Protein 2CDQ (pdb70)

Structure (mmCIF, N/CA/C/O backbone):
data_2CDQ
#
_entry.id   2CDQ
#
_cell.length_a   117.342
_cell.length_b   117.342
_cell.length_c   255.283
_cell.angle_alpha   90.00
_cell.angle_beta   90.00
_cell.angle_gamma   90.00
#
_symmetry.space_group_name_H-M   'I 41'
#
loop_
_entity.id
_entity.type
_entity.pdbx_description
1 polymer ASPARTOKINASE
2 non-polymer LYSINE
3 non-polymer 'D(-)-TARTARIC ACID'
4 non-polymer S-ADENOSYLMETHIONINE
5 water water
#
loop_
_atom_site.group_PDB
_atom_site.id
_atom_site.type_symbol
_atom_site.label_atom_id
_atom_site.label_alt_id
_atom_site.label_comp_id
_atom_site.label_asym_id
_atom_site.label_entity_id
_atom_site.label_seq_id
_atom_site.pdbx_PDB_ins_code
_atom_site.Cartn_x
_atom_site.Cartn_y
_atom_site.Cartn_z
_atom_site.occupancy
_atom_site.B_iso_or_equiv
_atom_site.auth_seq_id
_atom_site.auth_comp_id
_atom_site.auth_asym_id
_atom_site.auth_atom_id
_atom_site.pdbx_PDB_model_num
ATOM 1 N N . LYS A 1 25 ? 51.197 11.547 91.982 1.00 85.59 25 LYS A N 1
ATOM 2 C CA . LYS A 1 25 ? 50.608 11.094 93.280 1.00 86.13 25 LYS A CA 1
ATOM 3 C C . LYS A 1 25 ? 51.112 11.915 94.483 1.00 84.41 25 LYS A C 1
ATOM 4 O O . LYS A 1 25 ? 51.192 11.408 95.610 1.00 84.55 25 LYS A O 1
ATOM 10 N N . GLY A 1 26 ? 51.448 13.182 94.233 1.00 81.67 26 GLY A N 1
ATOM 11 C CA . GLY A 1 26 ? 51.794 14.124 95.301 1.00 80.30 26 GLY A CA 1
ATOM 12 C C . GLY A 1 26 ? 53.179 14.745 95.224 1.00 79.58 26 GLY A C 1
ATOM 13 O O . GLY A 1 26 ? 54.115 14.137 94.694 1.00 79.66 26 GLY A O 1
ATOM 14 N N . ILE A 1 27 ? 53.295 15.966 95.750 1.00 78.64 27 ILE A N 1
ATOM 15 C CA . ILE A 1 27 ? 54.581 16.652 95.917 1.00 77.54 27 ILE A CA 1
ATOM 16 C C . ILE A 1 27 ? 55.404 15.890 96.962 1.00 76.88 27 ILE A C 1
ATOM 17 O O . ILE A 1 27 ? 54.884 15.557 98.029 1.00 77.02 27 ILE A O 1
ATOM 22 N N . THR A 1 28 ? 56.673 15.608 96.659 1.00 75.82 28 THR A N 1
ATOM 23 C CA . THR A 1 28 ? 57.512 14.793 97.558 1.00 74.76 28 THR A CA 1
ATOM 24 C C . THR A 1 28 ? 58.522 15.581 98.391 1.00 73.94 28 THR A C 1
ATOM 25 O O . THR A 1 28 ? 58.869 15.165 99.501 1.00 74.03 28 THR A O 1
ATOM 29 N N . CYS A 1 29 ? 58.988 16.708 97.853 1.00 72.72 29 CYS A N 1
ATOM 30 C CA . CYS A 1 29 ? 59.996 17.543 98.514 1.00 71.42 29 CYS A CA 1
ATOM 31 C C . CYS A 1 29 ? 60.121 18.923 97.871 1.00 70.24 29 CYS A C 1
ATOM 32 O O . CYS A 1 29 ? 59.638 19.156 96.759 1.00 70.15 29 CYS A O 1
ATOM 35 N N . VAL A 1 30 ? 60.784 19.826 98.588 1.00 68.74 30 VAL A N 1
ATOM 36 C CA . VAL A 1 30 ? 61.102 21.162 98.088 1.00 67.13 30 VAL A CA 1
ATOM 37 C C . VAL A 1 30 ? 62.619 21.324 97.927 1.00 66.10 30 VAL A C 1
ATOM 38 O O . VAL A 1 30 ? 63.392 20.965 98.818 1.00 66.04 30 VAL A O 1
ATOM 42 N N . MET A 1 31 ? 63.032 21.837 96.770 1.00 64.75 31 MET A N 1
ATOM 43 C CA . MET A 1 31 ? 64.445 22.082 96.487 1.00 63.34 31 MET A CA 1
ATOM 44 C C . MET A 1 31 ? 64.689 23.574 96.331 1.00 62.50 31 MET A C 1
ATOM 45 O O . MET A 1 31 ? 64.030 24.245 95.532 1.00 62.50 31 MET A O 1
ATOM 50 N N . LYS A 1 32 ? 65.624 24.087 97.123 1.00 61.25 32 LYS A N 1
ATOM 51 C CA . LYS A 1 32 ? 65.947 25.503 97.116 1.00 60.09 32 LYS A CA 1
ATOM 52 C C . LYS A 1 32 ? 67.294 25.711 96.453 1.00 59.69 32 LYS A C 1
ATOM 53 O O . LYS A 1 32 ? 68.255 24.990 96.738 1.00 59.64 32 LYS A O 1
ATOM 59 N N . PHE A 1 33 ? 67.351 26.711 95.577 1.00 59.07 33 PHE A N 1
ATOM 60 C CA . PHE A 1 33 ? 68.575 27.060 94.862 1.00 58.25 33 PHE A CA 1
ATOM 61 C C . PHE A 1 33 ? 68.923 28.536 95.029 1.00 57.66 33 PHE A C 1
ATOM 62 O O . PHE A 1 33 ? 68.069 29.415 94.860 1.00 57.61 33 PHE A O 1
ATOM 70 N N . GLY A 1 34 ? 70.183 28.791 95.369 1.00 56.92 34 GLY A N 1
ATOM 71 C CA . GLY A 1 34 ? 70.687 30.144 95.570 1.00 56.24 34 GLY A CA 1
ATOM 72 C C . GLY A 1 34 ? 71.022 30.862 94.278 1.00 55.92 34 GLY A C 1
ATOM 73 O O . GLY A 1 34 ? 70.830 30.326 93.186 1.00 56.08 34 GLY A O 1
ATOM 74 N N . GLY A 1 35 ? 71.533 32.082 94.410 1.00 55.52 35 GLY A N 1
ATOM 75 C CA . GLY A 1 35 ? 71.835 32.936 93.268 1.00 54.85 35 GLY A CA 1
ATOM 76 C C . GLY A 1 35 ? 72.828 32.348 92.287 1.00 54.60 35 GLY A C 1
ATOM 77 O O . GLY A 1 35 ? 72.575 32.332 91.077 1.00 54.36 35 GLY A O 1
ATOM 78 N N . SER A 1 36 ? 73.952 31.856 92.807 1.00 54.46 36 SER A N 1
ATOM 79 C CA . SER A 1 36 ? 75.031 31.332 91.967 1.00 54.30 36 SER A CA 1
ATOM 80 C C . SER A 1 36 ? 74.605 30.088 91.181 1.00 54.07 36 SER A C 1
ATOM 81 O O . SER A 1 36 ? 75.088 29.862 90.074 1.00 53.80 36 SER A O 1
ATOM 84 N N . SER A 1 37 ? 73.691 29.305 91.759 1.00 54.09 37 SER A N 1
ATOM 85 C CA . SER A 1 37 ? 73.082 28.150 91.091 1.00 54.17 37 SER A CA 1
ATOM 86 C C . SER A 1 37 ? 72.275 28.525 89.856 1.00 54.37 37 SER A C 1
ATOM 87 O O . SER A 1 37 ? 72.102 27.713 88.955 1.00 54.46 37 SER A O 1
ATOM 90 N N . VAL A 1 38 ? 71.763 29.750 89.832 1.00 54.70 38 VAL A N 1
ATOM 91 C CA . VAL A 1 38 ? 71.017 30.256 88.684 1.00 54.82 38 VAL A CA 1
ATOM 92 C C . VAL A 1 38 ? 71.599 31.592 88.201 1.00 55.02 38 VAL A C 1
ATOM 93 O O . VAL A 1 38 ? 70.871 32.483 87.769 1.00 55.23 38 VAL A O 1
ATOM 97 N N . ALA A 1 39 ? 72.925 31.709 88.260 1.00 55.21 39 ALA A N 1
ATOM 98 C CA . ALA A 1 39 ? 73.629 32.939 87.871 1.00 55.34 39 ALA A CA 1
ATOM 99 C C . ALA A 1 39 ? 73.631 33.197 86.365 1.00 55.42 39 ALA A C 1
ATOM 100 O O . ALA A 1 39 ? 73.855 34.329 85.928 1.00 55.61 39 ALA A O 1
ATOM 102 N N . SER A 1 40 ? 73.395 32.142 85.583 1.00 55.37 40 SER A N 1
ATOM 103 C CA . SER A 1 40 ? 73.392 32.225 84.119 1.00 55.11 40 SER A CA 1
ATOM 104 C C . SER A 1 40 ? 72.550 31.110 83.497 1.00 55.18 40 SER A C 1
ATOM 105 O O . SER A 1 40 ? 72.178 30.142 84.172 1.00 55.03 40 SER A O 1
ATOM 108 N N . ALA A 1 41 ? 72.260 31.253 82.206 1.00 55.27 41 ALA A N 1
ATOM 109 C CA . ALA A 1 41 ? 71.595 30.207 81.435 1.00 55.58 41 ALA A CA 1
ATOM 110 C C . ALA A 1 41 ? 72.298 28.854 81.587 1.00 55.86 41 ALA A C 1
ATOM 111 O O . ALA A 1 41 ? 71.646 27.814 81.702 1.00 55.72 41 ALA A O 1
ATOM 113 N N . GLU A 1 42 ? 73.628 28.876 81.603 1.00 56.37 42 GLU A N 1
ATOM 114 C CA . GLU A 1 42 ? 74.407 27.649 81.718 1.00 57.00 42 GLU A CA 1
ATOM 115 C C . GLU A 1 42 ? 74.212 26.972 83.077 1.00 57.18 42 GLU A C 1
ATOM 116 O O . GLU A 1 42 ? 74.002 25.759 83.145 1.00 57.29 42 GLU A O 1
ATOM 122 N N . ARG A 1 43 ? 74.266 27.755 84.151 1.00 57.24 43 ARG A N 1
ATOM 123 C CA . ARG A 1 43 ? 74.058 27.205 85.485 1.00 57.32 43 ARG A CA 1
ATOM 124 C C . ARG A 1 43 ? 72.619 26.732 85.655 1.00 57.42 43 ARG A C 1
ATOM 125 O O . ARG A 1 43 ? 72.374 25.716 86.302 1.00 57.46 43 ARG A O 1
ATOM 133 N N . MET A 1 44 ? 71.679 27.460 85.055 1.00 57.58 44 MET A N 1
ATOM 134 C CA . MET A 1 44 ? 70.275 27.058 85.049 1.00 57.70 44 MET A CA 1
ATOM 135 C C . MET A 1 44 ? 70.124 25.675 84.425 1.00 58.10 44 MET A C 1
ATOM 136 O O . MET A 1 44 ? 69.352 24.852 84.911 1.00 58.05 44 MET A O 1
ATOM 141 N N . LYS A 1 45 ? 70.882 25.420 83.360 1.00 58.73 45 LYS A N 1
ATOM 142 C CA . LYS A 1 45 ? 70.853 24.123 82.685 1.00 59.45 45 LYS A CA 1
ATOM 143 C C . LYS A 1 45 ? 71.245 22.979 83.625 1.00 59.81 45 LYS A C 1
ATOM 144 O O . LYS A 1 45 ? 70.736 21.866 83.490 1.00 59.81 45 LYS A O 1
ATOM 150 N N . GLU A 1 46 ? 72.138 23.264 84.573 1.00 60.35 46 GLU A N 1
ATOM 151 C CA . GLU A 1 46 ? 72.536 22.289 85.594 1.00 60.86 46 GLU A CA 1
ATOM 152 C C . GLU A 1 46 ? 71.360 21.977 86.512 1.00 61.01 46 GLU A C 1
ATOM 153 O O . GLU A 1 46 ? 71.119 20.814 86.845 1.00 61.01 46 GLU A O 1
ATOM 159 N N . VAL A 1 47 ? 70.634 23.024 86.908 1.00 61.29 47 VAL A N 1
ATOM 160 C CA . VAL A 1 47 ? 69.495 22.890 87.817 1.00 61.54 47 VAL A CA 1
ATOM 161 C C . VAL A 1 47 ? 68.421 22.011 87.191 1.00 61.93 47 VAL A C 1
ATOM 162 O O . VAL A 1 47 ? 67.935 21.077 87.828 1.00 62.03 47 VAL A O 1
ATOM 166 N N . ALA A 1 48 ? 68.069 22.300 85.940 1.00 62.50 48 ALA A N 1
ATOM 167 C CA . ALA A 1 48 ? 67.081 21.504 85.219 1.00 63.25 48 ALA A CA 1
ATOM 168 C C . ALA A 1 48 ? 67.535 20.044 85.116 1.00 63.94 48 ALA A C 1
ATOM 169 O O . ALA A 1 48 ? 66.719 19.124 85.228 1.00 63.77 48 ALA A O 1
ATOM 171 N N . ASP A 1 49 ? 68.844 19.854 84.923 1.00 64.89 49 ASP A N 1
ATOM 172 C CA . ASP A 1 49 ? 69.472 18.531 84.910 1.00 65.80 49 ASP A CA 1
ATOM 173 C C . ASP A 1 49 ? 69.330 17.807 86.236 1.00 66.15 49 ASP A C 1
ATOM 174 O O . ASP A 1 49 ? 69.168 16.587 86.253 1.00 66.36 49 ASP A O 1
ATOM 179 N N . LEU A 1 50 ? 69.406 18.553 87.338 1.00 66.53 50 LEU A N 1
ATOM 180 C CA . LEU A 1 50 ? 69.159 17.990 88.663 1.00 66.93 50 LEU A CA 1
ATOM 181 C C . LEU A 1 50 ? 67.713 17.516 88.808 1.00 67.27 50 LEU A C 1
ATOM 182 O O . LEU A 1 50 ? 67.475 16.404 89.291 1.00 67.28 50 LEU A O 1
ATOM 187 N N . ILE A 1 51 ? 66.759 18.344 88.376 1.00 67.57 51 ILE A N 1
ATOM 188 C CA . ILE A 1 51 ? 65.346 17.962 88.398 1.00 68.05 51 ILE A CA 1
ATOM 189 C C . ILE A 1 51 ? 65.112 16.652 87.640 1.00 68.82 51 ILE A C 1
ATOM 190 O O . ILE A 1 51 ? 64.411 15.766 88.129 1.00 68.85 51 ILE A O 1
ATOM 195 N N . LEU A 1 52 ? 65.725 16.531 86.463 1.00 69.80 52 LEU A N 1
ATOM 196 C CA . LEU A 1 52 ? 65.582 15.340 85.620 1.00 70.72 52 LEU A CA 1
ATOM 197 C C . LEU A 1 52 ? 66.358 14.125 86.138 1.00 71.39 52 LEU A C 1
ATOM 198 O O . LEU A 1 52 ? 66.158 13.011 85.649 1.00 71.54 52 LEU A O 1
ATOM 203 N N . THR A 1 53 ? 67.238 14.341 87.118 1.00 72.13 53 THR A N 1
ATOM 204 C CA . THR A 1 53 ? 67.994 13.251 87.753 1.00 72.81 53 THR A CA 1
ATOM 205 C C . THR A 1 53 ? 67.096 12.404 88.665 1.00 73.14 53 THR A C 1
ATOM 206 O O . THR A 1 53 ? 67.370 11.224 88.895 1.00 73.26 53 THR A O 1
ATOM 210 N N . PHE A 1 54 ? 66.022 13.009 89.171 1.00 73.55 54 PHE A N 1
ATOM 211 C CA . PHE A 1 54 ? 65.091 12.321 90.064 1.00 73.93 54 PHE A CA 1
ATOM 212 C C . PHE A 1 54 ? 63.647 12.323 89.529 1.00 74.01 54 PHE A C 1
ATOM 213 O O . PHE A 1 54 ? 62.784 13.012 90.086 1.00 74.04 54 PHE A O 1
ATOM 221 N N . PRO A 1 55 ? 63.369 11.544 88.458 1.00 74.03 55 PRO A N 1
ATOM 222 C CA . PRO A 1 55 ? 62.019 11.545 87.871 1.00 73.94 55 PRO A CA 1
ATOM 223 C C . PRO A 1 55 ? 61.003 10.866 88.789 1.00 73.74 55 PRO A C 1
ATOM 224 O O . PRO A 1 55 ? 59.810 11.183 88.749 1.00 73.66 55 PRO A O 1
ATOM 228 N N . GLU A 1 56 ? 61.501 9.943 89.608 1.00 73.46 56 GLU A N 1
ATOM 229 C CA . GLU A 1 56 ? 60.732 9.288 90.666 1.00 73.18 56 GLU A CA 1
ATOM 230 C C . GLU A 1 56 ? 60.454 10.217 91.861 1.00 72.60 56 GLU A C 1
ATOM 231 O O . GLU A 1 56 ? 59.973 9.769 92.904 1.00 72.61 56 GLU A O 1
ATOM 237 N N . GLU A 1 57 ? 60.756 11.505 91.698 1.00 71.88 57 GLU A N 1
ATOM 238 C CA . GLU A 1 57 ? 60.514 12.518 92.726 1.00 71.04 57 GLU A CA 1
ATOM 239 C C . GLU A 1 57 ? 59.786 13.715 92.103 1.00 70.22 57 GLU A C 1
ATOM 240 O O . GLU A 1 57 ? 60.088 14.107 90.976 1.00 70.15 57 GLU A O 1
ATOM 246 N N . SER A 1 58 ? 58.820 14.278 92.826 1.00 69.30 58 SER A N 1
ATOM 247 C CA . SER A 1 58 ? 58.038 15.422 92.339 1.00 68.55 58 SER A CA 1
ATOM 248 C C . SER A 1 58 ? 58.319 16.658 93.193 1.00 67.90 58 SER A C 1
ATOM 249 O O . SER A 1 58 ? 57.724 16.820 94.263 1.00 68.10 58 SER A O 1
ATOM 252 N N . PRO A 1 59 ? 59.222 17.540 92.724 1.00 67.11 59 PRO A N 1
ATOM 253 C CA . PRO A 1 59 ? 59.723 18.623 93.571 1.00 66.30 59 PRO A CA 1
ATOM 254 C C . PRO A 1 59 ? 58.970 19.947 93.455 1.00 65.48 59 PRO A C 1
ATOM 255 O O . PRO A 1 59 ? 58.277 20.190 92.463 1.00 65.38 59 PRO A O 1
ATOM 259 N N . VAL A 1 60 ? 59.105 20.778 94.487 1.00 64.58 60 VAL A N 1
ATOM 260 C CA . VAL A 1 60 ? 58.765 22.199 94.407 1.00 63.72 60 VAL A CA 1
ATOM 261 C C . VAL A 1 60 ? 60.085 22.965 94.387 1.00 62.95 60 VAL A C 1
ATOM 262 O O . VAL A 1 60 ? 60.943 22.745 95.239 1.00 63.09 60 VAL A O 1
ATOM 266 N N . ILE A 1 61 ? 60.254 23.847 93.409 1.00 61.86 61 ILE A N 1
ATOM 267 C CA . ILE A 1 61 ? 61.513 24.565 93.258 1.00 60.72 61 ILE A CA 1
ATOM 268 C C . ILE A 1 61 ? 61.415 25.989 93.797 1.00 60.00 61 ILE A C 1
ATOM 269 O O . ILE A 1 61 ? 60.512 26.746 93.436 1.00 59.88 61 ILE A O 1
ATOM 274 N N . VAL A 1 62 ? 62.345 26.327 94.684 1.00 59.08 62 VAL A N 1
ATOM 275 C CA . VAL A 1 62 ? 62.446 27.669 95.239 1.00 58.19 62 VAL A CA 1
ATOM 276 C C . VAL A 1 62 ? 63.690 28.320 94.664 1.00 57.50 62 VAL A C 1
ATOM 277 O O . VAL A 1 62 ? 64.806 27.832 94.873 1.00 57.46 62 VAL A O 1
ATOM 281 N N . LEU A 1 63 ? 63.499 29.418 93.939 1.00 56.64 63 LEU A N 1
ATOM 282 C CA . LEU A 1 63 ? 64.620 30.122 93.322 1.00 55.93 63 LEU A CA 1
ATOM 283 C C . LEU A 1 63 ? 64.896 31.484 93.930 1.00 55.99 63 LEU A C 1
ATOM 284 O O . LEU A 1 63 ? 63.977 32.256 94.208 1.00 55.70 63 LEU A O 1
ATOM 289 N N . SER A 1 64 ? 66.182 31.763 94.118 1.00 56.25 64 SER A N 1
ATOM 290 C CA . SER A 1 64 ? 66.658 33.112 94.390 1.00 56.79 64 SER A CA 1
ATOM 291 C C . SER A 1 64 ? 66.718 33.905 93.081 1.00 56.85 64 SER A C 1
ATOM 292 O O . SER A 1 64 ? 66.364 33.382 92.025 1.00 57.01 64 SER A O 1
ATOM 295 N N . ALA A 1 65 ? 67.157 35.160 93.147 1.00 56.88 65 ALA A N 1
ATOM 296 C CA . ALA A 1 65 ? 67.386 35.958 91.946 1.00 57.14 65 ALA A CA 1
ATOM 297 C C . ALA A 1 65 ? 68.669 35.488 91.268 1.00 57.49 65 ALA A C 1
ATOM 298 O O . ALA A 1 65 ? 69.502 34.848 91.908 1.00 57.68 65 ALA A O 1
ATOM 300 N N . MET A 1 66 ? 68.829 35.799 89.983 1.00 57.97 66 MET A N 1
ATOM 301 C CA . MET A 1 66 ? 70.031 35.402 89.229 1.00 58.33 66 MET A CA 1
ATOM 302 C C . MET A 1 66 ? 71.283 36.047 89.811 1.00 58.62 66 MET A C 1
ATOM 303 O O . MET A 1 66 ? 71.428 37.271 89.803 1.00 58.71 66 MET A O 1
ATOM 308 N N . GLY A 1 67 ? 72.173 35.200 90.317 1.00 58.94 67 GLY A N 1
ATOM 309 C CA . GLY A 1 67 ? 73.350 35.604 91.087 1.00 59.45 67 GLY A CA 1
ATOM 310 C C . GLY A 1 67 ? 73.749 37.058 91.064 1.00 59.84 67 GLY A C 1
ATOM 311 O O . GLY A 1 67 ? 74.234 37.572 90.053 1.00 59.95 67 GLY A O 1
ATOM 312 N N . LYS A 1 68 ? 73.548 37.716 92.195 1.00 60.36 68 LYS A N 1
ATOM 313 C CA . LYS A 1 68 ? 73.971 39.110 92.391 1.00 61.32 68 LYS A CA 1
ATOM 314 C C . LYS A 1 68 ? 73.040 40.176 91.787 1.00 61.50 68 LYS A C 1
ATOM 315 O O . LYS A 1 68 ? 73.338 41.376 91.882 1.00 61.69 68 LYS A O 1
ATOM 321 N N . THR A 1 69 ? 71.925 39.763 91.183 1.00 61.46 69 THR A N 1
ATOM 322 C CA . THR A 1 69 ? 70.956 40.750 90.708 1.00 61.64 69 THR A CA 1
ATOM 323 C C . THR A 1 69 ? 70.266 41.433 91.884 1.00 61.46 69 THR A C 1
ATOM 324 O O . THR A 1 69 ? 70.010 42.631 91.829 1.00 61.53 69 THR A O 1
ATOM 328 N N . THR A 1 70 ? 69.998 40.683 92.952 1.00 61.39 70 THR A N 1
ATOM 329 C CA . THR A 1 70 ? 69.426 41.266 94.168 1.00 61.64 70 THR A CA 1
ATOM 330 C C . THR A 1 70 ? 70.276 42.428 94.656 1.00 61.83 70 THR A C 1
ATOM 331 O O . THR A 1 70 ? 69.765 43.515 94.905 1.00 62.19 70 THR A O 1
ATOM 335 N N . ASN A 1 71 ? 71.577 42.208 94.773 1.00 62.14 71 ASN A N 1
ATOM 336 C CA . ASN A 1 71 ? 72.466 43.272 95.202 1.00 62.27 71 ASN A CA 1
ATOM 337 C C . ASN A 1 71 ? 72.520 44.408 94.191 1.00 61.95 71 ASN A C 1
ATOM 338 O O . ASN A 1 71 ? 72.604 45.577 94.566 1.00 61.90 71 ASN A O 1
ATOM 343 N N . ASN A 1 72 ? 72.459 44.054 92.910 1.00 61.71 72 ASN A N 1
ATOM 344 C CA . ASN A 1 72 ? 72.515 45.042 91.840 1.00 61.42 72 ASN A CA 1
ATOM 345 C C . ASN A 1 72 ? 71.295 45.948 91.833 1.00 61.14 72 ASN A C 1
ATOM 346 O O . ASN A 1 72 ? 71.422 47.146 91.595 1.00 61.38 72 ASN A O 1
ATOM 351 N N . LEU A 1 73 ? 70.125 45.364 92.107 1.00 60.64 73 LEU A N 1
ATOM 352 C CA . LEU A 1 73 ? 68.870 46.106 92.235 1.00 60.01 73 LEU A CA 1
ATOM 353 C C . LEU A 1 73 ? 68.965 47.157 93.350 1.00 60.32 73 LEU A C 1
ATOM 354 O O . LEU A 1 73 ? 68.695 48.335 93.119 1.00 60.32 73 LEU A O 1
ATOM 359 N N . LEU A 1 74 ? 69.370 46.725 94.545 1.00 60.63 74 LEU A N 1
ATOM 360 C CA . LEU A 1 74 ? 69.576 47.619 95.682 1.00 61.06 74 LEU A CA 1
ATOM 361 C C . LEU A 1 74 ? 70.598 48.705 95.375 1.00 61.67 74 LEU A C 1
ATOM 362 O O . LEU A 1 74 ? 70.404 49.864 95.737 1.00 61.80 74 LEU A O 1
ATOM 367 N N . LEU A 1 75 ? 71.689 48.331 94.708 1.00 62.46 75 LEU A N 1
ATOM 368 C CA . LEU A 1 75 ? 72.704 49.303 94.311 1.00 63.17 75 LEU A CA 1
ATOM 369 C C . LEU A 1 75 ? 72.127 50.326 93.335 1.00 63.65 75 LEU A C 1
ATOM 370 O O . LEU A 1 75 ? 72.375 51.524 93.479 1.00 63.63 75 LEU A O 1
ATOM 375 N N . ALA A 1 76 ? 71.342 49.843 92.369 1.00 64.30 76 ALA A N 1
ATOM 376 C CA . ALA A 1 76 ? 70.633 50.695 91.407 1.00 64.93 76 ALA A CA 1
ATOM 377 C C . ALA A 1 76 ? 69.682 51.667 92.109 1.00 65.52 76 ALA A C 1
ATOM 378 O O . ALA A 1 76 ? 69.521 52.819 91.676 1.00 65.58 76 ALA A O 1
ATOM 380 N N . GLY A 1 77 ? 69.063 51.191 93.192 1.00 66.10 77 GLY A N 1
ATOM 381 C CA . GLY A 1 77 ? 68.192 52.011 94.027 1.00 66.87 77 GLY A CA 1
ATOM 382 C C . GLY A 1 77 ? 68.927 53.192 94.623 1.00 67.55 77 GLY A C 1
ATOM 383 O O . GLY A 1 77 ? 68.556 54.339 94.381 1.00 67.54 77 GLY A O 1
ATOM 384 N N . GLU A 1 78 ? 69.981 52.908 95.388 1.00 68.34 78 GLU A N 1
ATOM 385 C CA . GLU A 1 78 ? 70.802 53.955 96.001 1.00 69.12 78 GLU A CA 1
ATOM 386 C C . GLU A 1 78 ? 71.279 54.995 94.990 1.00 69.29 78 GLU A C 1
ATOM 387 O O . GLU A 1 78 ? 71.249 56.189 95.277 1.00 69.44 78 GLU A O 1
ATOM 393 N N . LYS A 1 79 ? 71.716 54.537 93.817 1.00 69.59 79 LYS A N 1
ATOM 394 C CA . LYS A 1 79 ? 72.255 55.428 92.790 1.00 69.88 79 LYS A CA 1
ATOM 395 C C . LYS A 1 79 ? 71.176 56.334 92.216 1.00 70.10 79 LYS A C 1
ATOM 396 O O . LYS A 1 79 ? 71.411 57.527 91.988 1.00 70.22 79 LYS A O 1
ATOM 402 N N . ALA A 1 80 ? 69.991 55.763 92.005 1.00 70.22 80 ALA A N 1
ATOM 403 C CA . ALA A 1 80 ? 68.842 56.508 91.496 1.00 70.21 80 ALA A CA 1
ATOM 404 C C . ALA A 1 80 ? 68.485 57.712 92.377 1.00 70.34 80 ALA A C 1
ATOM 405 O O . ALA A 1 80 ? 68.129 58.773 91.860 1.00 70.51 80 ALA A O 1
ATOM 407 N N . VAL A 1 81 ? 68.601 57.549 93.697 1.00 70.37 81 VAL A N 1
ATOM 408 C CA . VAL A 1 81 ? 68.260 58.600 94.663 1.00 70.46 81 VAL A CA 1
ATOM 409 C C . VAL A 1 81 ? 68.942 59.935 94.344 1.00 70.88 81 VAL A C 1
ATOM 410 O O . VAL A 1 81 ? 68.372 61.006 94.598 1.00 70.95 81 VAL A O 1
ATOM 414 N N . SER A 1 82 ? 70.140 59.876 93.764 1.00 71.20 82 SER A N 1
ATOM 415 C CA . SER A 1 82 ? 70.931 61.092 93.571 1.00 71.61 82 SER A CA 1
ATOM 416 C C . SER A 1 82 ? 71.682 61.230 92.238 1.00 71.91 82 SER A C 1
ATOM 417 O O . SER A 1 82 ? 72.709 61.906 92.179 1.00 72.17 82 SER A O 1
ATOM 420 N N . CYS A 1 83 ? 71.173 60.624 91.169 1.00 72.20 83 CYS A N 1
ATOM 421 C CA . CYS A 1 83 ? 71.813 60.781 89.856 1.00 72.59 83 CYS A CA 1
ATOM 422 C C . CYS A 1 83 ? 71.068 61.740 88.911 1.00 72.89 83 CYS A C 1
ATOM 423 O O . CYS A 1 83 ? 71.618 62.162 87.892 1.00 73.09 83 CYS A O 1
ATOM 426 N N . GLY A 1 84 ? 69.827 62.083 89.247 1.00 73.06 84 GLY A N 1
ATOM 427 C CA . GLY A 1 84 ? 69.001 62.901 88.366 1.00 73.42 84 GLY A CA 1
ATOM 428 C C . GLY A 1 84 ? 68.144 62.028 87.471 1.00 73.73 84 GLY A C 1
ATOM 429 O O . GLY A 1 84 ? 68.464 60.860 87.250 1.00 73.75 84 GLY A O 1
ATOM 430 N N . VAL A 1 85 ? 67.062 62.599 86.946 1.00 74.07 85 VAL A N 1
ATOM 431 C CA . VAL A 1 85 ? 66.072 61.841 86.172 1.00 74.44 85 VAL A CA 1
ATOM 432 C C . VAL A 1 85 ? 66.604 61.383 84.820 1.00 74.58 85 VAL A C 1
ATOM 433 O O . VAL A 1 85 ? 66.500 60.203 84.478 1.00 74.60 85 VAL A O 1
ATOM 437 N N . SER A 1 86 ? 67.160 62.324 84.057 1.00 74.80 86 SER A N 1
ATOM 438 C CA . SER A 1 86 ? 67.675 62.048 82.713 1.00 74.96 86 SER A CA 1
ATOM 439 C C . SER A 1 86 ? 68.714 60.928 82.713 1.00 75.06 86 SER A C 1
ATOM 440 O O . SER A 1 86 ? 68.865 60.213 81.717 1.00 75.20 86 SER A O 1
ATOM 443 N N . ASN A 1 87 ? 69.399 60.773 83.847 1.00 75.07 87 ASN A N 1
ATOM 444 C CA . ASN A 1 87 ? 70.520 59.845 83.989 1.00 75.05 87 ASN A CA 1
ATOM 445 C C . ASN A 1 87 ? 70.149 58.424 84.415 1.00 75.19 87 ASN A C 1
ATOM 446 O O . ASN A 1 87 ? 70.973 57.509 84.293 1.00 75.16 87 ASN A O 1
ATOM 451 N N . ALA A 1 88 ? 68.920 58.248 84.907 1.00 75.29 88 ALA A N 1
ATOM 452 C CA . ALA A 1 88 ? 68.454 56.965 85.455 1.00 75.47 88 ALA A CA 1
ATOM 453 C C . ALA A 1 88 ? 68.561 55.802 84.471 1.00 75.60 88 ALA A C 1
ATOM 454 O O . ALA A 1 88 ? 68.857 54.670 84.864 1.00 75.56 88 ALA A O 1
ATOM 456 N N . SER A 1 89 ? 68.326 56.095 83.194 1.00 75.87 89 SER A N 1
ATOM 4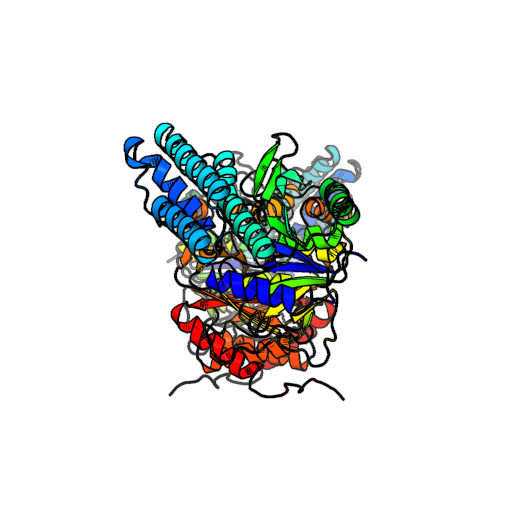57 C CA . SER A 1 89 ? 68.425 55.101 82.121 1.00 76.13 89 SER A CA 1
ATOM 458 C C . SER A 1 89 ? 69.853 54.570 81.945 1.00 76.03 89 SER A C 1
ATOM 459 O O . SER A 1 89 ? 70.056 53.527 81.318 1.00 76.08 89 SER A O 1
ATOM 462 N N . GLU A 1 90 ? 70.825 55.289 82.510 1.00 75.86 90 GLU A N 1
ATOM 463 C CA . GLU A 1 90 ? 72.247 54.978 82.348 1.00 75.73 90 GLU A CA 1
ATOM 464 C C . GLU A 1 90 ? 72.907 54.371 83.594 1.00 75.23 90 GLU A C 1
ATOM 465 O O . GLU A 1 90 ? 74.131 54.218 83.633 1.00 75.29 90 GLU A O 1
ATOM 471 N N . ILE A 1 91 ? 72.107 54.020 84.602 1.00 74.58 91 ILE A N 1
ATOM 472 C CA . ILE A 1 91 ? 72.644 53.410 85.823 1.00 73.82 91 ILE A CA 1
ATOM 473 C C . ILE A 1 91 ? 73.346 52.091 85.501 1.00 73.39 91 ILE A C 1
ATOM 474 O O . ILE A 1 91 ? 72.741 51.171 84.942 1.00 73.35 91 ILE A O 1
ATOM 479 N N . GLU A 1 92 ? 74.631 52.034 85.849 1.00 72.78 92 GLU A N 1
ATOM 480 C CA . GLU A 1 92 ? 75.491 50.869 85.624 1.00 72.07 92 GLU A CA 1
ATOM 481 C C . GLU A 1 92 ? 74.835 49.539 85.972 1.00 71.16 92 GLU A C 1
ATOM 482 O O . GLU A 1 92 ? 74.832 48.612 85.158 1.00 71.09 92 GLU A O 1
ATOM 488 N N . GLU A 1 93 ? 74.279 49.458 87.177 1.00 70.06 93 GLU A N 1
ATOM 489 C CA . GLU A 1 93 ? 73.616 48.247 87.648 1.00 69.09 93 GLU A CA 1
ATOM 490 C C . GLU A 1 93 ? 72.377 47.891 86.826 1.00 68.36 93 GLU A C 1
ATOM 491 O O . GLU A 1 93 ? 72.110 46.713 86.586 1.00 68.27 93 GLU A O 1
ATOM 497 N N . LEU A 1 94 ? 71.632 48.906 86.390 1.00 67.52 94 LEU A N 1
ATOM 498 C CA . LEU A 1 94 ? 70.467 48.691 85.534 1.00 66.63 94 LEU A CA 1
ATOM 499 C C . LEU A 1 94 ? 70.858 48.110 84.172 1.00 66.22 94 LEU A C 1
ATOM 500 O O . LEU A 1 94 ? 70.182 47.212 83.663 1.00 66.29 94 LEU A O 1
ATOM 505 N N . SER A 1 95 ? 71.948 48.618 83.595 1.00 65.53 95 SER A N 1
ATOM 506 C CA . SER A 1 95 ? 72.494 48.080 82.340 1.00 64.81 95 SER A CA 1
ATOM 507 C C . SER A 1 95 ? 72.930 46.619 82.486 1.00 64.11 95 SER A C 1
ATOM 508 O O . SER A 1 95 ? 72.760 45.816 81.564 1.00 64.12 95 SER A O 1
ATOM 511 N N . ILE A 1 96 ? 73.488 46.288 83.648 1.00 63.12 96 ILE A N 1
ATOM 512 C CA . ILE A 1 96 ? 73.945 44.934 83.928 1.00 62.22 96 ILE A CA 1
ATOM 513 C C . ILE A 1 96 ? 72.753 43.975 84.027 1.00 61.89 96 ILE A C 1
ATOM 514 O O . ILE A 1 96 ? 72.743 42.919 83.383 1.00 61.91 96 ILE A O 1
ATOM 519 N N . ILE A 1 97 ? 71.747 44.360 84.811 1.00 61.30 97 ILE A N 1
ATOM 520 C CA . ILE A 1 97 ? 70.564 43.527 85.023 1.00 60.71 97 ILE A CA 1
ATOM 521 C C . ILE A 1 97 ? 69.792 43.329 83.717 1.00 60.78 97 ILE A C 1
ATOM 522 O O . ILE A 1 97 ? 69.362 42.212 83.413 1.00 60.90 97 ILE A O 1
ATOM 527 N N . LYS A 1 98 ? 69.634 44.406 82.947 1.00 60.58 98 LYS A N 1
ATOM 528 C CA . LYS A 1 98 ? 68.976 44.333 81.641 1.00 60.41 98 LYS A CA 1
ATOM 529 C C . LYS A 1 98 ? 69.636 43.304 80.719 1.00 60.15 98 LYS A C 1
ATOM 530 O O . LYS A 1 98 ? 68.955 42.433 80.175 1.00 60.05 98 LYS A O 1
ATOM 536 N N . GLU A 1 99 ? 70.957 43.387 80.562 1.00 59.78 99 GLU A N 1
ATOM 537 C CA . GLU A 1 99 ? 71.638 42.518 79.608 1.00 59.56 99 GLU A CA 1
ATOM 538 C C . GLU A 1 99 ? 71.741 41.064 80.078 1.00 59.16 99 GLU A C 1
ATOM 539 O O . GLU A 1 99 ? 71.655 40.159 79.247 1.00 59.29 99 GLU A O 1
ATOM 545 N N . LEU A 1 100 ? 71.902 40.838 81.386 1.00 58.49 100 LEU A N 1
ATOM 546 C CA . LEU A 1 100 ? 71.978 39.470 81.917 1.00 57.91 100 LEU A CA 1
ATOM 547 C C . LEU A 1 100 ? 70.715 38.697 81.553 1.00 57.95 100 LEU A C 1
ATOM 548 O O . LEU A 1 100 ? 70.785 37.572 81.053 1.00 58.02 100 LEU A O 1
ATOM 553 N N . HIS A 1 101 ? 69.564 39.319 81.783 1.00 57.81 101 HIS A N 1
ATOM 554 C CA . HIS A 1 101 ? 68.282 38.662 81.586 1.00 57.75 101 HIS A CA 1
ATOM 555 C C . HIS A 1 101 ? 67.879 38.556 80.118 1.00 58.06 101 HIS A C 1
ATOM 556 O O . HIS A 1 101 ? 67.331 37.530 79.691 1.00 58.19 101 HIS A O 1
ATOM 563 N N . ILE A 1 102 ? 68.168 39.603 79.348 1.00 58.31 102 ILE A N 1
ATOM 564 C CA . ILE A 1 102 ? 67.967 39.576 77.896 1.00 58.47 102 ILE A CA 1
ATOM 565 C C . ILE A 1 102 ? 68.813 38.465 77.256 1.00 58.72 102 ILE A C 1
ATOM 566 O O . ILE A 1 102 ? 68.313 37.700 76.429 1.00 58.85 102 ILE A O 1
ATOM 571 N N . ARG A 1 103 ? 70.075 38.367 77.672 1.00 58.90 103 ARG A N 1
ATOM 572 C CA . ARG A 1 103 ? 71.003 37.355 77.156 1.00 59.26 103 ARG A CA 1
ATOM 573 C C . ARG A 1 103 ? 70.645 35.924 77.593 1.00 59.21 103 ARG A C 1
ATOM 574 O O . ARG A 1 103 ? 70.806 34.981 76.817 1.00 59.14 103 ARG A O 1
ATOM 582 N N . THR A 1 104 ? 70.171 35.774 78.829 1.00 59.12 104 THR A N 1
ATOM 583 C CA . THR A 1 104 ? 69.765 34.471 79.362 1.00 59.01 104 THR A CA 1
ATOM 584 C C . THR A 1 104 ? 68.567 33.916 78.589 1.00 59.28 104 THR A C 1
ATOM 585 O O . THR A 1 104 ? 68.503 32.723 78.284 1.00 59.05 104 THR A O 1
ATOM 589 N N . VAL A 1 105 ? 67.621 34.800 78.290 1.00 59.68 105 VAL A N 1
ATOM 590 C CA . VAL A 1 105 ? 66.474 34.479 77.452 1.00 60.17 105 VAL A CA 1
ATOM 591 C C . VAL A 1 105 ? 66.939 34.015 76.062 1.00 60.71 105 VAL A C 1
ATOM 592 O O . VAL A 1 105 ? 66.442 33.013 75.527 1.00 60.67 105 VAL A O 1
ATOM 596 N N . LYS A 1 106 ? 67.905 34.743 75.501 1.00 61.31 106 LYS A N 1
ATOM 597 C CA . LYS A 1 106 ? 68.478 34.438 74.193 1.00 61.95 106 LYS A CA 1
ATOM 598 C C . LYS A 1 106 ? 69.003 33.003 74.167 1.00 62.23 106 LYS A C 1
ATOM 599 O O . LYS A 1 106 ? 68.649 32.224 73.287 1.00 62.25 106 LYS A O 1
ATOM 605 N N . GLU A 1 107 ? 69.828 32.662 75.152 1.00 62.70 107 GLU A N 1
ATOM 606 C CA . GLU A 1 107 ? 70.492 31.366 75.198 1.00 63.32 107 GLU A CA 1
ATOM 607 C C . GLU A 1 107 ? 69.553 30.211 75.525 1.00 63.35 107 GLU A C 1
ATOM 608 O O . GLU A 1 107 ? 69.706 29.113 74.996 1.00 63.54 107 GLU A O 1
ATOM 614 N N . LEU A 1 108 ? 68.593 30.446 76.407 1.00 63.52 108 LEU A N 1
ATOM 615 C CA . LEU A 1 108 ? 67.667 29.388 76.772 1.00 63.70 108 LEU A CA 1
ATOM 616 C C . LEU A 1 108 ? 66.595 29.235 75.704 1.00 64.14 108 LEU A C 1
ATOM 617 O O . LEU A 1 108 ? 65.778 28.307 75.755 1.00 64.30 108 LEU A O 1
ATOM 622 N N . ASN A 1 109 ? 66.627 30.147 74.731 1.00 64.60 109 ASN A N 1
ATOM 623 C CA . ASN A 1 109 ? 65.731 30.128 73.576 1.00 65.03 109 ASN A CA 1
ATOM 624 C C . ASN A 1 109 ? 64.246 30.241 73.961 1.00 65.31 109 ASN A C 1
ATOM 625 O O . ASN A 1 109 ? 63.402 29.457 73.505 1.00 65.18 109 ASN A O 1
ATOM 630 N N . ILE A 1 110 ? 63.949 31.232 74.803 1.00 65.70 110 ILE A N 1
ATOM 631 C CA . ILE A 1 110 ? 62.591 31.506 75.274 1.00 66.11 110 ILE A CA 1
ATOM 632 C C . ILE A 1 110 ? 62.042 32.777 74.629 1.00 66.32 110 ILE A C 1
ATOM 633 O O . ILE A 1 110 ? 62.810 33.633 74.175 1.00 66.27 110 ILE A O 1
ATOM 638 N N . ASP A 1 111 ? 60.713 32.882 74.589 1.00 66.75 111 ASP A N 1
ATOM 639 C CA . ASP A 1 111 ? 60.024 34.101 74.174 1.00 67.21 111 ASP A CA 1
ATOM 640 C C . ASP A 1 111 ? 60.357 35.263 75.120 1.00 67.44 111 ASP A C 1
ATOM 641 O O . ASP A 1 111 ? 60.038 35.211 76.313 1.00 67.40 111 ASP A O 1
ATOM 646 N N . PRO A 1 112 ? 60.993 36.322 74.584 1.00 67.74 112 PRO A N 1
ATOM 647 C CA . PRO A 1 112 ? 61.523 37.397 75.417 1.00 68.12 112 PRO A CA 1
ATOM 648 C C . PRO A 1 112 ? 60.458 38.348 75.970 1.00 68.52 112 PRO A C 1
ATOM 649 O O . PRO A 1 112 ? 60.783 39.219 76.777 1.00 68.64 112 PRO A O 1
ATOM 653 N N . SER A 1 113 ? 59.205 38.171 75.553 1.00 68.90 113 SER A N 1
ATOM 654 C CA . SER A 1 113 ? 58.132 39.110 75.889 1.00 69.25 113 SER A CA 1
ATOM 655 C C . SER A 1 113 ? 57.993 39.389 77.381 1.00 69.27 113 SER A C 1
ATOM 656 O O . SER A 1 113 ? 58.162 40.532 77.818 1.00 69.39 113 SER A O 1
ATOM 659 N N . VAL A 1 114 ? 57.698 38.346 78.154 1.00 69.21 114 VAL A N 1
ATOM 660 C CA . VAL A 1 114 ? 57.408 38.502 79.579 1.00 69.08 114 VAL A CA 1
ATOM 661 C C . VAL A 1 114 ? 58.549 39.233 80.283 1.00 68.94 114 VAL A C 1
ATOM 662 O O . VAL A 1 114 ? 58.316 40.210 81.000 1.00 69.10 114 VAL A O 1
ATOM 666 N N . ILE A 1 115 ? 59.775 38.775 80.044 1.00 68.63 115 ILE A N 1
ATOM 667 C CA . ILE A 1 115 ? 60.966 39.388 80.632 1.00 68.44 115 ILE A CA 1
ATOM 668 C C . ILE A 1 115 ? 61.106 40.866 80.256 1.00 68.27 115 ILE A C 1
ATOM 669 O O . ILE A 1 115 ? 61.396 41.700 81.119 1.00 68.38 115 ILE A O 1
ATOM 674 N N . LEU A 1 116 ? 60.871 41.185 78.982 1.00 67.93 116 LEU A N 1
ATOM 675 C CA . LEU A 1 116 ? 61.008 42.557 78.484 1.00 67.58 116 LEU A CA 1
ATOM 676 C C . LEU A 1 116 ? 60.059 43.531 79.176 1.00 67.24 116 LEU A C 1
ATOM 677 O O . LEU A 1 116 ? 60.426 44.680 79.433 1.00 67.34 116 LEU A O 1
ATOM 682 N N . THR A 1 117 ? 58.850 43.066 79.483 1.00 66.62 117 THR A N 1
ATOM 683 C CA . THR A 1 117 ? 57.870 43.879 80.195 1.00 66.11 117 THR A CA 1
ATOM 684 C C . THR A 1 117 ? 58.371 44.207 81.601 1.00 65.67 117 THR A C 1
ATOM 685 O O . THR A 1 117 ? 58.258 45.349 82.061 1.00 65.64 117 THR A O 1
ATOM 689 N N . TYR A 1 118 ? 58.937 43.204 82.267 1.00 64.96 118 TYR A N 1
ATOM 690 C CA . TYR A 1 118 ? 59.425 43.372 83.630 1.00 64.38 118 TYR A CA 1
ATOM 691 C C . TYR A 1 118 ? 60.625 44.310 83.719 1.00 64.35 118 TYR A C 1
ATOM 692 O O . TYR A 1 118 ? 60.772 45.040 84.703 1.00 64.11 118 TYR A O 1
ATOM 701 N N . LEU A 1 119 ? 61.468 44.298 82.687 1.00 64.36 119 LEU A N 1
ATOM 702 C CA . LEU A 1 119 ? 62.630 45.180 82.628 1.00 64.43 119 LEU A CA 1
ATOM 703 C C . LEU A 1 119 ? 62.213 46.625 82.361 1.00 64.97 119 LEU A C 1
ATOM 704 O O . LEU A 1 119 ? 62.787 47.557 82.937 1.00 64.87 119 LEU A O 1
ATOM 709 N N . GLU A 1 120 ? 61.212 46.799 81.496 1.00 65.64 120 GLU A N 1
ATOM 710 C CA . GLU A 1 120 ? 60.586 48.104 81.266 1.00 66.42 120 GLU A CA 1
ATOM 711 C C . GLU A 1 120 ? 60.158 48.719 82.592 1.00 66.40 120 GLU A C 1
ATOM 712 O O . GLU A 1 120 ? 60.547 49.841 82.922 1.00 66.30 120 GLU A O 1
ATOM 718 N N . GLU A 1 121 ? 59.362 47.959 83.344 1.00 66.57 121 GLU A N 1
ATOM 719 C CA . GLU A 1 121 ? 58.911 48.338 84.678 1.00 66.75 121 GLU A CA 1
ATOM 720 C C . GLU A 1 121 ? 60.057 48.757 85.598 1.00 66.48 121 GLU A C 1
ATOM 721 O O . GLU A 1 121 ? 59.999 49.824 86.211 1.00 66.48 121 GLU A O 1
ATOM 727 N N . LEU A 1 122 ? 61.088 47.914 85.689 1.00 66.28 122 LEU A N 1
ATOM 728 C CA . LEU A 1 122 ? 62.255 48.180 86.535 1.00 65.89 122 LEU A CA 1
ATOM 729 C C . LEU A 1 122 ? 62.869 49.546 86.241 1.00 65.78 122 LEU A C 1
ATOM 730 O O . LEU A 1 122 ? 63.114 50.332 87.158 1.00 65.61 122 LEU A O 1
ATOM 735 N N . GLU A 1 123 ? 63.104 49.820 84.960 1.00 65.81 123 GLU A N 1
ATOM 736 C CA . GLU A 1 123 ? 63.621 51.115 84.523 1.00 65.95 123 GLU A CA 1
ATOM 737 C C . GLU A 1 123 ? 62.655 52.255 84.880 1.00 66.13 123 GLU A C 1
ATOM 738 O O . GLU A 1 123 ? 63.085 53.338 85.290 1.00 66.20 123 GLU A O 1
ATOM 744 N N . GLN A 1 124 ? 61.357 52.001 84.731 1.00 66.15 124 GLN A N 1
ATOM 745 C CA . GLN A 1 124 ? 60.342 52.978 85.100 1.00 66.33 124 GLN A CA 1
ATOM 746 C C . GLN A 1 124 ? 60.361 53.278 86.599 1.00 66.16 124 GLN A C 1
ATOM 747 O O . GLN A 1 124 ? 60.258 54.444 87.001 1.00 66.45 124 GLN A O 1
ATOM 753 N N . LEU A 1 125 ? 60.507 52.233 87.417 1.00 65.72 125 LEU A N 1
ATOM 754 C CA . LEU A 1 125 ? 60.543 52.394 88.872 1.00 65.25 125 LEU A CA 1
ATOM 755 C C . LEU A 1 125 ? 61.746 53.213 89.312 1.00 65.11 125 LEU A C 1
ATOM 756 O O . LEU A 1 125 ? 61.631 54.074 90.184 1.00 65.11 125 LEU A O 1
ATOM 761 N N . LEU A 1 126 ? 62.896 52.942 88.703 1.00 65.01 126 LEU A N 1
ATOM 762 C CA . LEU A 1 126 ? 64.122 53.672 89.010 1.00 64.82 126 LEU A CA 1
ATOM 763 C C . LEU A 1 126 ? 64.019 55.124 88.550 1.00 64.90 126 LEU A C 1
ATOM 764 O O . LEU A 1 126 ? 64.514 56.032 89.220 1.00 64.77 126 LEU A O 1
ATOM 769 N N . LYS A 1 127 ? 63.361 55.332 87.411 1.00 65.02 127 LYS A N 1
ATOM 770 C CA . LYS A 1 127 ? 63.079 56.674 86.908 1.00 65.22 127 LYS A CA 1
ATOM 771 C C . LYS A 1 127 ? 62.245 57.433 87.939 1.00 65.07 127 LYS A C 1
ATOM 772 O O . LYS A 1 127 ? 62.438 58.637 88.144 1.00 65.15 127 LYS A O 1
ATOM 778 N N . GLY A 1 128 ? 61.334 56.712 88.594 1.00 64.82 128 GLY A N 1
ATOM 779 C CA . GLY A 1 128 ? 60.525 57.259 89.679 1.00 64.74 128 GLY A CA 1
ATOM 780 C C . GLY A 1 128 ? 61.357 57.668 90.882 1.00 64.63 128 GLY A C 1
ATOM 781 O O . GLY A 1 128 ? 61.274 58.807 91.340 1.00 64.65 128 GLY A O 1
ATOM 782 N N . ILE A 1 129 ? 62.164 56.734 91.384 1.00 64.64 129 ILE A N 1
ATOM 783 C CA . ILE A 1 129 ? 63.101 56.991 92.486 1.00 64.44 129 ILE A CA 1
ATOM 784 C C . ILE A 1 129 ? 64.007 58.193 92.173 1.00 64.37 129 ILE A C 1
ATOM 785 O O . ILE A 1 129 ? 64.233 59.046 93.033 1.00 64.39 129 ILE A O 1
ATOM 790 N N . ALA A 1 130 ? 64.495 58.254 90.934 1.00 64.29 130 ALA A N 1
ATOM 791 C CA . ALA A 1 130 ? 65.383 59.324 90.479 1.00 64.18 130 ALA A CA 1
ATOM 792 C C . ALA A 1 130 ? 64.728 60.695 90.547 1.00 64.14 130 ALA A C 1
ATOM 793 O O . ALA A 1 130 ? 65.357 61.655 90.989 1.00 64.18 130 ALA A O 1
ATOM 795 N N . MET A 1 131 ? 63.473 60.773 90.099 1.00 64.09 131 MET A N 1
ATOM 796 C CA . MET A 1 131 ? 62.677 62.008 90.152 1.00 64.07 131 MET A CA 1
ATOM 797 C C . MET A 1 131 ? 62.412 62.482 91.578 1.00 63.65 131 MET A C 1
ATOM 798 O O . MET A 1 131 ? 62.549 63.671 91.884 1.00 63.60 131 MET A O 1
ATOM 803 N N . MET A 1 132 ? 62.041 61.535 92.437 1.00 63.13 132 MET A N 1
ATOM 804 C CA . MET A 1 132 ? 61.552 61.832 93.778 1.00 62.59 132 MET A CA 1
ATOM 805 C C . MET A 1 132 ? 62.671 61.979 94.812 1.00 62.41 132 MET A C 1
ATOM 806 O O . MET A 1 132 ? 62.454 62.559 95.880 1.00 62.23 132 MET A O 1
ATOM 811 N N . LYS A 1 133 ? 63.854 61.452 94.487 1.00 62.28 133 LYS A N 1
ATOM 812 C CA . LYS A 1 133 ? 65.027 61.439 95.389 1.00 62.16 133 LYS A CA 1
ATOM 813 C C . LYS A 1 133 ? 64.752 60.800 96.759 1.00 61.91 133 LYS A C 1
ATOM 814 O O . LYS A 1 133 ? 65.333 61.205 97.767 1.00 61.71 133 LYS A O 1
ATOM 820 N N . GLU A 1 134 ? 63.872 59.797 96.772 1.00 61.86 134 GLU A N 1
ATOM 821 C CA . GLU A 1 134 ? 63.415 59.128 97.997 1.00 61.81 134 GLU A CA 1
ATOM 822 C C . GLU A 1 134 ? 63.284 57.621 97.778 1.00 61.78 134 GLU A C 1
ATOM 823 O O . GLU A 1 134 ? 62.667 57.171 96.801 1.00 61.85 134 GLU A O 1
ATOM 829 N N . LEU A 1 135 ? 63.853 56.850 98.700 1.00 61.65 135 LEU A N 1
ATOM 830 C CA . LEU A 1 135 ? 63.790 55.396 98.640 1.00 61.53 135 LEU A CA 1
ATOM 831 C C . LEU A 1 135 ? 63.320 54.818 99.981 1.00 61.49 135 LEU A C 1
ATOM 832 O O . LEU A 1 135 ? 64.121 54.597 100.893 1.00 61.37 135 LEU A O 1
ATOM 837 N N . THR A 1 136 ? 62.013 54.595 100.096 1.00 61.48 136 THR A N 1
ATOM 838 C CA . THR A 1 136 ? 61.432 54.032 101.312 1.00 61.63 136 THR A CA 1
ATOM 839 C C . THR A 1 136 ? 61.669 52.530 101.345 1.00 61.83 136 THR A C 1
ATOM 840 O O . THR A 1 136 ? 61.895 51.915 100.301 1.00 61.88 136 THR A O 1
ATOM 844 N N . LEU A 1 137 ? 61.600 51.946 102.542 1.00 62.16 137 LEU A N 1
ATOM 845 C CA . LEU A 1 137 ? 61.725 50.493 102.715 1.00 62.46 137 LEU A CA 1
ATOM 846 C C . LEU A 1 137 ? 60.607 49.741 101.990 1.00 62.80 137 LEU A C 1
ATOM 847 O O . LEU A 1 137 ? 60.804 48.614 101.545 1.00 63.07 137 LEU A O 1
ATOM 852 N N . ARG A 1 138 ? 59.441 50.370 101.865 1.00 63.19 138 ARG A N 1
ATOM 853 C CA . ARG A 1 138 ? 58.354 49.816 101.059 1.00 63.63 138 ARG A CA 1
ATOM 854 C C . ARG A 1 138 ? 58.774 49.681 99.583 1.00 63.57 138 ARG A C 1
ATOM 855 O O . ARG A 1 138 ? 58.516 48.649 98.953 1.00 63.70 138 ARG A O 1
ATOM 863 N N . THR A 1 139 ? 59.418 50.717 99.044 1.00 63.44 139 THR A N 1
ATOM 864 C CA . THR A 1 139 ? 59.870 50.708 97.653 1.00 63.45 139 THR A CA 1
ATOM 865 C C . THR A 1 139 ? 61.007 49.710 97.492 1.00 63.57 139 THR A C 1
ATOM 866 O O . THR A 1 139 ? 61.046 48.943 96.525 1.00 63.63 139 THR A O 1
ATOM 870 N N . ARG A 1 140 ? 61.916 49.727 98.463 1.00 63.63 140 ARG A N 1
ATOM 871 C CA . ARG A 1 140 ? 63.079 48.849 98.489 1.00 63.64 140 ARG A CA 1
ATOM 872 C C . ARG A 1 140 ? 62.659 47.388 98.325 1.00 63.15 140 ARG A C 1
ATOM 873 O O . ARG A 1 140 ? 63.280 46.643 97.565 1.00 63.16 140 ARG A O 1
ATOM 881 N N . ASP A 1 141 ? 61.590 46.995 99.015 1.00 62.53 141 ASP A N 1
ATOM 882 C CA . ASP A 1 141 ? 61.034 45.652 98.871 1.00 62.09 141 ASP A CA 1
ATOM 883 C C . ASP A 1 141 ? 60.476 45.374 97.478 1.00 61.65 141 ASP A C 1
ATOM 884 O O . ASP A 1 141 ? 60.648 44.275 96.945 1.00 61.56 141 ASP A O 1
ATOM 889 N N . TYR A 1 142 ? 59.806 46.367 96.896 1.00 61.00 142 TYR A N 1
ATOM 890 C CA . TYR A 1 142 ? 59.261 46.228 95.550 1.00 60.32 142 TYR A CA 1
ATOM 891 C C . TYR A 1 142 ? 60.395 46.080 94.538 1.00 59.67 142 TYR A C 1
ATOM 892 O O . TYR A 1 142 ? 60.372 45.180 93.700 1.00 59.03 142 TYR A O 1
ATOM 901 N N . LEU A 1 143 ? 61.393 46.956 94.656 1.00 59.37 143 LEU A N 1
ATOM 902 C CA . LEU A 1 143 ? 62.575 46.956 93.801 1.00 59.10 143 LEU A CA 1
ATOM 903 C C . LEU A 1 143 ? 63.220 45.566 93.739 1.00 59.24 143 LEU A C 1
ATOM 904 O O . LEU A 1 143 ? 63.337 44.983 92.654 1.00 59.20 143 LEU A O 1
ATOM 909 N N . VAL A 1 144 ? 63.609 45.020 94.892 1.00 59.28 144 VAL A N 1
ATOM 910 C CA . VAL A 1 144 ? 64.284 43.718 94.903 1.00 59.52 144 VAL A CA 1
ATOM 911 C C . VAL A 1 144 ? 63.390 42.555 94.441 1.00 59.85 144 VAL A C 1
ATOM 912 O O . VAL A 1 144 ? 63.908 41.516 94.027 1.00 60.16 144 VAL A O 1
ATOM 916 N N . SER A 1 145 ? 62.065 42.734 94.491 1.00 59.98 145 SER A N 1
ATOM 917 C CA . SER A 1 145 ? 61.128 41.674 94.093 1.00 60.00 145 SER A CA 1
ATOM 918 C C . SER A 1 145 ? 61.288 41.297 92.619 1.00 60.21 145 SER A C 1
ATOM 919 O O . SER A 1 145 ? 61.019 40.161 92.229 1.00 60.33 145 SER A O 1
ATOM 922 N N . PHE A 1 146 ? 61.748 42.252 91.816 1.00 60.31 146 PHE A N 1
ATOM 923 C CA . PHE A 1 146 ? 62.027 42.018 90.402 1.00 60.34 146 PHE A CA 1
ATOM 924 C C . PHE A 1 146 ? 63.024 40.894 90.190 1.00 60.31 146 PHE A C 1
ATOM 925 O O . PHE A 1 146 ? 62.928 40.150 89.220 1.00 60.46 146 PHE A O 1
ATOM 933 N N . GLY A 1 147 ? 63.977 40.777 91.106 1.00 60.22 147 GLY A N 1
ATOM 934 C CA . GLY A 1 147 ? 64.996 39.749 91.023 1.00 60.23 147 GLY A CA 1
ATOM 935 C C . GLY A 1 147 ? 64.419 38.364 90.859 1.00 60.12 147 GLY A C 1
ATOM 936 O O . GLY A 1 147 ? 64.617 37.730 89.829 1.00 60.17 147 GLY A O 1
ATOM 937 N N . GLU A 1 148 ? 63.696 37.905 91.875 1.00 60.25 148 GLU A N 1
ATOM 938 C CA . GLU A 1 148 ? 63.105 36.566 91.876 1.00 60.37 148 GLU A CA 1
ATOM 939 C C . GLU A 1 148 ? 61.957 36.449 90.882 1.00 60.24 148 GLU A C 1
ATOM 940 O O . GLU A 1 148 ? 61.687 35.364 90.369 1.00 60.46 148 GLU A O 1
ATOM 946 N N . CYS A 1 149 ? 61.287 37.566 90.610 1.00 59.99 149 CYS A N 1
ATOM 947 C CA . CYS A 1 149 ? 60.218 37.577 89.618 1.00 59.88 149 CYS A CA 1
ATOM 948 C C . CYS A 1 149 ? 60.748 37.280 88.223 1.00 59.56 149 CYS A C 1
ATOM 949 O O . CYS A 1 149 ? 60.115 36.550 87.458 1.00 59.67 149 CYS A O 1
ATOM 952 N N . LEU A 1 150 ? 61.911 37.846 87.902 1.00 59.03 150 LEU A N 1
ATOM 953 C CA . LEU A 1 150 ? 62.590 37.548 86.655 1.00 58.40 150 LEU A CA 1
ATOM 954 C C . LEU A 1 150 ? 63.104 36.116 86.688 1.00 58.51 150 LEU A C 1
ATOM 955 O O . LEU A 1 150 ? 62.777 35.301 85.821 1.00 58.52 150 LEU A O 1
ATOM 960 N N . SER A 1 151 ? 63.890 35.820 87.718 1.00 58.56 151 SER A N 1
ATOM 961 C CA . SER A 1 151 ? 64.540 34.531 87.894 1.00 58.61 151 SER A CA 1
ATOM 962 C C . SER A 1 151 ? 63.604 33.347 87.659 1.00 58.43 151 SER A C 1
ATOM 963 O O . SER A 1 151 ? 63.849 32.524 86.776 1.00 58.49 151 SER A O 1
ATOM 966 N N . THR A 1 152 ? 62.535 33.270 88.449 1.00 58.25 152 THR A N 1
ATOM 967 C CA . THR A 1 152 ? 61.569 32.176 88.343 1.00 57.93 152 THR A CA 1
ATOM 968 C C . THR A 1 152 ? 60.933 32.051 86.955 1.00 57.91 152 THR A C 1
ATOM 969 O O . THR A 1 152 ? 60.805 30.940 86.438 1.00 58.04 152 THR A O 1
ATOM 973 N N . ARG A 1 153 ? 60.552 33.187 86.363 1.00 57.61 153 ARG A N 1
ATOM 974 C CA . ARG A 1 153 ? 59.884 33.213 85.051 1.00 57.25 153 ARG A CA 1
ATOM 975 C C . ARG A 1 153 ? 60.755 32.689 83.905 1.00 57.00 153 ARG A C 1
ATOM 976 O O . ARG A 1 153 ? 60.267 31.982 83.020 1.00 56.92 153 ARG A O 1
ATOM 984 N N . ILE A 1 154 ? 62.037 33.043 83.927 1.00 56.73 154 ILE A N 1
ATOM 985 C CA . ILE A 1 154 ? 62.994 32.512 82.965 1.00 56.42 154 ILE A CA 1
ATOM 986 C C . ILE A 1 154 ? 63.070 30.993 83.114 1.00 56.77 154 ILE A C 1
ATOM 987 O O . ILE A 1 154 ? 62.883 30.257 82.141 1.00 56.85 154 ILE A O 1
ATOM 992 N N . PHE A 1 155 ? 63.304 30.527 84.338 1.00 56.96 155 PHE A N 1
ATOM 993 C CA . PHE A 1 155 ? 63.482 29.100 84.574 1.00 57.27 155 PHE A CA 1
ATOM 994 C C . PHE A 1 155 ? 62.227 28.291 84.239 1.00 57.29 155 PHE A C 1
ATOM 995 O O . PHE A 1 155 ? 62.320 27.229 83.614 1.00 57.42 155 PHE A O 1
ATOM 1003 N N . ALA A 1 156 ? 61.062 28.802 84.638 1.00 57.15 156 ALA A N 1
ATOM 1004 C CA . ALA A 1 156 ? 59.796 28.120 84.380 1.00 57.21 156 ALA A CA 1
ATOM 1005 C C . ALA A 1 156 ? 59.564 27.948 82.880 1.00 57.17 156 ALA A C 1
ATOM 1006 O O . ALA A 1 156 ? 59.268 26.842 82.413 1.00 57.18 156 ALA A O 1
ATOM 1008 N N . ALA A 1 157 ? 59.720 29.045 82.138 1.00 56.92 157 ALA A N 1
ATOM 1009 C CA . ALA A 1 157 ? 59.598 29.032 80.685 1.00 56.56 157 ALA A CA 1
ATOM 1010 C C . ALA A 1 157 ? 60.569 28.038 80.060 1.00 56.55 157 ALA A C 1
ATOM 1011 O O . ALA A 1 157 ? 60.192 27.291 79.157 1.00 56.59 157 ALA A O 1
ATOM 1013 N N . TYR A 1 158 ? 61.806 28.013 80.560 1.00 56.66 158 TYR A N 1
ATOM 1014 C CA . TYR A 1 158 ? 62.835 27.098 80.044 1.00 56.67 158 TYR A CA 1
ATOM 1015 C C . TYR A 1 158 ? 62.484 25.622 80.241 1.00 56.88 158 TYR A C 1
ATOM 1016 O O . TYR A 1 158 ? 62.651 24.822 79.318 1.00 56.98 158 TYR A O 1
ATOM 1025 N N . LEU A 1 159 ? 62.002 25.262 81.430 1.00 57.05 159 LEU A N 1
ATOM 1026 C CA . LEU A 1 159 ? 61.558 23.889 81.681 1.00 57.46 159 LEU A CA 1
ATOM 1027 C C . LEU A 1 159 ? 60.499 23.417 80.661 1.00 58.05 159 LEU A C 1
ATOM 1028 O O . LEU A 1 159 ? 60.600 22.310 80.119 1.00 57.82 159 LEU A O 1
ATOM 1033 N N . ASN A 1 160 ? 59.509 24.274 80.395 1.00 58.75 160 ASN A N 1
ATOM 1034 C CA . ASN A 1 160 ? 58.453 24.001 79.411 1.00 59.51 160 ASN A CA 1
ATOM 1035 C C . ASN A 1 160 ? 58.990 23.882 77.977 1.00 59.94 160 ASN A C 1
ATOM 1036 O O . ASN A 1 160 ? 58.410 23.189 77.133 1.00 59.96 160 ASN A O 1
ATOM 1041 N N . THR A 1 161 ? 60.101 24.569 77.720 1.00 60.37 161 THR A N 1
ATOM 1042 C CA . THR A 1 161 ? 60.815 24.483 76.455 1.00 60.66 161 THR A CA 1
ATOM 1043 C C . THR A 1 161 ? 61.328 23.059 76.224 1.00 60.83 161 THR A C 1
ATOM 1044 O O . THR A 1 161 ? 61.250 22.542 75.110 1.00 60.84 161 THR A O 1
ATOM 1048 N N . ILE A 1 162 ? 61.811 22.423 77.289 1.00 61.11 162 ILE A N 1
ATOM 1049 C CA . ILE A 1 162 ? 62.540 21.155 77.179 1.00 61.40 162 ILE A CA 1
ATOM 1050 C C . ILE A 1 162 ? 61.733 19.907 77.598 1.00 61.79 162 ILE A C 1
ATOM 1051 O O . ILE A 1 162 ? 62.302 18.824 77.790 1.00 61.91 162 ILE A O 1
ATOM 1056 N N . GLY A 1 163 ? 60.417 20.061 77.734 1.00 62.10 163 GLY A N 1
ATOM 1057 C CA . GLY A 1 163 ? 59.530 18.932 78.037 1.00 62.54 163 GLY A CA 1
ATOM 1058 C C . GLY A 1 163 ? 59.166 18.715 79.499 1.00 62.88 163 GLY A C 1
ATOM 1059 O O . GLY A 1 163 ? 58.638 17.663 79.858 1.00 63.02 163 GLY A O 1
ATOM 1060 N N . VAL A 1 164 ? 59.449 19.703 80.344 1.00 63.28 164 VAL A N 1
ATOM 1061 C CA . VAL A 1 164 ? 59.103 19.642 81.766 1.00 63.52 164 VAL A CA 1
ATOM 1062 C C . VAL A 1 164 ? 57.959 20.622 82.026 1.00 63.87 164 VAL A C 1
ATOM 1063 O O . VAL A 1 164 ? 58.161 21.842 82.028 1.00 63.98 164 VAL A O 1
ATOM 1067 N N . LYS A 1 165 ? 56.756 20.087 82.223 1.00 64.26 165 LYS A N 1
ATOM 1068 C CA . LYS A 1 165 ? 55.597 20.916 82.541 1.00 64.64 165 LYS A CA 1
ATOM 1069 C C . LYS A 1 165 ? 55.831 21.622 83.877 1.00 64.73 165 LYS A C 1
ATOM 1070 O O . LYS A 1 165 ? 56.057 20.972 84.906 1.00 64.77 165 LYS A O 1
ATOM 1076 N N . ALA A 1 166 ? 55.798 22.956 83.838 1.00 64.78 166 ALA A N 1
ATOM 1077 C CA . ALA A 1 166 ? 56.162 23.789 84.985 1.00 64.64 166 ALA A CA 1
ATOM 1078 C C . ALA A 1 166 ? 55.343 25.078 85.062 1.00 64.66 166 ALA A C 1
ATOM 1079 O O . ALA A 1 166 ? 54.975 25.660 84.036 1.00 64.47 166 ALA A O 1
ATOM 1081 N N . ARG A 1 167 ? 55.069 25.513 86.292 1.00 64.78 167 ARG A N 1
ATOM 1082 C CA . ARG A 1 167 ? 54.266 26.706 86.557 1.00 64.87 167 ARG A CA 1
ATOM 1083 C C . ARG A 1 167 ? 55.014 27.610 87.527 1.00 64.89 167 ARG A C 1
ATOM 1084 O O . ARG A 1 167 ? 55.394 27.181 88.619 1.00 64.95 167 ARG A O 1
ATOM 1092 N N . GLN A 1 168 ? 55.238 28.857 87.122 1.00 64.90 168 GLN A N 1
ATOM 1093 C CA . GLN A 1 168 ? 55.945 29.805 87.974 1.00 64.95 168 GLN A CA 1
ATOM 1094 C C . GLN A 1 168 ? 54.975 30.438 88.956 1.00 64.84 168 GLN A C 1
ATOM 1095 O O . GLN A 1 168 ? 53.836 30.749 88.607 1.00 65.11 168 GLN A O 1
ATOM 1101 N N . TYR A 1 169 ? 55.436 30.624 90.186 1.00 64.62 169 TYR A N 1
ATOM 1102 C CA . TYR A 1 169 ? 54.613 31.201 91.227 1.00 64.23 169 TYR A CA 1
ATOM 1103 C C . TYR A 1 169 ? 55.291 32.398 91.864 1.00 64.27 169 TYR A C 1
ATOM 1104 O O . TYR A 1 169 ? 56.434 32.306 92.318 1.00 64.34 169 TYR A O 1
ATOM 1113 N N . ASP A 1 170 ? 54.587 33.523 91.889 1.00 64.18 170 ASP A N 1
ATOM 1114 C CA . ASP A 1 170 ? 54.978 34.629 92.740 1.00 64.22 170 ASP A CA 1
ATOM 1115 C C . ASP A 1 170 ? 54.486 34.297 94.146 1.00 64.36 170 ASP A C 1
ATOM 1116 O O . ASP A 1 170 ? 53.290 34.071 94.355 1.00 64.51 170 ASP A O 1
ATOM 1121 N N . ALA A 1 171 ? 55.416 34.234 95.097 1.00 64.44 171 ALA A N 1
ATOM 1122 C CA . ALA A 1 171 ? 55.101 33.891 96.485 1.00 64.44 171 ALA A CA 1
ATOM 1123 C C . ALA A 1 171 ? 53.999 34.772 97.063 1.00 64.45 171 ALA A C 1
ATOM 1124 O O . ALA A 1 171 ? 53.122 34.283 97.780 1.00 64.30 171 ALA A O 1
ATOM 1126 N N . PHE A 1 172 ? 54.044 36.063 96.733 1.00 64.54 172 PHE A N 1
ATOM 1127 C CA . PHE A 1 172 ? 53.087 37.035 97.265 1.00 64.79 172 PHE A CA 1
ATOM 1128 C C . PHE A 1 172 ? 51.675 36.864 96.706 1.00 64.97 172 PHE A C 1
ATOM 1129 O O . PHE A 1 172 ? 50.714 37.406 97.260 1.00 65.16 172 PHE A O 1
ATOM 1137 N N . GLU A 1 173 ? 51.556 36.099 95.621 1.00 65.13 173 GLU A N 1
ATOM 1138 C CA . GLU A 1 173 ? 50.267 35.858 94.971 1.00 65.29 173 GLU A CA 1
ATOM 1139 C C . GLU A 1 173 ? 49.653 34.504 95.364 1.00 65.09 173 GLU A C 1
ATOM 1140 O O . GLU A 1 173 ? 48.486 34.247 95.070 1.00 65.30 173 GLU A O 1
ATOM 1146 N N . ILE A 1 174 ? 50.419 33.653 96.046 1.00 64.91 174 ILE A N 1
ATOM 1147 C CA . ILE A 1 174 ? 49.933 32.308 96.406 1.00 64.79 174 ILE A CA 1
ATOM 1148 C C . ILE A 1 174 ? 49.617 32.084 97.896 1.00 64.81 174 ILE A C 1
ATOM 1149 O O . ILE A 1 174 ? 49.275 30.966 98.305 1.00 64.88 174 ILE A O 1
ATOM 1154 N N . GLY A 1 175 ? 49.729 33.136 98.702 1.00 64.71 175 GLY A N 1
ATOM 1155 C CA . GLY A 1 175 ? 49.389 33.023 100.114 1.00 64.70 175 GLY A CA 1
ATOM 1156 C C . GLY A 1 175 ? 50.557 33.028 101.085 1.00 64.75 175 GLY A C 1
ATOM 1157 O O . GLY A 1 175 ? 50.467 32.445 102.168 1.00 64.80 175 GLY A O 1
ATOM 1158 N N . PHE A 1 176 ? 51.661 33.665 100.697 1.00 64.70 176 PHE A N 1
ATOM 1159 C CA . PHE A 1 176 ? 52.694 34.030 101.658 1.00 64.42 176 PHE A CA 1
ATOM 1160 C C . PHE A 1 176 ? 52.218 35.320 102.313 1.00 64.85 176 PHE A C 1
ATOM 1161 O O . PHE A 1 176 ? 52.345 36.407 101.739 1.00 64.87 176 PHE A O 1
ATOM 1169 N N . ILE A 1 177 ? 51.628 35.180 103.499 1.00 65.35 177 ILE A N 1
ATOM 1170 C CA . ILE A 1 177 ? 51.043 36.315 104.219 1.00 65.93 177 ILE A CA 1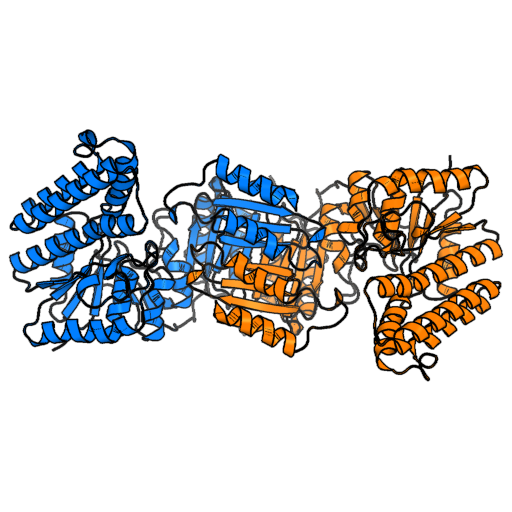
ATOM 1171 C C . ILE A 1 177 ? 51.998 36.796 105.314 1.00 66.20 177 ILE A C 1
ATOM 1172 O O . ILE A 1 177 ? 52.520 35.995 106.095 1.00 66.22 177 ILE A O 1
ATOM 1177 N N . THR A 1 178 ? 52.200 38.111 105.366 1.00 66.57 178 THR A N 1
ATOM 1178 C CA . THR A 1 178 ? 53.304 38.706 106.108 1.00 66.91 178 THR A CA 1
ATOM 1179 C C . THR A 1 178 ? 52.928 39.995 106.849 1.00 67.25 178 THR A C 1
ATOM 1180 O O . THR A 1 178 ? 51.953 40.660 106.491 1.00 67.38 178 THR A O 1
ATOM 1184 N N . THR A 1 179 ? 53.701 40.333 107.886 1.00 67.59 179 THR A N 1
ATOM 1185 C CA . THR A 1 179 ? 53.584 41.637 108.559 1.00 67.82 179 THR A CA 1
ATOM 1186 C C . THR A 1 179 ? 54.055 42.754 107.634 1.00 68.19 179 THR A C 1
ATOM 1187 O O . THR A 1 179 ? 54.791 42.514 106.680 1.00 68.21 179 THR A O 1
ATOM 1191 N N . ASP A 1 180 ? 53.640 43.979 107.922 1.00 68.72 180 ASP A N 1
ATOM 1192 C CA . ASP A 1 180 ? 53.899 45.078 107.005 1.00 69.35 180 ASP A CA 1
ATOM 1193 C C . ASP A 1 180 ? 55.169 45.877 107.323 1.00 69.82 180 ASP A C 1
ATOM 1194 O O . ASP A 1 180 ? 55.270 47.048 106.949 1.00 69.94 180 ASP A O 1
ATOM 1199 N N . ASP A 1 181 ? 56.133 45.254 108.005 1.00 70.40 181 ASP A N 1
ATOM 1200 C CA . ASP A 1 181 ? 57.470 45.854 108.139 1.00 71.03 181 ASP A CA 1
ATOM 1201 C C . ASP A 1 181 ? 58.361 45.299 107.041 1.00 71.22 181 ASP A C 1
ATOM 1202 O O . ASP A 1 181 ? 58.528 44.086 106.916 1.00 71.24 181 ASP A O 1
ATOM 1207 N N . PHE A 1 182 ? 58.936 46.202 106.254 1.00 71.45 182 PHE A N 1
ATOM 1208 C CA . PHE A 1 182 ? 59.385 45.853 104.913 1.00 71.84 182 PHE A CA 1
ATOM 1209 C C . PHE A 1 182 ? 60.705 45.072 104.761 1.00 72.12 182 PHE A C 1
ATOM 1210 O O . PHE A 1 182 ? 60.723 43.970 104.203 1.00 72.32 182 PHE A O 1
ATOM 1218 N N . THR A 1 183 ? 61.802 45.629 105.253 1.00 72.08 183 THR A N 1
ATOM 1219 C CA . THR A 1 183 ? 63.073 44.932 105.167 1.00 71.99 183 THR A CA 1
ATOM 1220 C C . THR A 1 183 ? 62.985 43.556 105.858 1.00 71.75 183 THR A C 1
ATOM 1221 O O . THR A 1 183 ? 63.725 42.632 105.512 1.00 71.77 183 THR A O 1
ATOM 1225 N N . ASN A 1 184 ? 62.036 43.416 106.788 1.00 71.42 184 ASN A N 1
ATOM 1226 C CA . ASN A 1 184 ? 61.936 42.227 107.642 1.00 71.01 184 ASN A CA 1
ATOM 1227 C C . ASN A 1 184 ? 60.512 41.673 107.825 1.00 70.51 184 ASN A C 1
ATOM 1228 O O . ASN A 1 184 ? 60.037 41.509 108.949 1.00 70.57 184 ASN A O 1
ATOM 1233 N N . GLY A 1 185 ? 59.843 41.367 106.719 1.00 69.99 185 GLY A N 1
ATOM 1234 C CA . GLY A 1 185 ? 58.498 40.794 106.759 1.00 69.41 185 GLY A CA 1
ATOM 1235 C C . GLY A 1 185 ? 58.385 39.447 107.455 1.00 69.13 185 GLY A C 1
ATOM 1236 O O . GLY A 1 185 ? 59.023 38.471 107.060 1.00 69.31 185 GLY A O 1
ATOM 1237 N N . ASP A 1 186 ? 57.555 39.395 108.489 1.00 68.74 186 ASP A N 1
ATOM 1238 C CA . ASP A 1 186 ? 57.384 38.190 109.291 1.00 68.41 186 ASP A CA 1
ATOM 1239 C C . ASP A 1 186 ? 56.243 37.324 108.758 1.00 67.99 186 ASP A C 1
ATOM 1240 O O . ASP A 1 186 ? 55.139 37.818 108.518 1.00 67.82 186 ASP A O 1
ATOM 1245 N N . ILE A 1 187 ? 56.512 36.033 108.574 1.00 67.61 187 ILE A N 1
ATOM 1246 C CA . ILE A 1 187 ? 55.495 35.091 108.094 1.00 67.36 187 ILE A CA 1
ATOM 1247 C C . ILE A 1 187 ? 54.414 34.828 109.151 1.00 67.38 187 ILE A C 1
ATOM 1248 O O . ILE A 1 187 ? 54.722 34.405 110.269 1.00 67.33 187 ILE A O 1
ATOM 1253 N N . LEU A 1 188 ? 53.156 35.080 108.779 1.00 67.42 188 LEU A N 1
ATOM 1254 C CA . LEU A 1 188 ? 51.996 34.892 109.668 1.00 67.40 188 LEU A CA 1
ATOM 1255 C C . LEU A 1 188 ? 51.372 33.497 109.542 1.00 67.56 188 LEU A C 1
ATOM 1256 O O . LEU A 1 188 ? 51.381 32.902 108.464 1.00 67.56 188 LEU A O 1
ATOM 1261 N N . GLU A 1 189 ? 50.812 32.995 110.643 1.00 67.77 189 GLU A N 1
ATOM 1262 C CA . GLU A 1 189 ? 50.304 31.614 110.712 1.00 68.02 189 GLU A CA 1
ATOM 1263 C C . GLU A 1 189 ? 49.305 31.209 109.620 1.00 68.00 189 GLU A C 1
ATOM 1264 O O . GLU A 1 189 ? 49.201 30.025 109.288 1.00 68.07 189 GLU A O 1
ATOM 1270 N N . ALA A 1 190 ? 48.587 32.186 109.065 1.00 67.99 190 ALA A N 1
ATOM 1271 C CA . ALA A 1 190 ? 47.599 31.937 108.002 1.00 67.97 190 ALA A CA 1
ATOM 1272 C C . ALA A 1 190 ? 48.223 31.485 106.674 1.00 67.99 190 ALA A C 1
ATOM 1273 O O . ALA A 1 190 ? 47.516 31.046 105.759 1.00 67.94 190 ALA A O 1
ATOM 1275 N N . THR A 1 191 ? 49.549 31.589 106.588 1.00 68.02 191 THR A N 1
ATOM 1276 C CA . THR A 1 191 ? 50.306 31.241 105.388 1.00 67.95 191 THR A CA 1
ATOM 1277 C C . THR A 1 191 ? 50.240 29.744 105.074 1.00 68.05 191 THR A C 1
ATOM 1278 O O . THR A 1 191 ? 50.032 29.368 103.918 1.00 68.10 191 THR A O 1
ATOM 1282 N N . TYR A 1 192 ? 50.398 28.898 106.092 1.00 68.21 192 TYR A N 1
ATOM 1283 C CA . TYR A 1 192 ? 50.439 27.442 105.880 1.00 68.59 192 TYR A CA 1
ATOM 1284 C C . TYR A 1 192 ? 49.173 26.859 105.227 1.00 68.73 192 TYR A C 1
ATOM 1285 O O . TYR A 1 192 ? 49.279 26.140 104.227 1.00 68.66 192 TYR A O 1
ATOM 1294 N N . PRO A 1 193 ? 47.977 27.158 105.784 1.00 68.95 193 PRO A N 1
ATOM 1295 C CA . PRO A 1 193 ? 46.746 26.677 105.136 1.00 69.04 193 PRO A CA 1
ATOM 1296 C C . PRO A 1 193 ? 46.494 27.279 103.744 1.00 69.07 193 PRO A C 1
ATOM 1297 O O . PRO A 1 193 ? 46.018 26.566 102.849 1.00 69.08 193 PRO A O 1
ATOM 1301 N N . ALA A 1 194 ? 46.819 28.565 103.570 1.00 69.02 194 ALA A N 1
ATOM 1302 C CA . ALA A 1 194 ? 46.596 29.268 102.301 1.00 68.99 194 ALA A CA 1
ATOM 1303 C C . ALA A 1 194 ? 47.456 28.713 101.172 1.00 69.08 194 ALA A C 1
ATOM 1304 O O . ALA A 1 194 ? 46.980 28.537 100.048 1.00 69.14 194 ALA A O 1
ATOM 1306 N N . VAL A 1 195 ? 48.719 28.435 101.485 1.00 69.25 195 VAL A N 1
ATOM 1307 C CA . VAL A 1 195 ? 49.689 27.956 100.500 1.00 69.37 195 VAL A CA 1
ATOM 1308 C C . VAL A 1 195 ? 49.443 26.495 100.113 1.00 69.61 195 VAL A C 1
ATOM 1309 O O . VAL A 1 195 ? 49.486 26.151 98.926 1.00 69.55 195 VAL A O 1
ATOM 1313 N N . ALA A 1 196 ? 49.177 25.649 101.109 1.00 69.95 196 ALA A N 1
ATOM 1314 C CA . ALA A 1 196 ? 48.864 24.239 100.867 1.00 70.36 196 ALA A CA 1
ATOM 1315 C C . ALA A 1 196 ? 47.645 24.090 99.954 1.00 70.71 196 ALA A C 1
ATOM 1316 O O . ALA A 1 196 ? 47.640 23.255 99.045 1.00 70.53 196 ALA A O 1
ATOM 1318 N N . LYS A 1 197 ? 46.636 24.928 100.193 1.00 71.30 197 LYS A N 1
ATOM 1319 C CA . LYS A 1 197 ? 45.387 24.923 99.427 1.00 71.94 197 LYS A CA 1
ATOM 1320 C C . LYS A 1 197 ? 45.596 25.366 97.979 1.00 72.41 197 LYS A C 1
ATOM 1321 O O . LYS A 1 197 ? 45.059 24.752 97.052 1.00 72.45 197 LYS A O 1
ATOM 1327 N N . ARG A 1 198 ? 46.381 26.428 97.795 1.00 73.03 198 ARG A N 1
ATOM 1328 C CA . ARG A 1 198 ? 46.640 26.984 96.467 1.00 73.55 198 ARG A CA 1
ATOM 1329 C C . ARG A 1 198 ? 47.537 26.065 95.637 1.00 74.16 198 ARG A C 1
ATOM 1330 O O . ARG A 1 198 ? 47.298 25.868 94.442 1.00 74.11 198 ARG A O 1
ATOM 1338 N N . LEU A 1 199 ? 48.561 25.503 96.277 1.00 74.98 199 LEU A N 1
ATOM 1339 C CA . LEU A 1 199 ? 49.498 24.613 95.593 1.00 75.78 199 LEU A CA 1
ATOM 1340 C C . LEU A 1 199 ? 48.905 23.241 95.294 1.00 76.45 199 LEU A C 1
ATOM 1341 O O . LEU A 1 199 ? 49.324 22.586 94.342 1.00 76.56 199 LEU A O 1
ATOM 1346 N N . TYR A 1 200 ? 47.932 22.809 96.096 1.00 77.43 200 TYR A N 1
ATOM 1347 C CA . TYR A 1 200 ? 47.261 21.527 95.841 1.00 78.44 200 TYR A CA 1
ATOM 1348 C C . TYR A 1 200 ? 46.142 21.576 94.802 1.00 78.51 200 TYR A C 1
ATOM 1349 O O . TYR A 1 200 ? 46.009 20.653 93.996 1.00 78.43 200 TYR A O 1
ATOM 1358 N N . ASP A 1 201 ? 45.355 22.650 94.816 1.00 78.73 201 ASP A N 1
ATOM 1359 C CA . ASP A 1 201 ? 44.323 22.856 93.804 1.00 79.04 201 ASP A CA 1
ATOM 1360 C C . ASP A 1 201 ? 44.913 22.879 92.391 1.00 79.17 201 ASP A C 1
ATOM 1361 O O . ASP A 1 201 ? 44.319 22.332 91.451 1.00 79.32 201 ASP A O 1
ATOM 1366 N N . ASP A 1 202 ? 46.089 23.499 92.257 1.00 79.16 202 ASP A N 1
ATOM 1367 C CA . ASP A 1 202 ? 46.771 23.607 90.968 1.00 79.07 202 ASP A CA 1
ATOM 1368 C C . ASP A 1 202 ? 47.381 22.280 90.506 1.00 79.08 202 ASP A C 1
ATOM 1369 O O . ASP A 1 202 ? 47.371 21.976 89.311 1.00 79.13 202 ASP A O 1
ATOM 1374 N N . TRP A 1 203 ? 47.909 21.501 91.450 1.00 79.05 203 TRP A N 1
ATOM 1375 C CA . TRP A 1 203 ? 48.584 20.237 91.138 1.00 79.14 203 TRP A CA 1
ATOM 1376 C C . TRP A 1 203 ? 47.600 19.138 90.755 1.00 79.02 203 TRP A C 1
ATOM 1377 O O . TRP A 1 203 ? 47.874 18.338 89.857 1.00 79.11 203 TRP A O 1
ATOM 1388 N N . MET A 1 204 ? 46.462 19.098 91.444 1.00 78.74 204 MET A N 1
ATOM 1389 C CA . MET A 1 204 ? 45.436 18.100 91.165 1.00 78.39 204 MET A CA 1
ATOM 1390 C C . MET A 1 204 ? 44.737 18.378 89.839 1.00 77.83 204 MET A C 1
ATOM 1391 O O . MET A 1 204 ? 44.479 17.446 89.071 1.00 77.90 204 MET A O 1
ATOM 1396 N N . HIS A 1 205 ? 44.445 19.655 89.570 1.00 77.13 205 HIS A N 1
ATOM 1397 C CA . HIS A 1 205 ? 43.868 20.058 88.283 1.00 76.52 205 HIS A CA 1
ATOM 1398 C C . HIS A 1 205 ? 44.766 19.609 87.119 1.00 75.82 205 HIS A C 1
ATOM 1399 O O . HIS A 1 205 ? 44.313 18.863 86.245 1.00 75.89 205 HIS A O 1
ATOM 1406 N N . ASP A 1 206 ? 46.024 20.060 87.117 1.00 74.78 206 ASP A N 1
ATOM 1407 C CA . ASP A 1 206 ? 47.066 19.499 86.237 1.00 73.78 206 ASP A CA 1
ATOM 1408 C C . ASP A 1 206 ? 48.481 19.660 86.819 1.00 72.88 206 ASP A C 1
ATOM 1409 O O . ASP A 1 206 ? 48.953 20.786 87.019 1.00 72.80 206 ASP A O 1
ATOM 1414 N N . PRO A 1 207 ? 49.157 18.525 87.095 1.00 71.94 207 PRO A N 1
ATOM 1415 C CA . PRO A 1 207 ? 50.475 18.524 87.739 1.00 71.20 207 PRO A CA 1
ATOM 1416 C C . PRO A 1 207 ? 51.592 19.175 86.911 1.00 70.38 207 PRO A C 1
ATOM 1417 O O . PRO A 1 207 ? 51.884 18.751 85.788 1.00 70.44 207 PRO A O 1
ATOM 1421 N N . ALA A 1 208 ? 52.193 20.214 87.484 1.00 69.41 208 ALA A N 1
ATOM 1422 C CA . ALA A 1 208 ? 53.361 20.880 86.916 1.00 68.32 208 ALA A CA 1
ATOM 1423 C C . ALA A 1 208 ? 54.331 21.168 88.052 1.00 67.50 208 ALA A C 1
ATOM 1424 O O . ALA A 1 208 ? 53.906 21.341 89.196 1.00 67.55 208 ALA A O 1
ATOM 1426 N N . VAL A 1 209 ? 55.626 21.208 87.744 1.00 66.47 209 VAL A N 1
ATOM 1427 C CA . VAL A 1 209 ? 56.651 21.509 88.753 1.00 65.37 209 VAL A CA 1
ATOM 1428 C C . VAL A 1 209 ? 56.588 22.992 89.146 1.00 64.53 209 VAL A C 1
ATOM 1429 O O . VAL A 1 209 ? 56.884 23.868 88.324 1.00 64.09 209 VAL A O 1
ATOM 1433 N N . PRO A 1 210 ? 56.181 23.276 90.398 1.00 63.87 210 PRO A N 1
ATOM 1434 C CA . PRO A 1 210 ? 56.076 24.659 90.872 1.00 63.48 210 PRO A CA 1
ATOM 1435 C C . PRO A 1 210 ? 57.445 25.337 91.013 1.00 63.09 210 PRO A C 1
ATOM 1436 O O . PRO A 1 210 ? 58.381 24.749 91.571 1.00 63.15 210 PRO A O 1
ATOM 1440 N N . ILE A 1 211 ? 57.553 26.556 90.486 1.00 62.50 211 ILE A N 1
ATOM 1441 C CA . ILE A 1 211 ? 58.773 27.348 90.580 1.00 61.88 211 ILE A CA 1
ATOM 1442 C C . ILE A 1 211 ? 58.440 28.633 91.329 1.00 61.58 211 ILE A C 1
ATOM 1443 O O . ILE A 1 211 ? 57.875 29.561 90.751 1.00 61.58 211 ILE A O 1
ATOM 1448 N N . VAL A 1 212 ? 58.790 28.673 92.616 1.00 61.20 212 VAL A N 1
ATOM 1449 C CA . VAL A 1 212 ? 58.381 29.764 93.510 1.00 60.87 212 VAL A CA 1
ATOM 1450 C C . VAL A 1 212 ? 59.511 30.760 93.823 1.00 60.81 212 VAL A C 1
ATOM 1451 O O . VAL A 1 212 ? 60.652 30.364 94.095 1.00 60.79 212 VAL A O 1
ATOM 1455 N N . THR A 1 213 ? 59.169 32.051 93.780 1.00 60.66 213 THR A N 1
ATOM 1456 C CA . THR A 1 213 ? 60.054 33.139 94.203 1.00 60.47 213 THR A CA 1
ATOM 1457 C C . THR A 1 213 ? 60.373 32.980 95.688 1.00 60.84 213 THR A C 1
ATOM 1458 O O . THR A 1 213 ? 59.500 32.607 96.474 1.00 60.81 213 THR A O 1
ATOM 1462 N N . GLY A 1 214 ? 61.605 33.293 96.074 1.00 60.96 214 GLY A N 1
ATOM 1463 C CA . GLY A 1 214 ? 62.102 32.871 97.371 1.00 61.33 214 GLY A CA 1
ATOM 1464 C C . GLY A 1 214 ? 62.077 33.899 98.481 1.00 61.70 214 GLY A C 1
ATOM 1465 O O . GLY A 1 214 ? 61.874 33.572 99.652 1.00 62.03 214 GLY A O 1
ATOM 1466 N N . PHE A 1 215 ? 62.283 35.152 98.132 1.00 61.65 215 PHE A N 1
ATOM 1467 C CA . PHE A 1 215 ? 62.612 36.140 99.149 1.00 61.61 215 PHE A CA 1
ATOM 1468 C C . PHE A 1 215 ? 61.363 36.954 99.534 1.00 62.14 215 PHE A C 1
ATOM 1469 O O . PHE A 1 215 ? 61.450 37.926 100.282 1.00 62.27 215 PHE A O 1
ATOM 1477 N N . LEU A 1 216 ? 60.197 36.512 99.064 1.00 62.56 216 LEU A N 1
ATOM 1478 C CA . LEU A 1 216 ? 59.032 37.394 98.967 1.00 63.11 216 LEU A CA 1
ATOM 1479 C C . LEU A 1 216 ? 57.769 36.979 99.723 1.00 63.97 216 LEU A C 1
ATOM 1480 O O . LEU A 1 216 ? 57.511 35.791 99.946 1.00 64.09 216 LEU A O 1
ATOM 1485 N N . GLY A 1 217 ? 56.986 37.991 100.096 1.00 64.82 217 GLY A N 1
ATOM 1486 C CA . GLY A 1 217 ? 55.692 37.817 100.752 1.00 66.01 217 GLY A CA 1
ATOM 1487 C C . GLY A 1 217 ? 54.778 39.008 100.507 1.00 66.81 217 GLY A C 1
ATOM 1488 O O . GLY A 1 217 ? 55.175 39.991 99.868 1.00 66.82 217 GLY A O 1
ATOM 1489 N N . LYS A 1 218 ? 53.547 38.912 101.009 1.00 67.56 218 LYS A N 1
ATOM 1490 C CA . LYS A 1 218 ? 52.561 39.985 100.873 1.00 68.37 218 LYS A CA 1
ATOM 1491 C C . LYS A 1 218 ? 52.087 40.470 102.241 1.00 68.76 218 LYS A C 1
ATOM 1492 O O . LYS A 1 218 ? 51.673 39.665 103.090 1.00 68.87 218 LYS A O 1
ATOM 1498 N N . GLY A 1 219 ? 52.155 41.786 102.443 1.00 69.13 219 GLY A N 1
ATOM 1499 C CA . GLY A 1 219 ? 51.715 42.412 103.689 1.00 69.67 219 GLY A CA 1
ATOM 1500 C C . GLY A 1 219 ? 50.237 42.191 103.951 1.00 70.04 219 GLY A C 1
ATOM 1501 O O . GLY A 1 219 ? 49.431 42.200 103.019 1.00 70.14 219 GLY A O 1
ATOM 1502 N N . TRP A 1 220 ? 49.885 41.986 105.220 1.00 70.28 220 TRP A N 1
ATOM 1503 C CA . TRP A 1 220 ? 48.501 41.729 105.619 1.00 70.51 220 TRP A CA 1
ATOM 1504 C C . TRP A 1 220 ? 47.583 42.918 105.314 1.00 70.03 220 TRP A C 1
ATOM 1505 O O . TRP A 1 220 ? 46.559 42.753 104.649 1.00 70.04 220 TRP A O 1
ATOM 1516 N N . LYS A 1 221 ? 47.965 44.112 105.763 1.00 69.43 221 LYS A N 1
ATOM 1517 C CA . LYS A 1 221 ? 47.097 45.286 105.628 1.00 68.84 221 LYS A CA 1
ATOM 1518 C C . LYS A 1 221 ? 47.511 46.313 104.560 1.00 68.17 221 LYS A C 1
ATOM 1519 O O . LYS A 1 221 ? 46.781 47.275 104.308 1.00 68.15 221 LYS A O 1
ATOM 1525 N N . THR A 1 222 ? 48.663 46.107 103.928 1.00 67.38 222 THR A N 1
ATOM 1526 C CA . THR A 1 222 ? 49.073 46.952 102.799 1.00 66.61 222 THR A CA 1
ATOM 1527 C C . THR A 1 222 ? 48.782 46.270 101.470 1.00 66.06 222 THR A C 1
ATOM 1528 O O . THR A 1 222 ? 48.562 46.937 100.455 1.00 65.90 222 THR A O 1
ATOM 1532 N N . GLY A 1 223 ? 48.794 44.938 101.488 1.00 65.48 223 GLY A N 1
ATOM 1533 C CA . GLY A 1 223 ? 48.688 44.132 100.272 1.00 64.68 223 GLY A CA 1
ATOM 1534 C C . GLY A 1 223 ? 49.930 44.246 99.406 1.00 64.12 223 GLY A C 1
ATOM 1535 O O . GLY A 1 223 ? 49.958 43.730 98.293 1.00 64.10 223 GLY A O 1
ATOM 1536 N N . ALA A 1 224 ? 50.957 44.913 99.938 1.00 63.62 224 ALA A N 1
ATOM 1537 C CA . ALA A 1 224 ? 52.171 45.258 99.195 1.00 63.17 224 ALA A CA 1
ATOM 1538 C C . ALA A 1 224 ? 53.273 44.188 99.283 1.00 62.85 224 ALA A C 1
ATOM 1539 O O . ALA A 1 224 ? 53.359 43.440 100.265 1.00 62.75 224 ALA A O 1
ATOM 1541 N N . VAL A 1 225 ? 54.109 44.131 98.246 1.00 62.41 225 VAL A N 1
ATOM 1542 C CA . VAL A 1 225 ? 55.175 43.133 98.151 1.00 62.07 225 VAL A CA 1
ATOM 1543 C C . VAL A 1 225 ? 56.175 43.289 99.295 1.00 61.97 225 VAL A C 1
ATOM 1544 O O . VAL A 1 225 ? 56.583 44.402 99.642 1.00 62.14 225 VAL A O 1
ATOM 1548 N N . THR A 1 226 ? 56.563 42.159 99.870 1.00 61.59 226 THR A N 1
ATOM 1549 C CA . THR A 1 226 ? 57.395 42.138 101.059 1.00 61.40 226 THR A CA 1
ATOM 1550 C C . THR A 1 226 ? 58.551 41.143 100.915 1.00 61.03 226 THR A C 1
ATOM 1551 O O . THR A 1 226 ? 58.383 40.091 100.303 1.00 60.95 226 THR A O 1
ATOM 1555 N N . THR A 1 227 ? 59.717 41.483 101.467 1.00 60.66 227 THR A N 1
ATOM 1556 C CA . THR A 1 227 ? 60.832 40.531 101.566 1.00 60.44 227 THR A CA 1
ATOM 1557 C C . THR A 1 227 ? 60.938 39.953 102.972 1.00 60.52 227 THR A C 1
ATOM 1558 O O . THR A 1 227 ? 60.661 40.640 103.951 1.00 60.31 227 THR A O 1
ATOM 1562 N N . LEU A 1 228 ? 61.358 38.694 103.061 1.00 60.85 228 LEU A N 1
ATOM 1563 C CA . LEU A 1 228 ? 61.307 37.940 104.318 1.00 61.28 228 LEU A CA 1
ATOM 1564 C C . LEU A 1 228 ? 62.477 38.182 105.283 1.00 61.76 228 LEU A C 1
ATOM 1565 O O . LEU A 1 228 ? 62.593 37.497 106.301 1.00 61.75 228 LEU A O 1
ATOM 1570 N N . GLY A 1 229 ? 63.321 39.168 104.971 1.00 62.37 229 GLY A N 1
ATOM 1571 C CA . GLY A 1 229 ? 64.489 39.498 105.789 1.00 62.94 229 GLY A CA 1
ATOM 1572 C C . GLY A 1 229 ? 65.549 38.420 105.688 1.00 63.50 229 GLY A C 1
ATOM 1573 O O . GLY A 1 229 ? 65.571 37.654 104.723 1.00 63.68 229 GLY A O 1
ATOM 1574 N N . ARG A 1 230 ? 66.434 38.356 106.682 1.00 63.84 230 ARG A N 1
ATOM 1575 C CA . ARG A 1 230 ? 67.375 37.242 106.805 1.00 63.99 230 ARG A CA 1
ATOM 1576 C C . ARG A 1 230 ? 66.568 35.952 106.779 1.00 63.86 230 ARG A C 1
ATOM 1577 O O . ARG A 1 230 ? 65.376 35.943 107.118 1.00 64.00 230 ARG A O 1
ATOM 1585 N N . GLY A 1 231 ? 67.197 34.860 106.379 1.00 63.53 231 GLY A N 1
ATOM 1586 C CA . GLY A 1 231 ? 66.448 33.621 106.213 1.00 63.20 231 GLY A CA 1
ATOM 1587 C C . GLY A 1 231 ? 66.041 33.467 104.765 1.00 62.85 231 GLY A C 1
ATOM 1588 O O . GLY A 1 231 ? 66.083 32.367 104.222 1.00 63.19 231 GLY A O 1
ATOM 1589 N N . GLY A 1 232 ? 65.643 34.580 104.152 1.00 62.26 232 GLY A N 1
ATOM 1590 C CA . GLY A 1 232 ? 65.484 34.685 102.706 1.00 61.54 232 GLY A CA 1
ATOM 1591 C C . GLY A 1 232 ? 64.804 33.509 102.045 1.00 61.24 232 GLY A C 1
ATOM 1592 O O . GLY A 1 232 ? 63.782 33.016 102.531 1.00 61.47 232 GLY A O 1
ATOM 1593 N N . SER A 1 233 ? 65.381 33.052 100.938 1.00 60.69 233 SER A N 1
ATOM 1594 C CA . SER A 1 233 ? 64.800 31.960 100.168 1.00 60.17 233 SER A CA 1
ATOM 1595 C C . SER A 1 233 ? 64.778 30.642 100.937 1.00 59.95 233 SER A C 1
ATOM 1596 O O . SER A 1 233 ? 63.888 29.813 100.714 1.00 60.31 233 SER A O 1
ATOM 1599 N N . ASP A 1 234 ? 65.737 30.453 101.845 1.00 59.27 234 ASP A N 1
ATOM 1600 C CA . ASP A 1 234 ? 65.754 29.264 102.703 1.00 58.88 234 ASP A CA 1
ATOM 1601 C C . ASP A 1 234 ? 64.431 29.160 103.471 1.00 58.56 234 ASP A C 1
ATOM 1602 O O . ASP A 1 234 ? 63.802 28.095 103.498 1.00 58.57 234 ASP A O 1
ATOM 1607 N N . LEU A 1 235 ? 64.006 30.276 104.069 1.00 58.04 235 LEU A N 1
ATOM 1608 C CA . LEU A 1 235 ? 62.741 30.343 104.803 1.00 57.69 235 LEU A CA 1
ATOM 1609 C C . LEU A 1 235 ? 61.541 29.933 103.942 1.00 57.49 235 LEU A C 1
ATOM 1610 O O . LEU A 1 235 ? 60.674 29.179 104.396 1.00 57.58 235 LEU A O 1
ATOM 1615 N N . THR A 1 236 ? 61.507 30.430 102.707 1.00 56.98 236 THR A N 1
ATOM 1616 C CA . THR A 1 236 ? 60.470 30.069 101.748 1.00 56.36 236 THR A CA 1
ATOM 1617 C C . THR A 1 236 ? 60.411 28.564 101.567 1.00 56.17 236 THR A C 1
ATOM 1618 O O . THR A 1 236 ? 59.322 27.984 101.556 1.00 56.09 236 THR A O 1
ATOM 1622 N N . ALA A 1 237 ? 61.582 27.940 101.442 1.00 55.78 237 ALA A N 1
ATOM 1623 C CA . ALA A 1 237 ? 61.662 26.496 101.250 1.00 55.61 237 ALA A CA 1
ATOM 1624 C C . ALA A 1 237 ? 61.103 25.723 102.447 1.00 55.54 237 ALA A C 1
ATOM 1625 O O . ALA A 1 237 ? 60.310 24.804 102.268 1.00 55.34 237 ALA A O 1
ATOM 1627 N N . THR A 1 238 ? 61.504 26.108 103.659 1.00 55.72 238 THR A N 1
ATOM 1628 C CA . THR A 1 238 ? 61.047 25.432 104.881 1.00 55.87 238 THR A CA 1
ATOM 1629 C C . THR A 1 238 ? 59.566 25.684 105.166 1.00 56.33 238 THR A C 1
ATOM 1630 O O . THR A 1 238 ? 58.857 24.785 105.620 1.00 56.35 238 THR A O 1
ATOM 1634 N N . THR A 1 239 ? 59.112 26.909 104.899 1.00 56.74 239 THR A N 1
ATOM 1635 C CA . THR A 1 239 ? 57.701 27.260 105.013 1.00 57.15 239 THR A CA 1
ATOM 1636 C C . THR A 1 239 ? 56.850 26.324 104.152 1.00 57.46 239 THR A C 1
ATOM 1637 O O . THR A 1 239 ? 55.964 25.643 104.665 1.00 57.60 239 THR A O 1
ATOM 1641 N N . ILE A 1 240 ? 57.144 26.276 102.853 1.00 57.95 240 ILE A N 1
ATOM 1642 C CA . ILE A 1 240 ? 56.479 25.350 101.930 1.00 58.34 240 ILE A CA 1
ATOM 1643 C C . ILE A 1 240 ? 56.528 23.904 102.445 1.00 59.02 240 ILE A C 1
ATOM 1644 O O . ILE A 1 240 ? 55.536 23.173 102.360 1.00 59.26 240 ILE A O 1
ATOM 1649 N N . GLY A 1 241 ? 57.674 23.512 102.995 1.00 59.71 241 GLY A N 1
ATOM 1650 C CA . GLY A 1 241 ? 57.846 22.192 103.602 1.00 60.64 241 GLY A CA 1
ATOM 1651 C C . GLY A 1 241 ? 56.811 21.887 104.671 1.00 61.28 241 GLY A C 1
ATOM 1652 O O . GLY A 1 241 ? 56.120 20.865 104.588 1.00 61.46 241 GLY A O 1
ATOM 1653 N N . LYS A 1 242 ? 56.703 22.776 105.664 1.00 61.73 242 LYS A N 1
ATOM 1654 C CA . LYS A 1 242 ? 55.728 22.643 106.756 1.00 62.31 242 LYS A CA 1
ATOM 1655 C C . LYS A 1 242 ? 54.286 22.674 106.242 1.00 62.80 242 LYS A C 1
ATOM 1656 O O . LYS A 1 242 ? 53.444 21.887 106.683 1.00 62.79 242 LYS A O 1
ATOM 1662 N N . ALA A 1 243 ? 54.020 23.576 105.301 1.00 63.45 243 ALA A N 1
ATOM 1663 C CA . ALA A 1 243 ? 52.682 23.754 104.744 1.00 64.14 243 ALA A CA 1
ATOM 1664 C C . ALA A 1 243 ? 52.189 22.513 104.002 1.00 64.60 243 ALA A C 1
ATOM 1665 O O . ALA A 1 243 ? 50.989 22.220 103.998 1.00 64.82 243 ALA A O 1
ATOM 1667 N N . LEU A 1 244 ? 53.118 21.784 103.387 1.00 65.03 244 LEU A N 1
ATOM 1668 C CA . LEU A 1 244 ? 52.776 20.603 102.594 1.00 65.34 244 LEU A CA 1
ATOM 1669 C C . LEU A 1 244 ? 53.174 19.286 103.275 1.00 65.44 244 LEU A C 1
ATOM 1670 O O . LEU A 1 244 ? 53.000 18.210 102.697 1.00 65.37 244 LEU A O 1
ATOM 1675 N N . GLY A 1 245 ? 53.705 19.383 104.495 1.00 65.59 245 GLY A N 1
ATOM 1676 C CA . GLY A 1 245 ? 54.105 18.216 105.287 1.00 65.99 245 GLY A CA 1
ATOM 1677 C C . GLY A 1 245 ? 55.003 17.226 104.562 1.00 66.36 245 GLY A C 1
ATOM 1678 O O . GLY A 1 245 ? 54.804 16.012 104.657 1.00 66.35 245 GLY A O 1
ATOM 1679 N N . LEU A 1 246 ? 55.998 17.745 103.845 1.00 66.57 246 LEU A N 1
ATOM 1680 C CA . LEU A 1 246 ? 56.873 16.915 103.016 1.00 66.80 246 LEU A CA 1
ATOM 1681 C C . LEU A 1 246 ? 57.888 16.117 103.844 1.00 66.96 246 LEU A C 1
ATOM 1682 O O . LEU A 1 246 ? 58.055 16.368 105.042 1.00 66.98 246 LEU A O 1
ATOM 1687 N N . LYS A 1 247 ? 58.548 15.151 103.203 1.00 67.05 247 LYS A N 1
ATOM 1688 C CA . LYS A 1 247 ? 59.516 14.277 103.882 1.00 67.06 247 LYS A CA 1
ATOM 1689 C C . LYS A 1 247 ? 60.775 15.029 104.312 1.00 66.63 247 LYS A C 1
ATOM 1690 O O . LYS A 1 247 ? 61.260 14.834 105.428 1.00 66.71 247 LYS A O 1
ATOM 1696 N N . GLU A 1 248 ? 61.307 15.866 103.416 1.00 66.08 248 GLU A N 1
ATOM 1697 C CA . GLU A 1 248 ? 62.479 16.707 103.716 1.00 65.41 248 GLU A CA 1
ATOM 1698 C C . GLU A 1 248 ? 62.533 18.012 102.914 1.00 64.94 248 GLU A C 1
ATOM 1699 O O . GLU A 1 248 ? 61.914 18.136 101.855 1.00 64.87 248 GLU A O 1
ATOM 1705 N N . ILE A 1 249 ? 63.278 18.980 103.446 1.00 64.39 249 ILE A N 1
ATOM 1706 C CA . ILE A 1 249 ? 63.578 20.229 102.747 1.00 63.76 249 ILE A CA 1
ATOM 1707 C C . ILE A 1 249 ? 65.051 20.211 102.353 1.00 63.31 249 ILE A C 1
ATOM 1708 O O . ILE A 1 249 ? 65.918 19.995 103.196 1.00 63.21 249 ILE A O 1
ATOM 1713 N N . GLN A 1 250 ? 65.318 20.414 101.065 1.00 62.93 250 GLN A N 1
ATOM 1714 C CA . GLN A 1 250 ? 66.673 20.350 100.525 1.00 62.67 250 GLN A CA 1
ATOM 1715 C C . GLN A 1 250 ? 67.199 21.734 100.195 1.00 62.34 250 GLN A C 1
ATOM 1716 O O . GLN A 1 250 ? 66.521 22.518 99.539 1.00 62.32 250 GLN A O 1
ATOM 1722 N N . VAL A 1 251 ? 68.409 22.030 100.652 1.00 62.17 251 VAL A N 1
ATOM 1723 C CA . VAL A 1 251 ? 69.080 23.287 100.319 1.00 62.05 251 VAL A CA 1
ATOM 1724 C C . VAL A 1 251 ? 70.328 22.959 99.504 1.00 62.11 251 VAL A C 1
ATOM 1725 O O . VAL A 1 251 ? 71.194 22.207 99.954 1.00 62.02 251 VAL A O 1
ATOM 1729 N N . TRP A 1 252 ? 70.407 23.514 98.299 1.00 62.24 252 TRP A N 1
ATOM 1730 C CA . TRP A 1 252 ? 71.501 23.192 97.383 1.00 62.47 252 TRP A CA 1
ATOM 1731 C C . TRP A 1 252 ? 72.690 24.165 97.428 1.00 62.91 252 TRP A C 1
ATOM 1732 O O . TRP A 1 252 ? 72.519 25.385 97.510 1.00 62.40 252 TRP A O 1
ATOM 1743 N N . LYS A 1 253 ? 73.891 23.588 97.393 1.00 63.70 253 LYS A N 1
ATOM 1744 C CA . LYS A 1 253 ? 75.155 24.326 97.395 1.00 64.57 253 LYS A CA 1
ATOM 1745 C C . LYS A 1 253 ? 76.141 23.712 96.392 1.00 64.90 253 LYS A C 1
ATOM 1746 O O . LYS A 1 253 ? 75.831 22.705 95.753 1.00 64.98 253 LYS A O 1
ATOM 1752 N N . ASP A 1 254 ? 77.326 24.313 96.265 1.00 65.22 254 ASP A N 1
ATOM 1753 C CA . ASP A 1 254 ? 78.354 23.828 95.335 1.00 65.58 254 ASP A CA 1
ATOM 1754 C C . ASP A 1 254 ? 79.429 22.940 95.978 1.00 65.47 254 ASP A C 1
ATOM 1755 O O . ASP A 1 254 ? 80.369 22.503 95.304 1.00 65.57 254 ASP A O 1
ATOM 1760 N N . VAL A 1 255 ? 79.273 22.668 97.273 1.00 65.24 255 VAL A N 1
ATOM 1761 C CA . VAL A 1 255 ? 80.197 21.823 98.036 1.00 64.87 255 VAL A CA 1
ATOM 1762 C C . VAL A 1 255 ? 79.427 20.725 98.772 1.00 64.89 255 VAL A C 1
ATOM 1763 O O . VAL A 1 255 ? 78.196 20.750 98.809 1.00 65.08 255 VAL A O 1
ATOM 1767 N N . ASP A 1 256 ? 80.139 19.771 99.367 1.00 64.64 256 ASP A N 1
ATOM 1768 C CA . ASP A 1 256 ? 79.487 18.621 100.010 1.00 64.61 256 ASP A CA 1
ATOM 1769 C C . ASP A 1 256 ? 78.877 18.933 101.399 1.00 64.26 256 ASP A C 1
ATOM 1770 O O . ASP A 1 256 ? 79.323 18.415 102.433 1.00 64.42 256 ASP A O 1
ATOM 1775 N N . GLY A 1 257 ? 77.851 19.783 101.402 1.00 63.63 257 GLY A N 1
ATOM 1776 C CA . GLY A 1 257 ? 77.103 20.119 102.614 1.00 62.77 257 GLY A CA 1
ATOM 1777 C C . GLY A 1 257 ? 77.748 21.185 103.482 1.00 62.25 257 GLY A C 1
ATOM 1778 O O . GLY A 1 257 ? 78.234 22.208 102.983 1.00 62.31 257 GLY A O 1
ATOM 1779 N N . VAL A 1 258 ? 77.722 20.947 104.793 1.00 61.43 258 VAL A N 1
ATOM 1780 C CA . VAL A 1 258 ? 78.432 21.774 105.756 1.00 60.48 258 VAL A CA 1
ATOM 1781 C C . VAL A 1 258 ? 79.778 21.105 106.021 1.00 60.22 258 VAL A C 1
ATOM 1782 O O . VAL A 1 258 ? 79.846 19.886 106.224 1.00 60.18 258 VAL A O 1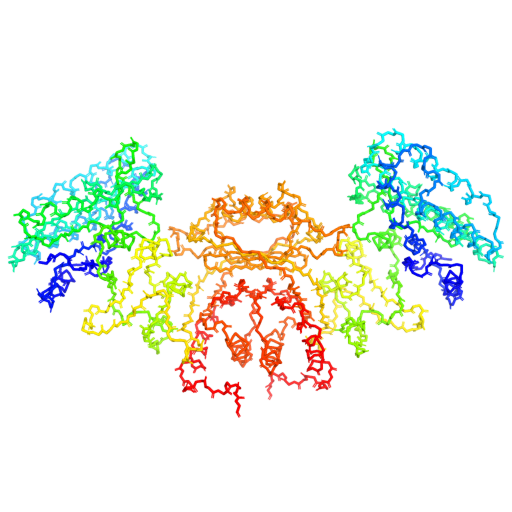
ATOM 1786 N N . LEU A 1 259 ? 80.845 21.902 106.008 1.00 59.63 259 LEU A N 1
ATOM 1787 C CA . LEU A 1 259 ? 82.198 21.369 106.130 1.00 58.98 259 LEU A CA 1
ATOM 1788 C C . LEU A 1 259 ? 82.811 21.687 107.481 1.00 58.90 259 LEU A C 1
ATOM 1789 O O . LEU A 1 259 ? 82.268 22.481 108.239 1.00 58.82 259 LEU A O 1
ATOM 1794 N N . THR A 1 260 ? 83.942 21.057 107.782 1.00 59.04 260 THR A N 1
ATOM 1795 C CA . THR A 1 260 ? 84.598 21.225 109.077 1.00 59.43 260 THR A CA 1
ATOM 1796 C C . THR A 1 260 ? 85.211 22.614 109.236 1.00 59.65 260 THR A C 1
ATOM 1797 O O . THR A 1 260 ? 85.591 23.001 110.341 1.00 59.84 260 THR A O 1
ATOM 1801 N N . CYS A 1 261 ? 85.316 23.344 108.124 1.00 59.82 261 CYS A N 1
ATOM 1802 C CA . CYS A 1 261 ? 85.674 24.769 108.106 1.00 60.08 261 CYS A CA 1
ATOM 1803 C C . CYS A 1 261 ? 85.440 25.300 106.697 1.00 60.13 261 CYS A C 1
ATOM 1804 O O . CYS A 1 261 ? 84.964 24.564 105.831 1.00 60.06 261 CYS A O 1
ATOM 1807 N N . ASP A 1 262 ? 85.772 26.569 106.466 1.00 60.20 262 ASP A N 1
ATOM 1808 C CA . ASP A 1 262 ? 85.623 27.167 105.138 1.00 60.25 262 ASP A CA 1
ATOM 1809 C C . ASP A 1 262 ? 86.813 26.790 104.234 1.00 59.94 262 ASP A C 1
ATOM 1810 O O . ASP A 1 262 ? 87.952 27.139 104.533 1.00 60.08 262 ASP A O 1
ATOM 1815 N N . PRO A 1 263 ? 86.548 26.049 103.136 1.00 59.65 263 PRO A N 1
ATOM 1816 C CA . PRO A 1 263 ? 87.588 25.600 102.200 1.00 59.33 263 PRO A CA 1
ATOM 1817 C C . PRO A 1 263 ? 88.371 26.736 101.547 1.00 59.11 263 PRO A C 1
ATOM 1818 O O . PRO A 1 263 ? 89.505 26.530 101.110 1.00 59.22 263 PRO A O 1
ATOM 1822 N N . THR A 1 264 ? 87.761 27.917 101.488 1.00 58.87 264 THR A N 1
ATOM 1823 C CA . THR A 1 264 ? 88.415 29.137 101.028 1.00 58.68 264 THR A CA 1
ATOM 1824 C C . THR A 1 264 ? 89.602 29.489 101.921 1.00 58.36 264 THR A C 1
ATOM 1825 O O . THR A 1 264 ? 90.546 30.137 101.481 1.00 58.62 264 THR A O 1
ATOM 1829 N N . ILE A 1 265 ? 89.541 29.044 103.172 1.00 57.92 265 ILE A N 1
ATOM 1830 C CA . ILE A 1 265 ? 90.519 29.386 104.197 1.00 57.45 265 ILE A CA 1
ATOM 1831 C C . ILE A 1 265 ? 91.562 28.278 104.338 1.00 57.38 265 ILE A C 1
ATOM 1832 O O . ILE A 1 265 ? 92.762 28.552 104.487 1.00 57.23 265 ILE A O 1
ATOM 1837 N N . TYR A 1 266 ? 91.093 27.034 104.284 1.00 57.20 266 TYR A N 1
ATOM 1838 C CA . TYR A 1 266 ? 91.952 25.859 104.393 1.00 57.27 266 TYR A CA 1
ATOM 1839 C C . TYR A 1 266 ? 91.364 24.727 103.542 1.00 57.53 266 TYR A C 1
ATOM 1840 O O . TYR A 1 266 ? 90.222 24.307 103.759 1.00 57.71 266 TYR A O 1
ATOM 1849 N N . LYS A 1 267 ? 92.142 24.254 102.568 1.00 57.69 267 LYS A N 1
ATOM 1850 C CA . LYS A 1 267 ? 91.661 23.306 101.546 1.00 57.99 267 LYS A CA 1
ATOM 1851 C C . LYS A 1 267 ? 91.095 21.993 102.095 1.00 57.78 267 LYS A C 1
ATOM 1852 O O . LYS A 1 267 ? 90.278 21.341 101.438 1.00 57.96 267 LYS A O 1
ATOM 1858 N N . ARG A 1 268 ? 91.517 21.630 103.305 1.00 57.36 268 ARG A N 1
ATOM 1859 C CA . ARG A 1 268 ? 91.234 20.320 103.885 1.00 56.83 268 ARG A CA 1
ATOM 1860 C C . ARG A 1 268 ? 89.871 20.192 104.564 1.00 56.40 268 ARG A C 1
ATOM 1861 O O . ARG A 1 268 ? 89.607 19.196 105.243 1.00 56.07 268 ARG A O 1
ATOM 1869 N N . ALA A 1 269 ? 89.009 21.189 104.379 1.00 56.08 269 ALA A N 1
ATOM 1870 C CA . ALA A 1 269 ? 87.639 21.134 104.888 1.00 55.92 269 ALA A CA 1
ATOM 1871 C C . ALA A 1 269 ? 86.961 19.820 104.485 1.00 55.90 269 ALA A C 1
ATOM 1872 O O . ALA A 1 269 ? 87.024 19.423 103.326 1.00 56.24 269 ALA A O 1
ATOM 1874 N N . THR A 1 270 ? 86.331 19.147 105.445 1.00 55.87 270 THR A N 1
ATOM 1875 C CA . THR A 1 270 ? 85.717 17.828 105.225 1.00 56.01 270 THR A CA 1
ATOM 1876 C C . THR A 1 270 ? 84.209 17.913 105.482 1.00 55.82 270 THR A C 1
ATOM 1877 O O . THR A 1 270 ? 83.780 18.710 106.314 1.00 55.84 270 THR A O 1
ATOM 1881 N N . PRO A 1 271 ? 83.397 17.119 104.750 1.00 55.66 271 PRO A N 1
ATOM 1882 C CA . PRO A 1 271 ? 81.951 17.066 105.002 1.00 55.49 271 PRO A CA 1
ATOM 1883 C C . PRO A 1 271 ? 81.583 16.708 106.445 1.00 55.39 271 PRO A C 1
ATOM 1884 O O . PRO A 1 271 ? 82.206 15.828 107.047 1.00 55.15 271 PRO A O 1
ATOM 1888 N N . VAL A 1 272 ? 80.582 17.407 106.981 1.00 55.51 272 VAL A N 1
ATOM 1889 C CA . VAL A 1 272 ? 79.992 17.086 108.284 1.00 55.64 272 VAL A CA 1
ATOM 1890 C C . VAL A 1 272 ? 78.638 16.396 108.052 1.00 55.78 272 VAL A C 1
ATOM 1891 O O . VAL A 1 272 ? 77.618 17.075 107.890 1.00 55.66 272 VAL A O 1
ATOM 1895 N N . PRO A 1 273 ? 78.635 15.041 108.023 1.00 55.99 273 PRO A N 1
ATOM 1896 C CA . PRO A 1 273 ? 77.485 14.227 107.590 1.00 56.10 273 PRO A CA 1
ATOM 1897 C C . PRO A 1 273 ? 76.179 14.504 108.335 1.00 56.28 273 PRO A C 1
ATOM 1898 O O . PRO A 1 273 ? 75.122 14.558 107.707 1.00 56.12 273 PRO A O 1
ATOM 1902 N N . TYR A 1 274 ? 76.254 14.682 109.653 1.00 56.73 274 TYR A N 1
ATOM 1903 C CA . TYR A 1 274 ? 75.054 14.869 110.467 1.00 57.28 274 TYR A CA 1
ATOM 1904 C C . TYR A 1 274 ? 75.147 16.102 111.352 1.00 57.66 274 TYR A C 1
ATOM 1905 O O . TYR A 1 274 ? 76.200 16.392 111.931 1.00 57.70 274 TYR A O 1
ATOM 1914 N N . LEU A 1 275 ? 74.028 16.812 111.459 1.00 58.11 275 LEU A N 1
ATOM 1915 C CA . LEU A 1 275 ? 73.964 18.027 112.245 1.00 58.69 275 LEU A CA 1
ATOM 1916 C C . LEU A 1 275 ? 72.647 18.110 113.007 1.00 59.48 275 LEU A C 1
ATOM 1917 O O . LEU A 1 275 ? 71.635 17.531 112.603 1.00 59.65 275 LEU A O 1
ATOM 1922 N N . THR A 1 276 ? 72.673 18.835 114.116 1.00 60.35 276 THR A N 1
ATOM 1923 C CA . THR A 1 276 ? 71.491 19.063 114.933 1.00 61.31 276 THR A CA 1
ATOM 1924 C C . THR A 1 276 ? 70.938 20.448 114.607 1.00 61.77 276 THR A C 1
ATOM 1925 O O . THR A 1 276 ? 71.707 21.363 114.306 1.00 62.15 276 THR A O 1
ATOM 1929 N N . PHE A 1 277 ? 69.617 20.608 114.652 1.00 62.28 277 PHE A N 1
ATOM 1930 C CA . PHE A 1 277 ? 69.004 21.928 114.456 1.00 62.92 277 PHE A CA 1
ATOM 1931 C C . PHE A 1 277 ? 69.615 23.012 115.350 1.00 63.22 277 PHE A C 1
ATOM 1932 O O . PHE A 1 277 ? 69.688 24.179 114.951 1.00 63.23 277 PHE A O 1
ATOM 1940 N N . ASP A 1 278 ? 70.036 22.619 116.556 1.00 63.58 278 ASP A N 1
ATOM 1941 C CA . ASP A 1 278 ? 70.734 23.513 117.485 1.00 63.98 278 ASP A CA 1
ATOM 1942 C C . ASP A 1 278 ? 72.147 23.802 117.015 1.00 63.60 278 ASP A C 1
ATOM 1943 O O . ASP A 1 278 ? 72.614 24.935 117.092 1.00 63.74 278 ASP A O 1
ATOM 1948 N N . GLU A 1 279 ? 72.828 22.769 116.535 1.00 63.11 279 GLU A N 1
ATOM 1949 C CA . GLU A 1 279 ? 74.169 22.931 116.014 1.00 62.62 279 GLU A CA 1
ATOM 1950 C C . GLU A 1 279 ? 74.107 23.837 114.796 1.00 62.43 279 GLU A C 1
ATOM 1951 O O . GLU A 1 279 ? 74.876 24.796 114.694 1.00 62.61 279 GLU A O 1
ATOM 1957 N N . ALA A 1 280 ? 73.165 23.551 113.899 1.00 61.96 280 ALA A N 1
ATOM 1958 C CA . ALA A 1 280 ? 72.986 24.337 112.680 1.00 61.73 280 ALA A CA 1
ATOM 1959 C C . ALA A 1 280 ? 72.747 25.817 112.977 1.00 61.68 280 ALA A C 1
ATOM 1960 O O . ALA A 1 280 ? 73.279 26.684 112.285 1.00 61.80 280 ALA A O 1
ATOM 1962 N N . ALA A 1 281 ? 71.966 26.096 114.020 1.00 61.66 281 ALA A N 1
ATOM 1963 C CA . ALA A 1 281 ? 71.629 27.466 114.409 1.00 61.66 281 ALA A CA 1
ATOM 1964 C C . ALA A 1 281 ? 72.859 28.274 114.836 1.00 61.82 281 ALA A C 1
ATOM 1965 O O . ALA A 1 281 ? 72.841 29.512 114.813 1.00 61.67 281 ALA A O 1
ATOM 1967 N N . GLU A 1 282 ? 73.920 27.563 115.215 1.00 62.00 282 GLU A N 1
ATOM 1968 C CA . GLU A 1 282 ? 75.163 28.185 115.673 1.00 62.32 282 GLU A CA 1
ATOM 1969 C C . GLU A 1 282 ? 76.248 28.129 114.599 1.00 62.77 282 GLU A C 1
ATOM 1970 O O . GLU A 1 282 ? 77.342 28.676 114.781 1.00 62.70 282 GLU A O 1
ATOM 1976 N N . LEU A 1 283 ? 75.935 27.481 113.477 1.00 63.28 283 LEU A N 1
ATOM 1977 C CA . LEU A 1 283 ? 76.953 27.087 112.513 1.00 63.80 283 LEU A CA 1
ATOM 1978 C C . LEU A 1 283 ? 76.643 27.460 111.070 1.00 64.58 283 LEU A C 1
ATOM 1979 O O . LEU A 1 283 ? 77.463 28.083 110.409 1.00 64.53 283 LEU A O 1
ATOM 1984 N N . ALA A 1 284 ? 75.463 27.069 110.593 1.00 65.77 284 ALA A N 1
ATOM 1985 C CA . ALA A 1 284 ? 75.117 27.132 109.164 1.00 66.91 284 ALA A CA 1
ATOM 1986 C C . ALA A 1 284 ? 75.206 28.508 108.494 1.00 67.74 284 ALA A C 1
ATOM 1987 O O . ALA A 1 284 ? 75.569 28.592 107.323 1.00 67.82 284 ALA A O 1
ATOM 1989 N N . TYR A 1 285 ? 74.875 29.573 109.221 1.00 68.85 285 TYR A N 1
ATOM 1990 C CA . TYR A 1 285 ? 74.826 30.911 108.624 1.00 69.95 285 TYR A CA 1
ATOM 1991 C C . TYR A 1 285 ? 76.212 31.505 108.364 1.00 70.39 285 TYR A C 1
ATOM 1992 O O . TYR A 1 285 ? 76.442 32.111 107.313 1.00 70.49 285 TYR A O 1
ATOM 2001 N N . PHE A 1 286 ? 77.125 31.324 109.316 1.00 71.04 286 PHE A N 1
ATOM 2002 C CA . PHE A 1 286 ? 78.493 31.836 109.200 1.00 71.71 286 PHE A CA 1
ATOM 2003 C C . PHE A 1 286 ? 79.492 30.805 108.661 1.00 72.14 286 PHE A C 1
ATOM 2004 O O . PHE A 1 286 ? 80.505 31.182 108.075 1.00 72.46 286 PHE A O 1
ATOM 2012 N N . GLY A 1 287 ? 79.211 29.517 108.871 1.00 72.46 287 GLY A N 1
ATOM 2013 C CA . GLY A 1 287 ? 80.102 28.427 108.448 1.00 72.87 287 GLY A CA 1
ATOM 2014 C C . GLY A 1 287 ? 79.914 28.100 106.982 1.00 73.20 287 GLY A C 1
ATOM 2015 O O . GLY A 1 287 ? 80.863 28.150 106.202 1.00 73.54 287 GLY A O 1
ATOM 2016 N N . ALA A 1 288 ? 78.688 27.732 106.618 1.00 73.34 288 ALA A N 1
ATOM 2017 C CA . ALA A 1 288 ? 78.235 27.796 105.233 1.00 73.46 288 ALA A CA 1
ATOM 2018 C C . ALA A 1 288 ? 77.651 29.202 105.038 1.00 73.57 288 ALA A C 1
ATOM 2019 O O . ALA A 1 288 ? 77.788 30.056 105.921 1.00 73.77 288 ALA A O 1
ATOM 2021 N N . GLN A 1 289 ? 77.010 29.467 103.906 1.00 73.35 289 GLN A N 1
ATOM 2022 C CA . GLN A 1 289 ? 76.321 30.747 103.753 1.00 73.24 289 GLN A CA 1
ATOM 2023 C C . GLN A 1 289 ? 74.830 30.515 103.569 1.00 72.77 289 GLN A C 1
ATOM 2024 O O . GLN A 1 289 ? 74.193 31.112 102.697 1.00 72.89 289 GLN A O 1
ATOM 2030 N N . VAL A 1 290 ? 74.281 29.640 104.407 1.00 72.03 290 VAL A N 1
ATOM 2031 C CA . VAL A 1 290 ? 72.889 29.202 104.283 1.00 71.13 290 VAL A CA 1
ATOM 2032 C C . VAL A 1 290 ? 72.189 29.038 105.634 1.00 70.57 290 VAL A C 1
ATOM 2033 O O . VAL A 1 290 ? 72.832 28.999 106.686 1.00 70.44 290 VAL A O 1
ATOM 2037 N N . LEU A 1 291 ? 70.863 28.948 105.581 1.00 69.70 291 LEU A N 1
ATOM 2038 C CA . LEU A 1 291 ? 70.041 28.584 106.727 1.00 68.87 291 LEU A CA 1
ATOM 2039 C C . LEU A 1 291 ? 70.280 29.454 107.962 1.00 68.51 291 LEU A C 1
ATOM 2040 O O . LEU A 1 291 ? 70.792 28.988 108.987 1.00 68.50 291 LEU A O 1
ATOM 2045 N N . HIS A 1 292 ? 69.911 30.727 107.844 1.00 67.96 292 HIS A N 1
ATOM 2046 C CA . HIS A 1 292 ? 69.841 31.616 108.992 1.00 67.63 292 HIS A CA 1
ATOM 2047 C C . HIS A 1 292 ? 68.920 30.946 110.014 1.00 67.60 292 HIS A C 1
ATOM 2048 O O . HIS A 1 292 ? 67.946 30.299 109.626 1.00 67.87 292 HIS A O 1
ATOM 2055 N N . PRO A 1 293 ? 69.229 31.079 111.320 1.00 67.38 293 PRO A N 1
ATOM 2056 C CA . PRO A 1 293 ? 68.454 30.397 112.361 1.00 67.39 293 PRO A CA 1
ATOM 2057 C C . PRO A 1 293 ? 66.943 30.554 112.226 1.00 67.43 293 PRO A C 1
ATOM 2058 O O . PRO A 1 293 ? 66.202 29.605 112.477 1.00 67.17 293 PRO A O 1
ATOM 2062 N N . GLN A 1 294 ? 66.511 31.740 111.813 1.00 67.85 294 GLN A N 1
ATOM 2063 C CA . GLN A 1 294 ? 65.099 32.070 111.677 1.00 68.47 294 GLN A CA 1
ATOM 2064 C C . GLN A 1 294 ? 64.423 31.284 110.556 1.00 68.56 294 GLN A C 1
ATOM 2065 O O . GLN A 1 294 ? 63.199 31.148 110.536 1.00 68.74 294 GLN A O 1
ATOM 2071 N N . SER A 1 295 ? 65.221 30.769 109.628 1.00 68.74 295 SER A N 1
ATOM 2072 C CA . SER A 1 295 ? 64.688 30.022 108.497 1.00 68.86 295 SER A CA 1
ATOM 2073 C C . SER A 1 295 ? 64.417 28.554 108.830 1.00 69.11 295 SER A C 1
ATOM 2074 O O . SER A 1 295 ? 63.687 27.881 108.106 1.00 69.15 295 SER A O 1
ATOM 2077 N N . MET A 1 296 ? 65.000 28.059 109.916 1.00 69.38 296 MET A N 1
ATOM 2078 C CA . MET A 1 296 ? 64.838 26.655 110.277 1.00 69.98 296 MET A CA 1
ATOM 2079 C C . MET A 1 296 ? 63.637 26.394 111.187 1.00 70.14 296 MET A C 1
ATOM 2080 O O . MET A 1 296 ? 63.227 25.244 111.376 1.00 70.18 296 MET A O 1
ATOM 2085 N N . ARG A 1 297 ? 63.070 27.465 111.734 1.00 70.30 297 ARG A N 1
ATOM 2086 C CA . ARG A 1 297 ? 61.930 27.357 112.642 1.00 70.43 297 ARG A CA 1
ATOM 2087 C C . ARG A 1 297 ? 60.726 26.586 112.078 1.00 70.12 297 ARG A C 1
ATOM 2088 O O . ARG A 1 297 ? 60.224 25.688 112.758 1.00 70.14 297 ARG A O 1
ATOM 2096 N N . PRO A 1 298 ? 60.271 26.907 110.842 1.00 69.80 298 PRO A N 1
ATOM 2097 C CA . PRO A 1 298 ? 59.158 26.127 110.277 1.00 69.64 298 PRO A CA 1
ATOM 2098 C C . PRO A 1 298 ? 59.468 24.636 110.134 1.00 69.57 298 PRO A C 1
ATOM 2099 O O . PRO A 1 298 ? 58.557 23.817 110.222 1.00 69.61 298 PRO A O 1
ATOM 2103 N N . ALA A 1 299 ? 60.737 24.292 109.922 1.00 69.52 299 ALA A N 1
ATOM 2104 C CA . ALA A 1 299 ? 61.145 22.891 109.810 1.00 69.49 299 ALA A CA 1
ATOM 2105 C C . ALA A 1 299 ? 61.248 22.248 111.186 1.00 69.59 299 ALA A C 1
ATOM 2106 O O . ALA A 1 299 ? 60.956 21.059 111.343 1.00 69.59 299 ALA A O 1
ATOM 2108 N N . ARG A 1 300 ? 61.666 23.040 112.175 1.00 69.64 300 ARG A N 1
ATOM 2109 C CA . ARG A 1 300 ? 61.759 22.570 113.557 1.00 69.52 300 ARG A CA 1
ATOM 2110 C C . ARG A 1 300 ? 60.375 22.197 114.082 1.00 69.24 300 ARG A C 1
ATOM 2111 O O . ARG A 1 300 ? 60.163 21.064 114.523 1.00 69.04 300 ARG A O 1
ATOM 2119 N N . GLU A 1 301 ? 59.437 23.145 114.007 1.00 69.02 301 GLU A N 1
ATOM 2120 C CA . GLU A 1 301 ? 58.083 22.931 114.523 1.00 68.97 301 GLU A CA 1
ATOM 2121 C C . GLU A 1 301 ? 57.267 21.962 113.662 1.00 68.79 301 GLU A C 1
ATOM 2122 O O . GLU A 1 301 ? 56.414 21.234 114.178 1.00 68.87 301 GLU A O 1
ATOM 2128 N N . GLY A 1 302 ? 57.550 21.941 112.359 1.00 68.49 302 GLY A N 1
ATOM 2129 C CA . GLY A 1 302 ? 56.928 20.977 111.453 1.00 68.03 302 GLY A CA 1
ATOM 2130 C C . GLY A 1 302 ? 57.573 19.601 111.522 1.00 67.82 302 GLY A C 1
ATOM 2131 O O . GLY A 1 302 ? 57.055 18.641 110.945 1.00 67.87 302 GLY A O 1
ATOM 2132 N N . GLU A 1 303 ? 58.704 19.517 112.228 1.00 67.48 303 GLU A N 1
ATOM 2133 C CA . GLU A 1 303 ? 59.486 18.280 112.389 1.00 67.14 303 GLU A CA 1
ATOM 2134 C C . GLU A 1 303 ? 59.862 17.621 111.061 1.00 66.58 303 GLU A C 1
ATOM 2135 O O . GLU A 1 303 ? 59.544 16.455 110.809 1.00 66.76 303 GLU A O 1
ATOM 2141 N N . ILE A 1 304 ? 60.546 18.397 110.224 1.00 65.81 304 ILE A N 1
ATOM 2142 C CA . ILE A 1 304 ? 60.983 17.970 108.898 1.00 64.83 304 ILE A CA 1
ATOM 2143 C C . ILE A 1 304 ? 62.491 18.196 108.789 1.00 64.43 304 ILE A C 1
ATOM 2144 O O . ILE A 1 304 ? 62.959 19.333 108.939 1.00 64.45 304 ILE A O 1
ATOM 2149 N N . PRO A 1 305 ? 63.259 17.118 108.530 1.00 63.86 305 PRO A N 1
ATOM 2150 C CA . PRO A 1 305 ? 64.713 17.243 108.373 1.00 63.27 305 PRO A CA 1
ATOM 2151 C C . PRO A 1 305 ? 65.089 18.151 107.204 1.00 62.62 305 PRO A C 1
ATOM 2152 O O . PRO A 1 305 ? 64.403 18.155 106.178 1.00 62.63 305 PRO A O 1
ATOM 2156 N N . VAL A 1 306 ? 66.153 18.932 107.379 1.00 61.87 306 VAL A N 1
ATOM 2157 C CA . VAL A 1 306 ? 66.691 19.772 106.305 1.00 60.89 306 VAL A CA 1
ATOM 2158 C C . VAL A 1 306 ? 67.977 19.132 105.785 1.00 60.60 306 VAL A C 1
ATOM 2159 O O . VAL A 1 306 ? 68.812 18.680 106.572 1.00 60.50 306 VAL A O 1
ATOM 2163 N N . ARG A 1 307 ? 68.111 19.064 104.462 1.00 60.26 307 ARG A N 1
ATOM 2164 C CA . ARG A 1 307 ? 69.296 18.480 103.834 1.00 60.17 307 ARG A CA 1
ATOM 2165 C C . ARG A 1 307 ? 70.059 19.497 102.988 1.00 60.11 307 ARG A C 1
ATOM 2166 O O . ARG A 1 307 ? 69.465 20.225 102.185 1.00 60.15 307 ARG A O 1
ATOM 2174 N N . VAL A 1 308 ? 71.375 19.537 103.172 1.00 59.85 308 VAL A N 1
ATOM 2175 C CA . VAL A 1 308 ? 72.222 20.413 102.377 1.00 59.74 308 VAL A CA 1
ATOM 2176 C C . VAL A 1 308 ? 73.011 19.558 101.391 1.00 60.10 308 VAL A C 1
ATOM 2177 O O . VAL A 1 308 ? 73.815 18.711 101.794 1.00 60.00 308 VAL A O 1
ATOM 2181 N N . LYS A 1 309 ? 72.758 19.783 100.099 1.00 60.57 309 LYS A N 1
ATOM 2182 C CA . LYS A 1 309 ? 73.291 18.942 99.025 1.00 61.05 309 LYS A CA 1
ATOM 2183 C C . LYS A 1 309 ? 74.238 19.671 98.076 1.00 61.61 309 LYS A C 1
ATOM 2184 O O . LYS A 1 309 ? 74.208 20.903 97.956 1.00 61.79 309 LYS A O 1
ATOM 2190 N N . ASN A 1 310 ? 75.067 18.886 97.394 1.00 62.18 310 ASN A N 1
ATOM 2191 C CA . ASN A 1 310 ? 76.027 19.395 96.426 1.00 62.85 310 ASN A CA 1
ATOM 2192 C C . ASN A 1 310 ? 75.520 19.194 94.998 1.00 63.00 310 ASN A C 1
ATOM 2193 O O . ASN A 1 310 ? 75.308 18.063 94.565 1.00 63.07 310 ASN A O 1
ATOM 2198 N N . SER A 1 311 ? 75.324 20.290 94.269 1.00 63.29 311 SER A N 1
ATOM 2199 C CA . SER A 1 311 ? 74.825 20.198 92.899 1.00 63.67 311 SER A CA 1
ATOM 2200 C C . SER A 1 311 ? 75.819 19.484 91.986 1.00 63.84 311 SER A C 1
ATOM 2201 O O . SER A 1 311 ? 75.431 18.911 90.971 1.00 64.09 311 SER A O 1
ATOM 2204 N N . TYR A 1 312 ? 77.092 19.497 92.369 1.00 64.04 312 TYR A N 1
ATOM 2205 C CA . TYR A 1 312 ? 78.121 18.779 91.624 1.00 64.34 312 TYR A CA 1
ATOM 2206 C C . TYR A 1 312 ? 78.279 17.333 92.090 1.00 64.59 312 TYR A C 1
ATOM 2207 O O . TYR A 1 312 ? 79.119 16.594 91.570 1.00 64.79 312 TYR A O 1
ATOM 2216 N N . ASN A 1 313 ? 77.462 16.929 93.060 1.00 64.74 313 ASN A N 1
ATOM 2217 C CA . ASN A 1 313 ? 77.555 15.597 93.653 1.00 64.83 313 ASN A CA 1
ATOM 2218 C C . ASN A 1 313 ? 76.186 15.157 94.188 1.00 65.05 313 ASN A C 1
ATOM 2219 O O . ASN A 1 313 ? 76.036 14.867 95.378 1.00 65.27 313 ASN A O 1
ATOM 2224 N N . PRO A 1 314 ? 75.182 15.084 93.298 1.00 65.12 314 PRO A N 1
ATOM 2225 C CA . PRO A 1 314 ? 73.785 15.072 93.734 1.00 65.32 314 PRO A CA 1
ATOM 2226 C C . PRO A 1 314 ? 73.322 13.764 94.370 1.00 65.58 314 PRO A C 1
ATOM 2227 O O . PRO A 1 314 ? 72.342 13.754 95.112 1.00 65.58 314 PRO A O 1
ATOM 2231 N N . LYS A 1 315 ? 74.022 12.674 94.076 1.00 65.95 315 LYS A N 1
ATOM 2232 C CA . LYS A 1 315 ? 73.674 11.359 94.606 1.00 66.14 315 LYS A CA 1
ATOM 2233 C C . LYS A 1 315 ? 74.242 11.140 96.012 1.00 65.93 315 LYS A C 1
ATOM 2234 O O . LYS A 1 315 ? 73.936 10.141 96.666 1.00 66.00 315 LYS A O 1
ATOM 2240 N N . ALA A 1 316 ? 75.065 12.080 96.473 1.00 65.67 316 ALA A N 1
ATOM 2241 C CA . ALA A 1 316 ? 75.689 11.980 97.786 1.00 65.37 316 ALA A CA 1
ATOM 2242 C C . ALA A 1 316 ? 74.741 12.470 98.885 1.00 65.26 316 ALA A C 1
ATOM 2243 O O . ALA A 1 316 ? 73.862 13.305 98.622 1.00 65.10 316 ALA A O 1
ATOM 2245 N N . PRO A 1 317 ? 74.902 11.933 100.115 1.00 65.15 317 PRO A N 1
ATOM 2246 C CA . PRO A 1 317 ? 74.087 12.316 101.282 1.00 65.03 317 PRO A CA 1
ATOM 2247 C C . PRO A 1 317 ? 74.180 13.799 101.674 1.00 64.81 317 PRO A C 1
ATOM 2248 O O . PRO A 1 317 ? 73.153 14.426 101.948 1.00 64.99 317 PRO A O 1
ATOM 2252 N N . GLY A 1 318 ? 75.393 14.348 101.694 1.00 64.37 318 GLY A N 1
ATOM 2253 C CA . GLY A 1 318 ? 75.607 15.729 102.105 1.00 63.88 318 GLY A CA 1
ATOM 2254 C C . GLY A 1 318 ? 75.557 15.882 103.615 1.00 63.57 318 GLY A C 1
ATOM 2255 O O . GLY A 1 318 ? 76.335 15.255 104.335 1.00 63.75 318 GLY A O 1
ATOM 2256 N N . THR A 1 319 ? 74.638 16.722 104.087 1.00 63.05 319 THR A N 1
ATOM 2257 C CA . THR A 1 319 ? 74.457 16.974 105.513 1.00 62.36 319 THR A CA 1
ATOM 2258 C C . THR A 1 319 ? 72.968 16.985 105.841 1.00 62.19 319 THR A C 1
ATOM 2259 O O . THR A 1 319 ? 72.227 17.827 105.326 1.00 62.15 319 THR A O 1
ATOM 2263 N N . ILE A 1 320 ? 72.532 16.042 106.679 1.00 61.96 320 ILE A N 1
ATOM 2264 C CA . ILE A 1 320 ? 71.143 16.016 107.147 1.00 62.06 320 ILE A CA 1
ATOM 2265 C C . ILE A 1 320 ? 71.067 16.703 108.499 1.00 62.14 320 ILE A C 1
ATOM 2266 O O . ILE A 1 320 ? 71.757 16.310 109.445 1.00 62.40 320 ILE A O 1
ATOM 2271 N N . ILE A 1 321 ? 70.236 17.738 108.582 1.00 62.17 321 ILE A N 1
ATOM 2272 C CA . ILE A 1 321 ? 69.981 18.409 109.848 1.00 62.10 321 ILE A CA 1
ATOM 2273 C C . ILE A 1 321 ? 68.696 17.857 110.470 1.00 62.39 321 ILE A C 1
ATOM 2274 O O . ILE A 1 321 ? 67.614 17.950 109.879 1.00 62.29 321 ILE A O 1
ATOM 2279 N N . THR A 1 322 ? 68.838 17.267 111.657 1.00 62.69 322 THR A N 1
ATOM 2280 C CA . THR A 1 322 ? 67.722 16.644 112.376 1.00 62.81 322 THR A CA 1
ATOM 2281 C C . THR A 1 322 ? 67.640 17.158 113.814 1.00 62.90 322 THR A C 1
ATOM 2282 O O . THR A 1 322 ? 68.554 17.845 114.288 1.00 62.95 322 THR A O 1
ATOM 2286 N N . LYS A 1 323 ? 66.534 16.832 114.488 1.00 63.00 323 LYS A N 1
ATOM 2287 C CA . LYS A 1 323 ? 66.309 17.188 115.896 1.00 63.01 323 LYS A CA 1
ATOM 2288 C C . LYS A 1 323 ? 67.464 16.700 116.778 1.00 62.62 323 LYS A C 1
ATOM 2289 O O . LYS A 1 323 ? 68.044 17.476 117.544 1.00 62.48 323 LYS A O 1
ATOM 2295 N N . THR A 1 324 ? 67.792 15.415 116.645 1.00 62.10 324 THR A N 1
ATOM 2296 C CA . THR A 1 324 ? 68.854 14.777 117.421 1.00 61.54 324 THR A CA 1
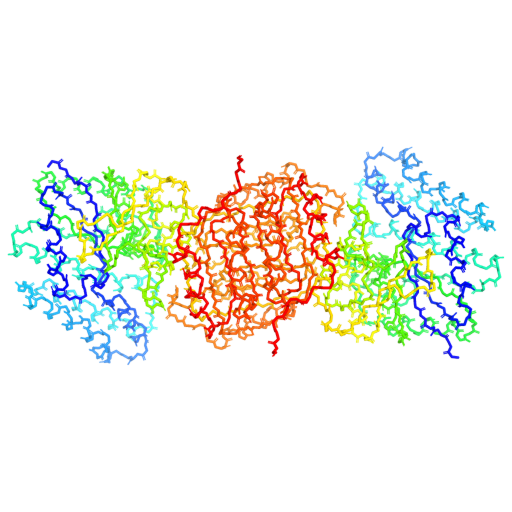ATOM 2297 C C . THR A 1 324 ? 69.717 13.880 116.527 1.00 61.18 324 THR A C 1
ATOM 2298 O O . THR A 1 324 ? 69.315 13.529 115.411 1.00 61.12 324 THR A O 1
ATOM 2302 N N . ARG A 1 325 ? 70.900 13.516 117.021 1.00 60.52 325 ARG A N 1
ATOM 2303 C CA . ARG A 1 325 ? 71.822 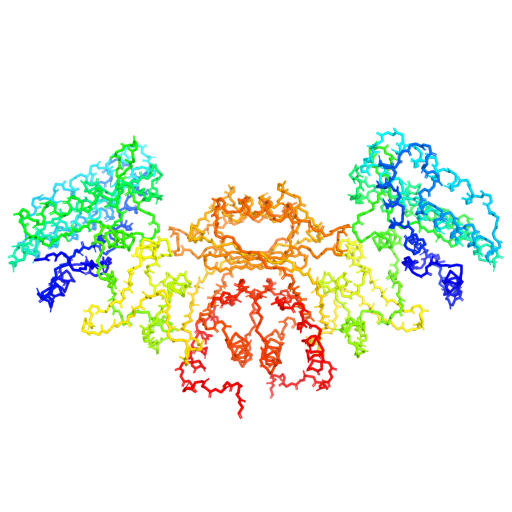12.652 116.282 1.00 59.83 325 ARG A CA 1
ATOM 2304 C C . ARG A 1 325 ? 72.719 11.850 117.229 1.00 59.50 325 ARG A C 1
ATOM 2305 O O . ARG A 1 325 ? 72.874 12.205 118.398 1.00 59.22 325 ARG A O 1
ATOM 2313 N N . ASP A 1 326 ? 73.297 10.769 116.710 1.00 59.30 326 ASP A N 1
ATOM 2314 C CA . ASP A 1 326 ? 74.197 9.907 117.469 1.00 59.31 326 ASP A CA 1
ATOM 2315 C C . ASP A 1 326 ? 75.491 10.653 117.805 1.00 59.44 326 ASP A C 1
ATOM 2316 O O . ASP A 1 326 ? 76.325 10.909 116.929 1.00 59.58 326 ASP A O 1
ATOM 2321 N N . MET A 1 327 ? 75.653 10.993 119.081 1.00 59.42 327 MET A N 1
ATOM 2322 C CA . MET A 1 327 ? 76.763 11.838 119.512 1.00 59.36 327 MET A CA 1
ATOM 2323 C C . MET A 1 327 ? 78.009 11.047 119.906 1.00 59.10 327 MET A C 1
ATOM 2324 O O . MET A 1 327 ? 79.056 11.632 120.158 1.00 59.17 327 MET A O 1
ATOM 2329 N N . THR A 1 328 ? 77.895 9.723 119.961 1.00 59.12 328 THR A N 1
ATOM 2330 C CA . THR A 1 328 ? 79.057 8.839 120.113 1.00 59.06 328 THR A CA 1
ATOM 2331 C C . THR A 1 328 ? 80.078 9.201 119.042 1.00 59.05 328 THR A C 1
ATOM 2332 O O . THR A 1 328 ? 79.710 9.515 117.898 1.00 59.25 328 THR A O 1
ATOM 2336 N N . LYS A 1 329 ? 81.355 9.177 119.405 1.00 58.75 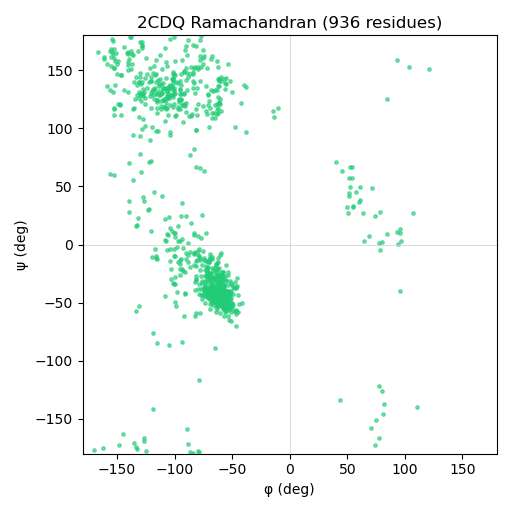329 LYS A N 1
ATOM 2337 C CA . LYS A 1 329 ? 82.426 9.533 118.459 1.00 58.59 329 LYS A CA 1
ATOM 2338 C C . LYS A 1 329 ? 82.400 11.001 117.980 1.00 57.74 329 LYS A C 1
ATOM 2339 O O . LYS A 1 329 ? 83.212 11.381 117.138 1.00 57.83 329 LYS A O 1
ATOM 2345 N N . SER A 1 330 ? 81.479 11.814 118.502 1.00 56.75 330 SER A N 1
ATOM 2346 C CA . SER A 1 330 ? 81.441 13.244 118.170 1.00 55.86 330 SER A CA 1
ATOM 2347 C C . SER A 1 330 ? 82.210 14.089 119.184 1.00 55.11 330 SER A C 1
ATOM 2348 O O . SER A 1 330 ? 81.882 14.094 120.373 1.00 55.25 330 SER A O 1
ATOM 2351 N N . ILE A 1 331 ? 83.227 14.801 118.703 1.00 53.87 331 ILE A N 1
ATOM 2352 C CA . ILE A 1 331 ? 84.039 15.669 119.551 1.00 52.67 331 ILE A CA 1
ATOM 2353 C C . ILE A 1 331 ? 83.934 17.123 119.091 1.00 51.91 331 ILE A C 1
ATOM 2354 O O . ILE A 1 331 ? 83.242 17.910 119.732 1.00 52.05 331 ILE A O 1
ATOM 2359 N N . LEU A 1 332 ? 84.604 17.484 117.998 1.00 50.69 332 LEU A N 1
ATOM 2360 C CA . LEU A 1 332 ? 84.420 18.815 117.415 1.00 49.63 332 LEU A CA 1
ATOM 2361 C C . LEU A 1 332 ? 83.630 18.671 116.131 1.00 49.21 332 LEU A C 1
ATOM 2362 O O . LEU A 1 332 ? 83.795 17.690 115.414 1.00 49.02 332 LEU A O 1
ATOM 2367 N N . THR A 1 333 ? 82.759 19.634 115.852 1.00 48.78 333 THR A N 1
ATOM 2368 C CA . THR A 1 333 ? 81.906 19.556 114.668 1.00 48.55 333 THR A CA 1
ATOM 2369 C C . THR A 1 333 ? 82.459 20.381 113.502 1.00 48.54 333 THR A C 1
ATOM 2370 O O . THR A 1 333 ? 82.616 19.871 112.388 1.00 48.57 333 THR A O 1
ATOM 2374 N N . SER A 1 334 ? 82.747 21.654 113.768 1.00 48.31 334 SER A N 1
ATOM 2375 C CA . SER A 1 334 ? 83.265 22.570 112.759 1.00 48.03 334 SER A CA 1
ATOM 2376 C C . SER A 1 334 ? 83.928 23.779 113.417 1.00 47.96 334 SER A C 1
ATOM 2377 O O . SER A 1 334 ? 83.696 24.055 114.594 1.00 48.02 334 SER A O 1
ATOM 2380 N N . ILE A 1 335 ? 84.759 24.477 112.643 1.00 47.87 335 ILE A N 1
ATOM 2381 C CA . ILE A 1 335 ? 85.448 25.694 113.061 1.00 47.75 335 ILE A CA 1
ATOM 2382 C C . ILE A 1 335 ? 84.947 26.832 112.181 1.00 48.41 335 ILE A C 1
ATOM 2383 O O . ILE A 1 335 ? 84.937 26.702 110.953 1.00 48.87 335 ILE A O 1
ATOM 2388 N N . VAL A 1 336 ? 84.530 27.937 112.796 1.00 48.85 336 VAL A N 1
ATOM 2389 C CA . VAL A 1 336 ? 83.991 29.075 112.046 1.00 49.61 336 VAL A CA 1
ATOM 2390 C C . VAL A 1 336 ? 84.871 30.312 112.194 1.00 50.16 336 VAL A C 1
ATOM 2391 O O . VAL A 1 336 ? 85.367 30.598 113.281 1.00 50.35 336 VAL A O 1
ATOM 2395 N N . LEU A 1 337 ? 85.056 31.042 111.096 1.00 50.98 337 LEU A N 1
ATOM 2396 C CA . LEU A 1 337 ? 85.792 32.305 111.128 1.00 51.74 337 LEU A CA 1
ATOM 2397 C C . LEU A 1 337 ? 84.938 33.521 110.749 1.00 52.34 337 LEU A C 1
ATOM 2398 O O . LEU A 1 337 ? 84.178 33.487 109.785 1.00 52.37 337 LEU A O 1
ATOM 2403 N N . LYS A 1 338 ? 85.068 34.581 111.540 1.00 53.22 338 LYS A N 1
ATOM 2404 C CA . LYS A 1 338 ? 84.498 35.880 111.228 1.00 54.01 338 LYS A CA 1
ATOM 2405 C C . LYS A 1 338 ? 85.669 36.823 111.035 1.00 55.00 338 LYS A C 1
ATOM 2406 O O . LYS A 1 338 ? 86.408 37.098 111.983 1.00 55.24 338 LYS A O 1
ATOM 2412 N N . ARG A 1 339 ? 85.841 37.292 109.799 1.00 56.07 339 ARG A N 1
ATOM 2413 C CA . ARG A 1 339 ? 86.912 38.219 109.432 1.00 56.90 339 ARG A CA 1
ATOM 2414 C C . ARG A 1 339 ? 86.599 39.630 109.923 1.00 57.29 339 ARG A C 1
ATOM 2415 O O . ARG A 1 339 ? 85.432 39.982 110.110 1.00 57.51 339 ARG A O 1
ATOM 2423 N N . ASN A 1 340 ? 87.648 40.428 110.125 1.00 57.68 340 ASN A N 1
ATOM 2424 C CA . ASN A 1 340 ? 87.533 41.877 110.345 1.00 57.99 340 ASN A CA 1
ATOM 2425 C C . ASN A 1 340 ? 86.387 42.354 111.218 1.00 57.67 340 ASN A C 1
ATOM 2426 O O . ASN A 1 340 ? 85.439 42.961 110.723 1.00 57.66 340 ASN A O 1
ATOM 2431 N N . VAL A 1 341 ? 86.481 42.085 112.516 1.00 57.48 341 VAL A N 1
ATOM 2432 C CA . VAL A 1 341 ? 85.475 42.558 113.455 1.00 57.21 341 VAL A CA 1
ATOM 2433 C C . VAL A 1 341 ? 86.014 43.709 114.289 1.00 57.11 341 VAL A C 1
ATOM 2434 O O . VAL A 1 341 ? 87.225 43.839 114.491 1.00 56.84 341 VAL A O 1
ATOM 2438 N N . THR A 1 342 ? 85.093 44.542 114.756 1.00 57.03 342 THR A N 1
ATOM 2439 C CA . THR A 1 342 ? 85.416 45.674 115.600 1.00 56.95 342 THR A CA 1
ATOM 2440 C C . THR A 1 342 ? 85.000 45.346 117.028 1.00 56.90 342 THR A C 1
ATOM 2441 O O . THR A 1 342 ? 83.849 44.976 117.276 1.00 56.88 342 THR A O 1
ATOM 2445 N N . MET A 1 343 ? 85.948 45.471 117.954 1.00 56.83 343 MET A N 1
ATOM 2446 C CA . MET A 1 343 ? 85.713 45.164 119.362 1.00 56.95 343 MET A CA 1
ATOM 2447 C C . MET A 1 343 ? 85.715 46.425 120.207 1.00 57.24 343 MET A C 1
ATOM 2448 O O . MET A 1 343 ? 86.536 47.320 119.993 1.00 57.33 343 MET A O 1
ATOM 2453 N N . LEU A 1 344 ? 84.789 46.486 121.164 1.00 57.59 344 LEU A N 1
ATOM 2454 C CA . LEU A 1 344 ? 84.713 47.598 122.112 1.00 57.87 344 LEU A CA 1
ATOM 2455 C C . LEU A 1 344 ? 84.870 47.127 123.542 1.00 58.17 344 LEU A C 1
ATOM 2456 O O . LEU A 1 344 ? 84.344 46.080 123.914 1.00 58.38 344 LEU A O 1
ATOM 2461 N N . ASP A 1 345 ? 85.597 47.913 124.333 1.00 58.45 345 ASP A N 1
ATOM 2462 C CA . ASP A 1 345 ? 85.779 47.651 125.757 1.00 58.62 345 ASP A CA 1
ATOM 2463 C C . ASP A 1 345 ? 85.220 48.809 126.581 1.00 58.49 345 ASP A C 1
ATOM 2464 O O . ASP A 1 345 ? 85.551 49.972 126.343 1.00 58.67 345 ASP A O 1
ATOM 2469 N N . ILE A 1 346 ? 84.369 48.482 127.547 1.00 58.21 346 ILE A N 1
ATOM 2470 C CA . ILE A 1 346 ? 83.660 49.487 128.334 1.00 58.06 346 ILE A CA 1
ATOM 2471 C C . ILE A 1 346 ? 83.907 49.229 129.823 1.00 58.35 346 ILE A C 1
ATOM 2472 O O . ILE A 1 346 ? 83.291 48.337 130.414 1.00 58.58 346 ILE A O 1
ATOM 2477 N N . ALA A 1 347 ? 84.807 50.008 130.426 1.00 58.52 347 ALA A N 1
ATOM 2478 C CA . ALA A 1 347 ? 85.207 49.786 131.823 1.00 58.74 347 ALA A CA 1
ATOM 2479 C C . ALA A 1 347 ? 84.735 50.867 132.782 1.00 58.92 347 ALA A C 1
ATOM 2480 O O . ALA A 1 347 ? 84.930 52.053 132.530 1.00 59.06 347 ALA A O 1
ATOM 2482 N N . SER A 1 348 ? 84.123 50.444 133.885 1.00 59.19 348 SER A N 1
ATOM 2483 C CA . SER A 1 348 ? 83.730 51.354 134.962 1.00 59.61 348 SER A CA 1
ATOM 2484 C C . SER A 1 348 ? 83.715 50.639 136.311 1.00 59.89 348 SER A C 1
ATOM 2485 O O . SER A 1 348 ? 83.225 49.519 136.412 1.00 60.24 348 SER A O 1
ATOM 2488 N N . THR A 1 349 ? 84.241 51.293 137.345 1.00 60.16 349 THR A N 1
ATOM 2489 C CA . THR A 1 349 ? 84.235 50.733 138.704 1.00 60.43 349 THR A CA 1
ATOM 2490 C C . THR A 1 349 ? 82.820 50.716 139.307 1.00 60.75 349 THR A C 1
ATOM 2491 O O . THR A 1 349 ? 82.547 49.975 140.255 1.00 60.49 349 THR A O 1
ATOM 2495 N N . ARG A 1 350 ? 81.934 51.530 138.732 1.00 61.26 350 ARG A N 1
ATOM 2496 C CA . ARG A 1 350 ? 80.577 51.736 139.243 1.00 61.70 350 ARG A CA 1
ATOM 2497 C C . ARG A 1 350 ? 79.593 50.614 138.924 1.00 61.58 350 ARG A C 1
ATOM 2498 O O . ARG A 1 350 ? 78.575 50.478 139.605 1.00 61.71 350 ARG A O 1
ATOM 2506 N N . MET A 1 351 ? 79.879 49.825 137.890 1.00 61.40 351 MET A N 1
ATOM 2507 C CA . MET A 1 351 ? 78.949 48.777 137.459 1.00 61.17 351 MET A CA 1
ATOM 2508 C C . MET A 1 351 ? 78.870 47.577 138.413 1.00 61.08 351 MET A C 1
ATOM 2509 O O . MET A 1 351 ? 77.869 46.864 138.423 1.00 60.91 351 MET A O 1
ATOM 2514 N N . LEU A 1 352 ? 79.917 47.362 139.208 1.00 61.20 352 LEU A N 1
ATOM 2515 C CA . LEU A 1 352 ? 79.939 46.256 140.164 1.00 61.44 352 LEU A CA 1
ATOM 2516 C C . LEU A 1 352 ? 78.950 46.523 141.298 1.00 61.62 352 LEU A C 1
ATOM 2517 O O . LEU A 1 352 ? 79.228 47.297 142.218 1.00 61.62 352 LEU A O 1
ATOM 2522 N N . GLY A 1 353 ? 77.791 45.878 141.218 1.00 61.91 353 GLY A N 1
ATOM 2523 C CA . GLY A 1 353 ? 76.727 46.069 142.199 1.00 62.35 353 GLY A CA 1
ATOM 2524 C C . GLY A 1 353 ? 75.692 47.127 141.842 1.00 62.74 353 GLY A C 1
ATOM 2525 O O . GLY A 1 353 ? 74.879 47.505 142.692 1.00 62.97 353 GLY A O 1
ATOM 2526 N N . GLN A 1 354 ? 75.712 47.611 140.599 1.00 62.97 354 GLN A N 1
ATOM 2527 C CA . GLN A 1 354 ? 74.735 48.600 140.150 1.00 63.39 354 GLN A CA 1
ATOM 2528 C C . GLN A 1 354 ? 73.672 47.981 139.261 1.00 63.33 354 GLN A C 1
ATOM 2529 O O . GLN A 1 354 ? 73.980 47.176 138.391 1.00 63.56 354 GLN A O 1
ATOM 2535 N N . VAL A 1 355 ? 72.421 48.363 139.487 1.00 63.35 355 VAL A N 1
ATOM 2536 C CA . VAL A 1 355 ? 71.321 47.993 138.597 1.00 63.31 355 VAL A CA 1
ATOM 2537 C C . VAL A 1 355 ? 71.322 48.969 137.420 1.00 63.43 355 VAL A C 1
ATOM 2538 O O . VAL A 1 355 ? 71.410 50.181 137.615 1.00 63.51 355 VAL A O 1
ATOM 2542 N N . GLY A 1 356 ? 71.265 48.439 136.199 1.00 63.49 356 GLY A N 1
ATOM 2543 C CA . GLY A 1 356 ? 71.008 49.279 135.015 1.00 63.48 356 GLY A CA 1
ATOM 2544 C C . GLY A 1 356 ? 72.186 49.793 134.196 1.00 63.51 356 GLY A C 1
ATOM 2545 O O . GLY A 1 356 ? 71.994 50.640 133.320 1.00 63.76 356 GLY A O 1
ATOM 2546 N N . PHE A 1 357 ? 73.398 49.307 134.461 1.00 63.34 357 PHE A N 1
ATOM 2547 C CA . PHE A 1 357 ? 74.555 49.677 133.631 1.00 63.04 357 PHE A CA 1
ATOM 2548 C C . PHE A 1 357 ? 74.502 48.962 132.283 1.00 62.91 357 PHE A C 1
ATOM 2549 O O . PHE A 1 357 ? 74.747 49.577 131.242 1.00 62.88 357 PHE A O 1
ATOM 2557 N N . LEU A 1 358 ? 74.172 47.670 132.300 1.00 62.70 358 LEU A N 1
ATOM 2558 C CA . LEU A 1 358 ? 73.972 46.931 131.057 1.00 62.51 358 LEU A CA 1
ATOM 2559 C C . LEU A 1 358 ? 72.832 47.519 130.224 1.00 62.57 358 LEU A C 1
ATOM 2560 O O . LEU A 1 358 ? 72.951 47.625 128.998 1.00 62.70 358 LEU A O 1
ATOM 2565 N N . ALA A 1 359 ? 71.743 47.910 130.894 1.00 62.51 359 ALA A N 1
ATOM 2566 C CA . ALA A 1 359 ? 70.564 48.500 130.235 1.00 62.18 359 ALA A CA 1
ATOM 2567 C C . ALA A 1 359 ? 70.905 49.780 129.470 1.00 61.98 359 ALA A C 1
ATOM 2568 O O . ALA A 1 359 ? 70.445 49.985 128.344 1.00 61.67 359 ALA A O 1
ATOM 2570 N N . LYS A 1 360 ? 71.728 50.624 130.085 1.00 62.04 360 LYS A N 1
ATOM 2571 C CA . LYS A 1 360 ? 72.151 51.876 129.474 1.00 62.22 360 LYS A CA 1
ATOM 2572 C C . LYS A 1 360 ? 73.113 51.648 128.305 1.00 61.87 360 LYS A C 1
ATOM 2573 O O . LYS A 1 360 ? 72.948 52.250 127.239 1.00 61.97 360 LYS A O 1
ATOM 2579 N N . VAL A 1 361 ? 74.109 50.781 128.513 1.00 61.40 361 VAL A N 1
ATOM 2580 C CA . VAL A 1 361 ? 75.125 50.479 127.497 1.00 60.84 361 VAL A CA 1
ATOM 2581 C C . VAL A 1 361 ? 74.484 50.068 126.174 1.00 60.66 361 VAL A C 1
ATOM 2582 O O . VAL A 1 361 ? 74.791 50.637 125.128 1.00 60.70 361 VAL A O 1
ATOM 2586 N N . PHE A 1 362 ? 73.578 49.097 126.233 1.00 60.27 362 PHE A N 1
ATOM 2587 C CA . PHE A 1 362 ? 72.936 48.581 125.035 1.00 59.90 362 PHE A CA 1
ATOM 2588 C C . PHE A 1 362 ? 71.777 49.449 124.540 1.00 60.04 362 PHE A C 1
ATOM 2589 O O . PHE A 1 362 ? 71.319 49.303 123.403 1.00 60.06 362 PHE A O 1
ATOM 2597 N N . SER A 1 363 ? 71.319 50.363 125.388 1.00 60.07 363 SER A N 1
ATOM 2598 C CA . SER A 1 363 ? 70.377 51.374 124.948 1.00 60.08 363 SER A CA 1
ATOM 2599 C C . SER A 1 363 ? 71.058 52.321 123.963 1.00 60.16 363 SER A C 1
ATOM 2600 O O . SER A 1 363 ? 70.483 52.657 122.929 1.00 60.19 363 SER A O 1
ATOM 2603 N N . ILE A 1 364 ? 72.284 52.736 124.290 1.00 60.24 364 ILE A N 1
ATOM 2604 C CA . ILE A 1 364 ? 73.090 53.587 123.415 1.00 60.28 364 ILE A CA 1
ATOM 2605 C C . ILE A 1 364 ? 73.190 52.975 122.024 1.00 60.56 364 ILE A C 1
ATOM 2606 O O . ILE A 1 364 ? 72.888 53.636 121.023 1.00 60.63 364 ILE A O 1
ATOM 2611 N N . PHE A 1 365 ? 73.596 51.707 121.972 1.00 60.85 365 PHE A N 1
ATOM 2612 C CA . PHE A 1 365 ? 73.697 50.977 120.712 1.00 60.97 365 PHE A CA 1
ATOM 2613 C C . PHE A 1 365 ? 72.369 50.978 119.939 1.00 61.28 365 PHE A C 1
ATOM 2614 O O . PHE A 1 365 ? 72.360 51.242 118.736 1.00 61.31 365 PHE A O 1
ATOM 2622 N N . GLU A 1 366 ? 71.263 50.707 120.638 1.00 61.69 366 GLU A N 1
ATOM 2623 C CA . GLU A 1 366 ? 69.916 50.683 120.035 1.00 62.20 366 GLU A CA 1
ATOM 2624 C C . GLU A 1 366 ? 69.505 52.040 119.452 1.00 62.38 366 GLU A C 1
ATOM 2625 O O . GLU A 1 366 ? 68.913 52.114 118.369 1.00 62.24 366 GLU A O 1
ATOM 2631 N N . GLU A 1 367 ? 69.825 53.106 120.183 1.00 62.72 367 GLU A N 1
ATOM 2632 C CA . GLU A 1 367 ? 69.560 54.471 119.734 1.00 62.90 367 GLU A CA 1
ATOM 2633 C C . GLU A 1 367 ? 70.445 54.860 118.552 1.00 62.54 367 GLU A C 1
ATOM 2634 O O . GLU A 1 367 ? 70.083 55.736 117.773 1.00 62.74 367 GLU A O 1
ATOM 2640 N N . LEU A 1 368 ? 71.595 54.203 118.419 1.00 62.08 368 LEU A N 1
ATOM 2641 C CA . LEU A 1 368 ? 72.512 54.474 117.312 1.00 61.59 368 LEU A CA 1
ATOM 2642 C C . LEU A 1 368 ? 72.417 53.450 116.176 1.00 61.24 368 LEU A C 1
ATOM 2643 O O . LEU A 1 368 ? 73.251 53.445 115.259 1.00 61.11 368 LEU A O 1
ATOM 2648 N N . GLY A 1 369 ? 71.392 52.597 116.250 1.00 60.71 369 GLY A N 1
ATOM 2649 C CA . GLY A 1 369 ? 71.065 51.627 115.198 1.00 59.91 369 GLY A CA 1
ATOM 2650 C C . GLY A 1 369 ? 72.096 50.545 114.911 1.00 59.42 369 GLY A C 1
ATOM 2651 O O . GLY A 1 369 ? 72.146 50.020 113.793 1.00 59.38 369 GLY A O 1
ATOM 2652 N N . ILE A 1 370 ? 72.905 50.204 115.917 1.00 58.82 370 ILE A N 1
ATOM 2653 C CA . ILE A 1 370 ? 73.983 49.220 115.762 1.00 58.13 370 ILE A CA 1
ATOM 2654 C C . ILE A 1 370 ? 73.663 47.885 116.446 1.00 57.81 370 ILE A C 1
ATOM 2655 O O . ILE A 1 370 ? 73.232 47.851 117.607 1.00 57.91 370 ILE A O 1
ATOM 2660 N N . SER A 1 371 ? 73.882 46.793 115.716 1.00 57.05 371 SER A N 1
ATOM 2661 C CA . SER A 1 371 ? 73.748 45.455 116.273 1.00 56.33 371 SER A CA 1
ATOM 2662 C C . SER A 1 371 ? 75.096 44.894 116.738 1.00 56.16 371 SER A C 1
ATOM 2663 O O . SER A 1 371 ? 76.062 44.833 115.971 1.00 55.98 371 SER A O 1
ATOM 2666 N N . VAL A 1 372 ? 75.126 44.500 118.012 1.00 55.99 372 VAL A N 1
ATOM 2667 C CA . VAL A 1 372 ? 76.280 43.906 118.693 1.00 55.88 372 VAL A CA 1
ATOM 2668 C C . VAL A 1 372 ? 76.241 42.386 118.515 1.00 55.71 372 VAL A C 1
ATOM 2669 O O . VAL A 1 372 ? 75.167 41.801 118.452 1.00 55.81 372 VAL A O 1
ATOM 2673 N N . ASP A 1 373 ? 77.407 41.748 118.436 1.00 55.41 373 ASP A N 1
ATOM 2674 C CA . ASP A 1 373 ? 77.487 40.297 118.238 1.00 55.14 373 ASP A CA 1
ATOM 2675 C C . ASP A 1 373 ? 77.864 39.557 119.529 1.00 54.65 373 ASP A C 1
ATOM 2676 O O . ASP A 1 373 ? 76.987 39.111 120.275 1.00 54.81 373 ASP A O 1
ATOM 2681 N N . VAL A 1 374 ? 79.165 39.439 119.787 1.00 53.83 374 VAL A N 1
ATOM 2682 C CA . VAL A 1 374 ? 79.689 38.681 120.924 1.00 53.11 374 VAL A CA 1
ATOM 2683 C C . VAL A 1 374 ? 79.824 39.594 122.152 1.00 52.85 374 VAL A C 1
ATOM 2684 O O . VAL A 1 374 ? 80.174 40.769 122.014 1.00 53.14 374 VAL A O 1
ATOM 2688 N N . VAL A 1 375 ? 79.519 39.065 123.338 1.00 52.13 375 VAL A N 1
ATOM 2689 C CA . VAL A 1 375 ? 79.610 39.839 124.587 1.00 51.46 375 VAL A CA 1
ATOM 2690 C C . VAL A 1 375 ? 80.279 39.017 125.693 1.00 51.69 375 VAL A C 1
ATOM 2691 O O . VAL A 1 375 ? 80.035 37.812 125.827 1.00 51.43 375 VAL A O 1
ATOM 2695 N N . ALA A 1 376 ? 81.134 39.684 126.465 1.00 51.88 376 ALA A N 1
ATOM 2696 C CA . ALA A 1 376 ? 81.740 39.114 127.664 1.00 52.33 376 ALA A CA 1
ATOM 2697 C C . ALA A 1 376 ? 81.885 40.206 128.714 1.00 52.53 376 ALA A C 1
ATOM 2698 O O . ALA A 1 376 ? 81.684 41.385 128.415 1.00 52.61 376 ALA A O 1
ATOM 2700 N N . THR A 1 377 ? 82.231 39.817 129.938 1.00 52.60 377 THR A N 1
ATOM 2701 C CA . THR A 1 377 ? 82.313 40.765 131.047 1.00 52.52 377 THR A CA 1
ATOM 2702 C C . THR A 1 377 ? 83.497 40.480 131.949 1.00 53.09 377 THR A C 1
ATOM 2703 O O . THR A 1 377 ? 84.081 39.400 131.891 1.00 53.39 377 THR A O 1
ATOM 2707 N N . SER A 1 378 ? 83.849 41.465 132.771 1.00 53.44 378 SER A N 1
ATOM 2708 C CA . SER A 1 378 ? 84.667 41.244 133.966 1.00 54.00 378 SER A CA 1
ATOM 2709 C C . SER A 1 378 ? 83.982 41.973 135.132 1.00 54.35 378 SER A C 1
ATOM 2710 O O . SER A 1 378 ? 82.892 42.532 134.955 1.00 54.71 378 SER A O 1
ATOM 2713 N N . GLU A 1 379 ? 84.603 41.974 136.311 1.00 54.53 379 GLU A N 1
ATOM 2714 C CA . GLU A 1 379 ? 83.987 42.601 137.494 1.00 54.74 379 GLU A CA 1
ATOM 2715 C C . GLU A 1 379 ? 83.686 44.085 137.300 1.00 54.59 379 GLU A C 1
ATOM 2716 O O . GLU A 1 379 ? 82.728 44.599 137.872 1.00 54.82 379 GLU A O 1
ATOM 2722 N N . VAL A 1 380 ? 84.502 44.764 136.495 1.00 54.48 380 VAL A N 1
ATOM 2723 C CA . VAL A 1 380 ? 84.340 46.208 136.256 1.00 54.44 380 VAL A CA 1
ATOM 2724 C C . VAL A 1 380 ? 84.375 46.601 134.778 1.00 54.38 380 VAL A C 1
ATOM 2725 O O . VAL A 1 380 ? 84.678 47.750 134.437 1.00 54.36 380 VAL A O 1
ATOM 2729 N N . SER A 1 381 ? 84.078 45.652 133.900 1.00 54.28 381 SER A N 1
ATOM 2730 C CA . SER A 1 381 ? 84.079 45.939 132.474 1.00 54.16 381 SER A CA 1
ATOM 2731 C C . SER A 1 381 ? 83.130 45.046 131.708 1.00 54.16 381 SER A C 1
ATOM 2732 O O . SER A 1 381 ? 82.844 43.913 132.115 1.00 54.14 381 SER A O 1
ATOM 2735 N N . ILE A 1 382 ? 82.636 45.581 130.602 1.00 54.10 382 ILE A N 1
ATOM 2736 C CA . ILE A 1 382 ? 81.936 44.778 129.616 1.00 54.28 382 ILE A CA 1
ATOM 2737 C C . ILE A 1 382 ? 82.564 45.002 128.234 1.00 54.14 382 ILE A C 1
ATOM 2738 O O . ILE A 1 382 ? 82.811 46.135 127.824 1.00 54.11 382 ILE A O 1
ATOM 2743 N N . SER A 1 383 ? 82.882 43.901 127.562 1.00 54.07 383 SER A N 1
ATOM 2744 C CA . SER A 1 383 ? 83.508 43.932 126.249 1.00 53.81 383 SER A CA 1
ATOM 2745 C C . SER A 1 383 ? 82.562 43.307 125.247 1.00 53.78 383 SER A C 1
ATOM 2746 O O . SER A 1 383 ? 81.802 42.396 125.579 1.00 53.90 383 SER A O 1
ATOM 2749 N N . LEU A 1 384 ? 82.600 43.811 124.023 1.00 53.66 384 LEU A N 1
ATOM 2750 C CA . LEU A 1 384 ? 81.659 43.387 123.005 1.00 53.71 384 LEU A CA 1
ATOM 2751 C C . LEU A 1 384 ? 82.241 43.547 121.624 1.00 53.93 384 LEU A C 1
ATOM 2752 O O . LEU A 1 384 ? 83.223 44.261 121.426 1.00 53.97 384 LEU A O 1
ATOM 2757 N N . THR A 1 385 ? 81.604 42.889 120.668 1.00 54.17 385 THR A N 1
ATOM 2758 C CA . THR A 1 385 ? 82.080 42.869 119.306 1.00 54.49 385 THR A CA 1
ATOM 2759 C C . THR A 1 385 ? 80.882 43.203 118.421 1.00 54.64 385 THR A C 1
ATOM 2760 O O . THR A 1 385 ? 79.766 42.785 118.710 1.00 54.82 385 THR A O 1
ATOM 2764 N N . LEU A 1 386 ? 81.093 44.001 117.380 1.00 54.90 386 LEU A N 1
ATOM 2765 C CA . LEU A 1 386 ? 79.979 44.438 116.527 1.00 55.27 386 LEU A CA 1
ATOM 2766 C C . LEU A 1 386 ? 79.733 43.448 115.405 1.00 55.61 386 LEU A C 1
ATOM 2767 O O . LEU A 1 386 ? 80.681 42.865 114.888 1.00 55.82 386 LEU A O 1
ATOM 2772 N N . ASP A 1 387 ? 78.468 43.259 115.031 1.00 56.08 387 ASP A N 1
ATOM 2773 C CA . ASP A 1 387 ? 78.112 42.364 113.923 1.00 56.70 387 ASP A CA 1
ATOM 2774 C C . ASP A 1 387 ? 79.137 42.478 112.796 1.00 56.87 387 ASP A C 1
ATOM 2775 O O . ASP A 1 387 ? 79.541 43.591 112.444 1.00 57.14 387 ASP A O 1
ATOM 2780 N N . PRO A 1 388 ? 79.576 41.336 112.234 1.00 57.02 388 PRO A N 1
ATOM 2781 C CA . PRO A 1 388 ? 80.490 41.402 111.091 1.00 57.22 388 PRO A CA 1
ATOM 2782 C C . PRO A 1 388 ? 79.825 42.161 109.953 1.00 57.48 388 PRO A C 1
ATOM 2783 O O . PRO A 1 388 ? 78.610 42.050 109.775 1.00 57.45 388 PRO A O 1
ATOM 2787 N N . SER A 1 389 ? 80.603 42.937 109.203 1.00 57.89 389 SER A N 1
ATOM 2788 C CA . SER A 1 389 ? 80.038 43.824 108.177 1.00 58.36 389 SER A CA 1
ATOM 2789 C C . SER A 1 389 ? 79.287 43.101 107.052 1.00 58.67 389 SER A C 1
ATOM 2790 O O . SER A 1 389 ? 78.311 43.638 106.522 1.00 58.70 389 SER A O 1
ATOM 2793 N N . LYS A 1 390 ? 79.730 41.891 106.700 1.00 59.05 390 LYS A N 1
ATOM 2794 C CA . LYS A 1 390 ? 79.095 41.114 105.623 1.00 59.56 390 LYS A CA 1
ATOM 2795 C C . LYS A 1 390 ? 77.635 40.757 105.930 1.00 59.64 390 LYS A C 1
ATOM 2796 O O . LYS A 1 390 ? 76.875 40.376 105.041 1.00 59.86 390 LYS A O 1
ATOM 2802 N N . LEU A 1 391 ? 77.259 40.900 107.194 1.00 59.77 391 LEU A N 1
ATOM 2803 C CA . LEU A 1 391 ? 75.896 40.678 107.649 1.00 59.93 391 LEU A CA 1
ATOM 2804 C C . LEU A 1 391 ? 75.019 41.879 107.317 1.00 60.01 391 LEU A C 1
ATOM 2805 O O . LEU A 1 391 ? 73.798 41.824 107.474 1.00 59.95 391 LEU A O 1
ATOM 2810 N N . TRP A 1 392 ? 75.656 42.963 106.875 1.00 60.17 392 TRP A N 1
ATOM 2811 C CA . TRP A 1 392 ? 74.979 44.222 106.571 1.00 60.33 392 TRP A CA 1
ATOM 2812 C C . TRP A 1 392 ? 75.291 44.727 105.158 1.00 60.83 392 TRP A C 1
ATOM 2813 O O . TRP A 1 392 ? 75.867 44.000 104.348 1.00 61.01 392 TRP A O 1
ATOM 2824 N N . SER A 1 393 ? 74.907 45.967 104.863 1.00 61.30 393 SER A N 1
ATOM 2825 C CA . SER A 1 393 ? 75.047 46.510 103.511 1.00 61.85 393 SER A CA 1
ATOM 2826 C C . SER A 1 393 ? 76.349 47.286 103.316 1.00 62.14 393 SER A C 1
ATOM 2827 O O . SER A 1 393 ? 76.817 47.474 102.191 1.00 62.20 393 SER A O 1
ATOM 2830 N N . ARG A 1 394 ? 76.927 47.733 104.423 1.00 62.53 394 ARG A N 1
ATOM 2831 C CA . ARG A 1 394 ? 78.078 48.618 104.400 1.00 62.79 394 ARG A CA 1
ATOM 2832 C C . ARG A 1 394 ? 78.908 48.377 105.667 1.00 63.13 394 ARG A C 1
ATOM 2833 O O . ARG A 1 394 ? 78.443 47.734 106.614 1.00 63.13 394 ARG A O 1
ATOM 2841 N N . GLU A 1 395 ? 80.144 48.861 105.673 1.00 63.50 395 GLU A N 1
ATOM 2842 C CA . GLU A 1 395 ? 80.917 48.935 106.905 1.00 63.85 395 GLU A CA 1
ATOM 2843 C C . GLU A 1 395 ? 80.536 50.216 107.628 1.00 63.81 395 GLU A C 1
ATOM 2844 O O . GLU A 1 395 ? 80.191 51.213 106.987 1.00 63.94 395 GLU A O 1
ATOM 2850 N N . LEU A 1 396 ? 80.587 50.190 108.958 1.00 63.68 396 LEU A N 1
ATOM 2851 C CA . LEU A 1 396 ? 80.383 51.407 109.744 1.00 63.46 396 LEU A CA 1
ATOM 2852 C C . LEU A 1 396 ? 81.514 52.395 109.454 1.00 63.38 396 LEU A C 1
ATOM 2853 O O . LEU A 1 396 ? 82.684 52.009 109.434 1.00 63.37 396 LEU A O 1
ATOM 2858 N N . ILE A 1 397 ? 81.163 53.655 109.205 1.00 63.42 397 ILE A N 1
ATOM 2859 C CA . ILE A 1 397 ? 82.162 54.689 108.903 1.00 63.72 397 ILE A CA 1
ATOM 2860 C C . ILE A 1 397 ? 82.733 55.333 110.174 1.00 64.07 397 ILE A C 1
ATOM 2861 O O . ILE A 1 397 ? 82.059 55.390 111.211 1.00 63.96 397 ILE A O 1
ATOM 2866 N N . GLN A 1 398 ? 83.972 55.821 110.075 1.00 64.53 398 GLN A N 1
ATOM 2867 C CA . GLN A 1 398 ? 84.713 56.375 111.218 1.00 65.00 398 GLN A CA 1
ATOM 2868 C C . GLN A 1 398 ? 83.890 57.346 112.073 1.00 65.17 398 GLN A C 1
ATOM 2869 O O . GLN A 1 398 ? 84.025 57.365 113.296 1.00 65.10 398 GLN A O 1
ATOM 2875 N N . GLN A 1 399 ? 83.036 58.133 111.422 1.00 65.59 399 GLN A N 1
ATOM 2876 C CA . GLN A 1 399 ? 82.134 59.055 112.110 1.00 65.94 399 GLN A CA 1
ATOM 2877 C C . GLN A 1 399 ? 81.209 58.298 113.068 1.00 65.81 399 GLN A C 1
ATOM 2878 O O . GLN A 1 399 ? 81.097 58.659 114.246 1.00 65.90 399 GLN A O 1
ATOM 2884 N N . GLU A 1 400 ? 80.558 57.251 112.556 1.00 65.68 400 GLU A N 1
ATOM 2885 C CA . GLU A 1 400 ? 79.590 56.464 113.333 1.00 65.39 400 GLU A CA 1
ATOM 2886 C C . GLU A 1 400 ? 80.209 55.826 114.569 1.00 65.01 400 GLU A C 1
ATOM 2887 O O . GLU A 1 400 ? 79.573 55.766 115.616 1.00 65.00 400 GLU A O 1
ATOM 2893 N N . LEU A 1 401 ? 81.450 55.364 114.445 1.00 64.59 401 LEU A N 1
ATOM 2894 C CA . LEU A 1 401 ? 82.169 54.795 115.574 1.00 64.34 401 LEU A CA 1
ATOM 2895 C C . LEU A 1 401 ? 82.440 55.859 116.639 1.00 64.63 401 LEU A C 1
ATOM 2896 O O . LEU A 1 401 ? 82.155 55.651 117.823 1.00 64.71 401 LEU A O 1
ATOM 2901 N N . ASP A 1 402 ? 82.966 57.002 116.202 1.00 64.90 402 ASP A N 1
ATOM 2902 C CA . ASP A 1 402 ? 83.296 58.117 117.094 1.00 65.02 402 ASP A CA 1
ATOM 2903 C C . ASP A 1 402 ? 82.100 58.572 117.924 1.00 64.91 402 ASP A C 1
ATOM 2904 O O . ASP A 1 402 ? 82.262 59.035 119.056 1.00 64.93 402 ASP A O 1
ATOM 2909 N N . HIS A 1 403 ? 80.905 58.422 117.356 1.00 64.70 403 HIS A N 1
ATOM 2910 C CA . HIS A 1 403 ? 79.669 58.736 118.055 1.00 64.55 403 HIS A CA 1
ATOM 2911 C C . HIS A 1 403 ? 79.326 57.687 119.124 1.00 64.07 403 HIS A C 1
ATOM 2912 O O . HIS A 1 403 ? 78.867 58.044 120.214 1.00 64.18 403 HIS A O 1
ATOM 2919 N N . VAL A 1 404 ? 79.547 56.406 118.822 1.00 63.36 404 VAL A N 1
ATOM 2920 C CA . VAL A 1 404 ? 79.315 55.341 119.805 1.00 62.87 404 VAL A CA 1
ATOM 2921 C C . VAL A 1 404 ? 80.222 55.552 121.012 1.00 62.58 404 VAL A C 1
ATOM 2922 O O . VAL A 1 404 ? 79.765 55.537 122.156 1.00 62.32 404 VAL A O 1
ATOM 2926 N N . VAL A 1 405 ? 81.509 55.750 120.730 1.00 62.33 405 VAL A N 1
ATOM 2927 C CA . VAL A 1 405 ? 82.529 55.963 121.752 1.00 62.14 405 VAL A CA 1
ATOM 2928 C C . VAL A 1 405 ? 82.189 57.170 122.636 1.00 62.21 405 VAL A C 1
ATOM 2929 O O . VAL A 1 405 ? 82.209 57.064 123.866 1.00 62.33 405 VAL A O 1
ATOM 2933 N N . GLU A 1 406 ? 81.853 58.299 122.013 1.00 62.14 406 GLU A N 1
ATOM 2934 C CA . GLU A 1 406 ? 81.502 59.514 122.753 1.00 62.18 406 GLU A CA 1
ATOM 2935 C C . GLU A 1 406 ? 80.323 59.306 123.685 1.00 61.88 406 GLU A C 1
ATOM 2936 O O . GLU A 1 406 ? 80.330 59.775 124.830 1.00 61.88 406 GLU A O 1
ATOM 2942 N N . GLU A 1 407 ? 79.308 58.609 123.185 1.00 61.60 407 GLU A N 1
ATOM 2943 C CA . GLU A 1 407 ? 78.124 58.326 123.983 1.00 61.40 407 GLU A CA 1
ATOM 2944 C C . GLU A 1 407 ? 78.454 57.427 125.170 1.00 61.18 407 GLU A C 1
ATOM 2945 O O . GLU A 1 407 ? 78.024 57.696 126.293 1.00 61.10 407 GLU A O 1
ATOM 2951 N N . LEU A 1 408 ? 79.242 56.383 124.914 1.00 60.98 408 LEU A N 1
ATOM 2952 C CA . LEU A 1 408 ? 79.691 55.465 125.956 1.00 60.68 408 LEU A CA 1
ATOM 2953 C C . LEU A 1 408 ? 80.668 56.142 126.923 1.00 60.70 408 LEU A C 1
ATOM 2954 O O . LEU A 1 408 ? 80.710 55.806 128.116 1.00 60.92 408 LEU A O 1
ATOM 2959 N N . GLU A 1 409 ? 81.431 57.106 126.407 1.00 60.32 409 GLU A N 1
ATOM 2960 C CA . GLU A 1 409 ? 82.467 57.791 127.183 1.00 59.92 409 GLU A CA 1
ATOM 2961 C C . GLU A 1 409 ? 81.885 58.692 128.279 1.00 59.66 409 GLU A C 1
ATOM 2962 O O . GLU A 1 409 ? 82.614 59.179 129.144 1.00 59.56 409 GLU A O 1
ATOM 2968 N N . LYS A 1 410 ? 80.568 58.895 128.233 1.00 59.53 410 LYS A N 1
ATOM 2969 C CA . LYS A 1 410 ? 79.842 59.658 129.251 1.00 59.32 410 LYS A CA 1
ATOM 2970 C C . LYS A 1 410 ? 79.641 58.841 130.523 1.00 59.44 410 LYS A C 1
ATOM 2971 O O . LYS A 1 410 ? 79.517 59.408 131.609 1.00 59.58 410 LYS A O 1
ATOM 2977 N N . ILE A 1 411 ? 79.601 57.514 130.391 1.00 59.53 411 ILE A N 1
ATOM 2978 C CA . ILE A 1 411 ? 79.376 56.636 131.548 1.00 59.50 411 ILE A CA 1
ATOM 2979 C C . ILE A 1 411 ? 80.548 55.716 131.893 1.00 59.55 411 ILE A C 1
ATOM 2980 O O . ILE A 1 411 ? 80.555 55.114 132.971 1.00 59.62 411 ILE A O 1
ATOM 2985 N N . ALA A 1 412 ? 81.528 55.611 130.991 1.00 59.55 412 ALA A N 1
ATOM 2986 C CA . ALA A 1 412 ? 82.668 54.699 131.186 1.00 59.63 412 ALA A CA 1
ATOM 2987 C C . ALA A 1 412 ? 83.964 55.116 130.475 1.00 59.70 412 ALA A C 1
ATOM 2988 O O . ALA A 1 412 ? 83.993 56.110 129.740 1.00 59.76 412 ALA A O 1
ATOM 2990 N N . VAL A 1 413 ? 85.033 54.354 130.725 1.00 59.73 413 VAL A N 1
ATOM 2991 C CA . VAL A 1 413 ? 86.273 54.455 129.954 1.00 59.79 413 VAL A CA 1
ATOM 2992 C C . VAL A 1 413 ? 86.192 53.437 128.821 1.00 60.11 413 VAL A C 1
ATOM 2993 O O . VAL A 1 413 ? 86.078 52.226 129.061 1.00 60.40 413 VAL A O 1
ATOM 2997 N N . VAL A 1 414 ? 86.258 53.942 127.590 1.00 60.25 414 VAL A N 1
ATOM 2998 C CA . VAL A 1 414 ? 85.962 53.160 126.391 1.00 60.36 414 VAL A CA 1
ATOM 2999 C C . VAL A 1 414 ? 87.198 52.965 125.517 1.00 60.36 414 VAL A C 1
ATOM 3000 O O . VAL A 1 414 ? 88.018 53.873 125.379 1.00 60.30 414 VAL A O 1
ATOM 3004 N N . ASN A 1 415 ? 87.322 51.771 124.938 1.00 60.47 415 ASN A N 1
ATOM 3005 C CA . ASN A 1 415 ? 88.394 51.457 123.993 1.00 60.78 415 ASN A CA 1
ATOM 3006 C C . ASN A 1 415 ? 87.884 50.736 122.755 1.00 60.79 415 ASN A C 1
ATOM 3007 O O . ASN A 1 415 ? 87.230 49.695 122.863 1.00 61.02 415 ASN A O 1
ATOM 3012 N N . LEU A 1 416 ? 88.184 51.293 121.583 1.00 60.66 416 LEU A N 1
ATOM 3013 C CA . LEU A 1 416 ? 87.814 50.672 120.309 1.00 60.44 416 LEU A CA 1
ATOM 3014 C C . LEU A 1 416 ? 89.019 49.973 119.685 1.00 60.24 416 LEU A C 1
ATOM 3015 O O . LEU A 1 416 ? 90.113 50.542 119.617 1.00 60.40 416 LEU A O 1
ATOM 3020 N N . LEU A 1 417 ? 88.816 48.739 119.234 1.00 59.82 417 LEU A N 1
ATOM 3021 C CA . LEU A 1 417 ? 89.889 47.982 118.593 1.00 59.63 417 LEU A CA 1
ATOM 3022 C C . LEU A 1 417 ? 89.433 47.370 117.264 1.00 59.24 417 LEU A C 1
ATOM 3023 O O . LEU A 1 417 ? 88.617 46.444 117.233 1.00 59.59 417 LEU A O 1
ATOM 3028 N N . LYS A 1 418 ? 89.957 47.910 116.168 1.00 58.46 418 LYS A N 1
ATOM 3029 C CA . LYS A 1 418 ? 89.650 47.404 114.839 1.00 57.81 418 LYS A CA 1
ATOM 3030 C C . LYS A 1 418 ? 90.538 46.216 114.487 1.00 57.15 418 LYS A C 1
ATOM 3031 O O . LYS A 1 418 ? 91.463 45.875 115.226 1.00 57.11 418 LYS A O 1
ATOM 3037 N N . GLY A 1 419 ? 90.232 45.571 113.368 1.00 56.51 419 GLY A N 1
ATOM 3038 C CA . GLY A 1 419 ? 91.071 44.503 112.841 1.00 55.74 419 GLY A CA 1
ATOM 3039 C C . GLY A 1 419 ? 91.252 43.284 113.720 1.00 55.21 419 GLY A C 1
ATOM 3040 O O . GLY A 1 419 ? 92.345 42.721 113.771 1.00 55.12 419 GLY A O 1
ATOM 3041 N N . ARG A 1 420 ? 90.185 42.884 114.414 1.00 54.96 420 ARG A N 1
ATOM 3042 C CA . ARG A 1 420 ? 90.145 41.590 115.124 1.00 54.51 420 ARG A CA 1
ATOM 3043 C C . ARG A 1 420 ? 89.376 40.554 114.302 1.00 53.94 420 ARG A C 1
ATOM 3044 O O . ARG A 1 420 ? 88.868 40.856 113.224 1.00 53.80 420 ARG A O 1
ATOM 3052 N N . ALA A 1 421 ? 89.288 39.336 114.827 1.00 53.32 421 ALA A N 1
ATOM 3053 C CA . ALA A 1 421 ? 88.559 38.256 114.169 1.00 52.55 421 ALA A CA 1
ATOM 3054 C C . ALA A 1 421 ? 88.060 37.277 115.216 1.00 52.05 421 ALA A C 1
ATOM 3055 O O . ALA A 1 421 ? 88.678 37.142 116.276 1.00 52.01 421 ALA A O 1
ATOM 3057 N N . ILE A 1 422 ? 86.948 36.602 114.914 1.00 51.44 422 ILE A N 1
ATOM 3058 C CA . ILE A 1 422 ? 86.367 35.599 115.808 1.00 50.80 422 ILE A CA 1
ATOM 3059 C C . ILE A 1 422 ? 86.594 34.195 115.255 1.00 50.92 422 ILE A C 1
ATOM 3060 O O . ILE A 1 422 ? 86.232 33.912 114.115 1.00 51.16 422 ILE A O 1
ATOM 3065 N N . ILE A 1 423 ? 87.196 33.320 116.055 1.00 50.83 423 ILE A N 1
ATOM 3066 C CA . ILE A 1 423 ? 87.177 31.885 115.770 1.00 50.60 423 ILE A CA 1
ATOM 3067 C C . ILE A 1 423 ? 86.112 31.262 116.664 1.00 51.09 423 ILE A C 1
ATOM 3068 O O . ILE A 1 423 ? 86.165 31.388 117.886 1.00 51.13 423 ILE A O 1
ATOM 3073 N N . SER A 1 424 ? 85.130 30.619 116.050 1.00 51.69 424 SER A N 1
ATOM 3074 C CA . SER A 1 424 ? 84.102 29.913 116.803 1.00 52.39 424 SER A CA 1
ATOM 3075 C C . SER A 1 424 ? 84.340 28.414 116.734 1.00 52.53 424 SER A C 1
ATOM 3076 O O . SER A 1 424 ? 84.474 27.852 115.649 1.00 52.74 424 SER A O 1
ATOM 3079 N N . LEU A 1 425 ? 84.406 27.779 117.899 1.00 52.66 425 LEU A N 1
ATOM 3080 C CA . LEU A 1 425 ? 84.461 26.327 117.986 1.00 52.81 425 LEU A CA 1
ATOM 3081 C C . LEU A 1 425 ? 83.071 25.754 118.238 1.00 52.75 425 LEU A C 1
ATOM 3082 O O . LEU A 1 425 ? 82.451 26.031 119.268 1.00 53.06 425 LEU A O 1
ATOM 3087 N N . ILE A 1 426 ? 82.584 24.971 117.281 1.00 52.48 426 ILE A N 1
ATOM 3088 C CA . ILE A 1 426 ? 81.291 24.302 117.388 1.00 52.12 426 ILE A CA 1
ATOM 3089 C C . ILE A 1 426 ? 81.546 22.822 117.647 1.00 52.36 426 ILE A C 1
ATOM 3090 O O . ILE A 1 426 ? 82.043 22.107 116.771 1.00 52.67 426 ILE A O 1
ATOM 3095 N N . GLY A 1 427 ? 81.215 22.360 118.849 1.00 52.22 427 GLY A N 1
ATOM 3096 C CA . GLY A 1 427 ? 81.499 20.978 119.216 1.00 51.99 427 GLY A CA 1
ATOM 3097 C C . GLY A 1 427 ? 80.487 20.294 120.119 1.00 51.93 427 GLY A C 1
ATOM 3098 O O . GLY A 1 427 ? 79.341 20.737 120.270 1.00 51.85 427 GLY A O 1
ATOM 3099 N N . ASN A 1 428 ? 80.933 19.191 120.708 1.00 51.59 428 ASN A N 1
ATOM 3100 C CA . ASN A 1 428 ? 80.118 18.397 121.595 1.00 51.32 428 ASN A CA 1
ATOM 3101 C C . ASN A 1 428 ? 80.300 18.894 123.012 1.00 51.31 428 ASN A C 1
ATOM 3102 O O . ASN A 1 428 ? 81.374 18.773 123.597 1.00 51.09 428 ASN A O 1
ATOM 3107 N N . VAL A 1 429 ? 79.226 19.431 123.569 1.00 51.49 429 VAL A N 1
ATOM 3108 C CA . VAL A 1 429 ? 79.294 20.062 124.874 1.00 51.67 429 VAL A CA 1
ATOM 3109 C C . VAL A 1 429 ? 79.775 19.107 125.990 1.00 51.80 429 VAL A C 1
ATOM 3110 O O . VAL A 1 429 ? 80.365 19.538 126.985 1.00 51.67 429 VAL A O 1
ATOM 3114 N N . GLN A 1 430 ? 79.559 17.809 125.786 1.00 52.00 430 GLN A N 1
ATOM 3115 C CA . GLN A 1 430 ? 80.029 16.774 126.711 1.00 52.39 430 GLN A CA 1
ATOM 3116 C C . GLN A 1 430 ? 81.559 16.672 126.834 1.00 52.00 430 GLN A C 1
ATOM 3117 O O . GLN A 1 430 ? 82.074 16.092 127.789 1.00 52.11 430 GLN A O 1
ATOM 3123 N N . HIS A 1 431 ? 82.286 17.227 125.875 1.00 51.58 431 HIS A N 1
ATOM 3124 C CA . HIS A 1 431 ? 83.739 17.159 125.924 1.00 51.31 431 HIS A CA 1
ATOM 3125 C C . HIS A 1 431 ? 84.381 18.543 125.899 1.00 51.27 431 HIS A C 1
ATOM 3126 O O . HIS A 1 431 ? 85.512 18.712 125.427 1.00 51.31 431 HIS A O 1
ATOM 3133 N N . SER A 1 432 ? 83.647 19.517 126.436 1.00 51.03 432 SER A N 1
ATOM 3134 C CA . SER A 1 432 ? 84.076 20.903 126.505 1.00 50.85 432 SER A CA 1
ATOM 3135 C C . SER A 1 432 ? 85.526 21.057 126.980 1.00 50.87 432 SER A C 1
ATOM 3136 O O . SER A 1 432 ? 86.356 21.627 126.267 1.00 50.81 432 SER A O 1
ATOM 3139 N N . 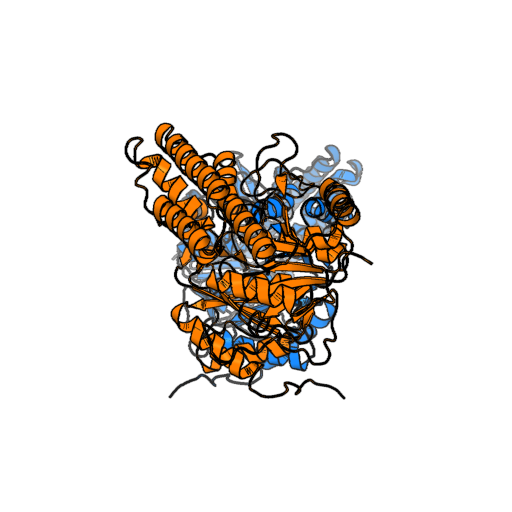SER A 1 433 ? 85.828 20.538 128.170 1.00 50.71 433 SER A N 1
ATOM 3140 C CA . SER A 1 433 ? 87.175 20.646 128.727 1.00 50.70 433 SER A CA 1
ATOM 3141 C C . SER A 1 433 ? 88.234 20.020 127.822 1.00 50.69 433 SER A C 1
ATOM 3142 O O . SER A 1 433 ? 89.278 20.624 127.584 1.00 51.10 433 SER A O 1
ATOM 3145 N N . LEU A 1 434 ? 87.955 18.817 127.320 1.00 50.46 434 LEU A N 1
ATOM 3146 C CA . LEU A 1 434 ? 88.842 18.117 126.386 1.00 50.05 434 LEU A CA 1
ATOM 3147 C C . LEU A 1 434 ? 89.166 18.992 125.172 1.00 49.63 434 LEU A C 1
ATOM 3148 O O . LEU A 1 434 ? 90.344 19.205 124.831 1.00 49.53 434 LEU A O 1
ATOM 3153 N N . ILE A 1 435 ? 88.100 19.487 124.543 1.00 48.94 435 ILE A N 1
ATOM 3154 C CA . ILE A 1 435 ? 88.165 20.403 123.408 1.00 48.17 435 ILE A CA 1
ATOM 3155 C C . ILE A 1 435 ? 89.010 21.630 123.755 1.00 47.84 435 ILE A C 1
ATOM 3156 O O . ILE A 1 435 ? 89.870 22.033 122.976 1.00 47.64 435 ILE A O 1
ATOM 3161 N N . LEU A 1 436 ? 88.779 22.193 124.941 1.00 47.50 436 LEU A N 1
ATOM 3162 C CA . LEU A 1 436 ? 89.431 23.434 125.344 1.00 47.11 436 LEU A CA 1
ATOM 3163 C C . LEU A 1 436 ? 90.893 23.275 125.710 1.00 47.22 436 LEU A C 1
ATOM 3164 O O . LEU A 1 436 ? 91.702 24.138 125.371 1.00 47.18 436 LEU A O 1
ATOM 3169 N N . GLU A 1 437 ? 91.232 22.180 126.390 1.00 47.63 437 GLU A N 1
ATOM 3170 C CA . GLU A 1 437 ? 92.639 21.856 126.664 1.00 48.04 437 GLU A CA 1
ATOM 3171 C C . GLU A 1 437 ? 93.419 21.803 125.352 1.00 48.11 437 GLU A C 1
ATOM 3172 O O . GLU A 1 437 ? 94.475 22.428 125.220 1.00 48.16 437 GLU A O 1
ATOM 3178 N N . ARG A 1 438 ? 92.874 21.069 124.384 1.00 48.17 438 ARG A N 1
ATOM 3179 C CA . ARG A 1 438 ? 93.521 20.885 123.091 1.00 48.35 438 ARG A CA 1
ATOM 3180 C C . ARG A 1 438 ? 93.664 22.206 122.328 1.00 48.55 438 ARG A C 1
ATOM 3181 O O . ARG A 1 438 ? 94.764 22.550 121.870 1.00 48.21 438 ARG A O 1
ATOM 3189 N N . ALA A 1 439 ? 92.552 22.940 122.218 1.00 48.92 439 ALA A N 1
ATOM 3190 C CA . ALA A 1 439 ? 92.502 24.218 121.511 1.00 49.24 439 ALA A CA 1
ATOM 3191 C C . ALA A 1 439 ? 93.581 25.178 122.009 1.00 49.81 439 ALA A C 1
ATOM 3192 O O . ALA A 1 439 ? 94.423 25.643 121.229 1.00 49.82 439 ALA A O 1
ATOM 3194 N N . PHE A 1 440 ? 93.567 25.446 123.313 1.00 50.35 440 PHE A N 1
ATOM 3195 C CA . PHE A 1 440 ? 94.530 26.357 123.913 1.00 50.83 440 PHE A CA 1
ATOM 3196 C C . PHE A 1 440 ? 95.953 25.827 123.866 1.00 51.34 440 PHE A C 1
ATOM 3197 O O . PHE A 1 440 ? 96.902 26.616 123.790 1.00 51.69 440 PHE A O 1
ATOM 3205 N N . HIS A 1 441 ? 96.108 24.504 123.883 1.00 51.57 441 HIS A N 1
ATOM 3206 C CA . HIS A 1 441 ? 97.428 23.935 123.677 1.00 51.76 441 HIS A CA 1
ATOM 3207 C C . HIS A 1 441 ? 97.946 24.356 122.308 1.00 51.82 441 HIS A C 1
ATOM 3208 O O . HIS A 1 441 ? 99.091 24.801 122.182 1.00 51.98 441 HIS A O 1
ATOM 3215 N N . VAL A 1 442 ? 97.090 24.228 121.293 1.00 51.74 442 VAL A N 1
ATOM 3216 C CA . VAL A 1 442 ? 97.445 24.624 119.929 1.00 51.52 442 VAL A CA 1
ATOM 3217 C C . VAL A 1 442 ? 97.820 26.106 119.884 1.00 51.81 442 VAL A C 1
ATOM 3218 O O . VAL A 1 442 ? 98.874 26.470 119.355 1.00 51.82 442 VAL A O 1
ATOM 3222 N N . LEU A 1 443 ? 96.966 26.946 120.465 1.00 51.92 443 LEU A N 1
ATOM 3223 C CA . LEU A 1 443 ? 97.197 28.382 120.469 1.00 52.03 443 LEU A CA 1
ATOM 3224 C C . LEU A 1 443 ? 98.487 28.765 121.201 1.00 52.67 443 LEU A C 1
ATOM 3225 O O . LEU A 1 443 ? 99.216 29.651 120.742 1.00 52.90 443 LEU A O 1
ATOM 3230 N N . TYR A 1 444 ? 98.765 28.090 122.321 1.00 53.10 444 TYR A N 1
ATOM 3231 C CA . TYR A 1 444 ? 99.997 28.303 123.097 1.00 53.29 444 TYR A CA 1
ATOM 3232 C C . TYR A 1 444 ? 101.241 27.954 122.278 1.00 53.14 444 TYR A C 1
ATOM 3233 O O . TYR A 1 444 ? 102.230 28.695 122.295 1.00 53.10 444 TYR A O 1
ATOM 3242 N N . THR A 1 445 ? 101.171 26.830 121.561 1.00 52.99 445 THR A N 1
ATOM 3243 C CA . THR A 1 445 ? 102.235 26.381 120.651 1.00 52.77 445 THR A CA 1
ATOM 3244 C C . THR A 1 445 ? 102.606 27.474 119.636 1.00 52.53 445 THR A C 1
ATOM 3245 O O . THR A 1 445 ? 103.788 27.714 119.359 1.00 52.54 445 THR A O 1
ATOM 3249 N N . LYS A 1 446 ? 101.583 28.141 119.107 1.00 52.13 446 LYS A N 1
ATOM 3250 C CA . LYS A 1 446 ? 101.760 29.200 118.129 1.00 51.70 446 LYS A CA 1
ATOM 3251 C C . LYS A 1 446 ? 102.142 30.524 118.776 1.00 51.33 446 LYS A C 1
ATOM 3252 O O . LYS A 1 446 ? 102.564 31.445 118.083 1.00 51.82 446 LYS A O 1
ATOM 3258 N N . GLY A 1 447 ? 101.991 30.627 120.094 1.00 50.59 447 GLY A N 1
ATOM 3259 C CA . GLY A 1 447 ? 102.266 31.880 120.798 1.00 49.74 447 GLY A CA 1
ATOM 3260 C C . GLY A 1 447 ? 101.128 32.875 120.654 1.00 49.35 447 GLY A C 1
ATOM 3261 O O . GLY A 1 447 ? 101.337 34.090 120.710 1.00 48.99 447 GLY A O 1
ATOM 3262 N N . VAL A 1 448 ? 99.918 32.353 120.471 1.00 49.23 448 VAL A N 1
ATOM 3263 C CA . VAL A 1 448 ? 98.726 33.182 120.303 1.00 49.24 448 VAL A CA 1
ATOM 3264 C C . VAL A 1 448 ? 97.932 33.266 121.600 1.00 49.35 448 VAL A C 1
ATOM 3265 O O . VAL A 1 448 ? 97.638 32.242 122.218 1.00 49.40 448 VAL A O 1
ATOM 3269 N N . ASN A 1 449 ? 97.599 34.490 122.005 1.00 49.37 449 ASN A N 1
ATOM 3270 C CA . ASN A 1 449 ? 96.717 34.724 123.145 1.00 49.42 449 ASN A CA 1
ATOM 3271 C C . ASN A 1 449 ? 95.369 35.264 122.705 1.00 49.23 449 ASN A C 1
ATOM 3272 O O . ASN A 1 449 ? 95.293 36.273 122.008 1.00 49.60 449 ASN A O 1
ATOM 3277 N N . VAL A 1 450 ? 94.313 34.572 123.109 1.00 48.94 450 VAL A N 1
ATOM 3278 C CA . VAL A 1 450 ? 92.950 34.982 122.819 1.00 48.69 450 VAL A CA 1
ATOM 3279 C C . VAL A 1 450 ? 92.623 36.214 123.643 1.00 48.55 450 VAL A C 1
ATOM 3280 O O . VAL A 1 450 ? 92.830 36.227 124.858 1.00 48.60 450 VAL A O 1
ATOM 3284 N N . GLN A 1 451 ? 92.116 37.247 122.976 1.00 48.57 451 GLN A N 1
ATOM 3285 C CA . GLN A 1 451 ? 91.809 38.521 123.636 1.00 48.68 451 GLN A CA 1
ATOM 3286 C C . GLN A 1 451 ? 90.475 38.532 124.379 1.00 48.67 451 GLN A C 1
ATOM 3287 O O . GLN A 1 451 ? 90.311 39.279 125.342 1.00 48.60 451 GLN A O 1
ATOM 3293 N N . MET A 1 452 ? 89.533 37.703 123.933 1.00 48.56 452 MET A N 1
ATOM 3294 C CA . MET A 1 452 ? 88.193 37.678 124.503 1.00 48.70 452 MET A CA 1
ATOM 3295 C C . MET A 1 452 ? 87.586 36.294 124.300 1.00 48.84 452 MET A C 1
ATOM 3296 O O . MET A 1 452 ? 87.646 35.747 123.196 1.00 49.47 452 MET A O 1
ATOM 3301 N N . ILE A 1 453 ? 87.025 35.723 125.367 1.00 48.46 453 ILE A N 1
ATOM 3302 C CA . ILE A 1 453 ? 86.389 34.402 125.301 1.00 48.10 453 ILE A CA 1
ATOM 3303 C C . ILE A 1 453 ? 84.919 34.521 125.715 1.00 48.28 453 ILE A C 1
ATOM 3304 O O . ILE A 1 453 ? 84.591 35.273 126.639 1.00 48.32 453 ILE A O 1
ATOM 3309 N N . SER A 1 454 ? 84.036 33.798 125.024 1.00 48.24 454 SER A N 1
ATOM 3310 C CA . SER A 1 454 ? 82.606 33.851 125.333 1.00 48.49 454 SER A CA 1
ATOM 3311 C C . SER A 1 454 ? 81.843 32.574 124.978 1.00 48.73 454 SER A C 1
ATOM 3312 O O . SER A 1 454 ? 81.676 32.240 123.802 1.00 48.86 454 SER A O 1
ATOM 3315 N N . GLN A 1 455 ? 81.391 31.867 126.012 1.00 49.00 455 GLN A N 1
ATOM 3316 C CA . GLN A 1 455 ? 80.523 30.700 125.857 1.00 49.36 455 GLN A CA 1
ATOM 3317 C C . GLN A 1 455 ? 79.311 30.828 126.764 1.00 49.24 455 GLN A C 1
ATOM 3318 O O . GLN A 1 455 ? 79.450 31.082 127.958 1.00 49.49 455 GLN A O 1
ATOM 3324 N N . GLY A 1 456 ? 78.125 30.643 126.194 1.00 49.11 456 GLY A N 1
ATOM 3325 C CA . GLY A 1 456 ? 76.875 30.724 126.951 1.00 48.71 456 GLY A CA 1
ATOM 3326 C C . GLY A 1 456 ? 76.493 29.393 127.558 1.00 48.36 456 GLY A C 1
ATOM 3327 O O . GLY A 1 456 ? 77.163 28.391 127.318 1.00 48.32 456 GLY A O 1
ATOM 3328 N N . ALA A 1 457 ? 75.406 29.393 128.329 1.00 48.37 457 ALA A N 1
ATOM 3329 C CA . ALA A 1 457 ? 74.955 28.232 129.115 1.00 48.24 457 ALA A CA 1
ATOM 3330 C C . ALA A 1 457 ? 74.921 26.919 128.332 1.00 48.24 457 ALA A C 1
ATOM 3331 O O . ALA A 1 457 ? 73.993 26.675 127.562 1.00 47.99 457 ALA A O 1
ATOM 3333 N N . SER A 1 458 ? 75.950 26.094 128.545 1.00 48.55 458 SER A N 1
ATOM 3334 C CA . SER A 1 458 ? 76.118 24.776 127.912 1.00 48.95 458 SER A CA 1
ATOM 3335 C C . SER A 1 458 ? 75.943 24.782 126.388 1.00 49.49 458 SER A C 1
ATOM 3336 O O . SER A 1 458 ? 75.476 23.798 125.797 1.00 49.78 458 SER A O 1
ATOM 3339 N N . LYS A 1 459 ? 76.328 25.886 125.756 1.00 49.95 459 LYS A N 1
ATOM 3340 C CA . LYS A 1 459 ? 76.129 26.058 124.322 1.00 50.48 459 LYS A CA 1
ATOM 3341 C C . LYS A 1 459 ? 77.198 25.308 123.541 1.00 51.00 459 LYS A C 1
ATOM 3342 O O . LYS A 1 459 ? 78.304 25.107 124.037 1.00 51.43 459 LYS A O 1
ATOM 3348 N N . VAL A 1 460 ? 76.853 24.871 122.335 1.00 51.53 460 VAL A N 1
ATOM 3349 C CA . VAL A 1 460 ? 77.795 24.168 121.455 1.00 51.94 460 VAL A CA 1
ATOM 3350 C C . VAL A 1 460 ? 78.871 25.105 120.877 1.00 52.44 460 VAL A C 1
ATOM 3351 O O . VAL A 1 460 ? 79.885 24.649 120.353 1.00 52.88 460 VAL A O 1
ATOM 3355 N N . ASN A 1 461 ? 78.639 26.410 121.005 1.00 52.85 461 ASN A N 1
ATOM 3356 C CA . ASN A 1 461 ? 79.450 27.458 120.382 1.00 53.17 461 ASN A CA 1
ATOM 3357 C C . ASN A 1 461 ? 80.299 28.218 121.402 1.00 53.29 461 ASN A C 1
ATOM 3358 O O . ASN A 1 461 ? 79.766 28.862 122.305 1.00 53.39 461 ASN A O 1
ATOM 3363 N N . ILE A 1 462 ? 81.618 28.148 121.253 1.00 53.45 462 ILE A N 1
ATOM 33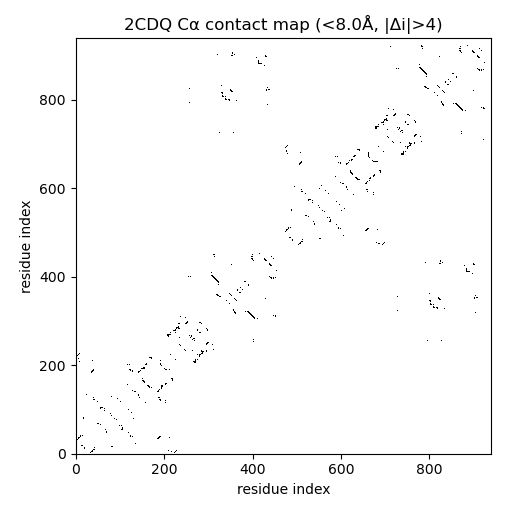64 C CA . ILE A 1 462 ? 82.519 28.993 122.045 1.00 53.77 462 ILE A CA 1
ATOM 3365 C C . ILE A 1 462 ? 83.380 29.870 121.138 1.00 53.61 462 ILE A C 1
ATOM 3366 O O . ILE A 1 462 ? 83.982 29.382 120.182 1.00 53.89 462 ILE A O 1
ATOM 3371 N N . SER A 1 463 ? 83.423 31.165 121.437 1.00 53.28 463 SER A N 1
ATOM 3372 C CA . SER A 1 463 ? 84.110 32.122 120.578 1.00 53.03 463 SER A CA 1
ATOM 3373 C C . SER A 1 463 ? 85.398 32.674 121.189 1.00 52.89 463 SER A C 1
ATOM 3374 O O . SER A 1 463 ? 85.429 33.031 122.367 1.00 53.05 463 SER A O 1
ATOM 3377 N N . PHE A 1 464 ? 86.454 32.724 120.377 1.00 52.45 464 PHE A N 1
ATOM 3378 C CA . PHE A 1 464 ? 87.686 33.434 120.725 1.00 52.03 464 PHE A CA 1
ATOM 3379 C C . PHE A 1 464 ? 87.828 34.662 119.855 1.00 51.24 464 PHE A C 1
ATOM 3380 O O . PHE A 1 464 ? 87.651 34.587 118.637 1.00 51.06 464 PHE A O 1
ATOM 3388 N N . ILE A 1 465 ? 88.184 35.783 120.467 1.00 50.35 465 ILE A N 1
ATOM 3389 C CA . ILE A 1 465 ? 88.575 36.959 119.690 1.00 49.53 465 ILE A CA 1
ATOM 3390 C C . ILE A 1 465 ? 90.096 36.994 119.522 1.00 49.26 465 ILE A C 1
ATOM 3391 O O . ILE A 1 465 ? 90.860 36.944 120.490 1.00 49.29 465 ILE A O 1
ATOM 3396 N N . VAL A 1 466 ? 90.508 37.075 118.268 1.00 48.67 466 VAL A N 1
ATOM 3397 C CA . VAL A 1 466 ? 91.888 36.947 117.889 1.00 48.22 466 VAL A CA 1
ATOM 3398 C C . VAL A 1 466 ? 92.216 38.151 116.975 1.00 48.13 466 VAL A C 1
ATOM 3399 O O . VAL A 1 466 ? 91.320 38.946 116.660 1.00 48.15 466 VAL A O 1
ATOM 3403 N N . ASN A 1 467 ? 93.477 38.324 116.581 1.00 47.70 467 ASN A N 1
ATOM 3404 C CA . ASN A 1 467 ? 93.795 39.350 115.579 1.00 47.65 467 ASN A CA 1
ATOM 3405 C C . ASN A 1 467 ? 93.563 38.864 114.148 1.00 47.93 467 ASN A C 1
ATOM 3406 O O . ASN A 1 467 ? 93.895 37.723 113.810 1.00 47.77 467 ASN A O 1
ATOM 3411 N N . GLU A 1 468 ? 93.001 39.735 113.310 1.00 48.29 468 GLU A N 1
ATOM 3412 C CA . GLU A 1 468 ? 92.696 39.385 111.917 1.00 48.67 468 GLU A CA 1
ATOM 3413 C C . GLU A 1 468 ? 93.871 38.728 111.182 1.00 48.50 468 GLU A C 1
ATOM 3414 O O . GLU A 1 468 ? 93.683 37.747 110.463 1.00 48.52 468 GLU A O 1
ATOM 3420 N N . ALA A 1 469 ? 95.074 39.261 111.390 1.00 48.53 469 ALA A N 1
ATOM 3421 C CA . ALA A 1 469 ? 96.275 38.785 110.700 1.00 48.64 469 ALA A CA 1
ATOM 3422 C C . ALA A 1 469 ? 96.703 37.357 111.068 1.00 48.85 469 ALA A C 1
ATOM 3423 O O . ALA A 1 469 ? 97.334 36.678 110.263 1.00 49.01 469 ALA A O 1
ATOM 3425 N N . GLU A 1 470 ? 96.368 36.910 112.277 1.00 49.04 470 GLU A N 1
ATOM 3426 C CA . GLU A 1 470 ? 96.802 35.603 112.772 1.00 49.07 470 GLU A CA 1
ATOM 3427 C C . GLU A 1 470 ? 95.692 34.551 112.659 1.00 49.18 470 GLU A C 1
ATOM 3428 O O . GLU A 1 470 ? 95.930 33.352 112.850 1.00 48.98 470 GLU A O 1
ATOM 3434 N N . ALA A 1 471 ? 94.490 35.019 112.335 1.00 49.49 471 ALA A N 1
ATOM 3435 C CA . ALA A 1 471 ? 93.273 34.209 112.351 1.00 50.13 471 ALA A CA 1
ATOM 3436 C C . ALA A 1 471 ? 93.338 32.969 111.463 1.00 50.58 471 ALA A C 1
ATOM 3437 O O . ALA A 1 471 ? 93.103 31.859 111.923 1.00 50.26 471 ALA A O 1
ATOM 3439 N N . GLU A 1 472 ? 93.652 33.177 110.189 1.00 51.60 472 GLU A N 1
ATOM 3440 C CA . GLU A 1 472 ? 93.659 32.116 109.187 1.00 52.54 472 GLU A CA 1
ATOM 3441 C C . GLU A 1 472 ? 94.630 30.985 109.554 1.00 52.73 472 GLU A C 1
ATOM 3442 O O . GLU A 1 472 ? 94.277 29.806 109.480 1.00 52.91 472 GLU A O 1
ATOM 3448 N N . GLY A 1 473 ? 95.839 31.354 109.968 1.00 52.92 473 GLY A N 1
ATOM 3449 C CA . GLY A 1 473 ? 96.832 30.395 110.443 1.00 53.06 473 GLY A CA 1
ATOM 3450 C C . GLY A 1 473 ? 96.392 29.641 111.684 1.00 53.22 473 GLY A C 1
ATOM 3451 O O . GLY A 1 473 ? 96.789 28.494 111.889 1.00 53.46 473 GLY A O 1
ATOM 3452 N N . CYS A 1 474 ? 95.577 30.284 112.518 1.00 53.20 474 CYS A N 1
ATOM 3453 C CA . CYS A 1 474 ? 95.030 29.634 113.709 1.00 53.26 474 CYS A CA 1
ATOM 3454 C C . CYS A 1 474 ? 93.983 28.596 113.333 1.00 52.90 474 CYS A C 1
ATOM 3455 O O . CYS A 1 474 ? 93.992 27.486 113.866 1.00 53.39 474 CYS A O 1
ATOM 3458 N N . VAL A 1 475 ? 93.085 28.961 112.420 1.00 52.19 475 VAL A N 1
ATOM 3459 C CA . VAL A 1 475 ? 92.032 28.058 111.964 1.00 51.37 475 VAL A CA 1
ATOM 3460 C C . VAL A 1 475 ? 92.643 26.777 111.391 1.00 51.11 475 VAL A C 1
ATOM 3461 O O . VAL A 1 475 ? 92.219 25.670 111.728 1.00 51.19 475 VAL A O 1
ATOM 3465 N N . GLN A 1 476 ? 93.657 26.940 110.551 1.00 50.66 476 GLN A N 1
ATOM 3466 C CA . GLN A 1 476 ? 94.356 25.808 109.951 1.00 50.30 476 GLN A CA 1
ATOM 3467 C C . GLN A 1 476 ? 94.980 24.909 111.012 1.00 50.01 476 GLN A C 1
ATOM 3468 O O . GLN A 1 476 ? 94.819 23.688 110.963 1.00 50.06 476 GLN A O 1
ATOM 3474 N N . ALA A 1 477 ? 95.679 25.516 111.969 1.00 49.57 477 ALA A N 1
ATOM 3475 C CA . ALA A 1 477 ? 96.279 24.777 113.078 1.00 49.31 477 ALA A CA 1
ATOM 3476 C C . ALA A 1 477 ? 95.223 23.999 113.881 1.00 49.21 477 ALA A C 1
ATOM 3477 O O . ALA A 1 477 ? 95.390 22.804 114.150 1.00 48.98 477 ALA A O 1
ATOM 3479 N N . LEU A 1 478 ? 94.132 24.674 114.238 1.00 49.14 478 LEU A N 1
ATOM 3480 C CA . LEU A 1 478 ? 93.054 24.050 114.996 1.00 49.30 478 LEU A CA 1
ATOM 3481 C C . LEU A 1 478 ? 92.447 22.866 114.239 1.00 49.70 478 LEU A C 1
ATOM 3482 O O . LEU A 1 478 ? 92.193 21.808 114.823 1.00 49.80 478 LEU A O 1
ATOM 3487 N N . HIS A 1 479 ? 92.244 23.043 112.936 1.00 49.92 479 HIS A N 1
ATOM 3488 C CA . HIS A 1 479 ? 91.692 21.997 112.088 1.00 50.06 479 HIS A CA 1
ATOM 3489 C C . HIS A 1 479 ? 92.625 20.795 112.031 1.00 50.63 479 HIS A C 1
ATOM 3490 O O . HIS A 1 479 ? 92.177 19.653 112.110 1.00 50.72 479 HIS A O 1
ATOM 3497 N N . LYS A 1 480 ? 93.923 21.064 111.903 1.00 51.49 480 LYS A N 1
ATOM 3498 C CA . LYS A 1 480 ? 94.947 20.015 111.873 1.00 52.36 480 LYS A CA 1
ATOM 3499 C C . LYS A 1 480 ? 94.913 19.155 113.137 1.00 52.87 480 LYS A C 1
ATOM 3500 O O . LYS A 1 480 ? 95.059 17.933 113.068 1.00 53.11 480 LYS A O 1
ATOM 3506 N N . SER A 1 481 ? 94.704 19.809 114.280 1.00 53.29 481 SER A N 1
ATOM 3507 C CA . SER A 1 481 ? 94.730 19.162 115.588 1.00 53.63 481 SER A CA 1
ATOM 3508 C C . SER A 1 481 ? 93.469 18.342 115.884 1.00 53.86 481 SER A C 1
ATOM 3509 O O . SER A 1 481 ? 93.530 17.336 116.589 1.00 53.87 481 SER A O 1
ATOM 3512 N N . PHE A 1 482 ? 92.334 18.777 115.341 1.00 54.25 482 PHE A N 1
ATOM 3513 C CA . PHE A 1 482 ? 91.036 18.205 115.692 1.00 54.54 482 PHE A CA 1
ATOM 3514 C C . PHE A 1 482 ? 90.482 17.226 114.668 1.00 55.11 482 PHE A C 1
ATOM 3515 O O . PHE A 1 482 ? 89.797 16.273 115.033 1.00 55.14 482 PHE A O 1
ATOM 3523 N N . PHE A 1 483 ? 90.774 17.465 113.393 1.00 55.93 483 PHE A N 1
ATOM 3524 C CA . PHE A 1 483 ? 90.183 16.682 112.315 1.00 56.68 483 PHE A CA 1
ATOM 3525 C C . PHE A 1 483 ? 91.207 15.884 111.517 1.00 57.29 483 PHE A C 1
ATOM 3526 O O . PHE A 1 483 ? 90.839 15.036 110.700 1.00 57.21 483 PHE A O 1
ATOM 3534 N N . GLU A 1 484 ? 92.486 16.151 111.750 1.00 58.25 484 GLU A N 1
ATOM 3535 C CA . GLU A 1 484 ? 93.539 15.473 111.001 1.00 59.44 484 GLU A CA 1
ATOM 3536 C C . GLU A 1 484 ? 94.449 14.616 111.887 1.00 60.57 484 GLU A C 1
ATOM 3537 O O . GLU A 1 484 ? 95.329 13.913 111.382 1.00 60.61 484 GLU A O 1
ATOM 3543 N N . SER A 1 485 ? 94.225 14.666 113.201 1.00 61.94 485 SER A N 1
ATOM 3544 C CA . SER A 1 485 ? 95.032 13.897 114.156 1.00 63.22 485 SER A CA 1
ATOM 3545 C C . SER A 1 485 ? 94.461 12.498 114.434 1.00 64.41 485 SER A C 1
ATOM 3546 O O . SER A 1 485 ? 94.731 11.907 115.484 1.00 64.24 485 SER A O 1
ATOM 3549 N N . GLY A 1 486 ? 93.683 11.973 113.488 1.00 65.94 486 GLY A N 1
ATOM 3550 C CA . GLY A 1 486 ? 93.074 10.651 113.626 1.00 68.17 486 GLY A CA 1
ATOM 3551 C C . GLY A 1 486 ? 91.914 10.626 114.606 1.00 69.77 486 GLY A C 1
ATOM 3552 O O . GLY A 1 486 ? 91.470 11.678 115.079 1.00 69.99 486 GLY A O 1
ATOM 3553 N N . ASP A 1 487 ? 91.419 9.422 114.903 1.00 71.40 487 ASP A N 1
ATOM 3554 C CA . ASP A 1 487 ? 90.297 9.235 115.829 1.00 73.11 487 ASP A CA 1
ATOM 3555 C C . ASP A 1 487 ? 90.672 9.759 117.215 1.00 74.12 487 ASP A C 1
ATOM 3556 O O . ASP A 1 487 ? 91.670 9.332 117.804 1.00 74.29 487 ASP A O 1
ATOM 3561 N N . LEU A 1 488 ? 89.877 10.695 117.722 1.00 75.30 488 LEU A N 1
ATOM 3562 C CA . LEU A 1 488 ? 90.202 11.344 118.983 1.00 76.64 488 LEU A CA 1
ATOM 3563 C C . LEU A 1 488 ? 89.545 10.683 120.199 1.00 77.80 488 LEU A C 1
ATOM 3564 O O . LEU A 1 488 ? 89.160 11.350 121.161 1.00 77.87 488 LEU A O 1
ATOM 3569 N N . SER A 1 489 ? 89.440 9.358 120.154 1.00 79.28 489 SER A N 1
ATOM 3570 C CA . SER A 1 489 ? 88.963 8.593 121.300 1.00 80.62 489 SER A CA 1
ATOM 3571 C C . SER A 1 489 ? 90.089 8.329 122.302 1.00 81.54 489 SER A C 1
ATOM 3572 O O . SER A 1 489 ? 90.738 7.276 122.282 1.00 81.53 489 SER A O 1
ATOM 3575 N N . GLU A 1 490 ? 90.336 9.333 123.143 1.00 82.77 490 GLU A N 1
ATOM 3576 C CA . GLU A 1 490 ? 91.077 9.159 124.389 1.00 83.96 490 GLU A CA 1
ATOM 3577 C C . GLU A 1 490 ? 90.239 9.791 125.516 1.00 84.80 490 GLU A C 1
ATOM 3578 O O . GLU A 1 490 ? 90.641 10.766 126.164 1.00 84.86 490 GLU A O 1
ATOM 3584 N N . LEU A 1 491 ? 89.046 9.225 125.706 1.00 85.80 491 LEU A N 1
ATOM 3585 C CA . LEU A 1 491 ? 88.111 9.648 126.746 1.00 86.71 491 LEU A CA 1
ATOM 3586 C C . LEU A 1 491 ? 88.339 8.836 128.020 1.00 87.65 491 LEU A C 1
ATOM 3587 O O . LEU A 1 491 ? 88.743 7.667 127.956 1.00 87.81 491 LEU A O 1
ATOM 3592 N N . LEU A 1 492 ? 88.077 9.459 129.170 1.00 88.68 492 LEU A N 1
ATOM 3593 C CA . LEU A 1 492 ? 88.181 8.788 130.469 1.00 89.67 492 LEU A CA 1
ATOM 3594 C C . LEU A 1 492 ? 87.145 7.663 130.627 1.00 90.31 492 LEU A C 1
ATOM 3595 O O . LEU A 1 492 ? 85.937 7.919 130.662 1.00 90.50 492 LEU A O 1
ATOM 3600 N N . ILE A 1 493 ? 87.631 6.422 130.698 1.00 91.01 493 ILE A N 1
ATOM 3601 C CA . ILE A 1 493 ? 86.791 5.237 130.948 1.00 91.71 493 ILE A CA 1
ATOM 3602 C C . ILE A 1 493 ? 87.434 4.307 131.991 1.00 92.10 493 ILE A C 1
ATOM 3603 O O . ILE A 1 493 ? 88.424 4.680 132.621 1.00 92.18 493 ILE A O 1
ATOM 3608 N N . GLN A 1 494 ? 86.870 3.113 132.178 1.00 93.29 494 GLN A N 1
ATOM 3609 C CA . GLN A 1 494 ? 87.390 2.153 133.161 1.00 93.89 494 GLN A CA 1
ATOM 3610 C C . GLN A 1 494 ? 87.895 0.868 132.514 1.00 94.71 494 GLN A C 1
ATOM 3611 O O . GLN A 1 494 ? 88.494 0.022 133.182 1.00 95.46 494 GLN A O 1
ATOM 3617 N N . LYS B 1 25 ? 107.435 67.246 160.914 1.00 97.16 25 LYS B N 1
ATOM 3618 C CA . LYS B 1 25 ? 107.084 66.535 159.643 1.00 96.95 25 LYS B CA 1
ATOM 3619 C C . LYS B 1 25 ? 105.574 66.298 159.482 1.00 95.15 25 LYS B C 1
ATOM 3620 O O . LYS B 1 25 ? 105.001 66.644 158.442 1.00 95.19 25 LYS B O 1
ATOM 3626 N N . GLY B 1 26 ? 104.942 65.702 160.498 1.00 92.29 26 GLY B N 1
ATOM 3627 C CA . GLY B 1 26 ? 103.476 65.609 160.552 1.00 87.84 26 GLY B CA 1
ATOM 3628 C C . GLY B 1 26 ? 102.843 64.237 160.373 1.00 84.20 26 GLY B C 1
ATOM 3629 O O . GLY B 1 26 ? 103.339 63.237 160.898 1.00 84.61 26 GLY B O 1
ATOM 3630 N N . ILE B 1 27 ? 101.736 64.208 159.629 1.00 82.66 27 ILE B N 1
ATOM 3631 C CA . ILE B 1 27 ? 100.920 63.003 159.416 1.00 81.54 27 ILE B CA 1
ATOM 3632 C C . ILE B 1 27 ? 101.544 62.108 158.339 1.00 80.65 27 ILE B C 1
ATOM 3633 O O . ILE B 1 27 ? 101.956 62.601 157.286 1.00 80.68 27 ILE B O 1
ATOM 3638 N N . THR B 1 28 ? 101.602 60.800 158.596 1.00 79.36 28 THR B N 1
ATOM 3639 C CA . THR B 1 28 ? 102.330 59.868 157.713 1.00 78.05 28 THR B CA 1
ATOM 3640 C C . THR B 1 28 ? 101.475 58.916 156.872 1.00 77.17 28 THR B C 1
ATOM 3641 O O . THR B 1 28 ? 101.756 58.725 155.684 1.00 77.18 28 THR B O 1
ATOM 3645 N N . CYS B 1 29 ? 100.455 58.310 157.486 1.00 75.87 29 CYS B N 1
ATOM 3646 C CA . CYS B 1 29 ? 99.630 57.290 156.813 1.00 74.51 29 CYS B CA 1
ATOM 3647 C C . CYS B 1 29 ? 98.213 57.150 157.383 1.00 73.20 29 CYS B C 1
ATOM 3648 O O . CYS B 1 29 ? 97.932 57.591 158.499 1.00 73.17 29 CYS B O 1
ATOM 3651 N N . VAL B 1 30 ? 97.329 56.538 156.593 1.00 71.54 30 VAL B N 1
ATOM 3652 C CA . VAL B 1 30 ? 95.985 56.178 157.044 1.00 69.72 30 VAL B CA 1
ATOM 3653 C C . VAL B 1 30 ? 95.942 54.691 157.363 1.00 68.38 30 VAL B C 1
ATOM 3654 O O . VAL B 1 30 ? 96.471 53.870 156.612 1.00 68.28 30 VAL B O 1
ATOM 3658 N N . MET B 1 31 ? 95.314 54.352 158.483 1.00 66.76 31 MET B N 1
ATOM 3659 C CA . MET B 1 31 ? 95.115 52.962 158.868 1.00 65.09 31 MET B CA 1
ATOM 3660 C C . MET B 1 31 ? 93.635 52.679 159.009 1.00 63.95 31 MET B C 1
ATOM 3661 O O . MET B 1 31 ? 92.950 53.279 159.842 1.00 63.78 31 MET B O 1
ATOM 3666 N N . LYS B 1 32 ? 93.147 51.775 158.167 1.00 62.50 32 LYS B N 1
ATOM 3667 C CA . LYS B 1 32 ? 91.739 51.420 158.148 1.00 61.23 32 LYS B CA 1
ATOM 3668 C C . LYS B 1 32 ? 91.523 50.054 158.789 1.00 60.57 32 LYS B C 1
ATOM 3669 O O . LYS B 1 32 ? 92.247 49.096 158.496 1.00 60.35 32 LYS B O 1
ATOM 3675 N N . PHE B 1 33 ? 90.518 49.987 159.662 1.00 59.72 33 PHE B N 1
ATOM 3676 C CA . PHE B 1 33 ? 90.179 48.767 160.395 1.00 58.74 33 PHE B CA 1
ATOM 3677 C C . PHE B 1 33 ? 88.708 48.413 160.231 1.00 58.14 33 PHE B C 1
ATOM 3678 O O . PHE B 1 33 ? 87.827 49.254 160.451 1.00 58.00 33 PHE B O 1
ATOM 3686 N N . GLY B 1 34 ? 88.459 47.167 159.833 1.00 57.50 34 GLY B N 1
ATOM 3687 C CA . GLY B 1 34 ? 87.108 46.655 159.619 1.00 57.04 34 GLY B CA 1
ATOM 3688 C C . GLY B 1 34 ? 86.388 46.286 160.902 1.00 56.84 34 GLY B C 1
ATOM 3689 O O . GLY B 1 34 ? 86.959 46.356 161.988 1.00 56.96 34 GLY B O 1
ATOM 3690 N N . GLY B 1 35 ? 85.126 45.890 160.769 1.00 56.58 35 GLY B N 1
ATOM 3691 C CA . GLY B 1 35 ? 84.293 45.531 161.910 1.00 56.02 35 GLY B CA 1
ATOM 3692 C C . GLY B 1 35 ? 84.917 44.558 162.894 1.00 55.80 35 GLY B C 1
ATOM 3693 O O . GLY B 1 35 ? 84.950 44.823 164.098 1.00 55.73 35 GLY B O 1
ATOM 3694 N N . SER B 1 36 ? 85.422 43.436 162.391 1.00 55.64 36 SER B N 1
ATOM 3695 C CA . SER B 1 36 ? 85.939 42.382 163.263 1.00 55.59 36 SER B CA 1
ATOM 3696 C C . SER B 1 36 ? 87.241 42.745 164.003 1.00 55.44 36 SER B C 1
ATOM 3697 O O . SER B 1 36 ? 87.523 42.182 165.060 1.00 55.42 36 SER B O 1
ATOM 3700 N N . SER B 1 37 ? 88.019 43.680 163.449 1.00 55.35 37 SER B N 1
ATOM 3701 C CA . SER B 1 37 ? 89.188 44.256 164.134 1.00 55.14 37 SER B CA 1
ATOM 3702 C C . SER B 1 37 ? 88.812 45.019 165.397 1.00 55.23 37 SER B C 1
ATOM 3703 O O . SER B 1 37 ? 89.627 45.159 166.304 1.00 55.32 37 SER B O 1
ATOM 3706 N N . VAL B 1 38 ? 87.583 45.530 165.435 1.00 55.27 38 VAL B N 1
ATOM 3707 C CA . VAL B 1 38 ? 87.068 46.254 166.592 1.00 55.16 38 VAL B CA 1
ATOM 3708 C C . VAL B 1 38 ? 85.718 45.684 167.063 1.00 55.21 38 VAL B C 1
ATOM 3709 O O . VAL B 1 38 ? 84.812 46.424 167.447 1.00 55.35 38 VAL B O 1
ATOM 3713 N N . ALA B 1 39 ? 85.614 44.355 167.049 1.00 55.14 39 ALA B N 1
ATOM 3714 C CA . ALA B 1 39 ? 84.388 43.642 167.431 1.00 54.94 39 ALA B CA 1
ATOM 3715 C C . ALA B 1 39 ? 84.165 43.600 168.939 1.00 54.90 39 ALA B C 1
ATOM 3716 O O . ALA B 1 39 ? 83.053 43.317 169.398 1.00 55.04 39 ALA B O 1
ATOM 3718 N N . SER B 1 40 ? 85.228 43.867 169.699 1.00 54.77 40 SER B N 1
ATOM 3719 C CA . SER B 1 40 ? 85.179 43.867 171.163 1.00 54.47 40 SER B CA 1
ATOM 3720 C C . SER B 1 40 ? 86.282 44.749 171.745 1.00 54.49 40 SER B C 1
ATOM 3721 O O . SER B 1 40 ? 87.200 45.166 171.032 1.00 54.31 40 SER B O 1
ATOM 3724 N N . ALA B 1 41 ? 86.185 45.028 173.043 1.00 54.64 41 ALA B N 1
ATOM 3725 C CA . ALA B 1 41 ? 87.226 45.766 173.756 1.00 54.95 41 ALA B CA 1
ATOM 3726 C C . ALA B 1 41 ? 88.567 45.054 173.636 1.00 55.19 41 ALA B C 1
ATOM 3727 O O . ALA B 1 41 ? 89.609 45.689 173.452 1.00 54.94 41 ALA B O 1
ATOM 3729 N N . GLU B 1 42 ? 88.527 43.728 173.728 1.00 55.73 42 GLU B N 1
ATOM 3730 C CA . GLU B 1 42 ? 89.725 42.919 173.596 1.00 56.33 42 GLU B CA 1
ATOM 3731 C C . GLU B 1 42 ? 90.377 43.091 172.216 1.00 56.57 42 GLU B C 1
ATOM 3732 O O . GLU B 1 42 ? 91.589 43.303 172.127 1.00 56.78 42 GLU B O 1
ATOM 3738 N N . ARG B 1 43 ? 89.582 43.033 171.148 1.00 56.70 43 ARG B N 1
ATOM 3739 C CA . ARG B 1 43 ? 90.111 43.301 169.806 1.00 56.80 43 ARG B CA 1
ATOM 3740 C C . ARG B 1 43 ? 90.594 44.748 169.669 1.00 56.85 43 ARG B C 1
ATOM 3741 O O . ARG B 1 43 ? 91.612 45.008 169.026 1.00 56.78 43 ARG B O 1
ATOM 3749 N N . MET B 1 44 ? 89.868 45.681 170.281 1.00 57.00 44 MET B N 1
ATOM 3750 C CA . MET B 1 44 ? 90.262 47.087 170.276 1.00 57.25 44 MET B CA 1
ATOM 3751 C C . MET B 1 44 ? 91.638 47.276 170.913 1.00 57.69 44 MET B C 1
ATOM 3752 O O . MET B 1 44 ? 92.425 48.113 170.470 1.00 57.63 44 MET B O 1
ATOM 3757 N N . LYS B 1 45 ? 91.927 46.485 171.945 1.00 58.27 45 LYS B N 1
ATOM 3758 C CA . LYS B 1 45 ? 93.234 46.521 172.598 1.00 58.81 45 LYS B CA 1
ATOM 3759 C C . LYS B 1 45 ? 94.368 46.124 171.640 1.00 59.17 45 LYS B C 1
ATOM 3760 O O . LYS B 1 45 ? 95.471 46.660 171.737 1.00 59.21 45 LYS B O 1
ATOM 3766 N N . GLU B 1 46 ? 94.085 45.208 170.709 1.00 59.72 46 GLU B N 1
ATOM 3767 C CA . GLU B 1 46 ? 95.045 44.827 169.662 1.00 60.14 46 GLU B CA 1
ATOM 3768 C C . GLU B 1 46 ? 95.333 45.996 168.728 1.00 60.26 46 GLU B C 1
ATOM 3769 O O . GLU B 1 46 ? 96.489 46.260 168.402 1.00 60.13 46 GLU B O 1
ATOM 3775 N N . VAL B 1 47 ? 94.279 46.695 168.310 1.00 60.73 47 VAL B N 1
ATOM 3776 C CA . VAL B 1 47 ? 94.424 47.846 167.412 1.00 61.30 47 VAL B CA 1
ATOM 3777 C C . VAL B 1 47 ? 95.303 48.913 168.064 1.00 61.80 47 VAL B C 1
ATOM 3778 O O . VAL B 1 47 ? 96.268 49.383 167.457 1.00 61.83 47 VAL B O 1
ATOM 3782 N N . ALA B 1 48 ? 94.975 49.269 169.306 1.00 62.48 48 ALA B N 1
ATOM 3783 C CA . ALA B 1 48 ? 95.752 50.240 170.075 1.00 63.26 48 ALA B CA 1
ATOM 3784 C C . ALA B 1 48 ? 97.215 49.818 170.176 1.00 63.91 48 ALA B C 1
ATOM 3785 O O . ALA B 1 48 ? 98.114 50.655 170.071 1.00 63.82 48 ALA B O 1
ATOM 3787 N N . ASP B 1 49 ? 97.434 48.515 170.367 1.00 64.82 49 ASP B N 1
ATOM 3788 C CA . ASP B 1 49 ? 98.775 47.929 170.405 1.00 65.77 49 ASP B CA 1
ATOM 3789 C C . ASP B 1 49 ? 99.525 48.077 169.089 1.00 66.16 49 ASP B C 1
ATOM 3790 O O . ASP B 1 49 ? 100.743 48.282 169.092 1.00 66.35 49 ASP B O 1
ATOM 3795 N N . LEU B 1 50 ? 98.805 47.972 167.971 1.00 66.59 50 LEU B N 1
ATOM 3796 C CA . LEU B 1 50 ? 99.402 48.201 166.656 1.00 66.97 50 LEU B CA 1
ATOM 3797 C C . LEU B 1 50 ? 99.876 49.644 166.507 1.00 67.32 50 LEU B C 1
ATOM 3798 O O . LEU B 1 50 ? 101.008 49.884 166.077 1.00 67.40 50 LEU B O 1
ATOM 3803 N N . ILE B 1 51 ? 99.020 50.598 166.875 1.00 67.64 51 ILE B N 1
ATOM 3804 C CA . ILE B 1 51 ? 99.376 52.015 166.812 1.00 68.12 51 ILE B CA 1
ATOM 3805 C C . ILE B 1 51 ? 100.696 52.289 167.547 1.00 68.91 51 ILE B C 1
ATOM 3806 O O . ILE B 1 51 ? 101.532 53.061 167.067 1.00 69.08 51 ILE B O 1
ATOM 3811 N N . LEU B 1 52 ? 100.883 51.635 168.694 1.00 69.72 52 LEU B N 1
ATOM 3812 C CA . LEU B 1 52 ? 102.084 51.822 169.513 1.00 70.49 52 LEU B CA 1
ATOM 3813 C C . LEU B 1 52 ? 103.279 50.977 169.062 1.00 70.97 52 LEU B C 1
ATOM 3814 O O . LEU B 1 52 ? 104.389 51.152 169.568 1.00 71.15 52 LEU B O 1
ATOM 3819 N N . THR B 1 53 ? 103.051 50.066 168.117 1.00 71.48 53 THR B N 1
ATOM 3820 C CA . THR B 1 53 ? 104.135 49.296 167.498 1.00 71.88 53 THR B CA 1
ATOM 3821 C C . THR B 1 53 ? 104.955 50.195 166.565 1.00 72.16 53 THR B C 1
ATOM 3822 O O . THR B 1 53 ? 106.144 49.958 166.355 1.00 72.32 53 THR B O 1
ATOM 3826 N N . PHE B 1 54 ? 104.320 51.233 166.024 1.00 72.48 54 PHE B N 1
ATOM 3827 C CA . PHE B 1 54 ? 104.995 52.172 165.130 1.00 72.83 54 PHE B CA 1
ATOM 3828 C C . PHE B 1 54 ? 104.964 53.617 165.664 1.00 72.92 54 PHE B C 1
ATOM 3829 O O . PHE B 1 54 ? 104.257 54.465 165.107 1.00 73.02 54 PHE B O 1
ATOM 3837 N N . PRO B 1 55 ? 105.736 53.912 166.737 1.00 72.89 55 PRO B N 1
ATOM 3838 C CA . PRO B 1 55 ? 105.707 55.274 167.293 1.00 72.74 55 PRO B CA 1
ATOM 3839 C C . PRO B 1 55 ? 106.428 56.287 166.401 1.00 72.57 55 PRO B C 1
ATOM 3840 O O . PRO B 1 55 ? 106.214 57.495 166.530 1.00 72.52 55 PRO B O 1
ATOM 3844 N N . GLU B 1 56 ? 107.268 55.779 165.502 1.00 72.35 56 GLU B N 1
ATOM 3845 C CA . GLU B 1 56 ? 107.962 56.594 164.508 1.00 72.13 56 GLU B CA 1
ATOM 3846 C C . GLU B 1 56 ? 107.019 56.976 163.359 1.00 71.68 56 GLU B C 1
ATOM 3847 O O . GLU B 1 56 ? 107.440 57.586 162.373 1.00 71.65 56 GLU B O 1
ATOM 3853 N N . GLU B 1 57 ? 105.744 56.612 163.507 1.00 71.09 57 GLU B N 1
ATOM 3854 C CA . GLU B 1 57 ? 104.705 56.900 162.519 1.00 70.45 57 GLU B CA 1
ATOM 3855 C C . GLU B 1 57 ? 103.537 57.641 163.185 1.00 69.72 57 GLU B C 1
ATOM 3856 O O . GLU B 1 57 ? 103.197 57.361 164.336 1.00 69.73 57 GLU B O 1
ATOM 3862 N N . SER B 1 58 ? 102.937 58.589 162.465 1.00 68.85 58 SER B N 1
ATOM 3863 C CA . SER B 1 58 ? 101.833 59.403 162.996 1.00 68.10 58 SER B CA 1
ATOM 3864 C C . SER B 1 58 ? 100.576 59.243 162.140 1.00 67.42 58 SER B C 1
ATOM 3865 O O . SER B 1 58 ? 100.364 60.013 161.197 1.00 67.51 58 SER B O 1
ATOM 3868 N N . PRO B 1 59 ? 99.725 58.252 162.477 1.00 66.67 59 PRO B N 1
ATOM 3869 C CA . PRO B 1 59 ? 98.686 57.805 161.551 1.00 65.87 59 PRO B CA 1
ATOM 3870 C C . PRO B 1 59 ? 97.339 58.514 161.687 1.00 65.10 59 PRO B C 1
ATOM 3871 O O . PRO B 1 59 ? 97.105 59.234 162.659 1.00 65.04 59 PRO B O 1
ATOM 3875 N N . VAL B 1 60 ? 96.478 58.312 160.693 1.00 64.25 60 VAL B N 1
ATOM 3876 C CA . VAL B 1 60 ? 95.056 58.626 160.809 1.00 63.51 60 VAL B CA 1
ATOM 3877 C C . VAL B 1 60 ? 94.294 57.306 160.847 1.00 62.75 60 VAL B C 1
ATOM 3878 O O . VAL B 1 60 ? 94.432 56.479 159.949 1.00 62.99 60 VAL B O 1
ATOM 3882 N N . ILE B 1 61 ? 93.499 57.108 161.889 1.00 61.61 61 ILE B N 1
ATOM 3883 C CA . ILE B 1 61 ? 92.772 55.858 162.051 1.00 60.42 61 ILE B CA 1
ATOM 3884 C C . ILE B 1 61 ? 91.358 55.982 161.491 1.00 59.82 61 ILE B C 1
ATOM 3885 O O . ILE B 1 61 ? 90.639 56.938 161.792 1.00 59.56 61 ILE B O 1
ATOM 3890 N N . VAL B 1 62 ? 90.983 55.018 160.654 1.00 59.10 62 VAL B N 1
ATOM 3891 C CA . VAL B 1 62 ? 89.633 54.940 160.094 1.00 58.30 62 VAL B CA 1
ATOM 3892 C C . VAL B 1 62 ? 88.961 53.673 160.609 1.00 57.65 62 VAL B C 1
ATOM 3893 O O . VAL B 1 62 ? 89.416 52.561 160.329 1.00 57.76 62 VAL B O 1
ATOM 3897 N N . LEU B 1 63 ? 87.878 53.844 161.360 1.00 56.82 63 LEU B N 1
ATOM 3898 C CA . LEU B 1 63 ? 87.187 52.703 161.961 1.00 55.99 63 LEU B CA 1
ATOM 3899 C C . LEU B 1 63 ? 85.806 52.457 161.384 1.00 55.90 63 LEU B C 1
ATOM 3900 O O . LEU B 1 63 ? 85.064 53.396 161.092 1.00 55.65 63 LEU B O 1
ATOM 3905 N N . SER B 1 64 ? 85.474 51.178 161.242 1.00 55.96 64 SER B N 1
ATOM 3906 C CA . SER B 1 64 ? 84.112 50.742 160.957 1.00 56.01 64 SER B CA 1
ATOM 3907 C C . SER B 1 64 ? 83.326 50.653 162.262 1.00 55.82 64 SER B C 1
ATOM 3908 O O . SER B 1 64 ? 83.858 50.955 163.330 1.00 55.88 64 SER B O 1
ATOM 3911 N N . ALA B 1 65 ? 82.061 50.251 162.173 1.00 55.60 65 ALA B N 1
ATOM 3912 C CA . ALA B 1 65 ? 81.265 49.945 163.356 1.00 55.56 65 ALA B CA 1
ATOM 3913 C C . ALA B 1 65 ? 81.818 48.691 164.043 1.00 55.68 65 ALA B C 1
ATOM 3914 O O . ALA B 1 65 ? 82.581 47.931 163.443 1.00 55.56 65 ALA B O 1
ATOM 3916 N N . MET B 1 66 ? 81.446 48.484 165.303 1.00 55.86 66 MET B N 1
ATOM 3917 C CA . MET B 1 66 ? 81.901 47.311 166.050 1.00 56.21 66 MET B CA 1
ATOM 3918 C C . MET B 1 66 ? 81.259 46.046 165.495 1.00 56.58 66 MET B C 1
ATOM 3919 O O . MET B 1 66 ? 80.033 45.896 165.529 1.00 56.60 66 MET B O 1
ATOM 3924 N N . GLY B 1 67 ? 82.109 45.152 164.990 1.00 56.85 67 GLY B N 1
ATOM 3925 C CA . GLY B 1 67 ? 81.714 43.972 164.222 1.00 57.33 67 GLY B CA 1
ATOM 3926 C C . GLY B 1 67 ? 80.261 43.573 164.271 1.00 57.86 67 GLY B C 1
ATOM 3927 O O . GLY B 1 67 ? 79.748 43.187 165.317 1.00 58.17 67 GLY B O 1
ATOM 3928 N N . LYS B 1 68 ? 79.602 43.658 163.126 1.00 58.46 68 LYS B N 1
ATOM 3929 C CA . LYS B 1 68 ? 78.196 43.253 162.981 1.00 59.48 68 LYS B CA 1
ATOM 3930 C C . LYS B 1 68 ? 77.131 44.249 163.497 1.00 59.87 68 LYS B C 1
ATOM 3931 O O . LYS B 1 68 ? 75.936 44.009 163.306 1.00 59.97 68 LYS B O 1
ATOM 3937 N N . THR B 1 69 ? 77.536 45.355 164.127 1.00 60.24 69 THR B N 1
ATOM 3938 C CA . THR B 1 69 ? 76.536 46.324 164.590 1.00 60.84 69 THR B CA 1
ATOM 3939 C C . THR B 1 69 ? 75.894 47.111 163.452 1.00 60.89 69 THR B C 1
ATOM 3940 O O . THR B 1 69 ? 74.756 47.545 163.582 1.00 61.11 69 THR B O 1
ATOM 3944 N N . THR B 1 70 ? 76.603 47.277 162.337 1.00 61.07 70 THR B N 1
ATOM 3945 C CA . THR B 1 70 ? 76.009 47.921 161.165 1.00 61.34 70 THR B CA 1
ATOM 3946 C C . THR B 1 70 ? 74.866 47.083 160.614 1.00 61.70 70 THR B C 1
ATOM 3947 O O . THR B 1 70 ? 73.779 47.597 160.357 1.00 62.06 70 THR B O 1
ATOM 3951 N N . ASN B 1 71 ? 75.107 45.787 160.451 1.00 62.10 71 ASN B N 1
ATOM 3952 C CA . ASN B 1 71 ? 74.055 44.878 160.024 1.00 62.24 71 ASN B CA 1
ATOM 3953 C C . ASN B 1 71 ? 72.923 44.830 161.043 1.00 61.90 71 ASN B C 1
ATOM 3954 O O . ASN B 1 71 ? 71.749 44.792 160.673 1.00 61.95 71 ASN B O 1
ATOM 3959 N N . ASN B 1 72 ? 73.288 44.853 162.322 1.00 61.59 72 ASN B N 1
ATOM 3960 C CA . ASN B 1 72 ? 72.322 44.820 163.414 1.00 61.39 72 ASN B CA 1
ATOM 3961 C C . ASN B 1 72 ? 71.386 46.021 163.414 1.00 61.32 72 ASN B C 1
ATOM 3962 O O . ASN B 1 72 ? 70.192 45.876 163.681 1.00 61.53 72 ASN B O 1
ATOM 3967 N N . LEU B 1 73 ? 71.940 47.197 163.112 1.00 60.98 73 LEU B N 1
ATOM 3968 C CA . LEU B 1 73 ? 71.175 48.439 163.022 1.00 60.52 73 LEU B CA 1
ATOM 3969 C C . LEU B 1 73 ? 70.124 48.358 161.911 1.00 61.10 73 LEU B C 1
ATOM 3970 O O . LEU B 1 73 ? 68.962 48.713 162.125 1.00 61.25 73 LEU B O 1
ATOM 3975 N N . LEU B 1 74 ? 70.539 47.887 160.734 1.00 61.57 74 LEU B N 1
ATOM 3976 C CA . LEU B 1 74 ? 69.641 47.719 159.591 1.00 62.16 74 LEU B CA 1
ATOM 3977 C C . LEU B 1 74 ? 68.520 46.731 159.901 1.00 62.78 74 LEU B C 1
ATOM 3978 O O . LEU B 1 74 ? 67.356 46.966 159.562 1.00 62.73 74 LEU B O 1
ATOM 3983 N N . LEU B 1 75 ? 68.881 45.623 160.547 1.00 63.64 75 LEU B N 1
ATOM 3984 C CA . LEU B 1 75 ? 67.910 44.612 160.944 1.00 64.38 75 LEU B CA 1
ATOM 3985 C C . LEU B 1 75 ? 66.894 45.203 161.914 1.00 64.96 75 LEU B C 1
ATOM 3986 O O . LEU B 1 75 ? 65.690 44.973 161.775 1.00 65.00 75 LEU B O 1
ATOM 3991 N N . ALA B 1 76 ? 67.391 45.987 162.870 1.00 65.68 76 ALA B N 1
ATOM 3992 C CA . ALA B 1 76 ? 66.549 46.688 163.835 1.00 66.43 76 ALA B CA 1
ATOM 3993 C C . ALA B 1 76 ? 65.576 47.635 163.134 1.00 67.04 76 ALA B C 1
ATOM 3994 O O . ALA B 1 76 ? 64.401 47.714 163.507 1.00 67.14 76 ALA B O 1
ATOM 3996 N N . GLY B 1 77 ? 66.074 48.339 162.118 1.00 67.71 77 GLY B N 1
ATOM 3997 C CA . GLY B 1 77 ? 65.260 49.244 161.313 1.00 68.53 77 GLY B CA 1
ATOM 3998 C C . GLY B 1 77 ? 64.086 48.536 160.668 1.00 69.20 77 GLY B C 1
ATOM 3999 O O . GLY B 1 77 ? 62.938 48.934 160.858 1.00 69.17 77 GLY B O 1
ATOM 4000 N N . GLU B 1 78 ? 64.378 47.471 159.920 1.00 69.93 78 GLU B N 1
ATOM 4001 C CA . GLU B 1 78 ? 63.344 46.691 159.231 1.00 70.64 78 GLU B CA 1
ATOM 4002 C C . GLU B 1 78 ? 62.346 46.064 160.193 1.00 70.64 78 GLU B C 1
ATOM 4003 O O . GLU B 1 78 ? 61.153 46.009 159.895 1.00 70.77 78 GLU B O 1
ATOM 4009 N N . LYS B 1 79 ? 62.841 45.589 161.337 1.00 70.72 79 LYS B N 1
ATOM 4010 C CA . LYS B 1 79 ? 61.987 45.012 162.370 1.00 70.77 79 LYS B CA 1
ATOM 4011 C C . LYS B 1 79 ? 61.066 46.070 162.953 1.00 70.86 79 LYS B C 1
ATOM 4012 O O . LYS B 1 79 ? 59.886 45.808 163.190 1.00 71.02 79 LYS B O 1
ATOM 4018 N N . ALA B 1 80 ? 61.614 47.268 163.163 1.00 70.90 80 ALA B N 1
ATOM 4019 C CA . ALA B 1 80 ? 60.867 48.387 163.731 1.00 70.76 80 ALA B CA 1
ATOM 4020 C C . ALA B 1 80 ? 59.634 48.737 162.903 1.00 70.79 80 ALA B C 1
ATOM 4021 O O . ALA B 1 80 ? 58.564 48.954 163.465 1.00 71.02 80 ALA B O 1
ATOM 4023 N N . VAL B 1 81 ? 59.783 48.765 161.578 1.00 70.74 81 VAL B N 1
ATOM 4024 C CA . VAL B 1 81 ? 58.697 49.127 160.659 1.00 70.75 81 VAL B CA 1
ATOM 4025 C C . VAL B 1 81 ? 57.381 48.405 160.974 1.00 71.09 81 VAL B C 1
ATOM 4026 O O . VAL B 1 81 ? 56.297 48.967 160.784 1.00 71.04 81 VAL B O 1
ATOM 4030 N N . SER B 1 82 ? 57.481 47.180 161.485 1.00 71.47 82 SER B N 1
ATOM 4031 C CA . SER B 1 82 ? 56.305 46.320 161.624 1.00 71.91 82 SER B CA 1
ATOM 4032 C C . SER B 1 82 ? 56.141 45.608 162.976 1.00 72.25 82 SER B C 1
ATOM 4033 O O . SER B 1 82 ? 55.345 44.670 163.086 1.00 72.45 82 SER B O 1
ATOM 4036 N N . CYS B 1 83 ? 56.866 46.050 164.003 1.00 72.57 83 CYS B N 1
ATOM 4037 C CA . CYS B 1 83 ? 56.764 45.411 165.323 1.00 72.88 83 CYS B CA 1
ATOM 4038 C C . CYS B 1 83 ? 55.706 46.037 166.237 1.00 73.19 83 CYS B C 1
ATOM 4039 O O . CYS B 1 83 ? 55.203 45.380 167.149 1.00 73.38 83 CYS B O 1
ATOM 4042 N N . GLY B 1 84 ? 55.371 47.301 165.990 1.00 73.42 84 GLY B N 1
ATOM 4043 C CA . GLY B 1 84 ? 54.457 48.035 166.855 1.00 73.86 84 GLY B CA 1
ATOM 4044 C C . GLY B 1 84 ? 55.214 49.012 167.733 1.00 74.25 84 GLY B C 1
ATOM 4045 O O . GLY B 1 84 ? 56.384 48.795 168.049 1.00 74.28 84 GLY B O 1
ATOM 4046 N N . VAL B 1 85 ? 54.542 50.088 168.132 1.00 74.68 85 VAL B N 1
ATOM 4047 C CA . VAL B 1 85 ? 55.164 51.152 168.925 1.00 75.13 85 VAL B CA 1
ATOM 4048 C C . VAL B 1 85 ? 55.558 50.679 170.323 1.00 75.35 85 VAL B C 1
ATOM 4049 O O . VAL B 1 85 ? 56.711 50.843 170.734 1.00 75.40 85 VAL B O 1
ATOM 4053 N N . SER B 1 86 ? 54.596 50.085 171.034 1.00 75.56 86 SER B N 1
ATOM 4054 C CA . SER B 1 86 ? 54.751 49.711 172.447 1.00 75.73 86 SER B CA 1
ATOM 4055 C C . SER B 1 86 ? 55.896 48.726 172.728 1.00 75.74 86 SER B C 1
ATOM 4056 O O . SER B 1 86 ? 56.216 48.453 173.888 1.00 75.84 86 SER B O 1
ATOM 4059 N N . ASN B 1 87 ? 56.514 48.208 171.669 1.00 75.70 87 ASN B N 1
ATOM 4060 C CA . ASN B 1 87 ? 57.600 47.240 171.813 1.00 75.67 87 ASN B CA 1
ATOM 4061 C C . ASN B 1 87 ? 58.783 47.416 170.845 1.00 75.65 87 ASN B C 1
ATOM 4062 O O . ASN B 1 87 ? 59.369 46.432 170.378 1.00 75.74 87 ASN B O 1
ATOM 4067 N N . ALA B 1 88 ? 59.135 48.668 170.561 1.00 75.51 88 ALA B N 1
ATOM 4068 C CA . ALA B 1 88 ? 60.339 48.969 169.790 1.00 75.49 88 ALA B CA 1
ATOM 4069 C C . ALA B 1 88 ? 61.580 48.806 170.662 1.00 75.54 88 ALA B C 1
ATOM 4070 O O . ALA B 1 88 ? 62.643 48.410 170.179 1.00 75.69 88 ALA B O 1
ATOM 4072 N N . SER B 1 89 ? 61.433 49.106 171.951 1.00 75.49 89 SER B N 1
ATOM 4073 C CA . SER B 1 89 ? 62.512 48.933 172.928 1.00 75.44 89 SER B CA 1
ATOM 4074 C C . SER B 1 89 ? 62.833 47.453 173.213 1.00 75.25 89 SER B C 1
ATOM 4075 O O . SER B 1 89 ? 63.816 47.144 173.891 1.00 75.28 89 SER B O 1
ATOM 4078 N N . GLU B 1 90 ? 62.002 46.554 172.685 1.00 74.97 90 GLU B N 1
ATOM 4079 C CA . GLU B 1 90 ? 62.195 45.109 172.830 1.00 74.66 90 GLU B CA 1
ATOM 4080 C C . GLU B 1 90 ? 62.980 44.471 171.681 1.00 74.10 90 GLU B C 1
ATOM 4081 O O . GLU B 1 90 ? 63.563 43.397 171.859 1.00 74.04 90 GLU B O 1
ATOM 4087 N N . ILE B 1 91 ? 62.993 45.125 170.516 1.00 73.43 91 ILE B N 1
ATOM 4088 C CA . ILE B 1 91 ? 63.703 44.616 169.334 1.00 72.60 91 ILE B CA 1
ATOM 4089 C C . ILE B 1 91 ? 65.061 44.073 169.748 1.00 72.13 91 ILE B C 1
ATOM 4090 O O . ILE B 1 91 ? 65.876 44.798 170.328 1.00 72.03 91 ILE B O 1
ATOM 4095 N N . GLU B 1 92 ? 65.286 42.792 169.458 1.00 71.49 92 GLU B N 1
ATOM 4096 C CA . GLU B 1 92 ? 66.475 42.089 169.931 1.00 70.81 92 GLU B CA 1
ATOM 4097 C C . GLU B 1 92 ? 67.769 42.765 169.498 1.00 70.00 92 GLU B C 1
ATOM 4098 O O . GLU B 1 92 ? 68.638 43.021 170.333 1.00 70.10 92 GLU B O 1
ATOM 4104 N N . GLU B 1 93 ? 67.883 43.073 168.207 1.00 68.87 93 GLU B N 1
ATOM 4105 C CA . GLU B 1 93 ? 69.065 43.757 167.675 1.00 67.81 93 GLU B CA 1
ATOM 4106 C C . GLU B 1 93 ? 69.432 45.008 168.465 1.00 66.89 93 GLU B C 1
ATOM 4107 O O . GLU B 1 93 ? 70.612 45.310 168.624 1.00 66.78 93 GLU B O 1
ATOM 4113 N N . LEU B 1 94 ? 68.421 45.721 168.962 1.00 65.84 94 LEU B N 1
ATOM 4114 C CA . LEU B 1 94 ? 68.645 46.909 169.779 1.00 64.89 94 LEU B CA 1
ATOM 4115 C C . LEU B 1 94 ? 69.384 46.577 171.077 1.00 64.46 94 LEU B C 1
ATOM 4116 O O . LEU B 1 94 ? 70.408 47.191 171.379 1.00 64.32 94 LEU B O 1
ATOM 4121 N N . SER B 1 95 ? 68.883 45.599 171.828 1.00 63.92 95 SER B N 1
ATOM 4122 C CA . SER B 1 95 ? 69.564 45.169 173.057 1.00 63.47 95 SER B CA 1
ATOM 4123 C C . SER B 1 95 ? 70.899 44.437 172.822 1.00 63.08 95 SER B C 1
ATOM 4124 O O . SER B 1 95 ? 71.771 44.458 173.699 1.00 63.17 95 SER B O 1
ATOM 4127 N N . ILE B 1 96 ? 71.066 43.806 171.655 1.00 62.31 96 ILE B N 1
ATOM 4128 C CA . ILE B 1 96 ? 72.379 43.280 171.270 1.00 61.73 96 ILE B CA 1
ATOM 4129 C C . ILE B 1 96 ? 73.348 44.453 171.172 1.00 61.63 96 ILE B C 1
ATOM 4130 O O . ILE B 1 96 ? 74.426 44.431 171.770 1.00 61.79 96 ILE B O 1
ATOM 4135 N N . ILE B 1 97 ? 72.938 45.482 170.430 1.00 61.34 97 ILE B N 1
ATOM 4136 C CA . ILE B 1 97 ? 73.745 46.681 170.216 1.00 61.04 97 ILE B CA 1
ATOM 4137 C C . ILE B 1 97 ? 73.983 47.430 171.525 1.00 61.20 97 ILE B C 1
ATOM 4138 O O . ILE B 1 97 ? 75.125 47.767 171.840 1.00 61.41 97 ILE B O 1
ATOM 4143 N N . LYS B 1 98 ? 72.911 47.685 172.279 1.00 61.19 98 LYS B N 1
ATOM 4144 C CA . LYS B 1 98 ? 73.015 48.353 173.580 1.00 61.08 98 LYS B CA 1
ATOM 4145 C C . LYS B 1 98 ? 74.048 47.655 174.457 1.00 60.94 98 LYS B C 1
ATOM 4146 O O . LYS B 1 98 ? 74.978 48.293 174.949 1.00 60.74 98 LYS B O 1
ATOM 4152 N N . GLU B 1 99 ? 73.903 46.342 174.619 1.00 60.83 99 GLU B N 1
ATOM 4153 C CA . GLU B 1 99 ? 74.749 45.609 175.552 1.00 60.96 99 GLU B CA 1
ATOM 4154 C C . GLU B 1 99 ? 76.219 45.549 175.117 1.00 60.52 99 GLU B C 1
ATOM 4155 O O . GLU B 1 99 ? 77.105 45.687 175.962 1.00 60.77 99 GLU B O 1
ATOM 4161 N N . LEU B 1 100 ? 76.477 45.373 173.818 1.00 59.82 100 LEU B N 1
ATOM 4162 C CA . LEU B 1 100 ? 77.855 45.302 173.322 1.00 59.22 100 LEU B CA 1
ATOM 4163 C C . LEU B 1 100 ? 78.627 46.538 173.756 1.00 59.19 100 LEU B C 1
ATOM 4164 O O . LEU B 1 100 ? 79.753 46.439 174.252 1.00 59.35 100 LEU B O 1
ATOM 4169 N N . HIS B 1 101 ? 77.998 47.698 173.589 1.00 58.96 101 HIS B N 1
ATOM 4170 C CA . HIS B 1 101 ? 78.663 48.973 173.807 1.00 58.77 101 HIS B CA 1
ATOM 4171 C C . HIS B 1 101 ? 78.785 49.353 175.286 1.00 59.07 101 HIS B C 1
ATOM 4172 O O . HIS B 1 101 ? 79.850 49.817 175.716 1.00 59.04 101 HIS B O 1
ATOM 4179 N N . ILE B 1 102 ? 77.716 49.135 176.061 1.00 59.36 102 ILE B N 1
ATOM 4180 C CA . ILE B 1 102 ? 77.775 49.289 177.525 1.00 59.53 102 ILE B CA 1
ATOM 4181 C C . ILE B 1 102 ? 78.958 48.474 178.039 1.00 59.69 102 ILE B C 1
ATOM 4182 O O . ILE B 1 102 ? 79.834 49.005 178.727 1.00 59.83 102 ILE B O 1
ATOM 4187 N N . ARG B 1 103 ? 78.978 47.190 177.675 1.00 59.67 103 ARG B N 1
ATOM 4188 C CA . ARG B 1 103 ? 80.015 46.260 178.113 1.00 59.81 103 ARG B CA 1
ATOM 4189 C C . ARG B 1 103 ? 81.421 46.682 177.670 1.00 59.65 103 ARG B C 1
ATOM 4190 O O . ARG B 1 103 ? 82.360 46.612 178.461 1.00 59.63 103 ARG B O 1
ATOM 4198 N N . THR B 1 104 ? 81.559 47.123 176.421 1.00 59.43 104 THR B N 1
ATOM 4199 C CA . THR B 1 104 ? 82.851 47.588 175.909 1.00 59.43 104 THR B CA 1
ATOM 4200 C C . THR B 1 104 ? 83.364 48.807 176.693 1.00 59.81 104 THR B C 1
ATOM 4201 O O . THR B 1 104 ? 84.568 48.950 176.929 1.00 59.77 104 THR B O 1
ATOM 4205 N N . VAL B 1 105 ? 82.444 49.678 177.096 1.00 60.19 105 VAL B N 1
ATOM 4206 C CA . VAL B 1 105 ? 82.791 50.821 177.933 1.00 60.62 105 VAL B CA 1
ATOM 4207 C C . VAL B 1 105 ? 83.336 50.356 179.300 1.00 61.10 105 VAL B C 1
ATOM 4208 O O . VAL B 1 105 ? 84.366 50.855 179.773 1.00 60.98 105 VAL B O 1
ATOM 4212 N N . LYS B 1 106 ? 82.646 49.389 179.906 1.00 61.67 106 LYS B N 1
ATOM 4213 C CA . LYS B 1 106 ? 83.044 48.799 181.187 1.00 62.29 106 LYS B CA 1
ATOM 4214 C C . LYS B 1 106 ? 84.454 48.204 181.098 1.00 62.66 106 LYS B C 1
ATOM 4215 O O . LYS B 1 106 ? 85.332 48.556 181.881 1.00 62.75 106 LYS B O 1
ATOM 4221 N N . GLU B 1 107 ? 84.656 47.331 180.114 1.00 63.13 107 GLU B N 1
ATOM 4222 C CA . GLU B 1 107 ? 85.909 46.604 179.897 1.00 63.69 107 GLU B CA 1
ATOM 4223 C C . GLU B 1 107 ? 87.110 47.517 179.636 1.00 63.68 107 GLU B C 1
ATOM 4224 O O . GLU B 1 107 ? 88.230 47.205 180.033 1.00 63.73 107 GLU B O 1
ATOM 4230 N N . LEU B 1 108 ? 86.880 48.636 178.961 1.00 63.86 108 LEU B N 1
ATOM 4231 C CA . LEU B 1 108 ? 87.973 49.529 178.599 1.00 64.03 108 LEU B CA 1
ATOM 4232 C C . LEU B 1 108 ? 88.148 50.624 179.631 1.00 64.43 108 LEU B C 1
ATOM 4233 O O . LEU B 1 108 ? 89.158 51.341 179.627 1.00 64.48 108 LEU B O 1
ATOM 4238 N N . ASN B 1 109 ? 87.157 50.741 180.512 1.00 64.97 109 ASN B N 1
ATOM 4239 C CA . ASN B 1 109 ? 87.184 51.704 181.612 1.00 65.52 109 ASN B CA 1
ATOM 4240 C C . ASN B 1 109 ? 87.016 53.149 181.124 1.00 65.92 109 ASN B C 1
ATOM 4241 O O . ASN B 1 109 ? 87.782 54.041 181.504 1.00 66.13 109 ASN B O 1
ATOM 4246 N N . ILE B 1 110 ? 86.003 53.358 180.283 1.00 66.30 110 ILE B N 1
ATOM 4247 C CA . ILE B 1 110 ? 85.668 54.672 179.722 1.00 66.75 110 ILE B CA 1
ATOM 4248 C C . ILE B 1 110 ? 84.501 55.310 180.482 1.00 66.95 110 ILE B C 1
ATOM 4249 O O . ILE B 1 110 ? 83.733 54.611 181.144 1.00 66.89 110 ILE B O 1
ATOM 4254 N N . ASP B 1 111 ? 84.387 56.634 180.397 1.00 67.50 111 ASP B N 1
ATOM 4255 C CA . ASP B 1 111 ? 83.211 57.350 180.890 1.00 68.18 111 ASP B CA 1
ATOM 4256 C C . ASP B 1 111 ? 81.992 57.004 180.017 1.00 68.41 111 ASP B C 1
ATOM 4257 O O . ASP B 1 111 ? 81.943 57.376 178.838 1.00 68.48 111 ASP B O 1
ATOM 4262 N N . PRO B 1 112 ? 80.997 56.299 180.597 1.00 68.65 112 PRO B N 1
ATOM 4263 C CA . PRO B 1 112 ? 79.876 55.788 179.801 1.00 68.90 112 PRO B CA 1
ATOM 4264 C C . PRO B 1 112 ? 78.893 56.869 179.343 1.00 69.22 112 PRO B C 1
ATOM 4265 O O . PRO B 1 112 ? 78.083 56.622 178.448 1.00 69.14 112 PRO B O 1
ATOM 4269 N N . SER B 1 113 ? 78.984 58.055 179.944 1.00 69.71 113 SER B N 1
ATOM 4270 C CA . SER B 1 113 ? 78.062 59.160 179.669 1.00 70.08 113 SER B CA 1
ATOM 4271 C C . SER B 1 113 ? 77.829 59.398 178.175 1.00 70.21 113 SER B C 1
ATOM 4272 O O . SER B 1 113 ? 76.686 59.344 177.714 1.00 70.52 113 SER B O 1
ATOM 4275 N N . VAL B 1 114 ? 78.905 59.640 177.426 1.00 70.16 114 VAL B N 1
ATOM 4276 C CA . VAL B 1 114 ? 78.805 59.941 175.989 1.00 70.09 114 VAL B CA 1
ATOM 4277 C C . VAL B 1 114 ? 78.095 58.851 175.188 1.00 69.85 114 VAL B C 1
ATOM 4278 O O . VAL B 1 114 ? 77.208 59.142 174.381 1.00 69.93 114 VAL B O 1
ATOM 4282 N N . ILE B 1 115 ? 78.482 57.601 175.432 1.00 69.44 115 ILE B N 1
ATOM 4283 C CA . ILE B 1 115 ? 77.929 56.453 174.715 1.00 69.05 115 ILE B CA 1
ATOM 4284 C C . ILE B 1 115 ? 76.460 56.223 175.065 1.00 68.63 115 ILE B C 1
ATOM 4285 O O . ILE B 1 115 ? 75.667 55.853 174.196 1.00 68.60 115 ILE B O 1
ATOM 4290 N N . LEU B 1 116 ? 76.104 56.468 176.325 1.00 68.08 116 LEU B N 1
ATOM 4291 C CA . LEU B 1 116 ? 74.730 56.284 176.799 1.00 67.55 116 LEU B CA 1
ATOM 4292 C C . LEU B 1 116 ? 73.762 57.228 176.104 1.00 67.01 116 LEU B C 1
ATOM 4293 O O . LEU B 1 116 ? 72.620 56.856 175.831 1.00 67.15 116 LEU B O 1
ATOM 4298 N N . THR B 1 117 ? 74.228 58.443 175.820 1.00 66.26 117 THR B N 1
ATOM 4299 C CA . THR B 1 117 ? 73.435 59.443 175.107 1.00 65.59 117 THR B CA 1
ATOM 4300 C C . THR B 1 117 ? 73.126 58.951 173.691 1.00 65.06 117 THR B C 1
ATOM 4301 O O . THR B 1 117 ? 71.967 58.968 173.252 1.00 64.91 117 THR B O 1
ATOM 4305 N N . TYR B 1 118 ? 74.169 58.490 173.000 1.00 64.29 118 TYR B N 1
ATOM 4306 C CA . TYR B 1 118 ? 74.047 57.968 171.641 1.00 63.41 118 TYR B CA 1
ATOM 4307 C C . TYR B 1 118 ? 73.142 56.751 171.563 1.00 63.20 118 TYR B C 1
ATOM 4308 O O . TYR B 1 118 ? 72.450 56.559 170.564 1.00 62.95 118 TYR B O 1
ATOM 4317 N N . LEU B 1 119 ? 73.142 55.941 172.620 1.00 63.15 119 LEU B N 1
ATOM 4318 C CA . LEU B 1 119 ? 72.311 54.741 172.666 1.00 63.32 119 LEU B CA 1
ATOM 4319 C C . LEU B 1 119 ? 70.845 55.072 172.915 1.00 63.94 119 LEU B C 1
ATOM 4320 O O . LEU B 1 119 ? 69.959 54.431 172.341 1.00 63.94 119 LEU B O 1
ATOM 4325 N N . GLU B 1 120 ? 70.592 56.073 173.759 1.00 64.64 120 GLU B N 1
ATOM 4326 C CA . GLU B 1 120 ? 69.226 56.545 174.000 1.00 65.42 120 GLU B CA 1
ATOM 4327 C C . GLU B 1 120 ? 68.633 57.150 172.733 1.00 65.39 120 GLU B C 1
ATOM 4328 O O . GLU B 1 120 ? 67.481 56.873 172.392 1.00 65.32 120 GLU B O 1
ATOM 4334 N N . GLU B 1 121 ? 69.435 57.957 172.038 1.00 65.61 121 GLU B N 1
ATOM 4335 C CA . GLU B 1 121 ? 69.087 58.468 170.712 1.00 65.78 121 GLU B CA 1
ATOM 4336 C C . GLU B 1 121 ? 68.684 57.353 169.745 1.00 65.65 121 GLU B C 1
ATOM 4337 O O . GLU B 1 121 ? 67.659 57.460 169.066 1.00 65.71 121 GLU B O 1
ATOM 4343 N N . LEU B 1 122 ? 69.490 56.289 169.695 1.00 65.46 122 LEU B N 1
ATOM 4344 C CA . LEU B 1 122 ? 69.231 55.135 168.829 1.00 65.21 122 LEU B CA 1
ATOM 4345 C C . LEU B 1 122 ? 67.852 54.518 169.083 1.00 65.19 122 LEU B C 1
ATOM 4346 O O . LEU B 1 122 ? 67.094 54.263 168.145 1.00 64.89 122 LEU B O 1
ATOM 4351 N N . GLU B 1 123 ? 67.547 54.287 170.357 1.00 65.42 123 GLU B N 1
ATOM 4352 C CA . GLU B 1 123 ? 66.253 53.768 170.785 1.00 65.84 123 GLU B CA 1
ATOM 4353 C C . GLU B 1 123 ? 65.105 54.713 170.410 1.00 66.13 123 GLU B C 1
ATOM 4354 O O . GLU B 1 123 ? 64.026 54.268 170.004 1.00 66.20 123 GLU B O 1
ATOM 4360 N N . GLN B 1 124 ? 65.346 56.015 170.553 1.00 66.35 124 GLN B N 1
ATOM 4361 C CA . GLN B 1 124 ? 64.374 57.027 170.168 1.00 66.63 124 GLN B CA 1
ATOM 4362 C C . GLN B 1 124 ? 64.031 56.913 168.687 1.00 66.47 124 GLN B C 1
ATOM 4363 O O . GLN B 1 124 ? 62.851 56.857 168.318 1.00 66.63 124 GLN B O 1
ATOM 4369 N N . LEU B 1 125 ? 65.068 56.859 167.850 1.00 66.17 125 LEU B N 1
ATOM 4370 C CA . LEU B 1 125 ? 64.911 56.764 166.398 1.00 65.79 125 LEU B CA 1
ATOM 4371 C C . LEU B 1 125 ? 64.101 55.540 165.989 1.00 65.58 125 LEU B C 1
ATOM 4372 O O . LEU B 1 125 ? 63.273 55.613 165.081 1.00 65.47 125 LEU B O 1
ATOM 4377 N N . LEU B 1 126 ? 64.347 54.419 166.660 1.00 65.38 126 LEU B N 1
ATOM 4378 C CA . LEU B 1 126 ? 63.624 53.188 166.366 1.00 65.16 126 LEU B CA 1
ATOM 4379 C C . LEU B 1 126 ? 62.159 53.299 166.794 1.00 65.15 126 LEU B C 1
ATOM 4380 O O . LEU B 1 126 ? 61.272 52.765 166.120 1.00 65.08 126 LEU B O 1
ATOM 4385 N N . LYS B 1 127 ? 61.913 54.008 167.901 1.00 65.03 127 LYS B N 1
ATOM 4386 C CA . LYS B 1 127 ? 60.547 54.323 168.330 1.00 64.91 127 LYS B CA 1
ATOM 4387 C C . LYS B 1 127 ? 59.857 55.157 167.262 1.00 64.71 127 LYS B C 1
ATOM 4388 O O . LYS B 1 127 ? 58.669 54.967 166.982 1.00 64.63 127 LYS B O 1
ATOM 4394 N N . GLY B 1 128 ? 60.620 56.070 166.666 1.00 64.57 128 GLY B N 1
ATOM 4395 C CA . GLY B 1 128 ? 60.159 56.853 165.523 1.00 64.57 128 GLY B CA 1
ATOM 4396 C C . GLY B 1 128 ? 59.759 55.986 164.339 1.00 64.46 128 GLY B C 1
ATOM 4397 O O . GLY B 1 128 ? 58.647 56.109 163.826 1.00 64.54 128 GLY B O 1
ATOM 4398 N N . ILE B 1 129 ? 60.659 55.098 163.916 1.00 64.29 129 ILE B N 1
ATOM 4399 C CA . ILE B 1 129 ? 60.393 54.201 162.791 1.00 64.02 129 ILE B CA 1
ATOM 4400 C C . ILE B 1 129 ? 59.158 53.336 163.069 1.00 63.99 129 ILE B C 1
ATOM 4401 O O . ILE B 1 129 ? 58.254 53.253 162.233 1.00 64.07 129 ILE B O 1
ATOM 4406 N N . ALA B 1 130 ? 59.118 52.725 164.253 1.00 63.84 130 ALA B N 1
ATOM 4407 C CA . ALA B 1 130 ? 58.006 51.870 164.667 1.00 63.74 130 ALA B CA 1
ATOM 4408 C C . ALA B 1 130 ? 56.659 52.595 164.650 1.00 63.79 130 ALA B C 1
ATOM 4409 O O . ALA B 1 130 ? 55.659 52.027 164.214 1.00 63.91 130 ALA B O 1
ATOM 4411 N N . MET B 1 131 ? 56.643 53.840 165.125 1.00 63.75 131 MET B N 1
ATOM 4412 C CA . MET B 1 131 ? 55.441 54.684 165.101 1.00 63.85 131 MET B CA 1
ATOM 4413 C C . MET B 1 131 ? 54.884 54.937 163.698 1.00 63.50 131 MET B C 1
ATOM 4414 O O . MET B 1 131 ? 53.666 54.910 163.489 1.00 63.33 131 MET B O 1
ATOM 4419 N N . MET B 1 132 ? 55.790 55.171 162.750 1.00 63.11 132 MET B N 1
ATOM 4420 C CA . MET B 1 132 ? 55.433 55.656 161.419 1.00 62.72 132 MET B CA 1
ATOM 4421 C C . MET B 1 132 ? 55.272 54.548 160.377 1.00 62.53 132 MET B C 1
ATOM 4422 O O . MET B 1 132 ? 54.745 54.796 159.289 1.00 62.37 132 MET B O 1
ATOM 4427 N N . LYS B 1 133 ? 55.730 53.337 160.707 1.00 62.36 133 LYS B N 1
ATOM 4428 C CA . LYS B 1 133 ? 55.720 52.190 159.773 1.00 62.25 133 LYS B CA 1
ATOM 4429 C C . LYS B 1 133 ? 56.446 52.504 158.454 1.00 61.93 133 LYS B C 1
ATOM 4430 O O . LYS B 1 133 ? 56.074 51.988 157.400 1.00 61.79 133 LYS B O 1
ATOM 4436 N N . GLU B 1 134 ? 57.476 53.351 158.529 1.00 61.78 134 GLU B N 1
ATOM 4437 C CA . GLU B 1 134 ? 58.168 53.889 157.349 1.00 61.67 134 GLU B CA 1
ATOM 4438 C C . GLU B 1 134 ? 59.666 54.043 157.588 1.00 61.51 134 GLU B C 1
ATOM 4439 O O . GLU B 1 134 ? 60.096 54.591 158.614 1.00 61.29 134 GLU B O 1
ATOM 4445 N N . LEU B 1 135 ? 60.447 53.565 156.621 1.00 61.40 135 LEU B N 1
ATOM 4446 C CA . LEU B 1 135 ? 61.903 53.639 156.673 1.00 61.18 135 LEU B CA 1
ATOM 4447 C C . LEU B 1 135 ? 62.474 54.064 155.316 1.00 61.05 135 LEU B C 1
ATOM 4448 O O . LEU B 1 135 ? 62.678 53.233 154.427 1.00 60.96 135 LEU B O 1
ATOM 4453 N N . THR B 1 136 ? 62.710 55.366 155.160 1.00 60.89 136 THR B N 1
ATOM 4454 C CA . THR B 1 136 ? 63.282 55.903 153.928 1.00 60.89 136 THR B CA 1
ATOM 4455 C C . THR B 1 136 ? 64.787 55.648 153.884 1.00 60.94 136 THR B C 1
ATOM 4456 O O . THR B 1 136 ? 65.408 55.371 154.914 1.00 60.92 136 THR B O 1
ATOM 4460 N N . LEU B 1 137 ? 65.363 55.748 152.687 1.00 61.01 137 LEU B N 1
ATOM 4461 C CA . LEU B 1 137 ? 66.805 55.615 152.495 1.00 61.08 137 LEU B CA 1
ATOM 4462 C C . LEU B 1 137 ? 67.577 56.673 153.281 1.00 61.33 137 LEU B C 1
ATOM 4463 O O . LEU B 1 137 ? 68.671 56.405 153.780 1.00 61.57 137 LEU B O 1
ATOM 4468 N N . ARG B 1 138 ? 67.001 57.867 153.393 1.00 61.61 138 ARG B N 1
ATOM 4469 C CA . ARG B 1 138 ? 67.582 58.942 154.197 1.00 61.87 138 ARG B CA 1
ATOM 4470 C C . ARG B 1 138 ? 67.692 58.535 155.676 1.00 61.73 138 ARG B C 1
ATOM 4471 O O . ARG B 1 138 ? 68.703 58.812 156.327 1.00 61.74 138 ARG B O 1
ATOM 4479 N N . THR B 1 139 ? 66.651 57.881 156.194 1.00 61.58 139 THR B N 1
ATOM 4480 C CA . THR B 1 139 ? 66.626 57.450 157.590 1.00 61.63 139 THR B CA 1
ATOM 4481 C C . THR B 1 139 ? 67.607 56.301 157.794 1.00 61.97 139 THR B C 1
ATOM 4482 O O . THR B 1 139 ? 68.366 56.277 158.774 1.00 61.92 139 THR B O 1
ATOM 4486 N N . ARG B 1 140 ? 67.584 55.365 156.846 1.00 62.22 140 ARG B N 1
ATOM 4487 C CA . ARG B 1 140 ? 68.469 54.212 156.846 1.00 62.38 140 ARG B CA 1
ATOM 4488 C C . ARG B 1 140 ? 69.920 54.657 157.035 1.00 61.92 140 ARG B C 1
ATOM 4489 O O . ARG B 1 140 ? 70.639 54.092 157.860 1.00 62.00 140 ARG B O 1
ATOM 4497 N N . ASP B 1 141 ? 70.329 55.689 156.299 1.00 61.36 141 ASP B N 1
ATOM 4498 C CA . ASP B 1 141 ? 71.683 56.232 156.411 1.00 61.03 141 ASP B CA 1
ATOM 4499 C C . ASP B 1 141 ? 71.986 56.817 157.781 1.00 60.60 141 ASP B C 1
ATOM 4500 O O . ASP B 1 141 ? 73.105 56.695 158.278 1.00 60.53 141 ASP B O 1
ATOM 4505 N N . TYR B 1 142 ? 70.990 57.462 158.380 1.00 60.18 142 TYR B N 1
ATOM 4506 C CA . TYR B 1 142 ? 71.134 58.031 159.716 1.00 59.63 142 TYR B CA 1
ATOM 4507 C C . TYR B 1 142 ? 71.289 56.905 160.743 1.00 59.08 142 TYR B C 1
ATOM 4508 O O . TYR B 1 142 ? 72.206 56.927 161.560 1.00 58.52 142 TYR B O 1
ATOM 4517 N N . LEU B 1 143 ? 70.398 55.918 160.658 1.00 58.83 143 LEU B N 1
ATOM 4518 C CA . LEU B 1 143 ? 70.406 54.737 161.515 1.00 58.59 143 LEU B CA 1
ATOM 4519 C C . LEU B 1 143 ? 71.795 54.109 161.590 1.00 58.74 143 LEU B C 1
ATOM 4520 O O . LEU B 1 143 ? 72.360 53.976 162.681 1.00 58.69 143 LEU B O 1
ATOM 4525 N N . VAL B 1 144 ? 72.353 53.744 160.437 1.00 58.87 144 VAL B N 1
ATOM 4526 C CA . VAL B 1 144 ? 73.656 53.075 160.413 1.00 59.17 144 VAL B CA 1
ATOM 4527 C C . VAL B 1 144 ? 74.795 53.950 160.939 1.00 59.32 144 VAL B C 1
ATOM 4528 O O . VAL B 1 144 ? 75.755 53.424 161.502 1.00 59.79 144 VAL B O 1
ATOM 4532 N N . SER B 1 145 ? 74.676 55.270 160.775 1.00 59.40 145 SER B N 1
ATOM 4533 C CA . SER B 1 145 ? 75.720 56.221 161.192 1.00 59.32 145 SER B CA 1
ATOM 4534 C C . SER B 1 145 ? 76.051 56.130 162.677 1.00 59.47 145 SER B C 1
ATOM 4535 O O . SER B 1 145 ? 77.162 56.453 163.080 1.00 59.58 145 SER B O 1
ATOM 4538 N N . PHE B 1 146 ? 75.081 55.700 163.482 1.00 59.55 146 PHE B N 1
ATOM 4539 C CA . PHE B 1 146 ? 75.300 55.434 164.902 1.00 59.61 146 PHE B CA 1
ATOM 4540 C C . PHE B 1 146 ? 76.420 54.425 165.108 1.00 59.65 146 PHE B C 1
ATOM 4541 O O . PHE B 1 146 ? 77.217 54.554 166.036 1.00 59.78 146 PHE B O 1
ATOM 4549 N N . GLY B 1 147 ? 76.463 53.425 164.233 1.00 59.62 147 GLY B N 1
ATOM 4550 C CA . GLY B 1 147 ? 77.476 52.381 164.264 1.00 59.64 147 GLY B CA 1
ATOM 4551 C C . GLY B 1 147 ? 78.888 52.891 164.425 1.00 59.57 147 GLY B C 1
ATOM 4552 O O . GLY B 1 147 ? 79.494 52.706 165.476 1.00 59.58 147 GLY B O 1
ATOM 4553 N N . GLU B 1 148 ? 79.413 53.537 163.389 1.00 59.71 148 GLU B N 1
ATOM 4554 C CA . GLU B 1 148 ? 80.786 54.055 163.429 1.00 60.01 148 GLU B CA 1
ATOM 4555 C C . GLU B 1 148 ? 80.945 55.275 164.342 1.00 59.90 148 GLU B C 1
ATOM 4556 O O . GLU B 1 148 ? 82.050 55.557 164.819 1.00 60.19 148 GLU B O 1
ATOM 4562 N N . CYS B 1 149 ? 79.845 55.976 164.608 1.00 59.65 149 CYS B N 1
ATOM 4563 C CA . CYS B 1 149 ? 79.871 57.072 165.571 1.00 59.53 149 CYS B CA 1
ATOM 4564 C C . CYS B 1 149 ? 80.170 56.579 166.974 1.00 59.41 149 CYS B C 1
ATOM 4565 O O . CYS B 1 149 ? 80.923 57.222 167.710 1.00 59.52 149 CYS B O 1
ATOM 4568 N N . LEU B 1 150 ? 79.574 55.441 167.332 1.00 59.09 150 LEU B N 1
ATOM 4569 C CA . LEU B 1 150 ? 79.844 54.781 168.603 1.00 58.66 150 LEU B CA 1
ATOM 4570 C C . LEU B 1 150 ? 81.260 54.225 168.616 1.00 58.75 150 LEU B C 1
ATOM 4571 O O . LEU B 1 150 ? 81.987 54.391 169.594 1.00 58.80 150 LEU B O 1
ATOM 4576 N N . SER B 1 151 ? 81.639 53.571 167.518 1.00 58.81 151 SER B N 1
ATOM 4577 C CA . SER B 1 151 ? 82.955 52.954 167.358 1.00 58.82 151 SER B CA 1
ATOM 4578 C C . SER B 1 151 ? 84.086 53.899 167.672 1.00 58.66 151 SER B C 1
ATOM 4579 O O . SER B 1 151 ? 84.827 53.699 168.635 1.00 58.81 151 SER B O 1
ATOM 4582 N N . THR B 1 152 ? 84.207 54.927 166.838 1.00 58.39 152 THR B N 1
ATOM 4583 C CA . THR B 1 152 ? 85.275 55.907 166.946 1.00 57.95 152 THR B CA 1
ATOM 4584 C C . THR B 1 152 ? 85.302 56.589 168.310 1.00 57.89 152 THR B C 1
ATOM 4585 O O . THR B 1 152 ? 86.379 56.869 168.830 1.00 58.20 152 THR B O 1
ATOM 4589 N N . ARG B 1 153 ? 84.127 56.829 168.894 1.00 57.56 153 ARG B N 1
ATOM 4590 C CA . ARG B 1 153 ? 84.038 57.498 170.198 1.00 57.32 153 ARG B CA 1
ATOM 4591 C C . ARG B 1 153 ? 84.579 56.662 171.360 1.00 57.14 153 ARG B C 1
ATOM 4592 O O . ARG B 1 153 ? 85.309 57.174 172.217 1.00 57.18 153 ARG B O 1
ATOM 4600 N N . ILE B 1 154 ? 84.224 55.379 171.373 1.00 56.87 154 ILE B N 1
ATOM 4601 C CA . ILE B 1 154 ? 84.760 54.432 172.343 1.00 56.52 154 ILE B CA 1
ATOM 4602 C C . ILE B 1 154 ? 86.278 54.343 172.199 1.00 56.91 154 ILE B C 1
ATOM 4603 O O . ILE B 1 154 ? 87.013 54.498 173.181 1.00 57.14 154 ILE B O 1
ATOM 4608 N N . PHE B 1 155 ? 86.743 54.122 170.972 1.00 57.05 155 PHE B N 1
ATOM 4609 C CA . PHE B 1 155 ? 88.163 53.907 170.735 1.00 57.24 155 PHE B CA 1
ATOM 4610 C C . PHE B 1 155 ? 89.011 55.135 171.070 1.00 57.21 155 PHE B C 1
ATOM 4611 O O . PHE B 1 155 ? 90.050 55.006 171.723 1.00 57.30 155 PHE B O 1
ATOM 4619 N N . ALA B 1 156 ? 88.562 56.314 170.639 1.00 57.07 156 ALA B N 1
ATOM 4620 C CA . ALA B 1 156 ? 89.297 57.553 170.897 1.00 57.07 156 ALA B CA 1
ATOM 4621 C C . ALA B 1 156 ? 89.448 57.789 172.397 1.00 57.05 156 ALA B C 1
ATOM 4622 O O . ALA B 1 156 ? 90.551 58.077 172.878 1.00 57.16 156 ALA B O 1
ATOM 4624 N N . ALA B 1 157 ? 88.341 57.645 173.127 1.00 56.79 157 ALA B N 1
ATOM 4625 C CA . ALA B 1 157 ? 88.347 57.764 174.578 1.00 56.47 157 ALA B CA 1
ATOM 4626 C C . ALA B 1 157 ? 89.332 56.777 175.192 1.00 56.52 157 ALA B C 1
ATOM 4627 O O . ALA B 1 157 ? 90.095 57.140 176.089 1.00 56.49 157 ALA B O 1
ATOM 4629 N N . TYR B 1 158 ? 89.332 55.539 174.695 1.00 56.69 158 TYR B N 1
ATOM 4630 C CA . TYR B 1 158 ? 90.228 54.508 175.225 1.00 56.82 158 TYR B CA 1
ATOM 4631 C C . TYR B 1 158 ? 91.707 54.857 175.057 1.00 57.11 158 TYR B C 1
ATOM 4632 O O . TYR B 1 158 ? 92.488 54.686 175.993 1.00 57.27 158 TYR B O 1
ATOM 4641 N N . LEU B 1 159 ? 92.087 55.341 173.876 1.00 57.35 159 LEU B N 1
ATOM 4642 C CA . LEU B 1 159 ? 93.465 55.766 173.640 1.00 57.79 159 LEU B CA 1
ATOM 4643 C C . LEU B 1 159 ? 93.932 56.844 174.644 1.00 58.53 159 LEU B C 1
ATOM 4644 O O . LEU B 1 159 ? 95.042 56.759 175.181 1.00 58.34 159 LEU B O 1
ATOM 4649 N N . ASN B 1 160 ? 93.074 57.834 174.902 1.00 59.37 160 ASN B N 1
ATOM 4650 C CA . ASN B 1 160 ? 93.342 58.881 175.899 1.00 60.28 160 ASN B CA 1
ATOM 4651 C C . ASN B 1 160 ? 93.482 58.327 177.322 1.00 60.76 160 ASN B C 1
ATOM 4652 O O . ASN B 1 160 ? 94.195 58.894 178.156 1.00 60.84 160 ASN B O 1
ATOM 4657 N N . THR B 1 161 ? 92.789 57.220 177.581 1.00 61.22 161 THR B N 1
ATOM 4658 C CA . THR B 1 161 ? 92.886 56.494 178.839 1.00 61.60 161 THR B CA 1
ATOM 4659 C C . THR B 1 161 ? 94.295 55.927 179.029 1.00 61.86 161 THR B C 1
ATOM 4660 O O . THR B 1 161 ? 94.852 55.989 180.126 1.00 61.97 161 THR B O 1
ATOM 4664 N N . ILE B 1 162 ? 94.875 55.401 177.953 1.00 62.07 162 ILE B N 1
ATOM 4665 C CA . ILE B 1 162 ? 96.163 54.715 178.045 1.00 62.25 162 ILE B CA 1
ATOM 4666 C C . ILE B 1 162 ? 97.363 55.600 177.673 1.00 62.65 162 ILE B C 1
ATOM 4667 O O . ILE B 1 162 ? 98.467 55.096 177.437 1.00 62.81 162 ILE B O 1
ATOM 4672 N N . GLY B 1 163 ? 97.144 56.915 177.636 1.00 62.95 163 GLY B N 1
ATOM 4673 C CA . GLY B 1 163 ? 98.226 57.876 177.385 1.00 63.38 163 GLY B CA 1
ATOM 4674 C C . GLY B 1 163 ? 98.435 58.327 175.945 1.00 63.64 163 GLY B C 1
ATOM 4675 O O . GLY B 1 163 ? 99.328 59.125 175.671 1.00 63.73 163 GLY B O 1
ATOM 4676 N N . VAL B 1 164 ? 97.619 57.818 175.025 1.00 64.03 164 VAL B N 1
ATOM 4677 C CA . VAL B 1 164 ? 97.683 58.217 173.614 1.00 64.24 164 VAL B CA 1
ATOM 4678 C C . VAL B 1 164 ? 96.711 59.372 173.330 1.00 64.61 164 VAL B C 1
ATOM 4679 O O . VAL B 1 164 ? 95.487 59.182 173.273 1.00 64.61 164 VAL B O 1
ATOM 4683 N N . LYS B 1 165 ? 97.274 60.569 173.170 1.00 64.99 165 LYS B N 1
ATOM 4684 C CA . LYS B 1 165 ? 96.508 61.756 172.815 1.00 65.32 165 LYS B CA 1
ATOM 4685 C C . LYS B 1 165 ? 95.814 61.518 171.475 1.00 65.44 165 LYS B C 1
ATOM 4686 O O . LYS B 1 165 ? 96.480 61.349 170.444 1.00 65.52 165 LYS B O 1
ATOM 4692 N N . ALA B 1 166 ? 94.478 61.480 171.510 1.00 65.48 166 ALA B N 1
ATOM 4693 C CA . ALA B 1 166 ? 93.657 61.149 170.334 1.00 65.33 166 ALA B CA 1
ATOM 4694 C C . ALA B 1 166 ? 92.387 62.005 170.235 1.00 65.30 166 ALA B C 1
ATOM 4695 O O . ALA B 1 166 ? 91.837 62.435 171.251 1.00 65.20 166 ALA B O 1
ATOM 4697 N N . ARG B 1 167 ? 91.933 62.245 169.005 1.00 65.37 167 ARG B N 1
ATOM 4698 C CA . ARG B 1 167 ? 90.735 63.052 168.740 1.00 65.34 167 ARG B CA 1
ATOM 4699 C C . ARG B 1 167 ? 89.807 62.321 167.771 1.00 65.44 167 ARG B C 1
ATOM 4700 O O . ARG B 1 167 ? 90.231 61.916 166.684 1.00 65.49 167 ARG B O 1
ATOM 4708 N N . GLN B 1 168 ? 88.547 62.146 168.165 1.00 65.47 168 GLN B N 1
ATOM 4709 C CA . GLN B 1 168 ? 87.587 61.452 167.308 1.00 65.52 168 GLN B CA 1
ATOM 4710 C C . GLN B 1 168 ? 86.985 62.423 166.307 1.00 65.38 168 GLN B C 1
ATOM 4711 O O . GLN B 1 168 ? 86.801 63.605 166.603 1.00 65.60 168 GLN B O 1
ATOM 4717 N N . TYR B 1 169 ? 86.687 61.914 165.119 1.00 65.17 169 TYR B N 1
ATOM 4718 C CA . TYR B 1 169 ? 86.156 62.735 164.050 1.00 64.87 169 TYR B CA 1
ATOM 4719 C C . TYR B 1 169 ? 84.954 62.086 163.382 1.00 65.02 169 TYR B C 1
ATOM 4720 O O . TYR B 1 169 ? 85.008 60.922 162.978 1.00 65.08 169 TYR B O 1
ATOM 4729 N N . ASP B 1 170 ? 83.873 62.849 163.271 1.00 65.04 170 ASP B N 1
ATOM 4730 C CA . ASP B 1 170 ? 82.749 62.461 162.440 1.00 65.16 170 ASP B CA 1
ATOM 4731 C C . ASP B 1 170 ? 83.000 62.965 161.022 1.00 65.24 170 ASP B C 1
ATOM 4732 O O . ASP B 1 170 ? 82.991 64.170 160.777 1.00 65.53 170 ASP B O 1
ATOM 4737 N N . ALA B 1 171 ? 83.241 62.040 160.097 1.00 65.28 171 ALA B N 1
ATOM 4738 C CA . ALA B 1 171 ? 83.502 62.377 158.693 1.00 65.28 171 ALA B CA 1
ATOM 4739 C C . ALA B 1 171 ? 82.533 63.428 158.138 1.00 65.29 171 ALA B C 1
ATOM 4740 O O . ALA B 1 171 ? 82.954 64.357 157.448 1.00 65.15 171 ALA B O 1
ATOM 4742 N N . PHE B 1 172 ? 81.247 63.285 158.456 1.00 65.39 172 PHE B N 1
ATOM 4743 C CA . PHE B 1 172 ? 80.214 64.209 157.975 1.00 65.59 172 PHE B CA 1
ATOM 4744 C C . PHE B 1 172 ? 80.313 65.610 158.592 1.00 65.72 172 PHE B C 1
ATOM 4745 O O . PHE B 1 172 ? 79.651 66.544 158.128 1.00 65.84 172 PHE B O 1
ATOM 4753 N N . GLU B 1 173 ? 81.129 65.746 159.638 1.00 65.76 173 GLU B N 1
ATOM 4754 C CA . GLU B 1 173 ? 81.322 67.031 160.322 1.00 65.89 173 GLU B CA 1
ATOM 4755 C C . GLU B 1 173 ? 82.652 67.698 159.940 1.00 65.62 173 GLU B C 1
ATOM 4756 O O . GLU B 1 173 ? 82.810 68.904 160.096 1.00 65.87 173 GLU B O 1
ATOM 4762 N N . ILE B 1 174 ? 83.609 66.922 159.448 1.00 65.35 174 ILE B N 1
ATOM 4763 C CA . ILE B 1 174 ? 84.753 67.510 158.755 1.00 65.16 174 ILE B CA 1
ATOM 4764 C C . ILE B 1 174 ? 84.390 67.626 157.264 1.00 65.23 174 ILE B C 1
ATOM 4765 O O . ILE B 1 174 ? 83.200 67.626 156.915 1.00 65.37 174 ILE B O 1
ATOM 4770 N N . GLY B 1 175 ? 85.384 67.714 156.386 1.00 65.12 175 GLY B N 1
ATOM 4771 C CA . GLY B 1 175 ? 85.105 67.983 154.975 1.00 65.11 175 GLY B CA 1
ATOM 4772 C C . GLY B 1 175 ? 84.569 66.885 154.056 1.00 65.04 175 GLY B C 1
ATOM 4773 O O . GLY B 1 175 ? 84.769 66.963 152.847 1.00 65.20 175 GLY B O 1
ATOM 4774 N N . PHE B 1 176 ? 83.893 65.867 154.590 1.00 64.93 176 PHE B N 1
ATOM 4775 C CA . PHE B 1 176 ? 83.328 64.810 153.730 1.00 64.67 176 PHE B CA 1
ATOM 4776 C C . PHE B 1 176 ? 82.001 65.247 153.117 1.00 65.13 176 PHE B C 1
ATOM 4777 O O . PHE B 1 176 ? 80.948 65.170 153.760 1.00 65.21 176 PHE B O 1
ATOM 4785 N N . ILE B 1 177 ? 82.067 65.707 151.869 1.00 65.58 177 ILE B N 1
ATOM 4786 C CA . ILE B 1 177 ? 80.894 66.231 151.165 1.00 66.05 177 ILE B CA 1
ATOM 4787 C C . ILE B 1 177 ? 80.517 65.299 150.014 1.00 66.26 177 ILE B C 1
ATOM 4788 O O . ILE B 1 177 ? 81.344 65.008 149.144 1.00 66.24 177 ILE B O 1
ATOM 4793 N N . THR B 1 178 ? 79.270 64.830 150.020 1.00 66.62 178 THR B N 1
ATOM 4794 C CA . THR B 1 178 ? 78.794 63.881 149.008 1.00 67.07 178 THR B CA 1
ATOM 4795 C C . THR B 1 178 ? 77.549 64.381 148.280 1.00 67.54 178 THR B C 1
ATOM 4796 O O . THR B 1 178 ? 77.076 65.490 148.533 1.00 67.67 178 THR B O 1
ATOM 4800 N N . THR B 1 179 ? 77.023 63.554 147.375 1.00 68.04 179 THR B N 1
ATOM 4801 C CA . THR B 1 179 ? 75.724 63.816 146.751 1.00 68.34 179 THR B CA 1
ATOM 4802 C C . THR B 1 179 ? 74.632 63.445 147.747 1.00 68.84 179 THR B C 1
ATOM 4803 O O . THR B 1 179 ? 74.926 62.989 148.854 1.00 68.82 179 THR B O 1
ATOM 4807 N N . ASP B 1 180 ? 73.376 63.634 147.355 1.00 69.54 180 ASP B N 1
ATOM 4808 C CA . ASP B 1 180 ? 72.263 63.448 148.278 1.00 70.31 180 ASP B CA 1
ATOM 4809 C C . ASP B 1 180 ? 71.411 62.206 148.014 1.00 70.81 180 ASP B C 1
ATOM 4810 O O . ASP B 1 180 ? 70.253 62.147 148.431 1.00 70.99 180 ASP B O 1
ATOM 4815 N N . ASP B 1 181 ? 71.973 61.214 147.328 1.00 71.48 181 ASP B N 1
ATOM 4816 C CA . ASP B 1 181 ? 71.312 59.908 147.242 1.00 72.16 181 ASP B CA 1
ATOM 4817 C C . ASP B 1 181 ? 71.961 58.970 148.249 1.00 72.25 181 ASP B C 1
ATOM 4818 O O . ASP B 1 181 ? 73.187 58.843 148.304 1.00 72.15 181 ASP B O 1
ATOM 4823 N N . PHE B 1 182 ? 71.119 58.319 149.043 1.00 72.40 182 PHE B N 1
ATOM 4824 C CA . PHE B 1 182 ? 71.524 57.912 150.379 1.00 72.58 182 PHE B CA 1
ATOM 4825 C C . PHE B 1 182 ? 72.323 56.623 150.539 1.00 72.70 182 PHE B C 1
ATOM 4826 O O . PHE B 1 182 ? 73.468 56.661 150.999 1.00 72.96 182 PHE B O 1
ATOM 4834 N N . THR B 1 183 ? 71.753 55.490 150.152 1.00 72.45 183 THR B N 1
ATOM 4835 C CA . THR B 1 183 ? 72.485 54.232 150.241 1.00 72.11 183 THR B CA 1
ATOM 4836 C C . THR B 1 183 ? 73.824 54.322 149.486 1.00 71.81 183 THR B C 1
ATOM 4837 O O . THR B 1 183 ? 74.742 53.539 149.732 1.00 71.91 183 THR B O 1
ATOM 4841 N N . ASN B 1 184 ? 73.937 55.316 148.606 1.00 71.37 184 ASN B N 1
ATOM 4842 C CA . ASN B 1 184 ? 75.075 55.447 147.700 1.00 70.93 184 ASN B CA 1
ATOM 4843 C C . ASN B 1 184 ? 75.556 56.901 147.537 1.00 70.58 184 ASN B C 1
ATOM 4844 O O . ASN B 1 184 ? 75.394 57.510 146.480 1.00 70.61 184 ASN B O 1
ATOM 4849 N N . GLY B 1 185 ? 76.151 57.451 148.591 1.00 70.18 185 GLY B N 1
ATOM 4850 C CA . GLY B 1 185 ? 76.668 58.822 148.561 1.00 69.63 185 GLY B CA 1
ATOM 4851 C C . GLY B 1 185 ? 77.966 58.967 147.790 1.00 69.34 185 GLY B C 1
ATOM 4852 O O . GLY B 1 185 ? 78.983 58.362 148.135 1.00 69.47 185 GLY B O 1
ATOM 4853 N N . ASP B 1 186 ? 77.934 59.779 146.743 1.00 68.98 186 ASP B N 1
ATOM 4854 C CA . ASP B 1 186 ? 79.093 59.961 145.882 1.00 68.76 186 ASP B CA 1
ATOM 4855 C C . ASP B 1 186 ? 79.955 61.128 146.365 1.00 68.33 186 ASP B C 1
ATOM 4856 O O . ASP B 1 186 ? 79.495 62.271 146.416 1.00 68.20 186 ASP B O 1
ATOM 4861 N N . ILE B 1 187 ? 81.204 60.834 146.720 1.00 67.86 187 ILE B N 1
ATOM 4862 C CA . ILE B 1 187 ? 82.136 61.863 147.187 1.00 67.54 187 ILE B CA 1
ATOM 4863 C C . ILE B 1 187 ? 82.386 62.940 146.124 1.00 67.48 187 ILE B C 1
ATOM 4864 O O . ILE B 1 187 ? 82.769 62.630 144.991 1.00 67.38 187 ILE B O 1
ATOM 4869 N N . LEU B 1 188 ? 82.166 64.200 146.505 1.00 67.42 188 LEU B N 1
ATOM 4870 C CA . LEU B 1 188 ? 82.361 65.348 145.612 1.00 67.23 188 LEU B CA 1
ATOM 4871 C C . LEU B 1 188 ? 83.740 65.985 145.765 1.00 67.29 188 LEU B C 1
ATOM 4872 O O . LEU B 1 188 ? 84.293 66.017 146.865 1.00 67.11 188 LEU B O 1
ATOM 4877 N N . GLU B 1 189 ? 84.274 66.506 144.659 1.00 67.49 189 GLU B N 1
ATOM 4878 C CA . GLU B 1 189 ? 85.645 67.040 144.606 1.00 67.75 189 GLU B CA 1
ATOM 4879 C C . GLU B 1 189 ? 86.048 67.969 145.758 1.00 67.72 189 GLU B C 1
ATOM 4880 O O . GLU B 1 189 ? 87.191 67.907 146.226 1.00 67.75 189 GLU B O 1
ATOM 4886 N N . ALA B 1 190 ? 85.110 68.805 146.212 1.00 67.61 190 ALA B N 1
ATOM 4887 C CA . ALA B 1 190 ? 85.355 69.780 147.292 1.00 67.47 190 ALA B CA 1
ATOM 4888 C C . ALA B 1 190 ? 85.764 69.162 148.643 1.00 67.38 190 ALA B C 1
ATOM 4889 O O . ALA B 1 190 ? 86.161 69.881 149.569 1.00 67.41 190 ALA B O 1
ATOM 4891 N N . THR B 1 191 ? 85.667 67.835 148.734 1.00 67.18 191 THR B N 1
ATOM 4892 C CA . THR B 1 191 ? 86.057 67.074 149.922 1.00 66.90 191 THR B CA 1
ATOM 4893 C C . THR B 1 191 ? 87.569 67.129 150.185 1.00 66.89 191 THR B C 1
ATOM 4894 O O . THR B 1 191 ? 87.994 67.297 151.332 1.00 66.69 191 THR B O 1
ATOM 4898 N N . TYR B 1 192 ? 88.371 67.005 149.128 1.00 67.04 192 TYR B N 1
ATOM 4899 C CA . TYR B 1 192 ? 89.833 66.938 149.273 1.00 67.43 192 TYR B CA 1
ATOM 4900 C C . TYR B 1 192 ? 90.494 68.166 149.924 1.00 67.59 192 TYR B C 1
ATOM 4901 O O . TYR B 1 192 ? 91.307 67.998 150.839 1.00 67.62 192 TYR B O 1
ATOM 4910 N N . PRO B 1 193 ? 90.165 69.395 149.463 1.00 67.70 193 PRO B N 1
ATOM 4911 C CA . PRO B 1 193 ? 90.737 70.543 150.179 1.00 67.74 193 PRO B CA 1
ATOM 4912 C C . PRO B 1 193 ? 90.086 70.804 151.549 1.00 67.69 193 PRO B C 1
ATOM 4913 O O . PRO B 1 193 ? 90.772 71.269 152.466 1.00 67.75 193 PRO B O 1
ATOM 4917 N N . ALA B 1 194 ? 88.792 70.497 151.685 1.00 67.59 194 ALA B N 1
ATOM 4918 C CA . ALA B 1 194 ? 88.069 70.711 152.947 1.00 67.65 194 ALA B CA 1
ATOM 4919 C C . ALA B 1 194 ? 88.601 69.832 154.082 1.00 67.84 194 ALA B C 1
ATOM 4920 O O . ALA B 1 194 ? 88.869 70.328 155.182 1.00 67.84 194 ALA B O 1
ATOM 4922 N N . VAL B 1 195 ? 88.757 68.537 153.797 1.00 68.14 195 VAL B N 1
ATOM 4923 C CA . VAL B 1 195 ? 89.285 67.561 154.754 1.00 68.38 195 VAL B CA 1
ATOM 4924 C C . VAL B 1 195 ? 90.740 67.862 155.118 1.00 68.74 195 VAL B C 1
ATOM 4925 O O . VAL B 1 195 ? 91.108 67.817 156.297 1.00 68.75 195 VAL B O 1
ATOM 4929 N N . ALA B 1 196 ? 91.555 68.170 154.108 1.00 69.23 196 ALA B N 1
ATOM 4930 C CA . ALA B 1 196 ? 92.976 68.489 154.307 1.00 69.77 196 ALA B CA 1
ATOM 4931 C C . ALA B 1 196 ? 93.185 69.693 155.228 1.00 70.14 196 ALA B C 1
ATOM 4932 O O . ALA B 1 196 ? 94.030 69.648 156.126 1.00 69.93 196 ALA B O 1
ATOM 4934 N N . LYS B 1 197 ? 92.404 70.754 155.007 1.00 70.71 197 LYS B N 1
ATOM 4935 C CA . LYS B 1 197 ? 92.476 71.961 155.830 1.00 71.37 197 LYS B CA 1
ATOM 4936 C C . LYS B 1 197 ? 92.048 71.690 157.272 1.00 71.82 197 LYS B C 1
ATOM 4937 O O . LYS B 1 197 ? 92.691 72.159 158.214 1.00 71.88 197 LYS B O 1
ATOM 4943 N N . ARG B 1 198 ? 90.968 70.928 157.433 1.00 72.40 198 ARG B N 1
ATOM 4944 C CA . ARG B 1 198 ? 90.395 70.666 158.753 1.00 72.91 198 ARG B CA 1
ATOM 4945 C C . ARG B 1 198 ? 91.320 69.816 159.632 1.00 73.46 198 ARG B C 1
ATOM 4946 O O . ARG B 1 198 ? 91.598 70.176 160.780 1.00 73.36 198 ARG B O 1
ATOM 4954 N N . LEU B 1 199 ? 91.798 68.701 159.080 1.00 74.22 199 LEU B N 1
ATOM 4955 C CA . LEU B 1 199 ? 92.685 67.785 159.803 1.00 74.90 199 LEU B CA 1
ATOM 4956 C C . LEU B 1 199 ? 94.066 68.379 160.053 1.00 75.59 199 LEU B C 1
ATOM 4957 O O . LEU B 1 199 ? 94.707 68.051 161.051 1.00 75.78 199 LEU B O 1
ATOM 4962 N N . TYR B 1 200 ? 94.513 69.252 159.149 1.00 76.41 200 TYR B N 1
ATOM 4963 C CA . TYR B 1 200 ? 95.815 69.911 159.272 1.00 77.19 200 TYR B CA 1
ATOM 4964 C C . TYR B 1 200 ? 95.816 70.988 160.364 1.00 77.50 200 TYR B C 1
ATOM 4965 O O . TYR B 1 200 ? 96.702 71.001 161.226 1.00 77.50 200 TYR B O 1
ATOM 4974 N N . ASP B 1 201 ? 94.820 71.877 160.321 1.00 77.89 201 ASP B N 1
ATOM 4975 C CA . ASP B 1 201 ? 94.676 72.958 161.300 1.00 78.28 201 ASP B CA 1
ATOM 4976 C C . ASP B 1 201 ? 94.648 72.429 162.732 1.00 78.55 201 ASP B C 1
ATOM 4977 O O . ASP B 1 201 ? 95.271 73.012 163.627 1.00 78.70 201 ASP B O 1
ATOM 4982 N N . ASP B 1 202 ? 93.932 71.322 162.933 1.00 78.80 202 ASP B N 1
ATOM 4983 C CA . ASP B 1 202 ? 93.809 70.690 164.246 1.00 79.01 202 ASP B CA 1
ATOM 4984 C C . ASP B 1 202 ? 95.120 70.061 164.712 1.00 79.21 202 ASP B C 1
ATOM 4985 O O . ASP B 1 202 ? 95.457 70.132 165.897 1.00 79.31 202 ASP B O 1
ATOM 4990 N N . TRP B 1 203 ? 95.849 69.448 163.779 1.00 79.39 203 TRP B N 1
ATOM 4991 C CA . TRP B 1 203 ? 97.095 68.749 164.092 1.00 79.62 203 TRP B CA 1
ATOM 4992 C C . TRP B 1 203 ? 98.217 69.721 164.454 1.00 79.64 203 TRP B C 1
ATOM 4993 O O . TRP B 1 203 ? 98.963 69.487 165.410 1.00 79.74 203 TRP B O 1
ATOM 5004 N N . MET B 1 204 ? 98.333 70.804 163.690 1.00 79.52 204 MET B N 1
ATOM 5005 C CA . MET B 1 204 ? 99.341 71.819 163.966 1.00 79.40 204 MET B CA 1
ATOM 5006 C C . MET B 1 204 ? 99.068 72.588 165.260 1.00 78.85 204 MET B C 1
ATOM 5007 O O . MET B 1 204 ? 100.013 72.987 165.944 1.00 78.95 204 MET B O 1
ATOM 5012 N N . HIS B 1 205 ? 97.789 72.789 165.593 1.00 78.14 205 HIS B N 1
ATOM 5013 C CA . HIS B 1 205 ? 97.412 73.426 166.863 1.00 77.48 205 HIS B CA 1
ATOM 5014 C C . HIS B 1 205 ? 97.839 72.564 168.064 1.00 76.79 205 HIS B C 1
ATOM 5015 O O . HIS B 1 205 ? 98.594 73.034 168.925 1.00 76.83 205 HIS B O 1
ATOM 5022 N N . ASP B 1 206 ? 97.355 71.318 168.113 1.00 75.74 206 ASP B N 1
ATOM 5023 C CA . ASP B 1 206 ? 97.898 70.288 169.020 1.00 74.73 206 ASP B CA 1
ATOM 5024 C C . ASP B 1 206 ? 97.708 68.864 168.475 1.00 73.83 206 ASP B C 1
ATOM 5025 O O . ASP B 1 206 ? 96.573 68.401 168.301 1.00 73.78 206 ASP B O 1
ATOM 5030 N N . PRO B 1 207 ? 98.829 68.167 168.201 1.00 72.88 207 PRO B N 1
ATOM 5031 C CA . PRO B 1 207 ? 98.809 66.841 167.576 1.00 72.07 207 PRO B CA 1
ATOM 5032 C C . PRO B 1 207 ? 98.103 65.778 168.418 1.00 71.17 207 PRO B C 1
ATOM 5033 O O . PRO B 1 207 ? 98.408 65.597 169.600 1.00 71.22 207 PRO B O 1
ATOM 5037 N N . ALA B 1 208 ? 97.150 65.098 167.794 1.00 70.08 208 ALA B N 1
ATOM 5038 C CA . ALA B 1 208 ? 96.453 63.972 168.399 1.00 68.96 208 ALA B CA 1
ATOM 5039 C C . ALA B 1 208 ? 96.117 62.992 167.283 1.00 68.11 208 ALA B C 1
ATOM 5040 O O . ALA B 1 208 ? 95.845 63.416 166.155 1.00 68.25 208 ALA B O 1
ATOM 5042 N N . VAL B 1 209 ? 96.148 61.694 167.586 1.00 66.87 209 VAL B N 1
ATOM 5043 C CA . VAL B 1 209 ? 95.790 60.660 166.606 1.00 65.51 209 VAL B CA 1
ATOM 5044 C C . VAL B 1 209 ? 94.323 60.801 166.189 1.00 64.41 209 VAL B C 1
ATOM 5045 O O . VAL B 1 209 ? 93.420 60.598 167.008 1.00 63.99 209 VAL B O 1
ATOM 5049 N N . PRO B 1 210 ? 94.081 61.173 164.918 1.00 63.54 210 PRO B N 1
ATOM 5050 C CA . PRO B 1 210 ? 92.706 61.305 164.450 1.00 62.99 210 PRO B CA 1
ATOM 5051 C C . PRO B 1 210 ? 92.043 59.934 164.311 1.00 62.46 210 PRO B C 1
ATOM 5052 O O . PRO B 1 210 ? 92.620 59.022 163.708 1.00 62.45 210 PRO B O 1
ATOM 5056 N N . ILE B 1 211 ? 90.853 59.798 164.893 1.00 61.76 211 ILE B N 1
ATOM 5057 C CA . ILE B 1 211 ? 90.074 58.571 164.803 1.00 61.14 211 ILE B CA 1
ATOM 5058 C C . ILE B 1 211 ? 88.788 58.882 164.046 1.00 60.98 211 ILE B C 1
ATOM 5059 O O . ILE B 1 211 ? 87.825 59.386 164.630 1.00 61.07 211 ILE B O 1
ATOM 5064 N N . VAL B 1 212 ? 88.786 58.579 162.746 1.00 60.71 212 VAL B N 1
ATOM 5065 C CA . VAL B 1 212 ? 87.704 58.989 161.837 1.00 60.39 212 VAL B CA 1
ATOM 5066 C C . VAL B 1 212 ? 86.711 57.863 161.522 1.00 60.32 212 VAL B C 1
ATOM 5067 O O . VAL B 1 212 ? 87.098 56.696 161.356 1.00 60.05 212 VAL B O 1
ATOM 5071 N N . THR B 1 213 ? 85.434 58.241 161.434 1.00 60.33 213 THR B N 1
ATOM 5072 C CA . THR B 1 213 ? 84.337 57.332 161.094 1.00 60.25 213 THR B CA 1
ATOM 5073 C C . THR B 1 213 ? 84.469 56.741 159.694 1.00 60.68 213 THR B C 1
ATOM 5074 O O . THR B 1 213 ? 85.110 57.325 158.815 1.00 60.41 213 THR B O 1
ATOM 5078 N N . GLY B 1 214 ? 83.800 55.604 159.498 1.00 61.11 214 GLY B N 1
ATOM 5079 C CA . GLY B 1 214 ? 83.912 54.816 158.289 1.00 61.53 214 GLY B CA 1
ATOM 5080 C C . GLY B 1 214 ? 83.109 55.382 157.152 1.00 61.93 214 GLY B C 1
ATOM 5081 O O . GLY B 1 214 ? 83.382 56.489 156.686 1.00 62.77 214 GLY B O 1
ATOM 5082 N N . PHE B 1 215 ? 82.116 54.636 156.688 1.00 61.85 215 PHE B N 1
ATOM 5083 C CA . PHE B 1 215 ? 81.494 54.998 155.423 1.00 61.74 215 PHE B CA 1
ATOM 5084 C C . PHE B 1 215 ? 80.436 56.105 155.531 1.00 62.24 215 PHE B C 1
ATOM 5085 O O . PHE B 1 215 ? 79.249 55.887 155.288 1.00 62.29 215 PHE B O 1
ATOM 5093 N N . LEU B 1 216 ? 80.903 57.304 155.882 1.00 62.58 216 LEU B N 1
ATOM 5094 C CA . LEU B 1 216 ? 80.014 58.420 156.187 1.00 63.03 216 LEU B CA 1
ATOM 5095 C C . LEU B 1 216 ? 80.370 59.712 155.450 1.00 63.87 216 LEU B C 1
ATOM 5096 O O . LEU B 1 216 ? 81.543 59.992 155.183 1.00 63.95 216 LEU B O 1
ATOM 5101 N N . GLY B 1 217 ? 79.334 60.488 155.136 1.00 64.76 217 GLY B N 1
ATOM 5102 C CA . GLY B 1 217 ? 79.466 61.760 154.432 1.00 66.01 217 GLY B CA 1
ATOM 5103 C C . GLY B 1 217 ? 78.305 62.685 154.745 1.00 66.87 217 GLY B C 1
ATOM 5104 O O . GLY B 1 217 ? 77.279 62.245 155.276 1.00 66.71 217 GLY B O 1
ATOM 5105 N N . LYS B 1 218 ? 78.466 63.966 154.408 1.00 67.85 218 LYS B N 1
ATOM 5106 C CA . LYS B 1 218 ? 77.488 65.001 154.778 1.00 68.87 218 LYS B CA 1
ATOM 5107 C C . LYS B 1 218 ? 76.378 65.246 153.748 1.00 69.33 218 LYS B C 1
ATOM 5108 O O . LYS B 1 218 ? 75.224 65.434 154.126 1.00 69.62 218 LYS B O 1
ATOM 5114 N N . GLY B 1 219 ? 76.714 65.265 152.462 1.00 69.68 219 GLY B N 1
ATOM 5115 C CA . GLY B 1 219 ? 75.703 65.518 151.434 1.00 70.16 219 GLY B CA 1
ATOM 5116 C C . GLY B 1 219 ? 75.459 67.002 151.216 1.00 70.50 219 GLY B C 1
ATOM 5117 O O . GLY B 1 219 ? 75.125 67.729 152.152 1.00 70.51 219 GLY B O 1
ATOM 5118 N N . TRP B 1 220 ? 75.605 67.428 149.961 1.00 70.74 220 TRP B N 1
ATOM 5119 C CA . TRP B 1 220 ? 75.653 68.842 149.568 1.00 71.00 220 TRP B CA 1
ATOM 5120 C C . TRP B 1 220 ? 74.386 69.654 149.889 1.00 70.61 220 TRP B C 1
ATOM 5121 O O . TRP B 1 220 ? 74.475 70.708 150.521 1.00 70.58 220 TRP B O 1
ATOM 5132 N N . LYS B 1 221 ? 73.221 69.155 149.477 1.00 70.18 221 LYS B N 1
ATOM 5133 C CA . LYS B 1 221 ? 71.977 69.929 149.544 1.00 69.72 221 LYS B CA 1
ATOM 5134 C C . LYS B 1 221 ? 71.187 69.758 150.840 1.00 69.14 221 LYS B C 1
ATOM 5135 O O . LYS B 1 221 ? 70.673 70.732 151.386 1.00 69.24 221 LYS B O 1
ATOM 5141 N N . THR B 1 222 ? 71.078 68.525 151.321 1.00 68.37 222 THR B N 1
ATOM 5142 C CA . THR B 1 222 ? 70.252 68.238 152.494 1.00 67.59 222 THR B CA 1
ATOM 5143 C C . THR B 1 222 ? 70.978 68.531 153.801 1.00 66.98 222 THR B C 1
ATOM 5144 O O . THR B 1 222 ? 70.353 68.904 154.796 1.00 66.84 222 THR B O 1
ATOM 5148 N N . GLY B 1 223 ? 72.298 68.347 153.793 1.00 66.30 223 GLY B N 1
ATOM 5149 C CA . GLY B 1 223 ? 73.104 68.430 155.012 1.00 65.32 223 GLY B CA 1
ATOM 5150 C C . GLY B 1 223 ? 72.983 67.177 155.865 1.00 64.62 223 GLY B C 1
ATOM 5151 O O . GLY B 1 223 ? 73.595 67.088 156.928 1.00 64.54 223 GLY B O 1
ATOM 5152 N N . ALA B 1 224 ? 72.202 66.207 155.379 1.00 63.92 224 ALA B N 1
ATOM 5153 C CA . ALA B 1 224 ? 71.898 64.973 156.109 1.00 63.31 224 ALA B CA 1
ATOM 5154 C C . ALA B 1 224 ? 73.017 63.933 156.037 1.00 62.88 224 ALA B C 1
ATOM 5155 O O . ALA B 1 224 ? 73.781 63.890 155.072 1.00 62.67 224 ALA B O 1
ATOM 5157 N N . VAL B 1 225 ? 73.093 63.079 157.056 1.00 62.41 225 VAL B N 1
ATOM 5158 C CA . VAL B 1 225 ? 74.130 62.045 157.123 1.00 61.87 225 VAL B CA 1
ATOM 5159 C C . VAL B 1 225 ? 74.017 61.078 155.946 1.00 61.53 225 VAL B C 1
ATOM 5160 O O . VAL B 1 225 ? 72.921 60.647 155.574 1.00 61.60 225 VAL B O 1
ATOM 5164 N N . THR B 1 226 ? 75.163 60.752 155.363 1.00 61.03 226 THR B N 1
ATOM 5165 C CA . THR B 1 226 ? 75.218 59.906 154.182 1.00 60.70 226 THR B CA 1
ATOM 5166 C C . THR B 1 226 ? 76.226 58.766 154.347 1.00 60.21 226 THR B C 1
ATOM 5167 O O . THR B 1 226 ? 77.268 58.943 154.978 1.00 60.02 226 THR B O 1
ATOM 5171 N N . THR B 1 227 ? 75.902 57.598 153.794 1.00 59.72 227 THR B N 1
ATOM 5172 C CA . THR B 1 227 ? 76.861 56.497 153.719 1.00 59.47 227 THR B CA 1
ATOM 5173 C C . THR B 1 227 ? 77.466 56.407 152.326 1.00 59.65 227 THR B C 1
ATOM 5174 O O . THR B 1 227 ? 76.798 56.683 151.334 1.00 59.44 227 THR B O 1
ATOM 5178 N N . LEU B 1 228 ? 78.732 56.003 152.259 1.00 60.06 228 LEU B N 1
ATOM 5179 C CA . LEU B 1 228 ? 79.503 56.073 151.017 1.00 60.47 228 LEU B CA 1
ATOM 5180 C C . LEU B 1 228 ? 79.249 54.946 150.005 1.00 60.92 228 LEU B C 1
ATOM 5181 O O . LEU B 1 228 ? 79.936 54.863 148.987 1.00 60.97 228 LEU B O 1
ATOM 5186 N N . GLY B 1 229 ? 78.260 54.096 150.280 1.00 61.51 229 GLY B N 1
ATOM 5187 C CA . GLY B 1 229 ? 77.941 52.964 149.413 1.00 62.09 229 GLY B CA 1
ATOM 5188 C C . GLY B 1 229 ? 78.939 51.828 149.541 1.00 62.68 229 GLY B C 1
ATOM 5189 O O . GLY B 1 229 ? 79.550 51.636 150.597 1.00 62.83 229 GLY B O 1
ATOM 5190 N N . ARG B 1 230 ? 79.107 51.073 148.459 1.00 63.07 230 ARG B N 1
ATOM 5191 C CA . ARG B 1 230 ? 80.050 49.954 148.435 1.00 63.44 230 ARG B CA 1
ATOM 5192 C C . ARG B 1 230 ? 81.470 50.447 148.650 1.00 63.41 230 ARG B C 1
ATOM 5193 O O . ARG B 1 230 ? 81.798 51.591 148.323 1.00 63.47 230 ARG B O 1
ATOM 5201 N N . GLY B 1 231 ? 82.312 49.581 149.200 1.00 63.37 231 GLY B N 1
ATOM 5202 C CA . GLY B 1 231 ? 83.661 49.986 149.585 1.00 63.44 231 GLY B CA 1
ATOM 5203 C C . GLY B 1 231 ? 83.634 51.233 150.451 1.00 63.27 231 GLY B C 1
ATOM 5204 O O . GLY B 1 231 ? 84.229 52.247 150.110 1.00 63.26 231 GLY B O 1
ATOM 5205 N N . GLY B 1 232 ? 82.916 51.144 151.567 1.00 63.05 232 GLY B N 1
ATOM 5206 C CA . GLY B 1 232 ? 82.724 52.260 152.468 1.00 62.39 232 GLY B CA 1
ATOM 5207 C C . GLY B 1 232 ? 83.992 52.739 153.138 1.00 62.14 232 GLY B C 1
ATOM 5208 O O . GLY B 1 232 ? 84.673 53.622 152.616 1.00 62.31 232 GLY B O 1
ATOM 5209 N N . SER B 1 233 ? 84.305 52.154 154.295 1.00 61.59 233 SER B N 1
ATOM 5210 C CA . SER B 1 233 ? 85.453 52.571 155.107 1.00 61.01 233 SER B CA 1
ATOM 5211 C C . SER B 1 233 ? 86.765 52.596 154.319 1.00 60.68 233 SER B C 1
ATOM 5212 O O . SER B 1 233 ? 87.617 53.460 154.553 1.00 61.01 233 SER B O 1
ATOM 5215 N N . ASP B 1 234 ? 86.922 51.660 153.383 1.00 59.95 234 ASP B N 1
ATOM 5216 C CA . ASP B 1 234 ? 88.080 51.653 152.487 1.00 59.30 234 ASP B CA 1
ATOM 5217 C C . ASP B 1 234 ? 88.177 52.988 151.730 1.00 58.92 234 ASP B C 1
ATOM 5218 O O . ASP B 1 234 ? 89.250 53.600 151.665 1.00 58.89 234 ASP B O 1
ATOM 5223 N N . LEU B 1 235 ? 87.047 53.441 151.184 1.00 58.33 235 LEU B N 1
ATOM 5224 C CA . LEU B 1 235 ? 86.980 54.720 150.477 1.00 57.80 235 LEU B CA 1
ATOM 5225 C C . LEU B 1 235 ? 87.326 55.896 151.389 1.00 57.69 235 LEU B C 1
ATOM 5226 O O . LEU B 1 235 ? 88.037 56.812 150.971 1.00 57.81 235 LEU B O 1
ATOM 5231 N N . THR B 1 236 ? 86.821 55.866 152.624 1.00 57.27 236 THR B N 1
ATOM 5232 C CA . THR B 1 236 ? 87.158 56.879 153.618 1.00 56.82 236 THR B CA 1
ATOM 5233 C C . THR B 1 236 ? 88.674 56.964 153.770 1.00 56.72 236 THR B C 1
ATOM 5234 O O . THR B 1 236 ? 89.242 58.052 153.685 1.00 56.71 236 THR B O 1
ATOM 5238 N N . ALA B 1 237 ? 89.323 55.815 153.950 1.00 56.50 237 ALA B N 1
ATOM 5239 C CA . ALA B 1 237 ? 90.778 55.762 154.073 1.00 56.51 237 ALA B CA 1
ATOM 5240 C C . ALA B 1 237 ? 91.512 56.296 152.835 1.00 56.67 237 ALA B C 1
ATOM 5241 O O . ALA B 1 237 ? 92.414 57.126 152.959 1.00 56.69 237 ALA B O 1
ATOM 5243 N N . THR B 1 238 ? 91.126 55.835 151.646 1.00 56.87 238 THR B N 1
ATOM 5244 C CA . THR B 1 238 ? 91.784 56.287 150.413 1.00 57.08 238 THR B CA 1
ATOM 5245 C C . THR B 1 238 ? 91.585 57.788 150.170 1.00 57.61 238 THR B C 1
ATOM 5246 O O . THR B 1 238 ? 92.518 58.486 149.755 1.00 57.68 238 THR B O 1
ATOM 5250 N N . THR B 1 239 ? 90.373 58.275 150.440 1.00 58.07 239 THR B N 1
ATOM 5251 C CA . THR B 1 239 ? 90.058 59.696 150.332 1.00 58.51 239 THR B CA 1
ATOM 5252 C C . THR B 1 239 ? 90.987 60.521 151.218 1.00 58.80 239 THR B C 1
ATOM 5253 O O . THR B 1 239 ? 91.610 61.464 150.737 1.00 58.79 239 THR B O 1
ATOM 5257 N N . ILE B 1 240 ? 91.097 60.148 152.496 1.00 59.39 240 ILE B N 1
ATOM 5258 C CA . ILE B 1 240 ? 92.029 60.808 153.423 1.00 59.92 240 ILE B CA 1
ATOM 5259 C C . ILE B 1 240 ? 93.446 60.804 152.844 1.00 60.58 240 ILE B C 1
ATOM 5260 O O . ILE B 1 240 ? 94.119 61.837 152.826 1.00 60.68 240 ILE B O 1
ATOM 5265 N N . GLY B 1 241 ? 93.881 59.637 152.370 1.00 61.30 241 GLY B N 1
ATOM 5266 C CA . GLY B 1 241 ? 95.196 59.468 151.751 1.00 62.20 241 GLY B CA 1
ATOM 5267 C C . GLY B 1 241 ? 95.516 60.481 150.663 1.00 62.89 241 GLY B C 1
ATOM 5268 O O . GLY B 1 241 ? 96.589 61.100 150.692 1.00 63.10 241 GLY B O 1
ATOM 5269 N N . LYS B 1 242 ? 94.595 60.651 149.709 1.00 63.29 242 LYS B N 1
ATOM 5270 C CA . LYS B 1 242 ? 94.772 61.623 148.618 1.00 63.75 242 LYS B CA 1
ATOM 5271 C C . LYS B 1 242 ? 94.719 63.063 149.118 1.00 64.07 242 LYS B C 1
ATOM 5272 O O . LYS B 1 242 ? 95.531 63.897 148.710 1.00 64.20 242 LYS B O 1
ATOM 5278 N N . ALA B 1 243 ? 93.766 63.339 150.005 1.00 64.40 243 ALA B N 1
ATOM 5279 C CA . ALA B 1 243 ? 93.560 64.677 150.545 1.00 64.77 243 ALA B CA 1
ATOM 5280 C C . ALA B 1 243 ? 94.806 65.215 151.247 1.00 65.07 243 ALA B C 1
ATOM 5281 O O . ALA B 1 243 ? 95.111 66.408 151.161 1.00 65.25 243 ALA B O 1
ATOM 5283 N N . LEU B 1 244 ? 95.527 64.325 151.923 1.00 65.31 244 LEU B N 1
ATOM 5284 C CA . LEU B 1 244 ? 96.683 64.705 152.728 1.00 65.43 244 LEU B CA 1
ATOM 5285 C C . LEU B 1 244 ? 98.014 64.324 152.073 1.00 65.59 244 LEU B C 1
ATOM 5286 O O . LEU B 1 244 ? 99.070 64.447 152.696 1.00 65.67 244 LEU B O 1
ATOM 5291 N N . GLY B 1 245 ? 97.955 63.865 150.823 1.00 65.70 245 GLY B N 1
ATOM 5292 C CA . GLY B 1 245 ? 99.150 63.494 150.060 1.00 66.06 245 GLY B CA 1
ATOM 5293 C C . GLY B 1 245 ? 100.091 62.538 150.775 1.00 66.46 245 GLY B C 1
ATOM 5294 O O . GLY B 1 245 ? 101.311 62.699 150.714 1.00 66.53 245 GLY B O 1
ATOM 5295 N N . LEU B 1 246 ? 99.522 61.538 151.445 1.00 66.75 246 LEU B N 1
ATOM 5296 C CA . LEU B 1 246 ? 100.295 60.601 152.260 1.00 66.97 246 LEU B CA 1
ATOM 5297 C C . LEU B 1 246 ? 101.077 59.598 151.411 1.00 67.11 246 LEU B C 1
ATOM 5298 O O . LEU B 1 246 ? 100.784 59.416 150.225 1.00 67.07 246 LEU B O 1
ATOM 5303 N N . LYS B 1 247 ? 102.079 58.965 152.022 1.00 67.24 247 LYS B N 1
ATOM 5304 C CA . LYS B 1 247 ? 102.964 58.028 151.310 1.00 67.37 247 LYS B CA 1
ATOM 5305 C C . LYS B 1 247 ? 102.324 56.673 150.977 1.00 67.01 247 LYS B C 1
ATOM 5306 O O . LYS B 1 247 ? 102.626 56.099 149.928 1.00 67.06 247 LYS B O 1
ATOM 5312 N N . GLU B 1 248 ? 101.462 56.163 151.863 1.00 66.55 248 GLU B N 1
ATOM 5313 C CA . GLU B 1 248 ? 100.647 54.966 151.566 1.00 65.98 248 GLU B CA 1
ATOM 5314 C C . GLU B 1 248 ? 99.348 54.850 152.378 1.00 65.59 248 GLU B C 1
ATOM 5315 O O . GLU B 1 248 ? 99.244 55.380 153.488 1.00 65.54 248 GLU B O 1
ATOM 5321 N N . ILE B 1 249 ? 98.371 54.150 151.796 1.00 65.06 249 ILE B N 1
ATOM 5322 C CA . ILE B 1 249 ? 97.101 53.826 152.455 1.00 64.42 249 ILE B CA 1
ATOM 5323 C C . ILE B 1 249 ? 97.125 52.350 152.853 1.00 64.04 249 ILE B C 1
ATOM 5324 O O . ILE B 1 249 ? 97.438 51.487 152.035 1.00 64.02 249 ILE B O 1
ATOM 5329 N N . GLN B 1 250 ? 96.807 52.076 154.117 1.00 63.63 250 GLN B N 1
ATOM 5330 C CA . GLN B 1 250 ? 96.892 50.729 154.677 1.00 63.22 250 GLN B CA 1
ATOM 5331 C C . GLN B 1 250 ? 95.524 50.190 155.065 1.00 62.88 250 GLN B C 1
ATOM 5332 O O . GLN B 1 250 ? 94.761 50.864 155.755 1.00 62.74 250 GLN B O 1
ATOM 5338 N N . VAL B 1 251 ? 95.225 48.974 154.618 1.00 62.68 251 VAL B N 1
ATOM 5339 C CA . VAL B 1 251 ? 93.994 48.280 154.994 1.00 62.70 251 VAL B CA 1
ATOM 5340 C C . VAL B 1 251 ? 94.372 47.034 155.793 1.00 62.80 251 VAL B C 1
ATOM 5341 O O . VAL B 1 251 ? 95.142 46.195 155.326 1.00 62.75 251 VAL B O 1
ATOM 5345 N N . TRP B 1 252 ? 93.832 46.927 157.003 1.00 63.02 252 TRP B N 1
ATOM 5346 C CA . TRP B 1 252 ? 94.184 45.837 157.911 1.00 63.05 252 TRP B CA 1
ATOM 5347 C C . TRP B 1 252 ? 93.199 44.658 157.891 1.00 63.43 252 TRP B C 1
ATOM 5348 O O . TRP B 1 252 ? 91.976 44.841 157.826 1.00 62.90 252 TRP B O 1
ATOM 5359 N N . LYS B 1 253 ? 93.771 43.453 157.933 1.00 64.09 253 LYS B N 1
ATOM 5360 C CA . LYS B 1 253 ? 93.033 42.189 157.920 1.00 64.72 253 LYS B CA 1
ATOM 5361 C C . LYS B 1 253 ? 93.645 41.188 158.914 1.00 64.90 253 LYS B C 1
ATOM 5362 O O . LYS B 1 253 ? 94.640 41.490 159.573 1.00 64.93 253 LYS B O 1
ATOM 5368 N N . ASP B 1 254 ? 93.046 40.002 159.014 1.00 65.09 254 ASP B N 1
ATOM 5369 C CA . ASP B 1 254 ? 93.512 38.969 159.935 1.00 65.28 254 ASP B CA 1
ATOM 5370 C C . ASP B 1 254 ? 94.369 37.889 159.270 1.00 65.14 254 ASP B C 1
ATOM 5371 O O . ASP B 1 254 ? 94.749 36.902 159.913 1.00 65.28 254 ASP B O 1
ATOM 5376 N N . VAL B 1 255 ? 94.692 38.101 157.996 1.00 64.79 255 VAL B N 1
ATOM 5377 C CA . VAL B 1 255 ? 95.487 37.167 157.192 1.00 64.37 255 VAL B CA 1
ATOM 5378 C C . VAL B 1 255 ? 96.600 37.923 156.457 1.00 64.21 255 VAL B C 1
ATOM 5379 O O . VAL B 1 255 ? 96.565 39.147 156.390 1.00 64.37 255 VAL B O 1
ATOM 5383 N N . ASP B 1 256 ? 97.580 37.212 155.903 1.00 63.86 256 ASP B N 1
ATOM 5384 C CA . ASP B 1 256 ? 98.736 37.869 155.265 1.00 63.72 256 ASP B CA 1
ATOM 5385 C C . ASP B 1 256 ? 98.435 38.498 153.880 1.00 63.43 256 ASP B C 1
ATOM 5386 O O . ASP B 1 256 ? 98.995 38.100 152.847 1.00 63.36 256 ASP B O 1
ATOM 5391 N N . GLY B 1 257 ? 97.547 39.490 153.882 1.00 62.94 257 GLY B N 1
ATOM 5392 C CA . GLY B 1 257 ? 97.199 40.238 152.680 1.00 62.20 257 GLY B CA 1
ATOM 5393 C C . GLY B 1 257 ? 96.197 39.520 151.801 1.00 61.81 257 GLY B C 1
ATOM 5394 O O . GLY B 1 257 ? 95.307 38.825 152.300 1.00 61.82 257 GLY B O 1
ATOM 5395 N N . VAL B 1 258 ? 96.343 39.706 150.489 1.00 61.20 258 VAL B N 1
ATOM 5396 C CA . VAL B 1 258 ? 95.561 38.982 149.496 1.00 60.45 258 VAL B CA 1
ATOM 5397 C C . VAL B 1 258 ? 96.237 37.634 149.235 1.00 60.22 258 VAL B C 1
ATOM 5398 O O . VAL B 1 258 ? 97.461 37.563 149.087 1.00 60.02 258 VAL B O 1
ATOM 5402 N N . LEU B 1 259 ? 95.437 36.570 149.192 1.00 59.88 259 LEU B N 1
ATOM 5403 C CA . LEU B 1 259 ? 95.965 35.210 149.089 1.00 59.39 259 LEU B CA 1
ATOM 5404 C C . LEU B 1 259 ? 95.608 34.576 147.752 1.00 59.48 259 LEU B C 1
ATOM 5405 O O . LEU B 1 259 ? 94.708 35.052 147.054 1.00 59.35 259 LEU B O 1
ATOM 5410 N N . THR B 1 260 ? 96.320 33.503 147.403 1.00 59.65 260 THR B N 1
ATOM 5411 C CA . THR B 1 260 ? 96.114 32.794 146.136 1.00 59.93 260 THR B CA 1
ATOM 5412 C C . THR B 1 260 ? 94.718 32.177 146.024 1.00 60.00 260 THR B C 1
ATOM 5413 O O . THR B 1 260 ? 94.259 31.880 144.923 1.00 60.26 260 THR B O 1
ATOM 5417 N N . CYS B 1 261 ? 94.059 31.969 147.162 1.00 59.99 261 CYS B N 1
ATOM 5418 C CA . CYS B 1 261 ? 92.637 31.614 147.203 1.00 60.04 261 CYS B CA 1
ATOM 5419 C C . CYS B 1 261 ? 92.093 31.867 148.603 1.00 60.00 261 CYS B C 1
ATOM 5420 O O . CYS B 1 261 ? 92.801 32.397 149.459 1.00 60.13 261 CYS B O 1
ATOM 5423 N N . ASP B 1 262 ? 90.840 31.493 148.833 1.00 59.85 262 ASP B N 1
ATOM 5424 C CA . ASP B 1 262 ? 90.218 31.685 150.138 1.00 59.75 262 ASP B CA 1
ATOM 5425 C C . ASP B 1 262 ? 90.545 30.513 151.081 1.00 59.53 262 ASP B C 1
ATOM 5426 O O . ASP B 1 262 ? 90.094 29.392 150.850 1.00 59.64 262 ASP B O 1
ATOM 5431 N N . PRO B 1 263 ? 91.331 30.773 152.149 1.00 59.24 263 PRO B N 1
ATOM 5432 C CA . PRO B 1 263 ? 91.763 29.751 153.110 1.00 59.06 263 PRO B CA 1
ATOM 5433 C C . PRO B 1 263 ? 90.622 28.943 153.717 1.00 59.05 263 PRO B C 1
ATOM 5434 O O . PRO B 1 263 ? 90.843 27.814 154.168 1.00 59.15 263 PRO B O 1
ATOM 5438 N N . THR B 1 264 ? 89.423 29.524 153.724 1.00 58.96 264 THR B N 1
ATOM 5439 C CA . THR B 1 264 ? 88.203 28.829 154.132 1.00 58.96 264 THR B CA 1
ATOM 5440 C C . THR B 1 264 ? 87.896 27.649 153.210 1.00 58.73 264 THR B C 1
ATOM 5441 O O . THR B 1 264 ? 87.482 26.586 153.672 1.00 58.93 264 THR B O 1
ATOM 5445 N N . ILE B 1 265 ? 88.100 27.849 151.909 1.00 58.43 265 ILE B N 1
ATOM 5446 C CA . ILE B 1 265 ? 87.866 26.814 150.909 1.00 58.07 265 ILE B CA 1
ATOM 5447 C C . ILE B 1 265 ? 89.006 25.794 150.901 1.00 57.91 265 ILE B C 1
ATOM 5448 O O . ILE B 1 265 ? 88.767 24.588 150.831 1.00 57.85 265 ILE B O 1
ATOM 5453 N N . TYR B 1 266 ? 90.238 26.285 150.978 1.00 57.81 266 TYR B N 1
ATOM 5454 C CA . TYR B 1 266 ? 91.419 25.435 150.844 1.00 58.02 266 TYR B CA 1
ATOM 5455 C C . TYR B 1 266 ? 92.565 25.955 151.707 1.00 58.26 266 TYR B C 1
ATOM 5456 O O . TYR B 1 266 ? 93.023 27.090 151.536 1.00 58.37 266 TYR B O 1
ATOM 5465 N N . LYS B 1 267 ? 93.028 25.107 152.624 1.00 58.44 267 LYS B N 1
ATOM 5466 C CA . LYS B 1 267 ? 93.945 25.523 153.694 1.00 58.67 267 LYS B CA 1
ATOM 5467 C C . LYS B 1 267 ? 95.264 26.113 153.178 1.00 58.27 267 LYS B C 1
ATOM 5468 O O . LYS B 1 267 ? 95.886 26.942 153.854 1.00 58.20 267 LYS B O 1
ATOM 5474 N N . ARG B 1 268 ? 95.658 25.704 151.972 1.00 57.75 268 ARG B N 1
ATOM 5475 C CA . ARG B 1 268 ? 96.974 26.026 151.417 1.00 57.23 268 ARG B CA 1
ATOM 5476 C C . ARG B 1 268 ? 97.096 27.369 150.687 1.00 56.71 268 ARG B C 1
ATOM 5477 O O . ARG B 1 268 ? 98.041 27.572 149.920 1.00 56.53 268 ARG B O 1
ATOM 5485 N N . ALA B 1 269 ? 96.161 28.284 150.926 1.00 56.14 269 ALA B N 1
ATOM 5486 C CA . ALA B 1 269 ? 96.278 29.631 150.380 1.00 55.67 269 ALA B CA 1
ATOM 5487 C C . ALA B 1 269 ? 97.610 30.267 150.810 1.00 55.43 269 ALA B C 1
ATOM 5488 O O . ALA B 1 269 ? 98.002 30.165 151.968 1.00 55.46 269 ALA B O 1
ATOM 5490 N N . THR B 1 270 ? 98.308 30.886 149.862 1.00 55.28 270 THR B N 1
ATOM 5491 C CA . THR B 1 270 ? 99.583 31.555 150.118 1.00 55.26 270 THR B CA 1
ATOM 5492 C C . THR B 1 270 ? 99.386 33.035 149.821 1.00 55.10 270 THR B C 1
ATOM 5493 O O . THR B 1 270 ? 98.607 33.373 148.932 1.00 55.15 270 THR B O 1
ATOM 5497 N N . PRO B 1 271 ? 100.061 33.923 150.582 1.00 54.96 271 PRO B N 1
ATOM 5498 C CA . PRO B 1 271 ? 100.051 35.361 150.283 1.00 54.79 271 PRO B CA 1
ATOM 5499 C C . PRO B 1 271 ? 100.536 35.736 148.881 1.00 54.54 271 PRO B C 1
ATOM 5500 O O . PRO B 1 271 ? 101.466 35.124 148.355 1.00 54.22 271 PRO B O 1
ATOM 5504 N N . VAL B 1 272 ? 99.876 36.737 148.300 1.00 54.58 272 VAL B N 1
ATOM 5505 C CA . VAL B 1 272 ? 100.255 37.333 147.020 1.00 54.64 272 VAL B CA 1
ATOM 5506 C C . VAL B 1 272 ? 100.928 38.701 147.268 1.00 54.77 272 VAL B C 1
ATOM 5507 O O . VAL B 1 272 ? 100.235 39.717 147.444 1.00 54.61 272 VAL B O 1
ATOM 5511 N N . PRO B 1 273 ? 102.284 38.725 147.288 1.00 54.89 273 PRO B N 1
ATOM 5512 C CA . PRO B 1 273 ? 103.086 39.891 147.700 1.00 54.84 273 PRO B CA 1
ATOM 5513 C C . PRO B 1 273 ? 102.811 41.194 146.946 1.00 54.92 273 PRO B C 1
ATOM 5514 O O . PRO B 1 273 ? 102.794 42.250 147.572 1.00 54.75 273 PRO B O 1
ATOM 5518 N N . TYR B 1 274 ? 102.600 41.122 145.630 1.00 55.32 274 TYR B N 1
ATOM 5519 C CA . TYR B 1 274 ? 102.364 42.323 144.807 1.00 55.77 274 TYR B CA 1
ATOM 5520 C C . TYR B 1 274 ? 101.151 42.201 143.886 1.00 55.96 274 TYR B C 1
ATOM 5521 O O . TYR B 1 274 ? 100.990 41.208 143.173 1.00 55.82 274 TYR B O 1
ATOM 5530 N N . LEU B 1 275 ? 100.311 43.231 143.913 1.00 56.40 275 LEU B N 1
ATOM 5531 C CA . LEU B 1 275 ? 99.177 43.352 143.009 1.00 57.06 275 LEU B CA 1
ATOM 5532 C C . LEU B 1 275 ? 99.232 44.667 142.256 1.00 58.10 275 LEU B C 1
ATOM 5533 O O . LEU B 1 275 ? 99.897 45.615 142.676 1.00 58.43 275 LEU B O 1
ATOM 5538 N N . THR B 1 276 ? 98.511 44.714 141.145 1.00 59.29 276 THR B N 1
ATOM 5539 C CA . THR B 1 276 ? 98.320 45.929 140.372 1.00 60.42 276 THR B CA 1
ATOM 5540 C C . THR B 1 276 ? 96.922 46.465 140.678 1.00 61.03 276 THR B C 1
ATOM 5541 O O . THR B 1 276 ? 95.986 45.679 140.846 1.00 61.26 276 THR B O 1
ATOM 5545 N N . PHE B 1 277 ? 96.776 47.789 140.763 1.00 61.78 277 PHE B N 1
ATOM 5546 C CA . PHE B 1 277 ? 95.459 48.414 140.982 1.00 62.62 277 PHE B CA 1
ATOM 5547 C C . PHE B 1 277 ? 94.390 47.814 140.079 1.00 63.05 277 PHE B C 1
ATOM 5548 O O . PHE B 1 277 ? 93.202 47.785 140.423 1.00 63.05 277 PHE B O 1
ATOM 5556 N N . ASP B 1 278 ? 94.842 47.346 138.920 1.00 63.60 278 ASP B N 1
ATOM 5557 C CA . ASP B 1 278 ? 93.989 46.738 137.918 1.00 64.13 278 ASP B CA 1
ATOM 5558 C C . ASP B 1 278 ? 93.605 45.325 138.341 1.00 63.88 278 ASP B C 1
ATOM 5559 O O . ASP B 1 278 ? 92.438 44.940 138.270 1.00 63.97 278 ASP B O 1
ATOM 5564 N N . GLU B 1 279 ? 94.599 44.562 138.781 1.00 63.61 279 GLU B N 1
ATOM 5565 C CA . GLU B 1 279 ? 94.378 43.209 139.255 1.00 63.37 279 GLU B CA 1
ATOM 5566 C C . GLU B 1 279 ? 93.483 43.243 140.485 1.00 63.31 279 GLU B C 1
ATOM 5567 O O . GLU B 1 279 ? 92.558 42.438 140.604 1.00 63.45 279 GLU B O 1
ATOM 5573 N N . ALA B 1 280 ? 93.745 44.198 141.378 1.00 63.11 280 ALA B N 1
ATOM 5574 C CA . ALA B 1 280 ? 92.938 44.384 142.587 1.00 63.02 280 ALA B CA 1
ATOM 5575 C C . ALA B 1 280 ? 91.452 44.565 142.270 1.00 62.96 280 ALA B C 1
ATOM 5576 O O . ALA B 1 280 ? 90.599 43.929 142.890 1.00 63.14 280 ALA B O 1
ATOM 5578 N N . ALA B 1 281 ? 91.155 45.419 141.293 1.00 62.85 281 ALA B N 1
ATOM 5579 C CA . ALA B 1 281 ? 89.783 45.682 140.873 1.00 62.74 281 ALA B CA 1
ATOM 5580 C C . ALA B 1 281 ? 89.045 44.398 140.470 1.00 62.89 281 ALA B C 1
ATOM 5581 O O . ALA B 1 281 ? 87.821 44.288 140.651 1.00 62.83 281 ALA B O 1
ATOM 5583 N N . GLU B 1 282 ? 89.798 43.432 139.942 1.00 62.99 282 GLU B N 1
ATOM 5584 C CA . GLU B 1 282 ? 89.238 42.159 139.480 1.00 63.17 282 GLU B CA 1
ATOM 5585 C C . GLU B 1 282 ? 89.267 41.076 140.560 1.00 63.52 282 GLU B C 1
ATOM 5586 O O . GLU B 1 282 ? 88.764 39.964 140.348 1.00 63.38 282 GLU B O 1
ATOM 5592 N N . LEU B 1 283 ? 89.838 41.404 141.717 1.00 64.01 283 LEU B N 1
ATOM 5593 C CA . LEU B 1 283 ? 90.192 40.387 142.699 1.00 64.49 283 LEU B CA 1
ATOM 5594 C C . LEU B 1 283 ? 89.789 40.701 144.132 1.00 65.22 283 LEU B C 1
ATOM 5595 O O . LEU B 1 283 ? 89.063 39.929 144.748 1.00 65.34 283 LEU B O 1
ATOM 5600 N N . ALA B 1 284 ? 90.262 41.835 144.647 1.00 66.16 284 ALA B N 1
ATOM 5601 C CA . ALA B 1 284 ? 90.211 42.146 146.085 1.00 67.03 284 ALA B CA 1
ATOM 5602 C C . ALA B 1 284 ? 88.828 42.148 146.742 1.00 67.63 284 ALA B C 1
ATOM 5603 O O . ALA B 1 284 ? 88.722 41.881 147.935 1.00 67.47 284 ALA B O 1
ATOM 5605 N N . TYR B 1 285 ? 87.779 42.448 145.982 1.00 68.70 285 TYR B N 1
ATOM 5606 C CA . TYR B 1 285 ? 86.441 42.538 146.567 1.00 69.73 285 TYR B CA 1
ATOM 5607 C C . TYR B 1 285 ? 85.773 41.179 146.778 1.00 70.16 285 TYR B C 1
ATOM 5608 O O . TYR B 1 285 ? 85.095 40.964 147.788 1.00 70.21 285 TYR B O 1
ATOM 5617 N N . PHE B 1 286 ? 85.968 40.267 145.829 1.00 70.71 286 PHE B N 1
ATOM 5618 C CA . PHE B 1 286 ? 85.441 38.908 145.955 1.00 71.30 286 PHE B CA 1
ATOM 5619 C C . PHE B 1 286 ? 86.463 37.893 146.475 1.00 71.59 286 PHE B C 1
ATOM 5620 O O . PHE B 1 286 ? 86.085 36.795 146.875 1.00 71.67 286 PHE B O 1
ATOM 5628 N N . GLY B 1 287 ? 87.745 38.260 146.458 1.00 71.91 287 GLY B N 1
ATOM 5629 C CA . GLY B 1 287 ? 88.831 37.377 146.903 1.00 72.45 287 GLY B CA 1
ATOM 5630 C C . GLY B 1 287 ? 89.154 37.578 148.371 1.00 72.81 287 GLY B C 1
ATOM 5631 O O . GLY B 1 287 ? 89.051 36.647 149.170 1.00 73.04 287 GLY B O 1
ATOM 5632 N N . ALA B 1 288 ? 89.581 38.792 148.711 1.00 73.03 288 ALA B N 1
ATOM 5633 C CA . ALA B 1 288 ? 89.514 39.291 150.081 1.00 73.22 288 ALA B CA 1
ATOM 5634 C C . ALA B 1 288 ? 88.118 39.902 150.239 1.00 73.33 288 ALA B C 1
ATOM 5635 O O . ALA B 1 288 ? 87.314 39.854 149.304 1.00 73.61 288 ALA B O 1
ATOM 5637 N N . GLN B 1 289 ? 87.801 40.460 151.399 1.00 73.13 289 GLN B N 1
ATOM 5638 C CA . GLN B 1 289 ? 86.526 41.165 151.521 1.00 73.04 289 GLN B CA 1
ATOM 5639 C C . GLN B 1 289 ? 86.752 42.661 151.662 1.00 72.58 289 GLN B C 1
ATOM 5640 O O . GLN B 1 289 ? 86.089 43.338 152.453 1.00 72.60 289 GLN B O 1
ATOM 5646 N N . VAL B 1 290 ? 87.694 43.167 150.873 1.00 71.90 290 VAL B N 1
ATOM 5647 C CA . VAL B 1 290 ? 88.157 44.547 150.995 1.00 71.19 290 VAL B CA 1
ATOM 5648 C C . VAL B 1 290 ? 88.350 45.219 149.634 1.00 70.73 290 VAL B C 1
ATOM 5649 O O . VAL B 1 290 ? 88.355 44.557 148.596 1.00 70.71 290 VAL B O 1
ATOM 5653 N N . LEU B 1 291 ? 88.500 46.542 149.662 1.00 70.02 291 LEU B N 1
ATOM 5654 C CA . LEU B 1 291 ? 88.864 47.341 148.493 1.00 69.27 291 LEU B CA 1
ATOM 5655 C C . LEU B 1 291 ? 87.978 47.107 147.263 1.00 69.04 291 LEU B C 1
ATOM 5656 O O . LEU B 1 291 ? 88.428 46.568 146.239 1.00 69.05 291 LEU B O 1
ATOM 5661 N N . HIS B 1 292 ? 86.710 47.500 147.391 1.00 68.48 292 HIS B N 1
ATOM 5662 C CA . HIS B 1 292 ? 85.791 47.537 146.263 1.00 68.13 292 HIS B CA 1
ATOM 5663 C C . HIS B 1 292 ? 86.391 48.497 145.243 1.00 68.02 292 HIS B C 1
ATOM 5664 O O . HIS B 1 292 ? 86.960 49.521 145.631 1.00 68.16 292 HIS B O 1
ATOM 5671 N N . PRO B 1 293 ? 86.285 48.167 143.940 1.00 67.73 293 PRO B N 1
ATOM 5672 C CA . PRO B 1 293 ? 86.955 48.937 142.891 1.00 67.68 293 PRO B CA 1
ATOM 5673 C C . PRO B 1 293 ? 86.794 50.447 143.035 1.00 67.76 293 PRO B C 1
ATOM 5674 O O . PRO B 1 293 ? 87.730 51.198 142.748 1.00 67.56 293 PRO B O 1
ATOM 5678 N N . GLN B 1 294 ? 85.622 50.869 143.503 1.00 68.08 294 GLN B N 1
ATOM 5679 C CA . GLN B 1 294 ? 85.292 52.278 143.658 1.00 68.61 294 GLN B CA 1
ATOM 5680 C C . GLN B 1 294 ? 86.131 52.962 144.740 1.00 68.72 294 GLN B C 1
ATOM 5681 O O . GLN B 1 294 ? 86.397 54.161 144.660 1.00 68.93 294 GLN B O 1
ATOM 5687 N N . SER B 1 295 ? 86.550 52.193 145.741 1.00 68.90 295 SER B N 1
ATOM 5688 C CA . SER B 1 295 ? 87.348 52.719 146.845 1.00 69.02 295 SER B CA 1
ATOM 5689 C C . SER B 1 295 ? 88.785 53.057 146.444 1.00 69.26 295 SER B C 1
ATOM 5690 O O . SER B 1 295 ? 89.416 53.909 147.063 1.00 69.37 295 SER B O 1
ATOM 5693 N N . MET B 1 296 ? 89.299 52.394 145.415 1.00 69.39 296 MET B N 1
ATOM 5694 C CA . MET B 1 296 ? 90.692 52.573 145.033 1.00 69.80 296 MET B CA 1
ATOM 5695 C C . MET B 1 296 ? 90.932 53.745 144.077 1.00 69.80 296 MET B C 1
ATOM 5696 O O . MET B 1 296 ? 92.083 54.073 143.769 1.00 69.77 296 MET B O 1
ATOM 5701 N N . ARG B 1 297 ? 89.855 54.374 143.613 1.00 69.80 297 ARG B N 1
ATOM 5702 C CA . ARG B 1 297 ? 89.975 55.480 142.662 1.00 69.86 297 ARG B CA 1
ATOM 5703 C C . ARG B 1 297 ? 90.760 56.696 143.181 1.00 69.47 297 ARG B C 1
ATOM 5704 O O . ARG B 1 297 ? 91.621 57.208 142.458 1.00 69.41 297 ARG B O 1
ATOM 5712 N N . PRO B 1 298 ? 90.473 57.166 144.419 1.00 69.06 298 PRO B N 1
ATOM 5713 C CA . PRO B 1 298 ? 91.290 58.244 144.991 1.00 68.90 298 PRO B CA 1
ATOM 5714 C C . PRO B 1 298 ? 92.773 57.888 145.118 1.00 68.76 298 PRO B C 1
ATOM 5715 O O . PRO B 1 298 ? 93.624 58.774 145.051 1.00 68.71 298 PRO B O 1
ATOM 5719 N N . ALA B 1 299 ? 93.070 56.604 145.298 1.00 68.75 299 ALA B N 1
ATOM 5720 C CA . ALA B 1 299 ? 94.447 56.132 145.428 1.00 68.79 299 ALA B CA 1
ATOM 5721 C C . ALA B 1 299 ? 95.114 55.966 144.065 1.00 68.97 299 ALA B C 1
ATOM 5722 O O . ALA B 1 299 ? 96.333 56.123 143.941 1.00 68.94 299 ALA B O 1
ATOM 5724 N N . ARG B 1 300 ? 94.312 55.640 143.050 1.00 69.23 300 ARG B N 1
ATOM 5725 C CA . ARG B 1 300 ? 94.792 55.584 141.669 1.00 69.35 300 ARG B CA 1
ATOM 5726 C C . ARG B 1 300 ? 95.142 56.987 141.188 1.00 69.13 300 ARG B C 1
ATOM 5727 O O . ARG B 1 300 ? 96.209 57.193 140.615 1.00 69.08 300 ARG B O 1
ATOM 5735 N N . GLU B 1 301 ? 94.245 57.942 141.444 1.00 68.99 301 GLU B N 1
ATOM 5736 C CA . GLU B 1 301 ? 94.427 59.337 141.029 1.00 68.97 301 GLU B CA 1
ATOM 5737 C C . GLU B 1 301 ? 95.607 60.003 141.728 1.00 68.82 301 GLU B C 1
ATOM 5738 O O . GLU B 1 301 ? 96.415 60.677 141.082 1.00 69.00 301 GLU B O 1
ATOM 5744 N N . GLY B 1 302 ? 95.694 59.817 143.046 1.00 68.46 302 GLY B N 1
ATOM 5745 C CA . GLY B 1 302 ? 96.774 60.394 143.842 1.00 67.83 302 GLY B CA 1
ATOM 5746 C C . GLY B 1 302 ? 98.083 59.628 143.756 1.00 67.48 302 GLY B C 1
ATOM 5747 O O . GLY B 1 302 ? 99.087 60.057 144.322 1.00 67.59 302 GLY B O 1
ATOM 5748 N N . GLU B 1 303 ? 98.067 58.498 143.047 1.00 67.02 303 GLU B N 1
ATOM 5749 C CA . GLU B 1 303 ? 99.237 57.620 142.886 1.00 66.57 303 GLU B CA 1
ATOM 5750 C C . GLU B 1 303 ? 99.855 57.240 144.227 1.00 65.94 303 GLU B C 1
ATOM 5751 O O . GLU B 1 303 ? 101.064 57.364 144.432 1.00 65.94 303 GLU B O 1
ATOM 5757 N N . ILE B 1 304 ? 98.993 56.784 145.134 1.00 65.26 304 ILE B N 1
ATOM 5758 C CA . ILE B 1 304 ? 99.381 56.349 146.472 1.00 64.27 304 ILE B CA 1
ATOM 5759 C C . ILE B 1 304 ? 99.174 54.834 146.577 1.00 63.96 304 ILE B C 1
ATOM 5760 O O . ILE B 1 304 ? 98.043 54.356 146.425 1.00 63.77 304 ILE B O 1
ATOM 5765 N N . PRO B 1 305 ? 100.260 54.076 146.838 1.00 63.53 305 PRO B N 1
ATOM 5766 C CA . PRO B 1 305 ? 100.147 52.622 146.974 1.00 63.05 305 PRO B CA 1
ATOM 5767 C C . PRO B 1 305 ? 99.238 52.234 148.135 1.00 62.56 305 PRO B C 1
ATOM 5768 O O . PRO B 1 305 ? 99.252 52.888 149.183 1.00 62.57 305 PRO B O 1
ATOM 5772 N N . VAL B 1 306 ? 98.438 51.191 147.933 1.00 61.93 306 VAL B N 1
ATOM 5773 C CA . VAL B 1 306 ? 97.598 50.649 148.997 1.00 61.05 306 VAL B CA 1
ATOM 5774 C C . VAL B 1 306 ? 98.243 49.364 149.515 1.00 60.89 306 VAL B C 1
ATOM 5775 O O . VAL B 1 306 ? 98.719 48.541 148.729 1.00 60.90 306 VAL B O 1
ATOM 5779 N N . ARG B 1 307 ? 98.286 49.216 150.838 1.00 60.63 307 ARG B N 1
ATOM 5780 C CA . ARG B 1 307 ? 98.849 48.026 151.468 1.00 60.46 307 ARG B CA 1
ATOM 5781 C C . ARG B 1 307 ? 97.812 47.276 152.304 1.00 60.67 307 ARG B C 1
ATOM 5782 O O . ARG B 1 307 ? 97.073 47.884 153.083 1.00 60.77 307 ARG B O 1
ATOM 5790 N N . VAL B 1 308 ? 97.771 45.956 152.140 1.00 60.69 308 VAL B N 1
ATOM 5791 C CA . VAL B 1 308 ? 96.909 45.111 152.956 1.00 60.82 308 VAL B CA 1
ATOM 5792 C C . VAL B 1 308 ? 97.777 44.344 153.950 1.00 61.25 308 VAL B C 1
ATOM 5793 O O . VAL B 1 308 ? 98.642 43.562 153.547 1.00 61.35 308 VAL B O 1
ATOM 5797 N N . LYS B 1 309 ? 97.549 44.586 155.244 1.00 61.80 309 LYS B N 1
ATOM 5798 C CA . LYS B 1 309 ? 98.405 44.054 156.313 1.00 62.32 309 LYS B CA 1
ATOM 5799 C C . LYS B 1 309 ? 97.683 43.121 157.283 1.00 62.86 309 LYS B C 1
ATOM 5800 O O . LYS B 1 309 ? 96.468 43.226 157.491 1.00 63.02 309 LYS B O 1
ATOM 5806 N N . ASN B 1 310 ? 98.458 42.222 157.884 1.00 63.37 310 ASN B N 1
ATOM 5807 C CA . ASN B 1 310 ? 97.955 41.278 158.871 1.00 63.88 310 ASN B CA 1
ATOM 5808 C C . ASN B 1 310 ? 98.165 41.802 160.291 1.00 63.91 310 ASN B C 1
ATOM 5809 O O . ASN B 1 310 ? 99.297 41.983 160.733 1.00 63.96 310 ASN B O 1
ATOM 5814 N N . SER B 1 311 ? 97.073 42.044 161.009 1.00 64.07 311 SER B N 1
ATOM 5815 C CA . SER B 1 311 ? 97.176 42.534 162.380 1.00 64.09 311 SER B CA 1
ATOM 5816 C C . SER B 1 311 ? 97.765 41.485 163.317 1.00 64.21 311 SER B C 1
ATOM 5817 O O . SER B 1 311 ? 98.145 41.801 164.440 1.00 64.38 311 SER B O 1
ATOM 5820 N N . TYR B 1 312 ? 97.857 40.244 162.842 1.00 64.39 312 TYR B N 1
ATOM 5821 C CA . TYR B 1 312 ? 98.547 39.182 163.578 1.00 64.78 312 TYR B CA 1
ATOM 5822 C C . TYR B 1 312 ? 99.998 38.994 163.132 1.00 65.08 312 TYR B C 1
ATOM 5823 O O . TYR B 1 312 ? 100.696 38.106 163.624 1.00 65.35 312 TYR B O 1
ATOM 5832 N N . ASN B 1 313 ? 100.449 39.839 162.208 1.00 65.37 313 ASN B N 1
ATOM 5833 C CA . ASN B 1 313 ? 101.817 39.791 161.694 1.00 65.48 313 ASN B CA 1
ATOM 5834 C C . ASN B 1 313 ? 102.203 41.167 161.133 1.00 65.69 313 ASN B C 1
ATOM 5835 O O . ASN B 1 313 ? 102.513 41.298 159.946 1.00 65.87 313 ASN B O 1
ATOM 5840 N N . PRO B 1 314 ? 102.195 42.200 161.994 1.00 65.83 314 PRO B N 1
ATOM 5841 C CA . PRO B 1 314 ? 102.169 43.590 161.529 1.00 66.06 314 PRO B CA 1
ATOM 5842 C C . PRO B 1 314 ? 103.488 44.107 160.966 1.00 66.32 314 PRO B C 1
ATOM 5843 O O . PRO B 1 314 ? 103.514 45.167 160.340 1.00 66.33 314 PRO B O 1
ATOM 5847 N N . LYS B 1 315 ? 104.568 43.372 161.199 1.00 66.64 315 LYS B N 1
ATOM 5848 C CA . LYS B 1 315 ? 105.884 43.762 160.706 1.00 66.92 315 LYS B CA 1
ATOM 5849 C C . LYS B 1 315 ? 106.135 43.214 159.295 1.00 66.79 315 LYS B C 1
ATOM 5850 O O . LYS B 1 315 ? 107.113 43.582 158.638 1.00 66.95 315 LYS B O 1
ATOM 5856 N N . ALA B 1 316 ? 105.239 42.345 158.832 1.00 66.56 316 ALA B N 1
ATOM 5857 C CA . ALA B 1 316 ? 105.373 41.700 157.529 1.00 66.36 316 ALA B CA 1
ATOM 5858 C C . ALA B 1 316 ? 104.872 42.595 156.386 1.00 66.22 316 ALA B C 1
ATOM 5859 O O . ALA B 1 316 ? 104.004 43.452 156.600 1.00 66.17 316 ALA B O 1
ATOM 5861 N N . PRO B 1 317 ? 105.424 42.401 155.169 1.00 66.07 317 PRO B N 1
ATOM 5862 C CA . PRO B 1 317 ? 105.075 43.222 153.996 1.00 65.89 317 PRO B CA 1
ATOM 5863 C C . PRO B 1 317 ? 103.585 43.217 153.618 1.00 65.49 317 PRO B C 1
ATOM 5864 O O . PRO B 1 317 ? 103.013 44.278 153.369 1.00 65.52 317 PRO B O 1
ATOM 5868 N N . GLY B 1 318 ? 102.972 42.035 153.582 1.00 65.06 318 GLY B N 1
ATOM 5869 C CA . GLY B 1 318 ? 101.574 41.896 153.184 1.00 64.38 318 GLY B CA 1
ATOM 5870 C C . GLY B 1 318 ? 101.423 41.911 151.674 1.00 63.97 318 GLY B C 1
ATOM 5871 O O . GLY B 1 318 ? 102.074 41.136 150.970 1.00 64.10 318 GLY B O 1
ATOM 5872 N N . THR B 1 319 ? 100.561 42.800 151.184 1.00 63.31 319 THR B N 1
ATOM 5873 C CA . THR B 1 319 ? 100.302 42.950 149.757 1.00 62.59 319 THR B CA 1
ATOM 5874 C C . THR B 1 319 ? 100.287 44.438 149.409 1.00 62.34 319 THR B C 1
ATOM 5875 O O . THR B 1 319 ? 99.457 45.183 149.931 1.00 62.41 319 THR B O 1
ATOM 5879 N N . ILE B 1 320 ? 101.215 44.871 148.552 1.00 62.01 320 ILE B N 1
ATOM 5880 C CA . ILE B 1 320 ? 101.204 46.248 148.046 1.00 61.91 320 ILE B CA 1
ATOM 5881 C C . ILE B 1 320 ? 100.492 46.261 146.714 1.00 62.02 320 ILE B C 1
ATOM 5882 O O . ILE B 1 320 ? 100.763 45.427 145.841 1.00 62.09 320 ILE B O 1
ATOM 5887 N N . ILE B 1 321 ? 99.585 47.217 146.562 1.00 62.13 321 ILE B N 1
ATOM 5888 C CA . ILE B 1 321 ? 98.891 47.417 145.303 1.00 62.14 321 ILE B CA 1
ATOM 5889 C C . ILE B 1 321 ? 99.348 48.742 144.698 1.00 62.45 321 ILE B C 1
ATOM 5890 O O . ILE B 1 321 ? 99.142 49.813 145.278 1.00 62.44 321 ILE B O 1
ATOM 5895 N N . THR B 1 322 ? 99.992 48.648 143.537 1.00 62.77 322 THR B N 1
ATOM 5896 C CA . THR B 1 322 ? 100.596 49.799 142.863 1.00 62.99 322 THR B CA 1
ATOM 5897 C C . THR B 1 322 ? 100.120 49.869 141.412 1.00 63.32 322 THR B C 1
ATOM 5898 O O . THR B 1 322 ? 99.418 48.962 140.943 1.00 63.52 322 THR B O 1
ATOM 5902 N N . LYS B 1 323 ? 100.491 50.941 140.707 1.00 63.46 323 LYS B N 1
ATOM 5903 C CA . LYS B 1 323 ? 100.133 51.086 139.293 1.00 63.51 323 LYS B CA 1
ATOM 5904 C C . LYS B 1 323 ? 100.724 49.950 138.451 1.00 63.23 323 LYS B C 1
ATOM 5905 O O . LYS B 1 323 ? 100.038 49.386 137.597 1.00 63.27 323 LYS B O 1
ATOM 5911 N N . THR B 1 324 ? 101.985 49.608 138.714 1.00 62.78 324 THR B N 1
ATOM 5912 C CA . THR B 1 324 ? 102.671 48.562 137.958 1.00 62.27 324 THR B CA 1
ATOM 5913 C C . THR B 1 324 ? 103.529 47.680 138.858 1.00 61.79 324 THR B C 1
ATOM 5914 O O . THR B 1 324 ? 103.906 48.084 139.961 1.00 61.83 324 THR B O 1
ATOM 5918 N N . ARG B 1 325 ? 103.838 46.480 138.367 1.00 61.04 325 ARG B N 1
ATOM 5919 C CA . ARG B 1 325 ? 104.720 45.545 139.061 1.00 60.13 325 ARG B CA 1
ATOM 5920 C C . ARG B 1 325 ? 105.502 44.667 138.076 1.00 59.61 325 ARG B C 1
ATOM 5921 O O . ARG B 1 325 ? 105.095 44.485 136.928 1.00 59.33 325 ARG B O 1
ATOM 5929 N N . ASP B 1 326 ? 106.627 44.139 138.550 1.00 59.16 326 ASP B N 1
ATOM 5930 C CA . ASP B 1 326 ? 107.458 43.203 137.807 1.00 59.00 326 ASP B CA 1
ATOM 5931 C C . ASP B 1 326 ? 106.669 41.921 137.505 1.00 59.05 326 ASP B C 1
ATOM 5932 O O . ASP B 1 326 ? 106.333 41.158 138.416 1.00 59.15 326 ASP B O 1
ATOM 5937 N N . MET B 1 327 ? 106.382 41.691 136.226 1.00 58.98 327 MET B N 1
ATOM 5938 C CA . MET B 1 327 ? 105.557 40.556 135.808 1.00 58.91 327 MET B CA 1
ATOM 5939 C C . MET B 1 327 ? 106.383 39.351 135.345 1.00 58.65 327 MET B C 1
ATOM 5940 O O . MET B 1 327 ? 105.833 38.309 135.002 1.00 58.48 327 MET B O 1
ATOM 5945 N N . THR B 1 328 ? 107.705 39.505 135.349 1.00 58.68 328 THR B N 1
ATOM 5946 C CA . THR B 1 328 ? 108.653 38.461 134.933 1.00 58.62 328 THR B CA 1
ATOM 5947 C C . THR B 1 328 ? 108.307 37.055 135.424 1.00 58.40 328 THR B C 1
ATOM 5948 O O . THR B 1 328 ? 108.291 36.111 134.639 1.00 58.34 328 THR B O 1
ATOM 5952 N N . LYS B 1 329 ? 108.041 36.931 136.721 1.00 58.22 329 LYS B N 1
ATOM 5953 C CA . LYS B 1 329 ? 107.787 35.638 137.349 1.00 58.13 329 LYS B CA 1
ATOM 5954 C C . LYS B 1 329 ? 106.290 35.295 137.412 1.00 57.50 329 LYS B C 1
ATOM 5955 O O . LYS B 1 329 ? 105.915 34.271 137.989 1.00 57.49 329 LYS B O 1
ATOM 5961 N N . SER B 1 330 ? 105.445 36.140 136.821 1.00 56.64 330 SER B N 1
ATOM 5962 C CA . SER B 1 330 ? 103.993 36.031 137.005 1.00 55.81 330 SER B CA 1
ATOM 5963 C C . SER B 1 330 ? 103.264 35.173 135.967 1.00 55.20 330 SER B C 1
ATOM 5964 O O . SER B 1 330 ? 103.303 35.465 134.768 1.00 55.26 330 SER B O 1
ATOM 5967 N N . ILE B 1 331 ? 102.590 34.128 136.458 1.00 54.16 331 ILE B N 1
ATOM 5968 C CA . ILE B 1 331 ? 101.737 33.256 135.649 1.00 53.04 331 ILE B CA 1
ATOM 5969 C C . ILE B 1 331 ? 100.280 33.408 136.135 1.00 52.25 331 ILE B C 1
ATOM 5970 O O . ILE B 1 331 ? 99.537 34.214 135.574 1.00 52.27 331 ILE B O 1
ATOM 5975 N N . LEU B 1 332 ? 99.876 32.668 137.170 1.00 51.12 332 LEU B N 1
ATOM 5976 C CA . LEU B 1 332 ? 98.560 32.877 137.785 1.00 50.06 332 LEU B CA 1
ATOM 5977 C C . LEU B 1 332 ? 98.716 33.669 139.076 1.00 49.62 332 LEU B C 1
ATOM 5978 O O . LEU B 1 332 ? 99.695 33.493 139.797 1.00 49.08 332 LEU B O 1
ATOM 5983 N N . THR B 1 333 ? 97.760 34.549 139.359 1.00 49.26 333 THR B N 1
ATOM 5984 C CA . THR B 1 333 ? 97.844 35.392 140.550 1.00 49.08 333 THR B CA 1
ATOM 5985 C C . THR B 1 333 ? 96.992 34.860 141.709 1.00 49.24 333 THR B C 1
ATOM 5986 O O . THR B 1 333 ? 97.479 34.740 142.838 1.00 49.53 333 THR B O 1
ATOM 5990 N N . SER B 1 334 ? 95.727 34.550 141.423 1.00 48.99 334 SER B N 1
ATOM 5991 C CA . SER B 1 334 ? 94.785 34.072 142.433 1.00 48.57 334 SER B CA 1
ATOM 5992 C C . SER B 1 334 ? 93.583 33.372 141.786 1.00 48.43 334 SER B C 1
ATOM 5993 O O . SER B 1 334 ? 93.305 33.571 140.603 1.00 48.50 334 SER B O 1
ATOM 5996 N N . ILE B 1 335 ? 92.893 32.544 142.572 1.00 48.21 335 ILE B N 1
ATOM 5997 C CA . ILE B 1 335 ? 91.653 31.877 142.175 1.00 47.97 335 ILE B CA 1
ATOM 5998 C C . ILE B 1 335 ? 90.525 32.444 143.038 1.00 48.52 335 ILE B C 1
ATOM 5999 O O . ILE B 1 335 ? 90.707 32.637 144.246 1.00 48.95 335 ILE B O 1
ATOM 6004 N N . VAL B 1 336 ? 89.376 32.732 142.428 1.00 48.78 336 VAL B N 1
ATOM 6005 C CA . VAL B 1 336 ? 88.235 33.275 143.166 1.00 49.42 336 VAL B CA 1
ATOM 6006 C C . VAL B 1 336 ? 87.010 32.381 143.020 1.00 50.04 336 VAL B C 1
ATOM 6007 O O . VAL B 1 336 ? 86.751 31.848 141.945 1.00 50.28 336 VAL B O 1
ATOM 6011 N N . LEU B 1 337 ? 86.268 32.214 144.111 1.00 50.82 337 LEU B N 1
ATOM 6012 C CA . LEU B 1 337 ? 85.013 31.479 144.076 1.00 51.57 337 LEU B CA 1
ATOM 6013 C C . LEU B 1 337 ? 83.802 32.339 144.456 1.00 52.30 337 LEU B C 1
ATOM 6014 O O . LEU B 1 337 ? 83.776 32.978 145.510 1.00 52.44 337 LEU B O 1
ATOM 6019 N N . LYS B 1 338 ? 82.820 32.367 143.561 1.00 53.16 338 LYS B N 1
ATOM 6020 C CA . LYS B 1 338 ? 81.494 32.874 143.853 1.00 53.90 338 LYS B CA 1
ATOM 6021 C C . LYS B 1 338 ? 80.641 31.635 144.087 1.00 55.04 338 LYS B C 1
ATOM 6022 O O . LYS B 1 338 ? 80.729 30.670 143.320 1.00 55.29 338 LYS B O 1
ATOM 6028 N N . ARG B 1 339 ? 79.831 31.661 145.144 1.00 56.20 339 ARG B N 1
ATOM 6029 C CA . ARG B 1 339 ? 78.998 30.521 145.537 1.00 57.23 339 ARG B CA 1
ATOM 6030 C C . ARG B 1 339 ? 77.515 30.793 145.323 1.00 57.73 339 ARG B C 1
ATOM 6031 O O . ARG B 1 339 ? 77.064 31.936 145.424 1.00 58.08 339 ARG B O 1
ATOM 6039 N N . ASN B 1 340 ? 76.759 29.729 145.065 1.00 58.18 340 ASN B N 1
ATOM 6040 C CA . ASN B 1 340 ? 75.302 29.810 144.898 1.00 58.69 340 ASN B CA 1
ATOM 6041 C C . ASN B 1 340 ? 74.830 30.950 144.016 1.00 58.36 340 ASN B C 1
ATOM 6042 O O . ASN B 1 340 ? 74.125 31.854 144.468 1.00 58.42 340 ASN B O 1
ATOM 6047 N N . VAL B 1 341 ? 75.232 30.896 142.754 1.00 58.12 341 VAL B N 1
ATOM 6048 C CA . VAL B 1 341 ? 74.797 31.878 141.782 1.00 57.87 341 VAL B CA 1
ATOM 6049 C C . VAL B 1 341 ? 73.682 31.301 140.922 1.00 57.80 341 VAL B C 1
ATOM 6050 O O . VAL B 1 341 ? 73.684 30.109 140.591 1.00 57.26 341 VAL B O 1
ATOM 6054 N N . THR B 1 342 ? 72.721 32.164 140.604 1.00 57.96 342 THR B N 1
ATOM 6055 C CA . THR B 1 342 ? 71.614 31.853 139.715 1.00 58.14 342 THR B CA 1
ATOM 6056 C C . THR B 1 342 ? 72.013 32.246 138.299 1.00 58.19 342 THR B C 1
ATOM 6057 O O . THR B 1 342 ? 72.493 33.363 138.067 1.00 58.53 342 THR B O 1
ATOM 6061 N N . MET B 1 343 ? 71.828 31.318 137.364 1.00 58.09 343 MET B N 1
ATOM 6062 C CA . MET B 1 343 ? 72.146 31.547 135.958 1.00 58.06 343 MET B CA 1
ATOM 6063 C C . MET B 1 343 ? 70.875 31.551 135.105 1.00 58.57 343 MET B C 1
ATOM 6064 O O . MET B 1 343 ? 69.973 30.729 135.320 1.00 58.69 343 MET B O 1
ATOM 6069 N N . LEU B 1 344 ? 70.803 32.485 134.153 1.00 58.86 344 LEU B N 1
ATOM 6070 C CA . LEU B 1 344 ? 69.688 32.537 133.199 1.00 59.07 344 LEU B CA 1
ATOM 6071 C C . LEU B 1 344 ? 70.171 32.407 131.767 1.00 59.28 344 LEU B C 1
ATOM 6072 O O . LEU B 1 344 ? 71.239 32.905 131.419 1.00 59.47 344 LEU B O 1
ATOM 6077 N N . ASP B 1 345 ? 69.376 31.728 130.947 1.00 59.37 345 ASP B N 1
ATOM 6078 C CA . ASP B 1 345 ? 69.665 31.580 129.525 1.00 59.47 345 ASP B CA 1
ATOM 6079 C C . ASP B 1 345 ? 68.526 32.186 128.707 1.00 59.13 345 ASP B C 1
ATOM 6080 O O . ASP B 1 345 ? 67.352 31.923 128.975 1.00 59.37 345 ASP B O 1
ATOM 6085 N N . ILE B 1 346 ? 68.879 33.002 127.719 1.00 58.54 346 ILE B N 1
ATOM 6086 C CA . ILE B 1 346 ? 67.893 33.727 126.923 1.00 58.16 346 ILE B CA 1
ATOM 6087 C C . ILE B 1 346 ? 68.153 33.482 125.434 1.00 58.29 346 ILE B C 1
ATOM 6088 O O . ILE B 1 346 ? 69.036 34.104 124.836 1.00 58.24 346 ILE B O 1
ATOM 6093 N N . ALA B 1 347 ? 67.382 32.566 124.847 1.00 58.42 347 ALA B N 1
ATOM 6094 C CA . ALA B 1 347 ? 67.579 32.154 123.452 1.00 58.58 347 ALA B CA 1
ATOM 6095 C C . ALA B 1 347 ? 66.473 32.632 122.522 1.00 58.65 347 ALA B C 1
ATOM 6096 O O . ALA B 1 347 ? 65.296 32.505 122.840 1.00 58.66 347 ALA B O 1
ATOM 6098 N N . SER B 1 348 ? 66.869 33.177 121.372 1.00 59.03 348 SER B N 1
ATOM 6099 C CA . SER B 1 348 ? 65.937 33.586 120.313 1.00 59.55 348 SER B CA 1
ATOM 6100 C C . SER B 1 348 ? 66.656 33.675 118.962 1.00 59.97 348 SER B C 1
ATOM 6101 O O . SER B 1 348 ? 67.762 34.210 118.878 1.00 60.44 348 SER B O 1
ATOM 6104 N N . THR B 1 349 ? 66.028 33.157 117.908 1.00 60.23 349 THR B N 1
ATOM 6105 C CA . THR B 1 349 ? 66.621 33.191 116.567 1.00 60.53 349 THR B CA 1
ATOM 6106 C C . THR B 1 349 ? 66.612 34.613 115.996 1.00 60.92 349 THR B C 1
ATOM 6107 O O . THR B 1 349 ? 67.406 34.951 115.114 1.00 60.84 349 THR B O 1
ATOM 6111 N N . ARG B 1 350 ? 65.707 35.436 116.519 1.00 61.47 350 ARG B N 1
ATOM 6112 C CA . ARG B 1 350 ? 65.534 36.820 116.084 1.00 61.96 350 ARG B CA 1
ATOM 6113 C C . ARG B 1 350 ? 66.745 37.686 116.421 1.00 61.82 350 ARG B C 1
ATOM 6114 O O . ARG B 1 350 ? 66.954 38.723 115.798 1.00 61.97 350 ARG B O 1
ATOM 6122 N N . MET B 1 351 ? 67.524 37.259 117.414 1.00 61.73 351 MET B N 1
ATOM 6123 C CA . MET B 1 351 ? 68.718 37.979 117.874 1.00 61.57 351 MET B CA 1
ATOM 6124 C C . MET B 1 351 ? 69.740 38.259 116.785 1.00 61.40 351 MET B C 1
ATOM 6125 O O . MET B 1 351 ? 70.265 39.373 116.694 1.00 61.10 351 MET B O 1
ATOM 6130 N N . LEU B 1 352 ? 70.033 37.232 115.986 1.00 61.36 352 LEU B N 1
ATOM 6131 C CA . LEU B 1 352 ? 71.119 37.279 115.017 1.00 61.43 352 LEU B CA 1
ATOM 6132 C C . LEU B 1 352 ? 70.811 38.320 113.952 1.00 61.60 352 LEU B C 1
ATOM 6133 O O . LEU B 1 352 ? 69.905 38.135 113.131 1.00 61.60 352 LEU B O 1
ATOM 6138 N N . GLY B 1 353 ? 71.560 39.421 113.996 1.00 61.75 353 GLY B N 1
ATOM 6139 C CA . GLY B 1 353 ? 71.374 40.535 113.070 1.00 62.18 353 GLY B CA 1
ATOM 6140 C C . GLY B 1 353 ? 70.302 41.559 113.421 1.00 62.46 353 GLY B C 1
ATOM 6141 O O . GLY B 1 353 ? 69.987 42.417 112.599 1.00 62.68 353 GLY B O 1
ATOM 6142 N N . GLN B 1 354 ? 69.741 41.479 114.629 1.00 62.73 354 GLN B N 1
ATOM 6143 C CA . GLN B 1 354 ? 68.727 42.440 115.083 1.00 63.22 354 GLN B CA 1
ATOM 6144 C C . GLN B 1 354 ? 69.321 43.489 116.029 1.00 63.24 354 GLN B C 1
ATOM 6145 O O . GLN B 1 354 ? 70.139 43.165 116.887 1.00 63.61 354 GLN B O 1
ATOM 6151 N N . VAL B 1 355 ? 68.904 44.744 115.870 1.00 63.13 355 VAL B N 1
ATOM 6152 C CA . VAL B 1 355 ? 69.329 45.831 116.758 1.00 63.01 355 VAL B CA 1
ATOM 6153 C C . VAL B 1 355 ? 68.353 45.915 117.931 1.00 62.90 355 VAL B C 1
ATOM 6154 O O . VAL B 1 355 ? 67.141 45.863 117.731 1.00 62.87 355 VAL B O 1
ATOM 6158 N N . GLY B 1 356 ? 68.873 46.012 119.154 1.00 62.84 356 GLY B N 1
ATOM 6159 C CA . GLY B 1 356 ? 68.022 46.340 120.319 1.00 62.62 356 GLY B CA 1
ATOM 6160 C C . GLY B 1 356 ? 67.504 45.204 121.187 1.00 62.55 356 GLY B C 1
ATOM 6161 O O . GLY B 1 356 ? 66.739 45.445 122.127 1.00 62.60 356 GLY B O 1
ATOM 6162 N N . PHE B 1 357 ? 67.906 43.970 120.881 1.00 62.42 357 PHE B N 1
ATOM 6163 C CA . PHE B 1 357 ? 67.553 42.813 121.713 1.00 62.07 357 PHE B CA 1
ATOM 6164 C C . PHE B 1 357 ? 68.281 42.867 123.053 1.00 61.88 357 PHE B C 1
ATOM 6165 O O . PHE B 1 357 ? 67.664 42.691 124.107 1.00 61.87 357 PHE B O 1
ATOM 6173 N N . LEU B 1 358 ? 69.589 43.120 123.009 1.00 61.57 358 LEU B N 1
ATOM 6174 C CA . LEU B 1 358 ? 70.374 43.320 124.221 1.00 61.25 358 LEU B CA 1
ATOM 6175 C C . LEU B 1 358 ? 69.839 44.480 125.057 1.00 61.19 358 LEU B C 1
ATOM 6176 O O . LEU B 1 358 ? 69.789 44.387 126.290 1.00 61.18 358 LEU B O 1
ATOM 6181 N N . ALA B 1 359 ? 69.422 45.555 124.383 1.00 61.00 359 ALA B N 1
ATOM 6182 C CA . ALA B 1 359 ? 68.803 46.709 125.047 1.00 60.58 359 ALA B CA 1
ATOM 6183 C C . ALA B 1 359 ? 67.501 46.334 125.760 1.00 60.41 359 ALA B C 1
ATOM 6184 O O . ALA B 1 359 ? 67.283 46.720 126.908 1.00 60.10 359 ALA B O 1
ATOM 6186 N N . LYS B 1 360 ? 66.650 45.572 125.077 1.00 60.53 360 LYS B N 1
ATOM 6187 C CA . LYS B 1 360 ? 65.410 45.063 125.664 1.00 60.80 360 LYS B CA 1
ATOM 6188 C C . LYS B 1 360 ? 65.660 44.145 126.861 1.00 60.63 360 LYS B C 1
ATOM 6189 O O . LYS B 1 360 ? 65.042 44.312 127.918 1.00 60.60 360 LYS B O 1
ATOM 6195 N N . VAL B 1 361 ? 66.573 43.188 126.686 1.00 60.39 361 VAL B N 1
ATOM 6196 C CA . VAL B 1 361 ? 66.854 42.168 127.699 1.00 60.11 361 VAL B CA 1
ATOM 6197 C C . VAL B 1 361 ? 67.264 42.781 129.038 1.00 60.19 361 VAL B C 1
ATOM 6198 O O . VAL B 1 361 ? 66.706 42.435 130.083 1.00 60.24 361 VAL B O 1
ATOM 6202 N N . PHE B 1 362 ? 68.218 43.708 128.995 1.00 59.99 362 PHE B N 1
ATOM 6203 C CA . PHE B 1 362 ? 68.747 44.307 130.210 1.00 59.69 362 PHE B CA 1
ATOM 6204 C C . PHE B 1 362 ? 67.873 45.421 130.763 1.00 59.98 362 PHE B C 1
ATOM 6205 O O . PHE B 1 362 ? 67.983 45.781 131.941 1.00 60.09 362 PHE B O 1
ATOM 6213 N N . SER B 1 363 ? 66.995 45.949 129.911 1.00 60.12 363 SER B N 1
ATOM 6214 C CA . SER B 1 363 ? 65.974 46.891 130.343 1.00 60.13 363 SER B CA 1
ATOM 6215 C C . SER B 1 363 ? 65.009 46.202 131.302 1.00 60.22 363 SER B C 1
ATOM 6216 O O . SER B 1 363 ? 64.673 46.757 132.350 1.00 60.08 363 SER B O 1
ATOM 6219 N N . ILE B 1 364 ? 64.580 44.992 130.937 1.00 60.43 364 ILE B N 1
ATOM 6220 C CA . ILE B 1 364 ? 63.716 44.171 131.788 1.00 60.54 364 ILE B CA 1
ATOM 6221 C C . ILE B 1 364 ? 64.319 44.035 133.186 1.00 60.85 364 ILE B C 1
ATOM 6222 O O . ILE B 1 364 ? 63.632 44.268 134.189 1.00 61.06 364 ILE B O 1
ATOM 6227 N N . PHE B 1 365 ? 65.605 43.680 133.239 1.00 60.94 365 PHE B N 1
ATOM 6228 C CA . PHE B 1 365 ? 66.345 43.582 134.500 1.00 61.06 365 PHE B CA 1
ATOM 6229 C C . PHE B 1 365 ? 66.355 44.881 135.312 1.00 61.30 365 PHE B C 1
ATOM 6230 O O . PHE B 1 365 ? 66.148 44.852 136.527 1.00 61.19 365 PHE B O 1
ATOM 6238 N N . GLU B 1 366 ? 66.577 46.007 134.633 1.00 61.71 366 GLU B N 1
ATOM 6239 C CA . GLU B 1 366 ? 66.589 47.333 135.268 1.00 62.15 366 GLU B CA 1
ATOM 6240 C C . GLU B 1 366 ? 65.213 47.711 135.828 1.00 62.47 366 GLU B C 1
ATOM 6241 O O . GLU B 1 366 ? 65.117 48.307 136.910 1.00 62.33 366 GLU B O 1
ATOM 6247 N N . GLU B 1 367 ? 64.160 47.357 135.084 1.00 62.78 367 GLU B N 1
ATOM 6248 C CA . GLU B 1 367 ? 62.778 47.574 135.517 1.00 63.03 367 GLU B CA 1
ATOM 6249 C C . GLU B 1 367 ? 62.468 46.806 136.792 1.00 62.66 367 GLU B C 1
ATOM 6250 O O . GLU B 1 367 ? 61.654 47.245 137.595 1.00 62.82 367 GLU B O 1
ATOM 6256 N N . LEU B 1 368 ? 63.121 45.661 136.969 1.00 62.23 368 LEU B N 1
ATOM 6257 C CA . LEU B 1 368 ? 62.852 44.789 138.109 1.00 61.76 368 LEU B CA 1
ATOM 6258 C C . LEU B 1 368 ? 63.908 44.890 139.219 1.00 61.37 368 LEU B C 1
ATOM 6259 O O . LEU B 1 368 ? 63.928 44.072 140.148 1.00 61.28 368 LEU B O 1
ATOM 6264 N N . GLY B 1 369 ? 64.766 45.909 139.115 1.00 60.84 369 GLY B N 1
ATOM 6265 C CA . GLY B 1 369 ? 65.773 46.227 140.134 1.00 60.02 369 GLY B CA 1
ATOM 6266 C C . GLY B 1 369 ? 66.797 45.140 140.421 1.00 59.48 369 GLY B C 1
ATOM 6267 O O . GLY B 1 369 ? 67.217 44.964 141.570 1.00 59.52 369 GLY B O 1
ATOM 6268 N N . ILE B 1 370 ? 67.203 44.418 139.376 1.00 58.80 370 ILE B N 1
ATOM 6269 C CA . ILE B 1 370 ? 68.147 43.307 139.510 1.00 57.99 370 ILE B CA 1
ATOM 6270 C C . ILE B 1 370 ? 69.463 43.636 138.810 1.00 57.60 370 ILE B C 1
ATOM 6271 O O . ILE B 1 370 ? 69.473 44.051 137.643 1.00 57.61 370 ILE B O 1
ATOM 6276 N N . SER B 1 371 ? 70.566 43.463 139.536 1.00 56.95 371 SER B N 1
ATOM 6277 C CA . SER B 1 371 ? 71.902 43.619 138.971 1.00 56.48 371 SER B CA 1
ATOM 6278 C C . SER B 1 371 ? 72.464 42.271 138.513 1.00 56.40 371 SER B C 1
ATOM 6279 O O . SER B 1 371 ? 72.457 41.288 139.262 1.00 56.38 371 SER B O 1
ATOM 6282 N N . VAL B 1 372 ? 72.946 42.254 137.272 1.00 56.29 372 VAL B N 1
ATOM 6283 C CA . VAL B 1 372 ? 73.497 41.069 136.609 1.00 56.18 372 VAL B CA 1
ATOM 6284 C C . VAL B 1 372 ? 75.030 41.083 136.677 1.00 55.95 372 VAL B C 1
ATOM 6285 O O . VAL B 1 372 ? 75.652 42.123 136.514 1.00 55.98 372 VAL B O 1
ATOM 6289 N N . ASP B 1 373 ? 75.631 39.923 136.910 1.00 55.69 373 ASP B N 1
ATOM 6290 C CA . ASP B 1 373 ? 77.075 39.818 137.104 1.00 55.42 373 ASP B CA 1
ATOM 6291 C C . ASP B 1 373 ? 77.793 39.491 135.792 1.00 54.89 373 ASP B C 1
ATOM 6292 O O . ASP B 1 373 ? 78.282 40.394 135.101 1.00 55.11 373 ASP B O 1
ATOM 6297 N N . VAL B 1 374 ? 77.832 38.203 135.455 1.00 53.88 374 VAL B N 1
ATOM 6298 C CA . VAL B 1 374 ? 78.583 37.699 134.310 1.00 53.03 374 VAL B CA 1
ATOM 6299 C C . VAL B 1 374 ? 77.675 37.562 133.083 1.00 52.73 374 VAL B C 1
ATOM 6300 O O . VAL B 1 374 ? 76.519 37.164 133.210 1.00 52.98 374 VAL B O 1
ATOM 6304 N N . VAL B 1 375 ? 78.193 37.908 131.905 1.00 52.16 375 VAL B N 1
ATOM 6305 C CA . VAL B 1 375 ? 77.437 37.786 130.654 1.00 51.64 375 VAL B CA 1
ATOM 6306 C C . VAL B 1 375 ? 78.272 37.117 129.564 1.00 52.16 375 VAL B C 1
ATOM 6307 O O . VAL B 1 375 ? 79.463 37.421 129.402 1.00 52.14 375 VAL B O 1
ATOM 6311 N N . ALA B 1 376 ? 77.637 36.205 128.826 1.00 52.57 376 ALA B N 1
ATOM 6312 C CA . ALA B 1 376 ? 78.232 35.572 127.643 1.00 53.07 376 ALA B CA 1
ATOM 6313 C C . ALA B 1 376 ? 77.167 35.424 126.566 1.00 53.31 376 ALA B C 1
ATOM 6314 O O . ALA B 1 376 ? 75.979 35.571 126.855 1.00 53.79 376 ALA B O 1
ATOM 6316 N N . THR B 1 377 ? 77.582 35.139 125.334 1.00 53.35 377 THR B N 1
ATOM 6317 C CA . THR B 1 377 ? 76.645 35.063 124.214 1.00 53.32 377 THR B CA 1
ATOM 6318 C C . THR B 1 377 ? 76.902 33.881 123.303 1.00 53.74 377 THR B C 1
ATOM 6319 O O . THR B 1 377 ? 77.966 33.267 123.354 1.00 54.18 377 THR B O 1
ATOM 6323 N N . SER B 1 378 ? 75.909 33.564 122.476 1.00 54.01 378 SER B N 1
ATOM 6324 C CA . SER B 1 378 ? 76.098 32.720 121.293 1.00 54.25 378 SER B CA 1
ATOM 6325 C C . SER B 1 378 ? 75.392 33.405 120.113 1.00 54.77 378 SER B C 1
ATOM 6326 O O . SER B 1 378 ? 74.886 34.533 120.253 1.00 54.99 378 SER B O 1
ATOM 6329 N N . GLU B 1 379 ? 75.349 32.737 118.961 1.00 54.96 379 GLU B N 1
ATOM 6330 C CA . GLU B 1 379 ? 74.730 33.327 117.768 1.00 55.24 379 GLU B CA 1
ATOM 6331 C C . GLU B 1 379 ? 73.244 33.618 117.974 1.00 55.07 379 GLU B C 1
ATOM 6332 O O . GLU B 1 379 ? 72.703 34.549 117.375 1.00 55.17 379 GLU B O 1
ATOM 6338 N N . VAL B 1 380 ? 72.600 32.825 118.829 1.00 54.96 380 VAL B N 1
ATOM 6339 C CA . VAL B 1 380 ? 71.153 32.914 119.049 1.00 55.01 380 VAL B CA 1
ATOM 6340 C C . VAL B 1 380 ? 70.737 32.933 120.522 1.00 54.96 380 VAL B C 1
ATOM 6341 O O . VAL B 1 380 ? 69.565 32.697 120.843 1.00 54.90 380 VAL B O 1
ATOM 6345 N N . SER B 1 381 ? 71.689 33.205 121.410 1.00 54.81 381 SER B N 1
ATOM 6346 C CA . SER B 1 381 ? 71.400 33.236 122.839 1.00 54.67 381 SER B CA 1
ATOM 6347 C C . SER B 1 381 ? 72.289 34.212 123.596 1.00 54.69 381 SER B C 1
ATOM 6348 O O . SER B 1 381 ? 73.388 34.554 123.144 1.00 54.65 381 SER B O 1
ATOM 6351 N N . ILE B 1 382 ? 71.781 34.674 124.738 1.00 54.73 382 ILE B N 1
ATOM 6352 C CA . ILE B 1 382 ? 72.564 35.447 125.698 1.00 54.91 382 ILE B CA 1
ATOM 6353 C C . ILE B 1 382 ? 72.368 34.792 127.076 1.00 54.80 382 ILE B C 1
ATOM 6354 O O . ILE B 1 382 ? 71.261 34.379 127.411 1.00 54.77 382 ILE B O 1
ATOM 6359 N N . SER B 1 383 ? 73.447 34.670 127.849 1.00 54.81 383 SER B N 1
ATOM 6360 C CA . SER B 1 383 ? 73.417 33.956 129.132 1.00 54.82 383 SER B CA 1
ATOM 6361 C C . SER B 1 383 ? 73.902 34.833 130.281 1.00 55.04 383 SER B C 1
ATOM 6362 O O . SER B 1 383 ? 74.782 35.669 130.093 1.00 55.19 383 SER B O 1
ATOM 6365 N N . LEU B 1 384 ? 73.335 34.627 131.468 1.00 55.31 384 LEU B N 1
ATOM 6366 C CA . LEU B 1 384 ? 73.525 35.543 132.595 1.00 55.67 384 LEU B CA 1
ATOM 6367 C C . LEU B 1 384 ? 73.775 34.875 133.925 1.00 55.97 384 LEU B C 1
ATOM 6368 O O . LEU B 1 384 ? 73.366 33.736 134.156 1.00 56.23 384 LEU B O 1
ATOM 6373 N N . THR B 1 385 ? 74.430 35.630 134.798 1.00 56.04 385 THR B N 1
ATOM 6374 C CA . THR B 1 385 ? 74.587 35.310 136.201 1.00 56.19 385 THR B CA 1
ATOM 6375 C C . THR B 1 385 ? 74.104 36.558 136.930 1.00 56.26 385 THR B C 1
ATOM 6376 O O . THR B 1 385 ? 74.458 37.671 136.549 1.00 56.37 385 THR B O 1
ATOM 6380 N N . LEU B 1 386 ? 73.276 36.383 137.954 1.00 56.22 386 LEU B N 1
ATOM 6381 C CA . LEU B 1 386 ? 72.856 37.520 138.779 1.00 56.21 386 LEU B CA 1
ATOM 6382 C C . LEU B 1 386 ? 73.883 37.736 139.882 1.00 56.32 386 LEU B C 1
ATOM 6383 O O . LEU B 1 386 ? 74.487 36.776 140.357 1.00 56.36 386 LEU B O 1
ATOM 6388 N N . ASP B 1 387 ? 74.090 38.991 140.281 1.00 56.58 387 ASP B N 1
ATOM 6389 C CA . ASP B 1 387 ? 75.006 39.309 141.382 1.00 56.92 387 ASP B CA 1
ATOM 6390 C C . ASP B 1 387 ? 74.879 38.272 142.496 1.00 56.85 387 ASP B C 1
ATOM 6391 O O . ASP B 1 387 ? 73.767 37.862 142.825 1.00 57.04 387 ASP B O 1
ATOM 6396 N N . PRO B 1 388 ? 76.010 37.831 143.069 1.00 56.89 388 PRO B N 1
ATOM 6397 C CA . PRO B 1 388 ? 75.954 36.945 144.234 1.00 57.03 388 PRO B CA 1
ATOM 6398 C C . PRO B 1 388 ? 75.141 37.580 145.355 1.00 57.19 388 PRO B C 1
ATOM 6399 O O . PRO B 1 388 ? 75.256 38.783 145.587 1.00 57.10 388 PRO B O 1
ATOM 6403 N N . SER B 1 389 ? 74.321 36.781 146.033 1.00 57.60 389 SER B N 1
ATOM 6404 C CA . SER B 1 389 ? 73.417 37.301 147.069 1.00 58.18 389 SER B CA 1
ATOM 6405 C C . SER B 1 389 ? 74.130 38.025 148.214 1.00 58.54 389 SER B C 1
ATOM 6406 O O . SER B 1 389 ? 73.587 38.979 148.774 1.00 58.50 389 SER B O 1
ATOM 6409 N N . LYS B 1 390 ? 75.341 37.579 148.547 1.00 59.11 390 LYS B N 1
ATOM 6410 C CA . LYS B 1 390 ? 76.140 38.192 149.618 1.00 59.86 390 LYS B CA 1
ATOM 6411 C C . LYS B 1 390 ? 76.514 39.647 149.321 1.00 60.00 390 LYS B C 1
ATOM 6412 O O . LYS B 1 390 ? 76.899 40.395 150.219 1.00 60.33 390 LYS B O 1
ATOM 6418 N N . LEU B 1 391 ? 76.373 40.039 148.060 1.00 60.19 391 LEU B N 1
ATOM 6419 C CA . LEU B 1 391 ? 76.611 41.407 147.617 1.00 60.24 391 LEU B CA 1
ATOM 6420 C C . LEU B 1 391 ? 75.430 42.302 147.971 1.00 60.26 391 LEU B C 1
ATOM 6421 O O . LEU B 1 391 ? 75.513 43.526 147.867 1.00 60.10 391 LEU B O 1
ATOM 6426 N N . TRP B 1 392 ? 74.326 41.676 148.370 1.00 60.51 392 TRP B N 1
ATOM 6427 C CA . TRP B 1 392 ? 73.085 42.379 148.675 1.00 60.69 392 TRP B CA 1
ATOM 6428 C C . TRP B 1 392 ? 72.577 42.024 150.076 1.00 61.12 392 TRP B C 1
ATOM 6429 O O . TRP B 1 392 ? 73.313 41.447 150.879 1.00 61.21 392 TRP B O 1
ATOM 6440 N N . SER B 1 393 ? 71.329 42.372 150.372 1.00 61.52 393 SER B N 1
ATOM 6441 C CA . SER B 1 393 ? 70.802 42.213 151.726 1.00 62.04 393 SER B CA 1
ATOM 6442 C C . SER B 1 393 ? 70.032 40.909 151.930 1.00 62.30 393 SER B C 1
ATOM 6443 O O . SER B 1 393 ? 69.810 40.475 153.060 1.00 62.28 393 SER B O 1
ATOM 6446 N N . ARG B 1 394 ? 69.651 40.281 150.827 1.00 62.69 394 ARG B N 1
ATOM 6447 C CA . ARG B 1 394 ? 68.700 39.186 150.841 1.00 62.99 394 ARG B CA 1
ATOM 6448 C C . ARG B 1 394 ? 68.909 38.382 149.561 1.00 63.22 394 ARG B C 1
ATOM 6449 O O . ARG B 1 394 ? 69.407 38.915 148.570 1.00 63.31 394 ARG B O 1
ATOM 6457 N N . GLU B 1 395 ? 68.545 37.105 149.576 1.00 63.44 395 GLU B N 1
ATOM 6458 C CA . GLU B 1 395 ? 68.442 36.343 148.335 1.00 63.69 395 GLU B CA 1
ATOM 6459 C C . GLU B 1 395 ? 67.144 36.745 147.647 1.00 63.52 395 GLU B C 1
ATOM 6460 O O . GLU B 1 395 ? 66.193 37.157 148.315 1.00 63.61 395 GLU B O 1
ATOM 6466 N N . LEU B 1 396 ? 67.095 36.637 146.321 1.00 63.18 396 LEU B N 1
ATOM 6467 C CA . LEU B 1 396 ? 65.847 36.875 145.596 1.00 62.93 396 LEU B CA 1
ATOM 6468 C C . LEU B 1 396 ? 64.885 35.711 145.840 1.00 63.09 396 LEU B C 1
ATOM 6469 O O . LEU B 1 396 ? 65.307 34.549 145.825 1.00 63.04 396 LEU B O 1
ATOM 6474 N N . ILE B 1 397 ? 63.608 36.016 146.089 1.00 63.32 397 ILE B N 1
ATOM 6475 C CA . ILE B 1 397 ? 62.609 34.960 146.316 1.00 63.75 397 ILE B CA 1
ATOM 6476 C C . ILE B 1 397 ? 61.950 34.490 145.014 1.00 64.19 397 ILE B C 1
ATOM 6477 O O . ILE B 1 397 ? 62.026 35.175 143.988 1.00 64.15 397 ILE B O 1
ATOM 6482 N N . GLN B 1 398 ? 61.307 33.321 145.068 1.00 64.78 398 GLN B N 1
ATOM 6483 C CA . GLN B 1 398 ? 60.690 32.699 143.886 1.00 65.31 398 GLN B CA 1
ATOM 6484 C C . GLN B 1 398 ? 59.801 33.635 143.067 1.00 65.50 398 GLN B C 1
ATOM 6485 O O . GLN B 1 398 ? 59.783 33.551 141.840 1.00 65.47 398 GLN B O 1
ATOM 6491 N N . GLN B 1 399 ? 59.076 34.516 143.754 1.00 65.90 399 GLN B N 1
ATOM 6492 C CA . GLN B 1 399 ? 58.230 35.529 143.117 1.00 66.24 399 GLN B CA 1
ATOM 6493 C C . GLN B 1 399 ? 59.035 36.343 142.111 1.00 66.06 399 GLN B C 1
ATOM 6494 O O . GLN B 1 399 ? 58.679 36.417 140.931 1.00 66.19 399 GLN B O 1
ATOM 6500 N N . GLU B 1 400 ? 60.133 36.931 142.590 1.00 65.81 400 GLU B N 1
ATOM 6501 C CA . GLU B 1 400 ? 60.975 37.827 141.795 1.00 65.45 400 GLU B CA 1
ATOM 6502 C C . GLU B 1 400 ? 61.664 37.114 140.632 1.00 65.06 400 GLU B C 1
ATOM 6503 O O . GLU B 1 400 ? 61.855 37.705 139.571 1.00 64.96 400 GLU B O 1
ATOM 6509 N N . LEU B 1 401 ? 62.022 35.848 140.836 1.00 64.72 401 LEU B N 1
ATOM 6510 C CA . LEU B 1 401 ? 62.581 35.025 139.767 1.00 64.44 401 LEU B CA 1
ATOM 6511 C C . LEU B 1 401 ? 61.538 34.693 138.696 1.00 64.68 401 LEU B C 1
ATOM 6512 O O . LEU B 1 401 ? 61.811 34.810 137.500 1.00 64.70 401 LEU B O 1
ATOM 6517 N N . ASP B 1 402 ? 60.343 34.294 139.127 1.00 64.93 402 ASP B N 1
ATOM 6518 C CA . ASP B 1 402 ? 59.248 33.996 138.202 1.00 65.12 402 ASP B CA 1
ATOM 6519 C C . ASP B 1 402 ? 58.829 35.233 137.407 1.00 65.05 402 ASP B C 1
ATOM 6520 O O . ASP B 1 402 ? 58.279 35.115 136.306 1.00 65.12 402 ASP B O 1
ATOM 6525 N N . HIS B 1 403 ? 59.117 36.410 137.961 1.00 64.82 403 HIS B N 1
ATOM 6526 C CA . HIS B 1 403 ? 58.807 37.677 137.308 1.00 64.66 403 HIS B CA 1
ATOM 6527 C C . HIS B 1 403 ? 59.764 38.032 136.155 1.00 64.16 403 HIS B C 1
ATOM 6528 O O . HIS B 1 403 ? 59.303 38.488 135.101 1.00 64.18 403 HIS B O 1
ATOM 6535 N N . VAL B 1 404 ? 61.077 37.841 136.340 1.00 63.37 404 VAL B N 1
ATOM 6536 C CA . VAL B 1 404 ? 62.025 38.089 135.240 1.00 62.73 404 VAL B CA 1
ATOM 6537 C C . VAL B 1 404 ? 61.791 37.124 134.091 1.00 62.38 404 VAL B C 1
ATOM 6538 O O . VAL B 1 404 ? 61.756 37.532 132.933 1.00 62.15 404 VAL B O 1
ATOM 6542 N N . VAL B 1 405 ? 61.606 35.851 134.433 1.00 62.09 405 VAL B N 1
ATOM 6543 C CA . VAL B 1 405 ? 61.398 34.786 133.452 1.00 61.80 405 VAL B CA 1
ATOM 6544 C C . VAL B 1 405 ? 60.149 35.033 132.587 1.00 61.85 405 VAL B C 1
ATOM 6545 O O . VAL B 1 405 ? 60.190 34.839 131.365 1.00 61.80 405 VAL B O 1
ATOM 6549 N N . GLU B 1 406 ? 59.056 35.469 133.215 1.00 61.78 406 GLU B N 1
ATOM 6550 C CA . GLU B 1 406 ? 57.826 35.790 132.481 1.00 61.89 406 GLU B CA 1
ATOM 6551 C C . GLU B 1 406 ? 58.033 36.973 131.553 1.00 61.62 406 GLU B C 1
ATOM 6552 O O . GLU B 1 406 ? 57.619 36.950 130.388 1.00 61.53 406 GLU B O 1
ATOM 6558 N N . GLU B 1 407 ? 58.672 38.009 132.086 1.00 61.40 407 GLU B N 1
ATOM 6559 C CA . GLU B 1 407 ? 58.964 39.202 131.313 1.00 61.22 407 GLU B CA 1
ATOM 6560 C C . GLU B 1 407 ? 59.884 38.882 130.139 1.00 60.99 407 GLU B C 1
ATOM 6561 O O . GLU B 1 407 ? 59.641 39.339 129.021 1.00 60.99 407 GLU B O 1
ATOM 6567 N N . LEU B 1 408 ? 60.914 38.073 130.396 1.00 60.64 408 LEU B N 1
ATOM 6568 C CA . LEU B 1 408 ? 61.832 37.616 129.356 1.00 60.20 408 LEU B CA 1
ATOM 6569 C C . LEU B 1 408 ? 61.136 36.705 128.339 1.00 60.24 408 LEU B C 1
ATOM 6570 O O . LEU B 1 408 ? 61.404 36.795 127.134 1.00 60.43 408 LEU B O 1
ATOM 6575 N N . GLU B 1 409 ? 60.235 35.846 128.820 1.00 60.02 409 GLU B N 1
ATOM 6576 C CA . GLU B 1 409 ? 59.532 34.885 127.953 1.00 59.69 409 GLU B CA 1
ATOM 6577 C C . GLU B 1 409 ? 58.658 35.521 126.866 1.00 59.48 409 GLU B C 1
ATOM 6578 O O . GLU B 1 409 ? 58.199 34.835 125.946 1.00 59.50 409 GLU B O 1
ATOM 6584 N N . LYS B 1 410 ? 58.444 36.832 126.975 1.00 59.23 410 LYS B N 1
ATOM 6585 C CA . LYS B 1 410 ? 57.721 37.592 125.963 1.00 58.91 410 LYS B CA 1
ATOM 6586 C C . LYS B 1 410 ? 58.549 37.734 124.689 1.00 58.95 410 LYS B C 1
ATOM 6587 O O . LYS B 1 410 ? 57.994 37.851 123.597 1.00 59.17 410 LYS B O 1
ATOM 6593 N N . ILE B 1 411 ? 59.873 37.713 124.826 1.00 58.82 411 ILE B N 1
ATOM 6594 C CA . ILE B 1 411 ? 60.758 37.922 123.679 1.00 58.79 411 ILE B CA 1
ATOM 6595 C C . ILE B 1 411 ? 61.705 36.753 123.373 1.00 58.85 411 ILE B C 1
ATOM 6596 O O . ILE B 1 411 ? 62.339 36.738 122.309 1.00 58.90 411 ILE B O 1
ATOM 6601 N N . ALA B 1 412 ? 61.796 35.783 124.287 1.00 58.79 412 ALA B N 1
ATOM 6602 C CA . ALA B 1 412 ? 62.746 34.669 124.138 1.00 58.81 412 ALA B CA 1
ATOM 6603 C C . ALA B 1 412 ? 62.328 33.365 124.832 1.00 58.88 412 ALA B C 1
ATOM 6604 O O . ALA B 1 412 ? 61.380 33.344 125.620 1.00 59.08 412 ALA B O 1
ATOM 6606 N N . VAL B 1 413 ? 63.036 32.279 124.516 1.00 58.89 413 VAL B N 1
ATOM 6607 C CA . VAL B 1 413 ? 62.931 31.032 125.276 1.00 58.98 413 VAL B CA 1
ATOM 6608 C C . VAL B 1 413 ? 63.899 31.109 126.463 1.00 59.38 413 VAL B C 1
ATOM 6609 O O . VAL B 1 413 ? 65.127 31.076 126.294 1.00 59.51 413 VAL B O 1
ATOM 6613 N N . VAL B 1 414 ? 63.330 31.212 127.660 1.00 59.63 414 VAL B N 1
ATOM 6614 C CA . VAL B 1 414 ? 64.093 31.473 128.879 1.00 59.88 414 VAL B CA 1
ATOM 6615 C C . VAL B 1 414 ? 64.306 30.200 129.696 1.00 59.93 414 VAL B C 1
ATOM 6616 O O . VAL B 1 414 ? 63.476 29.294 129.683 1.00 59.96 414 VAL B O 1
ATOM 6620 N N . ASN B 1 415 ? 65.432 30.138 130.398 1.00 60.14 415 ASN B N 1
ATOM 6621 C CA . ASN B 1 415 ? 65.787 28.961 131.172 1.00 60.42 415 ASN B CA 1
ATOM 6622 C C . ASN B 1 415 ? 66.614 29.341 132.392 1.00 60.36 415 ASN B C 1
ATOM 6623 O O . ASN B 1 415 ? 67.688 29.936 132.258 1.00 60.61 415 ASN B O 1
ATOM 6628 N N . LEU B 1 416 ? 66.110 29.003 133.577 1.00 60.13 416 LEU B N 1
ATOM 6629 C CA . LEU B 1 416 ? 66.733 29.422 134.834 1.00 59.98 416 LEU B CA 1
ATOM 6630 C C . LEU B 1 416 ? 67.362 28.249 135.586 1.00 59.80 416 LEU B C 1
ATOM 6631 O O . LEU B 1 416 ? 66.720 27.217 135.793 1.00 59.84 416 LEU B O 1
ATOM 6636 N N . LEU B 1 417 ? 68.619 28.419 135.998 1.00 59.54 417 LEU B N 1
ATOM 6637 C CA . LEU B 1 417 ? 69.358 27.361 136.694 1.00 59.33 417 LEU B CA 1
ATOM 6638 C C . LEU B 1 417 ? 69.970 27.840 138.016 1.00 59.01 417 LEU B C 1
ATOM 6639 O O . LEU B 1 417 ? 70.938 28.604 138.033 1.00 59.29 417 LEU B O 1
ATOM 6644 N N . LYS B 1 418 ? 69.389 27.385 139.123 1.00 58.36 418 LYS B N 1
ATOM 6645 C CA . LYS B 1 418 ? 69.863 27.743 140.455 1.00 57.68 418 LYS B CA 1
ATOM 6646 C C . LYS B 1 418 ? 71.058 26.887 140.866 1.00 56.94 418 LYS B C 1
ATOM 6647 O O . LYS B 1 418 ? 71.403 25.923 140.189 1.00 56.75 418 LYS B O 1
ATOM 6653 N N . GLY B 1 419 ? 71.695 27.251 141.973 1.00 56.38 419 GLY B N 1
ATOM 6654 C CA . GLY B 1 419 ? 72.786 26.453 142.535 1.00 55.73 419 GLY B CA 1
ATOM 6655 C C . GLY B 1 419 ? 73.973 26.198 141.623 1.00 55.23 419 GLY B C 1
ATOM 6656 O O . GLY B 1 419 ? 74.459 25.070 141.530 1.00 54.93 419 GLY B O 1
ATOM 6657 N N . ARG B 1 420 ? 74.427 27.252 140.943 1.00 54.99 420 ARG B N 1
ATOM 6658 C CA . ARG B 1 420 ? 75.685 27.229 140.186 1.00 54.58 420 ARG B CA 1
ATOM 6659 C C . ARG B 1 420 ? 76.767 27.997 140.958 1.00 53.93 420 ARG B C 1
ATOM 6660 O O . ARG B 1 420 ? 76.495 28.563 142.014 1.00 53.91 420 ARG B O 1
ATOM 6668 N N . ALA B 1 421 ? 77.988 28.015 140.432 1.00 53.12 421 ALA B N 1
ATOM 6669 C CA . ALA B 1 421 ? 79.098 28.713 141.085 1.00 52.24 421 ALA B CA 1
ATOM 6670 C C . ALA B 1 421 ? 80.102 29.211 140.053 1.00 51.58 421 ALA B C 1
ATOM 6671 O O . ALA B 1 421 ? 80.301 28.569 139.018 1.00 51.39 421 ALA B O 1
ATOM 6673 N N . ILE B 1 422 ? 80.726 30.354 140.336 1.00 50.83 422 ILE B N 1
ATOM 6674 C CA . ILE B 1 422 ? 81.730 30.928 139.440 1.00 50.16 422 ILE B CA 1
ATOM 6675 C C . ILE B 1 422 ? 83.139 30.772 140.004 1.00 50.23 422 ILE B C 1
ATOM 6676 O O . ILE B 1 422 ? 83.402 31.137 141.150 1.00 50.19 422 ILE B O 1
ATOM 6681 N N . ILE B 1 423 ? 84.030 30.213 139.189 1.00 50.21 423 ILE B N 1
ATOM 6682 C CA . ILE B 1 423 ? 85.460 30.229 139.469 1.00 50.24 423 ILE B CA 1
ATOM 6683 C C . ILE B 1 423 ? 86.099 31.273 138.567 1.00 50.92 423 ILE B C 1
ATOM 6684 O O . ILE B 1 423 ? 86.002 31.189 137.342 1.00 51.28 423 ILE B O 1
ATOM 6689 N N . SER B 1 424 ? 86.732 32.266 139.175 1.00 51.49 424 SER B N 1
ATOM 6690 C CA . SER B 1 424 ? 87.485 33.255 138.420 1.00 52.07 424 SER B CA 1
ATOM 6691 C C . SER B 1 424 ? 88.967 32.954 138.512 1.00 52.13 424 SER B C 1
ATOM 6692 O O . SER B 1 424 ? 89.497 32.756 139.596 1.00 52.48 424 SER B O 1
ATOM 6695 N N . LEU B 1 425 ? 89.622 32.899 137.362 1.00 52.27 425 LEU B N 1
ATOM 6696 C CA . LEU B 1 425 ? 91.072 32.809 137.296 1.00 52.18 425 LEU B CA 1
ATOM 6697 C C . LEU B 1 425 ? 91.661 34.182 137.007 1.00 52.05 425 LEU B C 1
ATOM 6698 O O . LEU B 1 425 ? 91.485 34.720 135.914 1.00 52.20 425 LEU B O 1
ATOM 6703 N N . ILE B 1 426 ? 92.341 34.747 137.999 1.00 51.87 426 ILE B N 1
ATOM 6704 C CA . ILE B 1 426 ? 93.038 36.025 137.852 1.00 51.80 426 ILE B CA 1
ATOM 6705 C C . ILE B 1 426 ? 94.523 35.775 137.596 1.00 52.06 426 ILE B C 1
ATOM 6706 O O . ILE B 1 426 ? 95.250 35.300 138.478 1.00 52.21 426 ILE B O 1
ATOM 6711 N N . GLY B 1 427 ? 94.974 36.095 136.388 1.00 52.13 427 GLY B N 1
ATOM 6712 C CA . GLY B 1 427 ? 96.364 35.857 136.021 1.00 52.22 427 GLY B CA 1
ATOM 6713 C C . GLY B 1 427 ? 96.975 36.831 135.029 1.00 52.28 427 GLY B C 1
ATOM 6714 O O . GLY B 1 427 ? 96.379 37.848 134.662 1.00 52.25 427 GLY B O 1
ATOM 6715 N N . ASN B 1 428 ? 98.186 36.493 134.602 1.00 52.24 428 ASN B N 1
ATOM 6716 C CA . ASN B 1 428 ? 98.963 37.312 133.695 1.00 52.26 428 ASN B CA 1
ATOM 6717 C C . ASN B 1 428 ? 98.506 37.092 132.260 1.00 52.37 428 ASN B C 1
ATOM 6718 O O . ASN B 1 428 ? 98.734 36.032 131.669 1.00 52.30 428 ASN B O 1
ATOM 6723 N N . VAL B 1 429 ? 97.887 38.118 131.692 1.00 52.53 429 VAL B N 1
ATOM 6724 C CA . VAL B 1 429 ? 97.215 37.969 130.406 1.00 52.75 429 VAL B CA 1
ATOM 6725 C C . VAL B 1 429 ? 98.172 37.554 129.257 1.00 52.81 429 VAL B C 1
ATOM 6726 O O . VAL B 1 429 ? 97.747 37.004 128.234 1.00 52.64 429 VAL B O 1
ATOM 6730 N N . GLN B 1 430 ? 99.462 37.788 129.466 1.00 52.99 430 GLN B N 1
ATOM 6731 C CA . GLN B 1 430 ? 100.483 37.417 128.497 1.00 53.32 430 GLN B CA 1
ATOM 6732 C C . GLN B 1 430 ? 100.673 35.899 128.398 1.00 52.80 430 GLN B C 1
ATOM 6733 O O . GLN B 1 430 ? 101.279 35.402 127.450 1.00 52.97 430 GLN B O 1
ATOM 6739 N N . HIS B 1 431 ? 100.154 35.163 129.373 1.00 52.25 431 HIS B N 1
ATOM 6740 C CA . HIS B 1 431 ? 100.253 33.707 129.350 1.00 51.68 431 HIS B CA 1
ATOM 6741 C C . HIS B 1 431 ? 98.879 33.043 129.398 1.00 51.39 431 HIS B C 1
ATOM 6742 O O . HIS B 1 431 ? 98.725 31.932 129.918 1.00 51.19 431 HIS B O 1
ATOM 6749 N N . SER B 1 432 ? 97.893 33.735 128.833 1.00 51.02 432 SER B N 1
ATOM 6750 C CA . SER B 1 432 ? 96.513 33.277 128.807 1.00 50.58 432 SER B CA 1
ATOM 6751 C C . SER B 1 432 ? 96.377 31.832 128.302 1.00 50.52 432 SER B C 1
ATOM 6752 O O . SER B 1 432 ? 95.810 30.984 128.994 1.00 50.37 432 SER B O 1
ATOM 6755 N N . SER B 1 433 ? 96.913 31.550 127.116 1.00 50.33 433 SER B N 1
ATOM 6756 C CA . SER B 1 433 ? 96.804 30.210 126.543 1.00 50.40 433 SER B CA 1
ATOM 6757 C C . SER B 1 433 ? 97.423 29.159 127.454 1.00 50.48 433 SER B C 1
ATOM 6758 O O . SER B 1 433 ? 96.855 28.076 127.630 1.00 51.03 433 SER B O 1
ATOM 6761 N N . LEU B 1 434 ? 98.572 29.490 128.039 1.00 50.18 434 LEU B N 1
ATOM 6762 C CA . LEU B 1 434 ? 99.217 28.641 129.040 1.00 49.88 434 LEU B CA 1
ATOM 6763 C C . LEU B 1 434 ? 98.272 28.369 130.223 1.00 49.61 434 LEU B C 1
ATOM 6764 O O . LEU B 1 434 ? 97.985 27.209 130.535 1.00 49.37 434 LEU B O 1
ATOM 6769 N N . ILE B 1 435 ? 97.771 29.439 130.844 1.00 49.43 435 ILE B N 1
ATOM 6770 C CA . ILE B 1 435 ? 96.762 29.344 131.910 1.00 49.09 435 ILE B CA 1
ATOM 6771 C C . ILE B 1 435 ? 95.629 28.396 131.503 1.00 48.89 435 ILE B C 1
ATOM 6772 O O . ILE B 1 435 ? 95.352 27.426 132.208 1.00 48.91 435 ILE B O 1
ATOM 6777 N N . LEU B 1 436 ? 94.992 28.677 130.363 1.00 48.53 436 LEU B N 1
ATOM 6778 C CA . LEU B 1 436 ? 93.777 27.963 129.953 1.00 47.93 436 LEU B CA 1
ATOM 6779 C C . LEU B 1 436 ? 93.981 26.504 129.587 1.00 47.94 436 LEU B C 1
ATOM 6780 O O . LEU B 1 436 ? 93.129 25.674 129.909 1.00 47.73 436 LEU B O 1
ATOM 6785 N N . GLU B 1 437 ? 95.094 26.192 128.921 1.00 48.15 437 GLU B N 1
ATOM 6786 C CA . GLU B 1 437 ? 95.434 24.790 128.636 1.00 48.32 437 GLU B CA 1
ATOM 6787 C C . GLU B 1 437 ? 95.541 23.985 129.930 1.00 48.24 437 GLU B C 1
ATOM 6788 O O . GLU B 1 437 ? 94.906 22.939 130.076 1.00 48.16 437 GLU B O 1
ATOM 6794 N N . ARG B 1 438 ? 96.346 24.489 130.863 1.00 48.13 438 ARG B N 1
ATOM 6795 C CA . ARG B 1 438 ? 96.535 23.838 132.150 1.00 48.07 438 ARG B CA 1
ATOM 6796 C C . ARG B 1 438 ? 95.204 23.695 132.889 1.00 48.16 438 ARG B C 1
ATOM 6797 O O . ARG B 1 438 ? 94.860 22.599 133.337 1.00 48.05 438 ARG B O 1
ATOM 6805 N N . ALA B 1 439 ? 94.458 24.800 132.977 1.00 48.31 439 ALA B N 1
ATOM 6806 C CA . ALA B 1 439 ? 93.181 24.860 133.689 1.00 48.49 439 ALA B CA 1
ATOM 6807 C C . ALA B 1 439 ? 92.186 23.810 133.215 1.00 48.89 439 ALA B C 1
ATOM 6808 O O . ALA B 1 439 ? 91.680 23.022 134.015 1.00 48.81 439 ALA B O 1
ATOM 6810 N N . PHE B 1 440 ? 91.914 23.794 131.913 1.00 49.40 440 PHE B N 1
ATOM 6811 C CA . PHE B 1 440 ? 90.953 22.848 131.363 1.00 49.92 440 PHE B CA 1
ATOM 6812 C C . PHE B 1 440 ? 91.455 21.418 131.429 1.00 50.49 440 PHE B C 1
ATOM 6813 O O . PHE B 1 440 ? 90.654 20.486 131.533 1.00 51.11 440 PHE B O 1
ATOM 6821 N N . HIS B 1 441 ? 92.774 21.242 131.394 1.00 50.81 441 HIS B N 1
ATOM 6822 C CA . HIS B 1 441 ? 93.344 19.921 131.571 1.00 51.15 441 HIS B CA 1
ATOM 6823 C C . HIS B 1 441 ? 92.947 19.386 132.940 1.00 51.32 441 HIS B C 1
ATOM 6824 O O . HIS B 1 441 ? 92.515 18.234 133.062 1.00 51.55 441 HIS B O 1
ATOM 6831 N N . VAL B 1 442 ? 93.078 20.238 133.959 1.00 51.25 442 VAL B N 1
ATOM 6832 C CA . VAL B 1 442 ? 92.706 19.888 135.328 1.00 51.18 442 VAL B CA 1
ATOM 6833 C C . VAL B 1 442 ? 91.220 19.520 135.419 1.00 51.52 442 VAL B C 1
ATOM 6834 O O . VAL B 1 442 ? 90.865 18.492 135.999 1.00 51.84 442 VAL B O 1
ATOM 6838 N N . LEU B 1 443 ? 90.362 20.352 134.835 1.00 51.53 443 LEU B N 1
ATOM 6839 C CA . LEU B 1 443 ? 88.933 20.101 134.853 1.00 51.61 443 LEU B CA 1
ATOM 6840 C C . LEU B 1 443 ? 88.593 18.826 134.085 1.00 52.46 443 LEU B C 1
ATOM 6841 O O . LEU B 1 443 ? 87.721 18.056 134.515 1.00 52.72 443 LEU B O 1
ATOM 6846 N N . TYR B 1 444 ? 89.288 18.599 132.965 1.00 52.95 444 TYR B N 1
ATOM 6847 C CA . TYR B 1 444 ? 89.100 17.380 132.170 1.00 53.30 444 TYR B CA 1
ATOM 6848 C C . TYR B 1 444 ? 89.434 16.121 132.980 1.00 53.15 444 TYR B C 1
ATOM 6849 O O . TYR B 1 444 ? 88.690 15.136 132.938 1.00 53.19 444 TYR B O 1
ATOM 6858 N N . THR B 1 445 ? 90.550 16.170 133.708 1.00 52.95 445 THR B N 1
ATOM 6859 C CA . THR B 1 445 ? 90.973 15.093 134.609 1.00 52.82 445 THR B CA 1
ATOM 6860 C C . THR B 1 445 ? 89.861 14.727 135.600 1.00 52.59 445 THR B C 1
ATOM 6861 O O . THR B 1 445 ? 89.603 13.547 135.855 1.00 52.49 445 THR B O 1
ATOM 6865 N N . LYS B 1 446 ? 89.198 15.748 136.134 1.00 52.28 446 LYS B N 1
ATOM 6866 C CA . LYS B 1 446 ? 88.136 15.557 137.110 1.00 52.05 446 LYS B CA 1
ATOM 6867 C C . LYS B 1 446 ? 86.783 15.234 136.481 1.00 51.84 446 LYS B C 1
ATOM 6868 O O . LYS B 1 446 ? 85.832 14.932 137.200 1.00 52.28 446 LYS B O 1
ATOM 6874 N N . GLY B 1 447 ? 86.693 15.302 135.153 1.00 51.25 447 GLY B N 1
ATOM 6875 C CA . GLY B 1 447 ? 85.429 15.081 134.449 1.00 50.42 447 GLY B CA 1
ATOM 6876 C C . GLY B 1 447 ? 84.470 16.252 134.594 1.00 50.14 447 GLY B C 1
ATOM 6877 O O . GLY B 1 447 ? 83.251 16.085 134.480 1.00 49.90 447 GLY B O 1
ATOM 6878 N N . VAL B 1 448 ? 85.019 17.440 134.852 1.00 50.03 448 VAL B N 1
ATOM 6879 C CA . VAL B 1 448 ? 84.213 18.663 134.978 1.00 50.02 448 VAL B CA 1
ATOM 6880 C C . VAL B 1 448 ? 84.176 19.444 133.673 1.00 49.88 448 VAL B C 1
ATOM 6881 O O . VAL B 1 448 ? 85.224 19.778 133.119 1.00 49.94 448 VAL B O 1
ATOM 6885 N N . ASN B 1 449 ? 82.966 19.724 133.193 1.00 49.71 449 ASN B N 1
ATOM 6886 C CA . ASN B 1 449 ? 82.763 20.610 132.051 1.00 49.71 449 ASN B CA 1
ATOM 6887 C C . ASN B 1 449 ? 82.171 21.942 132.490 1.00 49.56 449 ASN B C 1
ATOM 6888 O O . ASN B 1 449 ? 81.111 21.991 133.114 1.00 49.74 449 ASN B O 1
ATOM 6893 N N . VAL B 1 450 ? 82.883 23.017 132.176 1.00 49.34 450 VAL B N 1
ATOM 6894 C CA . VAL B 1 450 ? 82.433 24.371 132.466 1.00 49.09 450 VAL B CA 1
ATOM 6895 C C . VAL B 1 450 ? 81.159 24.659 131.681 1.00 48.93 450 VAL B C 1
ATOM 6896 O O . VAL B 1 450 ? 81.072 24.378 130.487 1.00 48.82 450 VAL B O 1
ATOM 6900 N N . GLN B 1 451 ? 80.165 25.209 132.363 1.00 49.13 451 GLN B N 1
ATOM 6901 C CA . GLN B 1 451 ? 78.885 25.492 131.726 1.00 49.27 451 GLN B CA 1
ATOM 6902 C C . GLN B 1 451 ? 78.878 26.790 130.937 1.00 49.29 451 GLN B C 1
ATOM 6903 O O . GLN B 1 451 ? 78.146 26.897 129.953 1.00 49.31 451 GLN B O 1
ATOM 6909 N N . MET B 1 452 ? 79.683 27.766 131.367 1.00 49.24 452 MET B N 1
ATOM 6910 C CA . MET B 1 452 ? 79.696 29.101 130.754 1.00 49.32 452 MET B CA 1
ATOM 6911 C C . MET B 1 452 ? 81.030 29.807 130.999 1.00 49.21 452 MET B C 1
ATOM 6912 O O . MET B 1 452 ? 81.530 29.812 132.129 1.00 49.60 452 MET B O 1
ATOM 6917 N N . ILE B 1 453 ? 81.604 30.383 129.939 1.00 48.79 453 ILE B N 1
ATOM 6918 C CA . ILE B 1 453 ? 82.922 31.032 130.012 1.00 48.50 453 ILE B CA 1
ATOM 6919 C C . ILE B 1 453 ? 82.833 32.477 129.528 1.00 48.56 453 ILE B C 1
ATOM 6920 O O . ILE B 1 453 ? 82.216 32.746 128.500 1.00 48.67 453 ILE B O 1
ATOM 6925 N N . SER B 1 454 ? 83.452 33.400 130.266 1.00 48.55 454 SER B N 1
ATOM 6926 C CA . SER B 1 454 ? 83.424 34.821 129.911 1.00 48.67 454 SER B CA 1
ATOM 6927 C C . SER B 1 454 ? 84.706 35.577 130.287 1.00 48.70 454 SER B C 1
ATOM 6928 O O . SER B 1 454 ? 85.000 35.768 131.465 1.00 48.80 454 SER B O 1
ATOM 6931 N N . GLN B 1 455 ? 85.464 35.995 129.272 1.00 48.86 455 GLN B N 1
ATOM 6932 C CA . GLN B 1 455 ? 86.636 36.870 129.448 1.00 48.88 455 GLN B CA 1
ATOM 6933 C C . GLN B 1 455 ? 86.526 38.072 128.521 1.00 48.69 455 GLN B C 1
ATOM 6934 O O . GLN B 1 455 ? 86.275 37.916 127.330 1.00 48.81 455 GLN B O 1
ATOM 6940 N N . GLY B 1 456 ? 86.720 39.267 129.067 1.00 48.54 456 GLY B N 1
ATOM 6941 C CA . GLY B 1 456 ? 86.678 40.495 128.269 1.00 48.34 456 GLY B CA 1
ATOM 6942 C C . GLY B 1 456 ? 88.024 40.903 127.695 1.00 48.13 456 GLY B C 1
ATOM 6943 O O . GLY B 1 456 ? 89.054 40.328 128.044 1.00 48.08 456 GLY B O 1
ATOM 6944 N N . ALA B 1 457 ? 88.001 41.905 126.819 1.00 48.27 457 ALA B N 1
ATOM 6945 C CA . ALA B 1 457 ? 89.180 42.384 126.082 1.00 48.46 457 ALA B CA 1
ATOM 6946 C C . ALA B 1 457 ? 90.484 42.400 126.896 1.00 48.66 457 ALA B C 1
ATOM 6947 O O . ALA B 1 457 ? 90.746 43.336 127.650 1.00 48.55 457 ALA B O 1
ATOM 6949 N N . SER B 1 458 ? 91.281 41.343 126.734 1.00 49.05 458 SER B N 1
ATOM 6950 C CA . SER B 1 458 ? 92.576 41.177 127.398 1.00 49.63 458 SER B CA 1
ATOM 6951 C C . SER B 1 458 ? 92.554 41.388 128.913 1.00 50.09 458 SER B C 1
ATOM 6952 O O . SER B 1 458 ? 93.566 41.758 129.518 1.00 50.45 458 SER B O 1
ATOM 6955 N N . LYS B 1 459 ? 91.398 41.143 129.518 1.00 50.60 459 LYS B N 1
ATOM 6956 C CA . LYS B 1 459 ? 91.223 41.289 130.956 1.00 50.94 459 LYS B CA 1
ATOM 6957 C C . LYS B 1 459 ? 91.952 40.186 131.716 1.00 51.35 459 LYS B C 1
ATOM 6958 O O . LYS B 1 459 ? 92.158 39.097 131.188 1.00 51.54 459 LYS B O 1
ATOM 6964 N N . VAL B 1 460 ? 92.360 40.486 132.945 1.00 51.91 460 VAL B N 1
ATOM 6965 C CA . VAL B 1 460 ? 93.118 39.537 133.769 1.00 52.37 460 VAL B CA 1
ATOM 6966 C C . VAL B 1 460 ? 92.215 38.465 134.384 1.00 52.85 460 VAL B C 1
ATOM 6967 O O . VAL B 1 460 ? 92.696 37.446 134.880 1.00 53.24 460 VAL B O 1
ATOM 6971 N N . ASN B 1 461 ? 90.908 38.704 134.328 1.00 53.19 461 ASN B N 1
ATOM 6972 C CA . ASN B 1 461 ? 89.903 37.828 134.922 1.00 53.36 461 ASN B CA 1
ATOM 6973 C C . ASN B 1 461 ? 89.212 36.978 133.863 1.00 53.47 461 ASN B C 1
ATOM 6974 O O . ASN B 1 461 ? 88.727 37.507 132.867 1.00 53.64 461 ASN B O 1
ATOM 6979 N N . ILE B 1 462 ? 89.161 35.667 134.080 1.00 53.56 462 ILE B N 1
ATOM 6980 C CA . ILE B 1 462 ? 88.331 34.786 133.249 1.00 53.82 462 ILE B CA 1
ATOM 6981 C C . ILE B 1 462 ? 87.442 33.908 134.124 1.00 53.73 462 ILE B C 1
ATOM 6982 O O . ILE B 1 462 ? 87.926 33.246 135.044 1.00 53.96 462 ILE B O 1
ATOM 6987 N N . SER B 1 463 ? 86.144 33.908 133.833 1.00 53.45 463 SER B N 1
ATOM 6988 C CA . SER B 1 463 ? 85.166 33.221 134.678 1.00 53.11 463 SER B CA 1
ATOM 6989 C C . SER B 1 463 ? 84.639 31.926 134.081 1.00 52.88 463 SER B C 1
ATOM 6990 O O . SER B 1 463 ? 84.297 31.868 132.902 1.00 53.08 463 SER B O 1
ATOM 6993 N N . PHE B 1 464 ? 84.589 30.889 134.911 1.00 52.42 464 PHE B N 1
ATOM 6994 C CA . PHE B 1 464 ? 83.943 29.635 134.556 1.00 52.09 464 PHE B CA 1
ATOM 6995 C C . PHE B 1 464 ? 82.723 29.451 135.420 1.00 51.35 464 PHE B C 1
ATOM 6996 O O . PHE B 1 464 ? 82.819 29.530 136.644 1.00 51.18 464 PHE B O 1
ATOM 7004 N N . ILE B 1 465 ? 81.584 29.180 134.796 1.00 50.56 465 ILE B N 1
ATOM 7005 C CA . ILE B 1 465 ? 80.398 28.781 135.554 1.00 49.83 465 ILE B CA 1
ATOM 7006 C C . ILE B 1 465 ? 80.360 27.258 135.714 1.00 49.63 465 ILE B C 1
ATOM 7007 O O . ILE B 1 465 ? 80.357 26.498 134.739 1.00 49.68 465 ILE B O 1
ATOM 7012 N N . VAL B 1 466 ? 80.336 26.843 136.972 1.00 49.11 466 VAL B N 1
ATOM 7013 C CA . VAL B 1 466 ? 80.471 25.459 137.378 1.00 48.63 466 VAL B CA 1
ATOM 7014 C C . VAL B 1 466 ? 79.293 25.120 138.320 1.00 48.46 466 VAL B C 1
ATOM 7015 O O . VAL B 1 466 ? 78.528 26.017 138.699 1.00 48.41 466 VAL B O 1
ATOM 7019 N N . ASN B 1 467 ? 79.104 23.846 138.663 1.00 48.11 467 ASN B N 1
ATOM 7020 C CA . ASN B 1 467 ? 78.080 23.504 139.663 1.00 48.12 467 ASN B CA 1
ATOM 7021 C C . ASN B 1 467 ? 78.543 23.774 141.096 1.00 48.43 467 ASN B C 1
ATOM 7022 O O . ASN B 1 467 ? 79.708 23.534 141.442 1.00 48.39 467 ASN B O 1
ATOM 7027 N N . GLU B 1 468 ? 77.627 24.274 141.925 1.00 48.70 468 GLU B N 1
ATOM 7028 C CA . GLU B 1 468 ? 77.949 24.621 143.313 1.00 49.04 468 GLU B CA 1
ATOM 7029 C C . GLU B 1 468 ? 78.630 23.471 144.063 1.00 48.86 468 GLU B C 1
ATOM 7030 O O . GLU B 1 468 ? 79.618 23.679 144.772 1.00 48.88 468 GLU B O 1
ATOM 7036 N N . ALA B 1 469 ? 78.118 22.260 143.869 1.00 48.85 469 ALA B N 1
ATOM 7037 C CA . ALA B 1 469 ? 78.624 21.081 144.565 1.00 48.97 469 ALA B CA 1
ATOM 7038 C C . ALA B 1 469 ? 80.076 20.706 144.206 1.00 49.15 469 ALA B C 1
ATOM 7039 O O . ALA B 1 469 ? 80.795 20.145 145.033 1.00 49.53 469 ALA B O 1
ATOM 7041 N N . GLU B 1 470 ? 80.505 21.014 142.984 1.00 48.94 470 GLU B N 1
ATOM 7042 C CA . GLU B 1 470 ? 81.824 20.599 142.519 1.00 48.69 470 GLU B CA 1
ATOM 7043 C C . GLU B 1 470 ? 82.852 21.728 142.596 1.00 48.69 470 GLU B C 1
ATOM 7044 O O . GLU B 1 470 ? 84.038 21.517 142.315 1.00 48.57 470 GLU B O 1
ATOM 7050 N N . ALA B 1 471 ? 82.389 22.913 142.992 1.00 48.73 471 ALA B N 1
ATOM 7051 C CA . ALA B 1 471 ? 83.206 24.129 143.018 1.00 48.78 471 ALA B CA 1
ATOM 7052 C C . ALA B 1 471 ? 84.473 24.013 143.871 1.00 48.96 471 ALA B C 1
ATOM 7053 O O . ALA B 1 471 ? 85.573 24.139 143.350 1.00 48.45 471 ALA B O 1
ATOM 7055 N N . GLU B 1 472 ? 84.311 23.766 145.172 1.00 49.83 472 GLU B N 1
ATOM 7056 C CA . GLU B 1 472 ? 85.444 23.627 146.104 1.00 50.56 472 GLU B CA 1
ATOM 7057 C C . GLU B 1 472 ? 86.519 22.650 145.622 1.00 50.72 472 GLU B C 1
ATOM 7058 O O . GLU B 1 472 ? 87.703 22.986 145.606 1.00 50.85 472 GLU B O 1
ATOM 7064 N N . GLY B 1 473 ? 86.096 21.446 145.242 1.00 50.91 473 GLY B N 1
ATOM 7065 C CA . GLY B 1 473 ? 86.990 20.445 144.666 1.00 51.15 473 GLY B CA 1
ATOM 7066 C C . GLY B 1 473 ? 87.789 20.996 143.501 1.00 51.35 473 GLY B C 1
ATOM 7067 O O . GLY B 1 473 ? 89.003 20.788 143.426 1.00 51.58 473 GLY B O 1
ATOM 7068 N N . CYS B 1 474 ? 87.110 21.712 142.604 1.00 51.29 474 CYS B N 1
ATOM 7069 C CA . CYS B 1 474 ? 87.762 22.335 141.448 1.00 51.25 474 CYS B CA 1
ATOM 7070 C C . CYS B 1 474 ? 88.789 23.379 141.864 1.00 51.00 474 CYS B C 1
ATOM 7071 O O . CYS B 1 474 ? 89.903 23.396 141.343 1.00 51.47 474 CYS B O 1
ATOM 7074 N N . VAL B 1 475 ? 88.412 24.242 142.805 1.00 50.44 475 VAL B N 1
ATOM 7075 C CA . VAL B 1 475 ? 89.306 25.287 143.287 1.00 49.82 475 VAL B CA 1
ATOM 7076 C C . VAL B 1 475 ? 90.581 24.675 143.859 1.00 49.57 475 VAL B C 1
ATOM 7077 O O . VAL B 1 475 ? 91.683 25.149 143.583 1.00 49.91 475 VAL B O 1
ATOM 7081 N N . GLN B 1 476 ? 90.426 23.605 144.626 1.00 49.13 476 GLN B N 1
ATOM 7082 C CA . GLN B 1 476 ? 91.558 22.931 145.254 1.00 48.80 476 GLN B CA 1
ATOM 7083 C C . GLN B 1 476 ? 92.495 22.304 144.229 1.00 48.51 476 GLN B C 1
ATOM 7084 O O . GLN B 1 476 ? 93.717 22.370 144.372 1.00 48.38 476 GLN B O 1
ATOM 7090 N N . ALA B 1 477 ? 91.915 21.709 143.193 1.00 48.26 477 ALA B N 1
ATOM 7091 C CA . ALA B 1 477 ? 92.693 21.081 142.135 1.00 48.14 477 ALA B CA 1
ATOM 7092 C C . ALA B 1 477 ? 93.435 22.126 141.310 1.00 48.11 477 ALA B C 1
ATOM 7093 O O . ALA B 1 477 ? 94.606 21.952 140.975 1.00 47.91 477 ALA B O 1
ATOM 7095 N N . LEU B 1 478 ? 92.744 23.220 141.002 1.00 48.31 478 LEU B N 1
ATOM 7096 C CA . LEU B 1 478 ? 93.336 24.320 140.258 1.00 48.44 478 LEU B CA 1
ATOM 7097 C C . LEU B 1 478 ? 94.502 24.941 141.027 1.00 49.03 478 LEU B C 1
ATOM 7098 O O . LEU B 1 478 ? 95.516 25.321 140.430 1.00 49.23 478 LEU B O 1
ATOM 7103 N N . HIS B 1 479 ? 94.359 25.021 142.352 1.00 49.41 479 HIS B N 1
ATOM 7104 C CA . HIS B 1 479 ? 95.393 25.584 143.215 1.00 49.68 479 HIS B CA 1
ATOM 7105 C C . HIS B 1 479 ? 96.618 24.686 143.271 1.00 50.18 479 HIS B C 1
ATOM 7106 O O . HIS B 1 479 ? 97.752 25.165 143.227 1.00 50.42 479 HIS B O 1
ATOM 7113 N N . LYS B 1 480 ? 96.384 23.383 143.369 1.00 50.93 480 LYS B N 1
ATOM 7114 C CA . LYS B 1 480 ? 97.469 22.403 143.371 1.00 51.69 480 LYS B CA 1
ATOM 7115 C C . LYS B 1 480 ? 98.287 22.483 142.080 1.00 52.23 480 LYS B C 1
ATOM 7116 O O . LYS B 1 480 ? 99.520 22.427 142.120 1.00 52.62 480 LYS B O 1
ATOM 7122 N N . SER B 1 481 ? 97.590 22.641 140.951 1.00 52.51 481 SER B N 1
ATOM 7123 C CA . SER B 1 481 ? 98.209 22.679 139.624 1.00 52.59 481 SER B CA 1
ATOM 7124 C C . SER B 1 481 ? 98.991 23.963 139.349 1.00 52.75 481 SER B C 1
ATOM 7125 O O . SER B 1 481 ? 99.986 23.944 138.625 1.00 52.74 481 SER B O 1
ATOM 7128 N N . PHE B 1 482 ? 98.541 25.074 139.923 1.00 53.08 482 PHE B N 1
ATOM 7129 C CA . PHE B 1 482 ? 99.113 26.382 139.600 1.00 53.43 482 PHE B CA 1
ATOM 7130 C C . PHE B 1 482 ? 100.105 26.916 140.622 1.00 53.87 482 PHE B C 1
ATOM 7131 O O . PHE B 1 482 ? 101.074 27.579 140.254 1.00 53.67 482 PHE B O 1
ATOM 7139 N N . PHE B 1 483 ? 99.867 26.617 141.897 1.00 54.69 483 PHE B N 1
ATOM 7140 C CA . PHE B 1 483 ? 100.647 27.199 142.980 1.00 55.41 483 PHE B CA 1
ATOM 7141 C C . PHE B 1 483 ? 101.456 26.180 143.775 1.00 56.07 483 PHE B C 1
ATOM 7142 O O . PHE B 1 483 ? 102.319 26.554 144.571 1.00 56.05 483 PHE B O 1
ATOM 7150 N N . GLU B 1 484 ? 101.187 24.895 143.559 1.00 57.12 484 GLU B N 1
ATOM 7151 C CA . GLU B 1 484 ? 101.875 23.839 144.310 1.00 58.11 484 GLU B CA 1
ATOM 7152 C C . GLU B 1 484 ? 102.656 22.864 143.426 1.00 59.23 484 GLU B C 1
ATOM 7153 O O . GLU B 1 484 ? 103.092 21.815 143.902 1.00 59.05 484 GLU B O 1
ATOM 7159 N N . SER B 1 485 ? 102.824 23.205 142.148 1.00 60.86 485 SER B N 1
ATOM 7160 C CA . SER B 1 485 ? 103.577 22.361 141.212 1.00 62.37 485 SER B CA 1
ATOM 7161 C C . SER B 1 485 ? 104.968 22.928 140.894 1.00 63.66 485 SER B C 1
ATOM 7162 O O . SER B 1 485 ? 105.553 22.611 139.857 1.00 63.56 485 SER B O 1
ATOM 7165 N N . GLY B 1 486 ? 105.494 23.756 141.796 1.00 65.36 486 GLY B N 1
ATOM 7166 C CA . GLY B 1 486 ? 106.794 24.396 141.600 1.00 67.80 486 GLY B CA 1
ATOM 7167 C C . GLY B 1 486 ? 106.737 25.574 140.640 1.00 69.60 486 GLY B C 1
ATOM 7168 O O . GLY B 1 486 ? 105.651 26.060 140.308 1.00 69.69 486 GLY B O 1
ATOM 7169 N N . ASP B 1 487 ? 107.908 26.036 140.197 1.00 71.45 487 ASP B N 1
ATOM 7170 C CA . ASP B 1 487 ? 107.997 27.173 139.277 1.00 73.38 487 ASP B CA 1
ATOM 7171 C C . ASP B 1 487 ? 107.502 26.795 137.880 1.00 74.55 487 ASP B C 1
ATOM 7172 O O . ASP B 1 487 ? 108.044 25.892 137.231 1.00 74.64 487 ASP B O 1
ATOM 7177 N N . LEU B 1 488 ? 106.469 27.501 137.429 1.00 76.03 488 LEU B N 1
ATOM 7178 C CA . LEU B 1 488 ? 105.849 27.215 136.140 1.00 77.53 488 LEU B CA 1
ATOM 7179 C C . LEU B 1 488 ? 106.540 27.941 134.985 1.00 78.88 488 LEU B C 1
ATOM 7180 O O . LEU B 1 488 ? 106.052 28.959 134.482 1.00 78.98 488 LEU B O 1
ATOM 7185 N N . SER B 1 489 ? 107.691 27.415 134.580 1.00 80.59 489 SER B N 1
ATOM 7186 C CA . SER B 1 489 ? 108.387 27.924 133.410 1.00 82.15 489 SER B CA 1
ATOM 7187 C C . SER B 1 489 ? 108.779 26.794 132.467 1.00 83.46 489 SER B C 1
ATOM 7188 O O . SER B 1 489 ? 109.919 26.328 132.455 1.00 83.47 489 SER B O 1
ATOM 7191 N N . GLU B 1 490 ? 107.778 26.330 131.723 1.00 85.24 490 GLU B N 1
ATOM 7192 C CA . GLU B 1 490 ? 107.973 25.489 130.551 1.00 87.06 490 GLU B CA 1
ATOM 7193 C C . GLU B 1 490 ? 107.959 26.453 129.373 1.00 88.22 490 GLU B C 1
ATOM 7194 O O . GLU B 1 490 ? 108.443 26.131 128.282 1.00 88.65 490 GLU B O 1
ATOM 7200 N N . LEU B 1 491 ? 107.362 27.623 129.623 1.00 89.47 491 LEU B N 1
ATOM 7201 C CA . LEU B 1 491 ? 107.438 28.835 128.792 1.00 90.62 491 LEU B CA 1
ATOM 7202 C C . LEU B 1 491 ? 108.470 28.800 127.653 1.00 91.54 491 LEU B C 1
ATOM 7203 O O . LEU B 1 491 ? 109.677 28.702 127.902 1.00 91.66 491 LEU B O 1
ATOM 7208 N N . LEU B 1 492 ? 107.983 28.896 126.413 1.00 93.85 492 LEU B N 1
ATOM 7209 C CA . LEU B 1 492 ? 108.831 28.796 125.213 1.00 96.78 492 LEU B CA 1
ATOM 7210 C C . LEU B 1 492 ? 109.710 30.033 124.974 1.00 98.40 492 LEU B C 1
ATOM 7211 O O . LEU B 1 492 ? 109.201 31.131 124.725 1.00 97.88 492 LEU B O 1
ATOM 7216 N N . ILE B 1 493 ? 111.028 29.839 125.057 1.00 100.84 493 ILE B N 1
ATOM 7217 C CA . ILE B 1 493 ? 112.008 30.909 124.826 1.00 103.32 493 ILE B CA 1
ATOM 7218 C C . ILE B 1 493 ? 112.918 30.543 123.641 1.00 104.27 493 ILE B C 1
ATOM 7219 O O . ILE B 1 493 ? 112.449 29.976 122.652 1.00 103.55 493 ILE B O 1
ATOM 7224 N N . GLN B 1 494 ? 114.208 30.869 123.744 1.00 106.09 494 GLN B N 1
ATOM 7225 C CA . GLN B 1 494 ? 115.187 30.562 122.693 1.00 106.94 494 GLN B CA 1
ATOM 7226 C C . GLN B 1 494 ? 116.281 29.621 123.193 1.00 107.64 494 GLN B C 1
ATOM 7227 O O . GLN B 1 494 ? 117.185 29.248 122.442 1.00 108.38 494 GLN B O 1
#

GO terms:
  GO:0008652 amino acid biosynthetic process (P, TAS)
  GO:0009570 chloroplast stroma (C, HDA)

Sequence (940 aa):
KGITCVMKFGGSSVASAERMKEVADLILTFPEESPVIVLSAMGKTTNNLLLAGEKAVSCGVSNASEIEELSIIKELHIRTVKELNIDPSVILTYLEELEQLLKGIAMMKELTLRTRDYLVSFGECLSTRIFAAYLNTIGVKARQYDAFEIGFITTDDFTNGDILEATYPAVAKRLYDDWMHDPAVPIVTGFLGKGWKTGAVTTLGRGGSDLTATTIGKALGLKEIQVWKDVDGVLTCDPTIYKRATPVPYLTFDEAAELAYFGAQVLHPQSMRPAREGEIPVRVKNSYNPKAPGTIITKTRDMTKSILTSIVLKRNVTMLDIASTRMLGQVGFLAKVFSIFEELGISVDVVATSEVSISLTLDPSKLWSRELIQQELDHVVEELEKIAVVNLLKGRAIISLIGNVQHSSLILERAFHVLYTKGVNVQMISQGASKVNISFIVNEAEAEGCVQALHKSFFESGDLSELLIQKGITCVMKFGGSSVASAERMKEVADLILTFPEESPVIVLSAMGKTTNNLLLAGEKAVSCGVSNASEIEELSIIKELHIRTVKELNIDPSVILTYLEELEQLLKGIAMMKELTLRTRDYLVSFGECLSTRIFAAYLNTIGVKARQYDAFEIGFITTDDFTNGDILEATYPAVAKRLYDDWMHDPAVPIVTGFLGKGWKTGAVTTLGRGGSDLTATTIGKALGLKEIQVWKDVDGVLTCDPTIYKRATPVPYLTFDEAAELAYFGAQVLHPQSMRPAREGEIPVRVKNSYNPKAPGTIITKTRDMTKSILTSIVLKRNVTMLDIASTRMLGQVGFLAKVFSIFEELGISVDVVATSEVSISLTLDPSKLWSRELIQQELDHVVEELEKIAVVNLLKGRAIISLIGNVQHSSLILERAFHVLYTKGVNVQMISQGASKVNISFIVNEAEAEGCVQALHKSFFESGDLSELLIQ

B-factor: mean 62.32, std 8.6, range [27.76, 114.05]

InterPro domains:
  IPR001048 Aspartate/glutamate/uridylate kinase [PF00696] (87-369)
  IPR001341 Aspartate kinase [TIGR00657] (88-543)
  IPR002912 ACT domain [PS51671] (405-483)
  IPR018042 Aspartate kinase, conserved site [PS00324] (89-97)
  IPR036393 Acetylglutamate kinase-like superfamily [G3DSA:3.40.1160.10] (89-380)
  IPR036393 Acetylglutamate kinase-like superfamily [SSF53633] (89-382)
  IPR041746 Lysine-sensitive aspartokinase catalytic domain [cd04244] (87-381)
  IPR042199 Aspartokinase/Bifunctional aspartokinase/homoserine dehydrogenase, catalytic domain [G3DSA:1.20.120.1320] (126-222)
  IPR045865 ACT-like domain [SSF55021] (390-487)
  IPR045865 ACT-like domain [SSF55021] (480-545)
  IPR047895 Aspartokinase 1, ACT domain 2 [cd04918] (479-543)
  IPR047896 Aspartokinase 1, ACT domain 1 [cd04933] (400-477)
  IPR054352 Aspartokinase, ACT domain [PF22468] (482-541)

Organism: Arabidopsis thaliana (NCBI:txid3702)

CATH classification: 3.40.1160.10 (+3 more: 1.20.120.1320, 3.30.70.260, 3.30.70.260)

Foldseek 3Di:
DDAFAEEEDEQCCQQALVSLVLVLVLVVVCPVHFYAYEYEFHHCLLVLLLVLLLCLLPDALVCSVVRPSLVVNVCRLVVRCVVLVFDCVVVVVLSVVLSVLSSVSNVVSDDDLLSSLVSSLSRLVSRLVSSQRSCVVVPAFEDEDEAAVQQQEFAPDALATDGDPRRLQSNLVSVVVVCVVPNGHYYYYAQWHAYPPPRGIHGNHPLTRLLVRLSPCLSRVHQAGEYEDADQAFWQADCVLPVPTHFQAEAELQLCCQDVVQRPVHDNNVSCVSCVVSQHWYFYHHSVHHVDRRYIYGNDDDCVLWWFRHKGKQWKKKKKKWFDPPVQPDPCPVVQLVVLCVVLVFAWDAWDADNGMIMTIGDRPVSDDDDDDPVSVVSSCVSSVVPGDMDMDIQKMKMKTQTDLVCVVVLVVQLVVLCVVVVFDFPDWDDDDSGRIIITIGGNVCVSVSSNSSCCRPPVPPRPPPDDDD/DFAAEEEEEEQDCQQALVSLVLVLVLCVVCPVHFYAYEYEFHHCLLVLLLVLLLCLLPVALVCSVVRPSLVVNVVRLVVRCVVLVFDCVVVVVLSVVLSVLSSVNNVVSDDDLLSSLVSSLSRQVSVLVSSQRSCVVVPAFADEDEQQPFLQEFAPDALATHGDPSSLQRNQVVVVVVCVVPNGHYYYYWQWHQHDPPSGIHGNHPQIRLLVRLSNCLSNVHQAYEYEDADQAFWQADCVLPVPTDAQAEAELQLCCVDCVQGPVHDNNVSCVSCQVSQHWYAYHHSVHHVDRRYIYGNDDDCPQWFFRHKGKQWWWKKKKWFAQCPQPDPCPVVQLVVLCVVLVWAWDDWDDDNTMIMTITPRCVSDDGDDDPVSVVSSCVSSVVHGDMDMDTQKMKMKTQTDLVCVVVLVVLLVVLCVVVVFDFPDWDDDDSRRIIMTIGGNVCRSVSNNSSCCSPPVPPRPPPDDDD

Nearest PDB structures (foldseek):
  2cdq-assembly1_B  TM=1.001E+00  e=5.340E-93  Arabidopsis thaliana
  2hmf-assembly1_A  TM=8.788E-01  e=7.560E-45  Methanocaldococcus jannaschii
  3c1m-assembly1_A  TM=8.731E-01  e=8.008E-45  Methanocaldococcus jannaschii
  3c1m-assembly3_C  TM=8.760E-01  e=1.337E-42  Methanocaldococcus jannaschii
  3tvi-assembly4_H  TM=8.221E-01  e=5.218E-34  Clostridium acetobutylicum

Radius of gyration: 34.21 Å; Cα contacts (8 Å, |Δi|>4): 2081; chains: 2; bounding box: 71×71×108 Å

Secondary structure (DSSP, 8-state):
----EEEEE-TGGGSSHHHHHHHHHHHHH-TT--EEEEE--STTHHHHHHHHHHHHTTT-TTTGGG-HHHHHHHHHHHHHHHHHT--SHHHHHHHHHHHHHHHHHHHHT---HHHHHHHHHHHHHHHHHHHHHHHHHTT--EEEE-GGGTT-EE-S-STTPPBPTTHHHHHHHHHHHHHHHS--EEEEESSEEEETTT--EEE--TTHHHHHHHHHHHHHT-SEEEEEESSSSSBSS-TTT-TT--B--EEEHHHHHHHHHHHSS---HHHHHHHHHHT--EEEEETTSTTS--EEEES----TT--EEEEEEEEEEEEEEEE-GGGTT-TTHHHHHHHHHHHTT--EEEEEEETTEEEEEE--GGGSSSPPPHHHHHHHHHHHTTTSEEEEEEEEEEEEEEE-GGGHHHHHHHHHHHHHHHT---SEEEE-TT-SEEEEEEEHHHHHHHHHHHHHHHHSS---------/----EEEEE-GGGGSSHHHHHHHHHHHHH-TT--EEEEE--STTHHHHHHHHHHHHHHH-GGGSTT-HHHHHHHHHHHHHHHHHT--THHHHHHHHHHHHHHHHHHHHT---HHHHHHHHHHHHHHHHHHHHHHHHHTT--EEEE-TTTTT--B-S-STTPPBPTTHHHHHHHHHHHHHHHS--EEEEESSEE--TTT---EE--SSHHHHHHHHHHHHTT-SEEEEEESSSSSBSS-TTT-TT--B--EEEHHHHHTTTTTSSS---GGGGHHHHHTT--EEEEETTSTTS--EEEES----TT-SEEEEEEEEEEEEEEEE-GGGTT-SSHHHHHHHHHHHTT--EEEEEE-SSEEEEEE--GGGSSSPPPHHHHHHHHHHHTTTSEEEEEEEEEEEEEEE-GGGHHHHHHHHHHHHHHHT---SEEEE-TT-SEEEEEEEHHHHHHHHHHHHHHHHSSS--------

Solvent-accessible surface area: 37795 Å² total